Protein AF-A0AA37F8T6-F1 (afdb_monomer)

InterPro domains:
  IPR000209 Peptidase S8/S53 domain [PF00082] (206-407)
  IPR008969 Carboxypeptidase-like, regulatory domain superfamily [SSF49464] (906-977)
  IPR030400 Sedolisin domain [PS51695] (127-471)
  IPR030400 Sedolisin domain [cd04056] (127-465)
  IPR036116 Fibronectin type III superfamily [SSF49265] (1002-1066)
  IPR036852 Peptidase S8/S53 domain superfamily [G3DSA:3.40.50.200] (123-469)
  IPR036852 Peptidase S8/S53 domain superfamily [SSF52743] (127-465)
  IPR050819 Tripeptidyl-peptidase I and related peptidases [PTHR14218] (126-465)

pLDDT: mean 73.43, std 18.52, range [20.08, 98.94]

Radius of gyration: 38.63 Å; Cα contacts (8 Å, |Δi|>4): 2703; chains: 1; bounding box: 106×130×86 Å

Nearest PDB structures (foldseek):
  1zvj-assembly1_A  TM=8.768E-01  e=2.427E-27  Alicyclobacillus sendaiensis
  1nlu-assembly1_A  TM=9.062E-01  e=2.482E-23  Pseudomonas sp.
  6hif-assembly1_Y  TM=8.448E-01  e=8.042E-04  Candidatus Kuenenia stuttgartensis
  4wtw-assembly2_B  TM=7.807E-01  e=7.254E-04  Homo sapiens
  6hyf-assembly2_B  TM=7.534E-01  e=1.743E-03  Rattus norvegicus

Solvent-accessible surface area (backbone atoms only — not comparable to full-atom values): 59250 Å² total; per-residue (Å²): 137,86,83,79,87,82,84,85,91,78,86,88,78,91,85,86,87,88,83,91,82,89,90,91,85,88,89,89,82,85,90,82,88,90,73,89,74,85,80,85,52,50,27,23,36,24,33,51,38,87,46,73,68,57,39,52,52,55,52,52,49,36,53,76,71,70,44,59,69,47,77,61,87,44,32,41,39,31,53,48,55,54,91,47,44,72,63,49,54,53,50,50,51,54,44,26,76,74,69,24,45,39,70,37,75,42,90,38,94,67,94,53,76,41,51,87,50,80,69,82,83,82,82,92,71,84,41,44,50,64,72,55,51,28,62,74,29,35,41,54,61,31,46,73,75,71,46,32,4,49,92,31,27,43,27,38,58,39,32,38,30,44,98,52,41,77,59,13,47,54,50,41,24,67,74,72,70,51,72,82,77,50,73,44,80,47,46,92,79,36,75,43,91,54,90,42,76,69,38,21,46,49,41,32,43,37,54,46,38,23,36,63,64,9,57,48,24,36,38,35,40,41,27,18,45,41,83,47,69,70,47,43,49,49,47,51,44,50,42,50,77,67,57,70,38,38,25,39,23,26,65,59,70,45,37,41,89,79,52,54,68,72,57,52,57,52,50,48,52,48,34,47,48,23,33,77,70,28,21,23,36,26,14,14,11,34,54,21,1,14,20,43,79,49,97,53,79,30,25,24,32,59,18,52,40,87,52,28,47,13,16,2,8,19,32,57,42,98,46,95,71,68,44,66,30,34,17,35,26,56,57,98,93,40,34,31,27,8,4,12,32,50,36,92,84,38,63,35,48,75,48,76,53,54,62,63,60,82,68,74,30,23,61,24,10,54,28,23,29,58,11,27,49,93,50,9,31,65,36,33,45,93,80,37,84,39,58,43,40,33,9,41,50,16,8,19,36,50,39,12,50,51,27,29,35,22,37,74,58,72,42,62,72,13,58,52,60,51,56,56,32,51,42,58,63,41,88,53,26,72,58,26,23,52,72,40,53,40,48,23,7,50,74,43,57,28,28,76,57,34,22,38,18,26,11,56,15,28,55,25,41,38,49,34,41,55,51,53,38,65,64,63,52,59,48,38,30,38,41,44,42,66,76,94,39,53,62,52,50,30,34,32,31,34,39,35,31,72,51,61,64,82,67,61,56,65,71,35,29,41,33,40,30,30,25,37,41,64,52,99,40,31,33,37,40,30,30,43,30,38,32,66,70,18,35,28,45,34,38,39,38,33,51,87,72,45,76,47,77,50,76,42,82,74,44,78,36,42,86,66,50,58,66,40,46,33,40,25,32,32,34,54,54,104,84,24,44,48,33,40,39,38,37,83,87,72,53,71,48,80,51,76,50,91,53,83,81,73,77,88,67,71,35,28,36,32,42,36,38,34,34,42,59,32,91,53,72,68,59,78,50,58,27,33,34,39,21,82,44,24,50,67,84,39,74,75,82,84,87,69,66,82,47,79,48,84,40,76,88,72,71,62,73,56,47,62,30,65,38,79,48,76,57,100,78,33,40,36,40,29,59,36,61,31,75,47,70,79,84,68,65,99,86,65,59,49,77,33,42,31,60,47,86,49,82,45,59,44,31,37,36,38,37,52,52,88,60,73,70,26,41,33,22,51,71,85,41,78,76,46,63,47,55,54,43,79,46,75,36,92,64,44,46,75,37,44,37,31,43,41,31,94,97,48,77,50,75,46,80,44,51,40,62,52,55,36,38,19,41,39,36,49,44,62,75,44,77,66,89,74,86,55,67,35,39,35,26,38,67,82,74,43,66,34,72,33,69,40,67,36,67,37,80,22,32,72,47,75,25,44,34,38,38,39,44,82,32,36,52,67,47,76,53,69,43,32,30,42,40,74,45,79,44,73,38,49,58,40,72,24,45,35,38,39,40,35,32,51,14,81,38,46,74,50,53,86,95,54,58,72,50,79,56,84,26,38,36,45,36,51,36,68,30,32,80,47,57,40,38,39,38,39,95,66,35,51,66,48,73,51,78,44,80,41,46,53,62,45,68,45,77,51,79,47,78,52,52,66,70,67,90,72,62,25,49,39,40,31,35,33,22,34,60,86,79,66,44,58,38,54,65,23,41,37,25,53,58,92,46,32,32,51,20,40,98,72,4,38,30,71,47,79,43,63,64,44,76,31,50,34,38,37,44,39,93,74,35,41,67,43,74,51,78,48,75,41,84,53,67,43,79,48,78,45,65,36,46,68,46,86,75,82,83,72,85,73,91,75,40,43,75,77,53,76,53,76,56,73,74,34,28,32,42,44,32,42,49,66,77,85,70,83,51,78,48,29,41,36,38,38,40,13,71,38,91,78,52,82,67,55,51,76,48,76,38,69,47,73,84,65,39,64,51,78,40,73,81,46,48,72,78,42,50,31,24,35,33,42,32,36,38,28,75,85,74,50,74,50,59,26,70,82,42,77,54,55,56,68,53,61,65,58,54,46,47,54,48,48,50,50,52,44,50,51,48,48,50,52,48,50,53,47,49,57,57,49,55,68,66,70,75,112

Secondary structure (DSSP, 8-state):
-----------------------------------------EEEEEEE--SHHHHHHHHHHHHHTT--EEEETTEEEEEEEGGGHHHHHHHHHHHHHHH-B-EEEEEBS----PPB-------S-SSB-HHHHHHHTTHHHHHHTT-S-TT-EEEEEEES--TTHHHHHHHHHHHHTPPPPEEEEE-TT---SS--HHHHHHHHHHHHHHHHH-TTSEEEEEEESS--HHHHHHHHHHHHHTT--SEEEE---EEGGGS-HHHHHHHHHHHHHHHHTT-EEEEE--SBGGGTTSSS---EETTTSTTEEEEEEEEEE--SS-EEEE-EEEETTEEEES--EEEEEEEPPTT--STT---SEEEE-SEEEE--GGG-EEEEETTEEEEE-SHHHHHHHHHHHHHHHHHHTTS---S-HHHHHHHHTSTTHHHHEE---S-B-SSSB--SSSBTTTBT-EE-HHHHHHHHHHHHSPEEEEEE--GGGTT-SEEEEEEEEEE-----SSS-EEEEEEEEEEETTEEEEEEEEEETTEEEEEEEEEETTEEEEEEEEEEESGGG-TT-EEEEEEEEETTEEEEEEEETTS-EEEEEE-S-----S-PEEEEEEEEES-SSS---PPEEEEEEEEETTEEP-S-PPEE--S-SSS----S-PEEEEEETTEEEEEE-S--------TTS-EEEEEEE--SSSEEEEEEEESS-SEEEEETTEEEEEESEEEEEESSSEEEEEEEEETTEEEEEEEEEPSEEEEEEEEEESSS------EEEEETTTEEEEESSEEEEEEESS-EEEEEE-TTBPPEEEEE-TT-EEEEEEPBPPEEEEEEEESTTPEEEETT-EEEEEBTEEEEEE-SSEEEEEEE-TTB--EEEEEEPPTT--EEEEEEPPBS-SS-EEEEEEEEETTT--B-TT-EEEETTEEEE--TTSEEEEEE-SEEEEEEEE-TTBPPEEEEEEESSSEEEEEEEPBP-----------EEEEEEEGGGEEEEEEPPP-SSSEEEEEEEEESSTT-SSEEEEEE--TT--EEEES---TT-EEEEEEEEEETTS-EEEPPPEEEE---HHHHHHHHHHHHHHHHHHHHHHHHHHHHTTS--

Mean predicted aligned error: 21.05 Å

Sequence (1112 aa):
MLILSSAYLSTASVSGKPSHSVKPEPVAATASSGQPVNVTGIWSGEAYVPDATQAAYVTGLLRQMGINYTYAGSLISFTFPASAYSEIAGSLSAIRQATGIEYALSSGVHYAVPYIVPLQVGSSGIYYTPSQIAKAYQFDEAYSEGVYGNGTTIVIVDAYGDPNLNYDVAAFDNITGLPPINLKVIYPMGEPAQYNSSWAVETSTDVEWAHAMAPGARVILVVAPSADSNVLQQAVSYAVDERLGNVISLSWGLPENQVGQSQMEVANKVFEQAAAENITVVAASGDQGGLDGESSPTVNFPASDPYVLAVGGTSLYYDNPYQQTAWGGYYDGTTFGSGGGFSANFSRPYFQAGPGINSTMRGLPDVAMVANPETGVLVVTDGTERQIGGTSVGAPIWSAIIALIDQFDHRPVGLITPMLYQIYRTPYYSDAFVQITQGTNGVYNAGPGWNPVTGLGTPMVYNLMVLTYYLYLPYGTYEEFTGSYLNATSVSAQVSMRDYVAQYVINGTDFYYVGFYNDEFNYTKVGIGVNSTGVYAIAEVEQDGQVALDSRQVASGAAQAAGFSAEISASYTDYGLSEYINLTSGIVYHFTFNTLVSFKGQSYPIIGVDVAGSEYNLSDISTAQFSGILINGTAVSGQPDVYTGTLDYLNMQNYSSVNVSSNSAGYLFSTGVPRIGGAQGNGTGQIEYWLAFGNGAIEGHFHTRGLPPGVWYVNGTAVSTGYNMTFPFSRGGIYLVTYSAPGVDISRYVAVPYFGYASLNVSTSAQTDRYEVYNATVDYFYHYTGSKSIRVAALDTSNSVSITAKGEHPYKGNVTAGEGLNVTLMPYNVTVTLYVSPGTATVDAKHVSMVRDGGFYTISSTPQEINLTVSASGYYSDTIQLELLPGRNVTEEAQLEPLATDYVVVQGAVEDALYHYPVVNANVSLGSLYVYTNGTGNFTAYVEPGTYSVRIEAPLYRNLSSNETFDRSSSVVFYLQPQEVNVSVIPHIYLLRNFPFLFYFAYVSWSQYTGSGFQSYTLYISNSSSFTNYTTMTITSQKHTYVILDNVYPGKTYYAMVIVRTSNGQIFGSGEFRIGYTNIGLLALNVVIVVGIVLYVTYAVRIFRKRKRYGE

Structure (mmCIF, N/CA/C/O backbone):
data_AF-A0AA37F8T6-F1
#
_entry.id   AF-A0AA37F8T6-F1
#
loop_
_atom_site.group_PDB
_atom_site.id
_atom_site.type_symbol
_atom_site.label_atom_id
_atom_site.label_alt_id
_atom_site.label_comp_id
_atom_site.label_asym_id
_atom_site.label_entity_id
_atom_site.label_seq_id
_atom_site.pdbx_PDB_ins_code
_atom_site.Cartn_x
_atom_site.Cartn_y
_atom_site.Cartn_z
_atom_site.occupancy
_atom_site.B_iso_or_equiv
_atom_site.auth_seq_id
_atom_site.auth_comp_id
_atom_site.auth_asym_id
_atom_site.auth_atom_id
_atom_site.pdbx_PDB_model_num
ATOM 1 N N . MET A 1 1 ? 19.664 -1.679 -19.328 1.00 20.08 1 MET A N 1
ATOM 2 C CA . MET A 1 1 ? 20.496 -2.153 -20.459 1.00 20.08 1 MET A CA 1
ATOM 3 C C .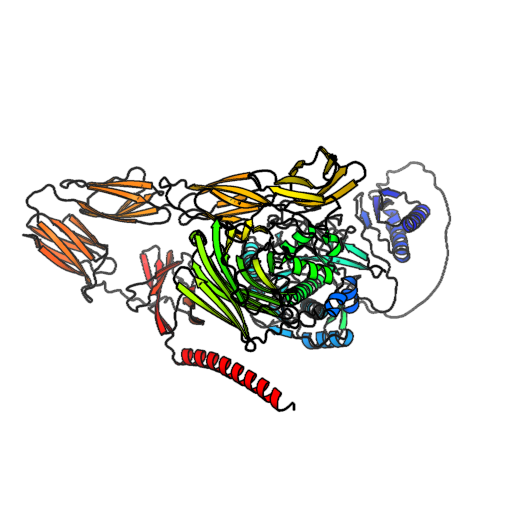 MET A 1 1 ? 20.359 -3.672 -20.477 1.00 20.08 1 MET A C 1
ATOM 5 O O . MET A 1 1 ? 20.999 -4.331 -19.679 1.00 20.08 1 MET A O 1
ATOM 9 N N . LEU A 1 2 ? 19.424 -4.208 -21.268 1.00 25.30 2 LEU A N 1
ATOM 10 C CA . LEU A 1 2 ? 19.115 -5.644 -21.339 1.00 25.30 2 LEU A CA 1
ATOM 11 C C . LEU A 1 2 ? 20.078 -6.313 -22.329 1.00 25.30 2 LEU A C 1
ATOM 13 O O . LEU A 1 2 ? 20.062 -5.977 -23.513 1.00 25.30 2 LEU A O 1
ATOM 17 N N . ILE A 1 3 ? 20.934 -7.224 -21.864 1.00 24.25 3 ILE A N 1
ATOM 18 C CA . ILE A 1 3 ? 21.734 -8.079 -22.750 1.00 24.25 3 ILE A CA 1
ATOM 19 C C . ILE A 1 3 ? 20.998 -9.410 -22.885 1.00 24.25 3 ILE A C 1
ATOM 21 O O . ILE A 1 3 ? 21.090 -10.275 -22.021 1.00 24.25 3 ILE A O 1
ATOM 25 N N . LEU A 1 4 ? 20.282 -9.565 -23.997 1.00 27.50 4 LEU A N 1
ATOM 26 C CA . LEU A 1 4 ? 19.874 -10.871 -24.501 1.00 27.50 4 LEU A CA 1
ATOM 27 C C . LEU A 1 4 ? 21.118 -11.587 -25.037 1.00 27.50 4 LEU A C 1
ATOM 29 O O . LEU A 1 4 ? 21.823 -11.064 -25.907 1.00 27.50 4 LEU A O 1
ATOM 33 N N . SER A 1 5 ? 21.397 -12.783 -24.524 1.00 24.22 5 SER A N 1
ATOM 34 C CA . SER A 1 5 ? 22.431 -13.652 -25.073 1.00 24.22 5 SER A CA 1
ATOM 35 C C . SER A 1 5 ? 21.966 -14.192 -26.429 1.00 24.22 5 SER A C 1
ATOM 37 O O . SER A 1 5 ? 20.983 -14.914 -26.563 1.00 24.22 5 SER A O 1
ATOM 39 N N . SER A 1 6 ? 22.681 -13.801 -27.480 1.00 24.39 6 SER A N 1
ATOM 40 C CA . SER A 1 6 ? 22.548 -14.380 -28.812 1.00 24.39 6 SER A CA 1
ATOM 41 C C . SER A 1 6 ? 23.535 -15.536 -28.939 1.00 24.39 6 SER A C 1
ATOM 43 O O . SER A 1 6 ? 24.742 -15.317 -28.865 1.00 24.39 6 SER A O 1
ATOM 45 N N . ALA A 1 7 ? 23.054 -16.764 -29.160 1.00 24.06 7 ALA A N 1
ATOM 46 C CA . ALA A 1 7 ? 23.909 -17.834 -29.673 1.00 24.06 7 ALA A CA 1
ATOM 47 C C . ALA A 1 7 ? 23.121 -18.959 -30.381 1.00 24.06 7 ALA A C 1
ATOM 49 O O . ALA A 1 7 ? 22.311 -19.649 -29.776 1.00 24.06 7 ALA A O 1
ATOM 50 N N . TYR A 1 8 ? 23.487 -19.170 -31.652 1.00 23.83 8 TYR A N 1
ATOM 51 C CA . TYR A 1 8 ? 23.306 -20.358 -32.505 1.00 23.83 8 TYR A CA 1
ATOM 52 C C . TYR A 1 8 ? 21.981 -20.596 -33.255 1.00 23.83 8 TYR A C 1
ATOM 54 O O . TYR A 1 8 ? 21.189 -21.472 -32.934 1.00 23.83 8 TYR A O 1
ATOM 62 N N . LEU A 1 9 ? 21.889 -19.963 -34.431 1.00 22.89 9 LEU A N 1
ATOM 63 C CA . LEU A 1 9 ? 21.380 -20.603 -35.650 1.00 22.89 9 LEU A CA 1
ATOM 64 C C . LEU A 1 9 ? 22.587 -20.959 -36.531 1.00 22.89 9 LEU A C 1
ATOM 66 O O . LEU A 1 9 ? 23.240 -20.073 -37.080 1.00 22.89 9 LEU A O 1
ATOM 70 N N . SER A 1 10 ? 22.896 -22.248 -36.684 1.00 23.70 10 SER A N 1
ATOM 71 C CA . SER A 1 10 ? 23.694 -22.722 -37.817 1.00 23.70 10 SER A CA 1
ATOM 72 C C . SER A 1 10 ? 22.972 -23.879 -38.504 1.00 23.70 10 SER A C 1
ATOM 74 O O . SER A 1 10 ? 22.413 -24.783 -37.889 1.00 23.70 10 SER A O 1
ATOM 76 N N . THR A 1 11 ? 22.902 -23.757 -39.821 1.00 27.16 11 THR A N 1
ATOM 77 C CA . THR A 1 11 ? 22.167 -24.595 -40.761 1.00 27.16 11 THR A CA 1
ATOM 78 C C . THR A 1 11 ? 22.668 -26.038 -40.762 1.00 27.16 11 THR A C 1
ATOM 80 O O . THR A 1 11 ? 23.846 -26.286 -41.022 1.00 27.16 11 THR A O 1
ATOM 83 N N . ALA A 1 12 ? 21.765 -27.000 -40.570 1.00 24.06 12 ALA A N 1
ATOM 84 C CA . ALA A 1 12 ? 22.047 -28.408 -40.810 1.00 24.06 12 ALA A CA 1
ATOM 85 C C . ALA A 1 12 ? 22.118 -28.699 -42.321 1.00 24.06 12 ALA A C 1
ATOM 87 O O . ALA A 1 12 ? 21.169 -28.445 -43.062 1.00 24.06 12 ALA A O 1
ATOM 88 N N . SER A 1 13 ? 23.228 -29.295 -42.764 1.00 24.45 13 SER A N 1
ATOM 89 C CA . SER A 1 13 ? 23.290 -30.079 -43.999 1.00 24.45 13 SER A CA 1
ATOM 90 C C . SER A 1 13 ? 23.629 -31.529 -43.646 1.00 24.45 13 SER A C 1
ATOM 92 O O . SER A 1 13 ? 24.436 -31.813 -42.764 1.00 24.45 13 SER A O 1
ATOM 94 N N . VAL A 1 14 ? 22.916 -32.447 -44.290 1.00 30.27 14 VAL A N 1
ATOM 95 C CA . VAL A 1 14 ? 22.884 -33.890 -44.030 1.00 30.27 14 VAL A CA 1
ATOM 96 C C . VAL A 1 14 ? 24.124 -34.588 -44.605 1.00 30.27 14 VAL A C 1
ATOM 98 O O . VAL A 1 14 ? 24.400 -34.411 -45.786 1.00 30.27 14 VAL A O 1
ATOM 101 N N . SER A 1 15 ? 24.803 -35.458 -43.837 1.00 25.97 15 SER A N 1
ATOM 102 C CA . SER A 1 15 ? 25.187 -36.828 -44.268 1.00 25.97 15 SER A CA 1
ATOM 103 C C . SER A 1 15 ? 25.990 -37.617 -43.207 1.00 25.97 15 SER A C 1
ATOM 105 O O . SER A 1 15 ? 26.892 -37.078 -42.580 1.00 25.97 15 SER A O 1
ATOM 107 N N . GLY A 1 16 ? 25.700 -38.925 -43.075 1.00 27.30 16 GLY A N 1
ATOM 108 C CA . GLY A 1 16 ? 26.707 -39.961 -42.758 1.00 27.30 16 GLY A CA 1
ATOM 109 C C . GLY A 1 16 ? 26.739 -40.612 -41.356 1.00 27.30 16 GLY A C 1
ATOM 110 O O . GLY A 1 16 ? 27.427 -40.142 -40.464 1.00 27.30 16 GLY A O 1
ATOM 111 N N . LYS A 1 17 ? 26.092 -41.780 -41.208 1.00 26.66 17 LYS A N 1
ATOM 112 C CA . LYS A 1 17 ? 26.313 -42.856 -40.188 1.00 26.66 17 LYS A CA 1
ATOM 113 C C . LYS A 1 17 ? 27.541 -43.747 -40.569 1.00 26.66 17 LYS A C 1
ATOM 115 O O . LYS A 1 17 ? 27.966 -43.588 -41.714 1.00 26.66 17 LYS A O 1
ATOM 120 N N . PRO A 1 18 ? 27.990 -44.812 -39.825 1.00 46.94 18 PRO A N 1
ATOM 121 C CA . PRO A 1 18 ? 27.826 -45.255 -38.405 1.00 46.94 18 PRO A CA 1
ATOM 122 C C . PRO A 1 18 ? 29.098 -45.904 -37.721 1.00 46.94 18 PRO A C 1
ATOM 124 O O . PRO A 1 18 ? 30.154 -46.014 -38.336 1.00 46.94 18 PRO A O 1
ATOM 127 N N . SER A 1 19 ? 28.913 -46.474 -36.502 1.00 26.41 19 SER A N 1
ATOM 128 C CA . SER A 1 19 ? 29.533 -47.698 -35.872 1.00 26.41 19 SER A CA 1
ATOM 129 C C . SER A 1 19 ? 30.438 -47.492 -34.623 1.00 26.41 19 SER A C 1
ATOM 131 O O . SER A 1 19 ? 31.359 -46.690 -34.663 1.00 26.41 19 SER A O 1
ATOM 133 N N . HIS A 1 20 ? 30.018 -47.960 -33.422 1.00 29.86 20 HIS A N 1
ATOM 134 C CA . HIS A 1 20 ? 30.375 -49.209 -32.669 1.00 29.86 20 HIS A CA 1
ATOM 135 C C . HIS A 1 20 ? 31.856 -49.274 -32.198 1.00 29.86 20 HIS A C 1
ATOM 137 O O . HIS A 1 20 ? 32.731 -48.979 -32.989 1.00 29.86 20 HIS A O 1
ATOM 143 N N . SER A 1 21 ? 32.291 -49.704 -30.999 1.00 26.59 21 SER A N 1
ATOM 144 C CA . SER A 1 21 ? 31.704 -50.293 -29.779 1.00 26.59 21 SER A CA 1
ATOM 145 C C . SER A 1 21 ? 32.824 -50.554 -28.728 1.00 26.59 21 SER A C 1
ATOM 147 O O . SER A 1 21 ? 33.875 -51.049 -29.111 1.00 26.59 21 SER A O 1
ATOM 149 N N . VAL A 1 22 ? 32.518 -50.358 -27.432 1.00 26.36 22 VAL A N 1
ATOM 150 C CA . VAL A 1 22 ? 32.864 -51.196 -26.240 1.00 26.36 22 VAL A CA 1
ATOM 151 C C . VAL A 1 22 ? 34.285 -51.195 -25.590 1.00 26.36 22 VAL A C 1
ATOM 153 O O . VAL A 1 22 ? 35.220 -51.798 -26.099 1.00 26.36 22 VAL A O 1
ATOM 156 N N . LYS A 1 23 ? 34.289 -50.650 -24.347 1.00 24.44 23 LYS A N 1
ATOM 157 C CA . LYS A 1 23 ? 34.937 -50.981 -23.034 1.00 24.44 23 LYS A CA 1
ATOM 158 C C . LYS A 1 23 ? 36.467 -51.098 -22.824 1.00 24.44 23 LYS A C 1
ATOM 160 O O . LYS A 1 23 ? 37.125 -51.874 -23.507 1.00 24.44 23 LYS A O 1
ATOM 165 N N . PRO A 1 24 ? 36.951 -50.547 -21.681 1.00 29.62 24 PRO A N 1
ATOM 166 C CA . PRO A 1 24 ? 38.121 -51.053 -20.952 1.00 29.62 24 PRO A CA 1
ATOM 167 C C . PRO A 1 24 ? 37.881 -51.351 -19.447 1.00 29.62 24 PRO A C 1
ATOM 169 O O . PRO A 1 24 ? 36.974 -50.812 -18.819 1.00 29.62 24 PRO A O 1
ATOM 172 N N . GLU A 1 25 ? 38.751 -52.198 -18.888 1.00 22.48 25 GLU A N 1
ATOM 173 C CA . GLU A 1 25 ? 39.045 -52.467 -17.462 1.00 22.48 25 GLU A CA 1
ATOM 174 C C . GLU A 1 25 ? 40.481 -53.101 -17.407 1.00 22.48 25 GLU A C 1
ATOM 176 O O . GLU A 1 25 ? 40.925 -53.603 -18.443 1.00 22.48 25 GLU A O 1
ATOM 181 N N . PRO A 1 26 ? 41.216 -53.207 -16.272 1.00 37.34 26 PRO A N 1
ATOM 182 C CA . PRO A 1 26 ? 41.713 -52.119 -15.415 1.00 37.34 26 PRO A CA 1
ATOM 183 C C . PRO A 1 26 ? 43.165 -52.327 -14.840 1.00 37.34 26 PRO A C 1
ATOM 185 O O . PRO A 1 26 ? 43.776 -53.383 -14.968 1.00 37.34 26 PRO A O 1
ATOM 188 N N . VAL A 1 27 ? 43.629 -51.316 -14.080 1.00 25.94 27 VAL A N 1
ATOM 189 C CA . VAL A 1 27 ? 44.586 -51.296 -12.928 1.00 25.94 27 VAL A CA 1
ATOM 190 C C . VAL A 1 27 ? 46.125 -51.163 -13.106 1.00 25.94 27 VAL A C 1
ATOM 192 O O . VAL A 1 27 ? 46.817 -52.031 -13.625 1.00 25.94 27 VAL A O 1
ATOM 195 N N . ALA A 1 28 ? 46.609 -50.122 -12.402 1.00 24.52 28 ALA A N 1
ATOM 196 C CA . ALA A 1 28 ? 47.803 -49.986 -11.543 1.00 24.52 28 ALA A CA 1
ATOM 197 C C . ALA A 1 28 ? 49.117 -49.416 -12.099 1.00 24.52 28 ALA A C 1
ATOM 199 O O . ALA A 1 28 ? 49.828 -50.035 -12.882 1.00 24.52 28 ALA A O 1
ATOM 200 N N . ALA A 1 29 ? 49.533 -48.305 -11.478 1.00 23.83 29 ALA A N 1
ATOM 201 C CA . ALA A 1 29 ? 50.935 -47.936 -11.331 1.00 23.83 29 ALA A CA 1
ATOM 202 C C . ALA A 1 29 ? 51.207 -47.423 -9.905 1.00 23.83 29 ALA A C 1
ATOM 204 O O . ALA A 1 29 ? 50.609 -46.451 -9.446 1.00 23.83 29 ALA A O 1
ATOM 205 N N . THR A 1 30 ? 52.132 -48.092 -9.216 1.00 26.78 30 THR A N 1
ATOM 206 C CA . THR A 1 30 ? 52.863 -47.582 -8.050 1.00 26.78 30 THR A CA 1
ATOM 207 C C . THR A 1 30 ? 53.996 -46.653 -8.488 1.00 26.78 30 THR A C 1
ATOM 209 O O . THR A 1 30 ? 54.618 -46.860 -9.529 1.00 26.78 30 THR A O 1
ATOM 212 N N . ALA A 1 31 ? 54.265 -45.645 -7.661 1.00 35.03 31 ALA A N 1
ATOM 213 C CA . ALA A 1 31 ? 55.177 -44.533 -7.905 1.00 35.03 31 ALA A CA 1
ATOM 214 C C . ALA A 1 31 ? 56.680 -44.876 -7.836 1.00 35.03 31 ALA A C 1
ATOM 216 O O . ALA A 1 31 ? 57.106 -45.695 -7.024 1.00 35.03 31 ALA A O 1
ATOM 217 N N . SER A 1 32 ? 57.492 -44.104 -8.570 1.00 26.14 32 SER A N 1
ATOM 218 C CA . SER A 1 32 ? 58.846 -43.722 -8.143 1.00 26.14 32 SER A CA 1
ATOM 219 C C . SER A 1 32 ? 59.253 -42.354 -8.714 1.00 26.14 32 SER A C 1
ATOM 221 O O . SER A 1 32 ? 59.020 -42.057 -9.881 1.00 26.14 32 SER A O 1
ATOM 223 N N . SER A 1 33 ? 59.853 -41.557 -7.831 1.00 33.03 33 SER A N 1
ATOM 224 C CA . SER A 1 33 ? 60.343 -40.170 -7.897 1.00 33.03 33 SER A CA 1
ATOM 225 C C . SER A 1 33 ? 61.066 -39.707 -9.168 1.00 33.03 33 SER A C 1
ATOM 227 O O . SER A 1 33 ? 61.895 -40.450 -9.693 1.00 33.03 33 SER A O 1
ATOM 229 N N . GLY A 1 34 ? 60.928 -38.416 -9.528 1.00 32.28 34 GLY A N 1
ATOM 230 C CA . GLY A 1 34 ? 61.979 -37.784 -10.335 1.00 32.28 34 GLY A CA 1
ATOM 231 C C . GLY A 1 34 ? 61.802 -36.416 -11.001 1.00 32.28 34 GLY A C 1
ATOM 232 O O . GLY A 1 34 ? 62.750 -36.044 -11.671 1.00 32.28 34 GLY A O 1
ATOM 233 N N . GLN A 1 35 ? 60.702 -35.664 -10.861 1.00 26.88 35 GLN A N 1
ATOM 234 C CA . GLN A 1 35 ? 60.590 -34.222 -11.199 1.00 26.88 35 GLN A CA 1
ATOM 235 C C . GLN A 1 35 ? 59.319 -33.664 -10.520 1.00 26.88 35 GLN A C 1
ATOM 237 O O . GLN A 1 35 ? 58.299 -34.356 -10.563 1.00 26.88 35 GLN A O 1
ATOM 242 N N . PRO A 1 36 ? 59.302 -32.453 -9.924 1.00 28.05 36 PRO A N 1
ATOM 243 C CA . PRO A 1 36 ? 58.042 -31.812 -9.580 1.00 28.05 36 PRO A CA 1
ATOM 244 C C . PRO A 1 36 ? 57.398 -31.337 -10.885 1.00 28.05 36 PRO A C 1
ATOM 246 O O . PRO A 1 36 ? 57.736 -30.287 -11.424 1.00 28.05 36 PRO A O 1
ATOM 249 N N . VAL A 1 37 ? 56.481 -32.135 -11.427 1.00 32.03 37 VAL A N 1
ATOM 250 C CA . VAL A 1 37 ? 55.488 -31.598 -12.355 1.00 32.03 37 VAL A CA 1
ATOM 251 C C . VAL A 1 37 ? 54.638 -30.642 -11.522 1.00 32.03 37 VAL A C 1
ATOM 253 O O . VAL A 1 37 ? 53.972 -31.071 -10.581 1.00 32.03 37 VAL A O 1
ATOM 256 N N . ASN A 1 38 ? 54.704 -29.345 -11.818 1.00 32.03 38 ASN A N 1
ATOM 257 C CA . ASN A 1 38 ? 53.768 -28.361 -11.281 1.00 32.03 38 ASN A CA 1
ATOM 258 C C . ASN A 1 38 ? 52.353 -28.747 -11.735 1.00 32.03 38 ASN A C 1
ATOM 260 O O . ASN A 1 38 ? 51.940 -28.399 -12.838 1.00 32.03 38 ASN A O 1
ATOM 264 N N . VAL A 1 39 ? 51.610 -29.480 -10.904 1.00 36.25 39 VAL A N 1
ATOM 265 C CA . VAL A 1 39 ? 50.175 -29.710 -11.109 1.00 36.25 39 VAL A CA 1
ATOM 266 C C . VAL A 1 39 ? 49.424 -28.578 -10.412 1.00 36.25 39 VAL A C 1
ATOM 268 O O . VAL A 1 39 ? 48.935 -28.713 -9.295 1.00 36.25 39 VAL A O 1
ATOM 271 N N . THR A 1 40 ? 49.377 -27.417 -11.057 1.00 43.31 40 THR A N 1
ATOM 272 C CA . THR A 1 40 ? 48.405 -26.367 -10.735 1.00 43.31 40 THR A CA 1
ATOM 273 C C . THR A 1 40 ? 47.055 -26.755 -11.336 1.00 43.31 40 THR A C 1
ATOM 275 O O . THR A 1 40 ? 46.931 -26.805 -12.558 1.00 43.31 40 THR A O 1
ATOM 278 N N . GLY A 1 41 ? 46.054 -27.024 -10.490 1.00 57.38 41 GLY A N 1
ATOM 279 C CA . GLY A 1 41 ? 44.647 -27.150 -10.893 1.00 57.38 41 GLY A CA 1
ATOM 280 C C . GLY A 1 41 ? 43.935 -28.367 -10.297 1.00 57.38 41 GLY A C 1
ATOM 281 O O . GLY A 1 41 ? 43.863 -29.420 -10.930 1.00 57.38 41 GLY A O 1
ATOM 282 N N . ILE A 1 42 ? 43.383 -28.216 -9.092 1.00 65.69 42 ILE A N 1
ATOM 283 C CA . ILE A 1 42 ? 42.338 -29.110 -8.569 1.00 65.69 42 ILE A CA 1
ATOM 284 C C . ILE A 1 42 ? 40.994 -28.502 -8.972 1.00 65.69 42 ILE A C 1
ATOM 286 O O . ILE A 1 42 ? 40.805 -27.295 -8.825 1.00 65.69 42 ILE A O 1
ATOM 290 N N . TRP A 1 43 ? 40.088 -29.329 -9.483 1.00 69.50 43 TRP A N 1
ATOM 291 C CA . TRP A 1 43 ? 38.694 -28.960 -9.705 1.00 69.50 43 TRP A CA 1
ATOM 292 C C . TRP A 1 43 ? 37.838 -29.530 -8.579 1.00 69.50 43 TRP A C 1
ATOM 294 O O . TRP A 1 43 ? 38.052 -30.672 -8.156 1.00 69.50 43 TRP A O 1
ATOM 304 N N . SER A 1 44 ? 36.887 -28.739 -8.093 1.00 70.81 44 SER A N 1
ATOM 305 C CA . SER A 1 44 ? 35.815 -29.219 -7.226 1.00 70.81 44 SER A CA 1
ATOM 306 C C . SER A 1 44 ? 34.551 -29.437 -8.046 1.00 70.81 44 SER A C 1
ATOM 308 O O . SER A 1 44 ? 34.310 -28.750 -9.042 1.00 70.81 44 SER A O 1
ATOM 310 N N . GLY A 1 45 ? 33.761 -30.418 -7.630 1.00 68.50 45 GLY A N 1
ATOM 311 C CA . GLY A 1 45 ? 32.408 -30.622 -8.103 1.00 68.50 45 GLY A CA 1
ATOM 312 C C . GLY A 1 45 ? 31.450 -30.782 -6.934 1.00 68.50 45 GLY A C 1
ATOM 313 O O . GLY A 1 45 ? 31.807 -31.408 -5.938 1.00 68.50 45 GLY A O 1
ATOM 314 N N . GLU A 1 46 ? 30.247 -30.232 -7.042 1.00 68.38 46 GLU A N 1
ATOM 315 C CA . GLU A 1 46 ? 29.193 -30.407 -6.041 1.00 68.38 46 GLU A CA 1
ATOM 316 C C . GLU A 1 46 ? 27.886 -30.831 -6.711 1.00 68.38 46 GLU A C 1
ATOM 318 O O . GLU A 1 46 ? 27.560 -30.375 -7.808 1.00 68.38 46 GLU A O 1
ATOM 323 N N . ALA A 1 47 ? 27.157 -31.730 -6.051 1.00 61.41 47 ALA A N 1
ATOM 324 C CA . ALA A 1 47 ? 25.850 -32.222 -6.468 1.00 61.41 47 ALA A CA 1
ATOM 325 C C . ALA A 1 47 ? 24.889 -32.187 -5.279 1.00 61.41 47 ALA A C 1
ATOM 327 O O . ALA A 1 47 ? 25.187 -32.759 -4.228 1.00 61.41 47 ALA A O 1
ATOM 328 N N . TYR A 1 48 ? 23.738 -31.536 -5.432 1.00 59.47 48 TYR A N 1
ATOM 329 C CA . TYR A 1 48 ? 22.683 -31.557 -4.425 1.00 59.47 48 TYR A CA 1
ATOM 330 C C . TYR A 1 48 ? 21.726 -32.708 -4.735 1.00 59.47 48 TYR A C 1
ATOM 332 O O . TYR A 1 48 ? 21.155 -32.781 -5.820 1.00 59.47 48 TYR A O 1
ATOM 340 N N . VAL A 1 49 ? 21.586 -33.638 -3.795 1.00 62.75 49 VAL A N 1
ATOM 341 C CA . VAL A 1 49 ? 20.830 -34.880 -3.942 1.00 62.75 49 VAL A CA 1
ATOM 342 C C . VAL A 1 49 ? 19.933 -35.084 -2.712 1.00 62.75 49 VAL A C 1
ATOM 344 O O . VAL A 1 49 ? 20.366 -35.686 -1.726 1.00 62.75 49 VAL A O 1
ATOM 347 N N . PRO A 1 50 ? 18.694 -34.555 -2.730 1.00 43.38 50 PRO A N 1
ATOM 348 C CA . PRO A 1 50 ? 17.782 -34.605 -1.586 1.00 43.38 50 PRO A CA 1
ATOM 349 C C . PRO A 1 50 ? 17.144 -35.987 -1.379 1.00 43.38 50 PRO A C 1
ATOM 351 O O . PRO A 1 50 ? 16.689 -36.290 -0.278 1.00 43.38 50 PRO A O 1
ATOM 354 N N . ASP A 1 51 ? 17.139 -36.837 -2.409 1.00 58.09 51 ASP A N 1
ATOM 355 C CA . ASP A 1 51 ? 16.602 -38.196 -2.357 1.00 58.09 51 ASP A CA 1
ATOM 356 C C . ASP A 1 51 ? 17.701 -39.237 -2.071 1.00 58.09 51 ASP A C 1
ATOM 358 O O . ASP A 1 51 ? 18.737 -39.298 -2.738 1.00 58.09 51 ASP A O 1
ATOM 362 N N . ALA A 1 52 ? 17.463 -40.111 -1.088 1.00 55.62 52 ALA A N 1
ATOM 363 C CA . ALA A 1 52 ? 18.429 -41.128 -0.664 1.00 55.62 52 ALA A CA 1
ATOM 364 C C . ALA A 1 52 ? 18.723 -42.186 -1.752 1.00 55.62 52 ALA A C 1
ATOM 366 O O . ALA A 1 52 ? 19.814 -42.765 -1.790 1.00 55.62 52 ALA A O 1
ATOM 367 N N . THR A 1 53 ? 17.772 -42.431 -2.654 1.00 59.91 53 THR A N 1
ATOM 368 C CA . THR A 1 53 ? 17.877 -43.387 -3.766 1.00 59.91 53 THR A CA 1
ATOM 369 C C . THR A 1 53 ? 18.738 -42.816 -4.892 1.00 59.91 53 THR A C 1
ATOM 371 O O . THR A 1 53 ? 19.646 -43.481 -5.396 1.00 59.91 53 THR A O 1
ATOM 374 N N . GLN A 1 54 ? 18.519 -41.548 -5.233 1.00 60.84 54 GLN A N 1
ATOM 375 C CA . GLN A 1 54 ? 19.340 -40.770 -6.151 1.00 60.84 54 GLN A CA 1
ATOM 376 C C . GLN A 1 54 ? 20.763 -40.587 -5.608 1.00 60.84 54 GLN A C 1
ATOM 378 O O . GLN A 1 54 ? 21.737 -40.740 -6.345 1.00 60.84 54 GLN A O 1
ATOM 383 N N . ALA A 1 55 ? 20.904 -40.354 -4.303 1.00 64.69 55 ALA A N 1
ATOM 384 C CA . ALA A 1 55 ? 22.190 -40.240 -3.624 1.00 64.69 55 ALA A CA 1
ATOM 385 C C . ALA A 1 55 ? 23.007 -41.537 -3.749 1.00 64.69 55 ALA A C 1
ATOM 387 O O . ALA A 1 55 ? 24.206 -41.493 -4.041 1.00 64.69 55 ALA A O 1
ATOM 388 N N . ALA A 1 56 ? 22.365 -42.702 -3.617 1.00 70.94 56 ALA A N 1
ATOM 389 C CA . ALA A 1 56 ? 23.003 -44.000 -3.836 1.00 70.94 56 ALA A CA 1
ATOM 390 C C . ALA A 1 56 ? 23.442 -44.210 -5.299 1.00 70.94 56 ALA A C 1
ATOM 392 O O . ALA A 1 56 ? 24.503 -44.788 -5.546 1.00 70.94 56 ALA A O 1
ATOM 393 N N . TYR A 1 57 ? 22.671 -43.709 -6.267 1.00 68.12 57 TYR A N 1
ATOM 394 C CA . TYR A 1 57 ? 23.013 -43.780 -7.690 1.00 68.12 57 TYR A CA 1
ATOM 395 C C . TYR A 1 57 ? 24.213 -42.885 -8.040 1.00 68.12 57 TYR A C 1
ATOM 397 O O . TYR A 1 57 ? 25.199 -43.363 -8.606 1.00 68.12 57 TYR A O 1
ATOM 405 N N . VAL A 1 58 ? 24.178 -41.612 -7.626 1.00 70.50 58 VAL A N 1
ATOM 406 C CA . VAL A 1 58 ? 25.265 -40.642 -7.848 1.00 70.50 58 VAL A CA 1
ATOM 407 C C . VAL A 1 58 ? 26.559 -41.109 -7.190 1.00 70.50 58 VAL A C 1
ATOM 409 O O . VAL A 1 58 ? 27.612 -41.137 -7.827 1.00 70.50 58 VAL A O 1
ATOM 412 N N . THR A 1 59 ? 26.498 -41.549 -5.934 1.00 78.44 59 THR A N 1
ATOM 413 C CA . THR A 1 59 ? 27.694 -42.049 -5.245 1.00 78.44 59 THR A CA 1
ATOM 414 C C . THR A 1 59 ? 28.199 -43.373 -5.791 1.00 78.44 59 THR A C 1
ATOM 416 O O . THR A 1 59 ? 29.410 -43.584 -5.830 1.00 78.44 59 THR A O 1
ATOM 419 N N . GLY A 1 60 ? 27.315 -44.259 -6.254 1.00 75.38 60 GLY A N 1
ATOM 420 C CA . GLY A 1 60 ? 27.704 -45.487 -6.944 1.00 75.38 60 GLY A CA 1
ATOM 421 C C . GLY A 1 60 ? 28.546 -45.209 -8.190 1.00 75.38 60 GLY A C 1
ATOM 422 O O . GLY A 1 60 ? 29.552 -45.880 -8.416 1.00 75.38 60 GLY A O 1
ATOM 423 N N . LEU A 1 61 ? 28.188 -44.176 -8.950 1.00 70.25 61 LEU A N 1
ATOM 424 C CA . LEU A 1 61 ? 28.893 -43.773 -10.165 1.00 70.25 61 LEU A CA 1
ATOM 425 C C . LEU A 1 61 ? 30.196 -43.025 -9.881 1.00 70.25 61 LEU A C 1
ATOM 427 O O . LEU A 1 61 ? 31.221 -43.367 -10.467 1.00 70.25 61 LEU A O 1
ATOM 431 N N . LEU A 1 62 ? 30.213 -42.094 -8.921 1.00 76.31 62 LEU A N 1
ATOM 432 C CA . LEU A 1 62 ? 31.460 -41.447 -8.487 1.00 76.31 62 LEU A CA 1
ATOM 433 C C . LEU A 1 62 ? 32.486 -42.480 -7.986 1.00 76.31 62 LEU A C 1
ATOM 435 O O . LEU A 1 62 ? 33.673 -42.373 -8.294 1.00 76.31 62 LEU A O 1
ATOM 439 N N . ARG A 1 63 ? 32.026 -43.543 -7.304 1.00 79.94 63 ARG A N 1
ATOM 440 C CA . ARG A 1 63 ? 32.874 -44.690 -6.926 1.00 79.94 63 ARG A CA 1
ATOM 441 C C . ARG A 1 63 ? 33.399 -45.464 -8.134 1.00 79.94 63 ARG A C 1
ATOM 443 O O . ARG A 1 63 ? 34.571 -45.826 -8.129 1.00 79.94 63 ARG A O 1
ATOM 450 N N . GLN A 1 64 ? 32.574 -45.712 -9.155 1.00 75.50 64 GLN A N 1
ATOM 451 C CA . GLN A 1 64 ? 33.018 -46.368 -10.397 1.00 75.50 64 GLN A CA 1
ATOM 452 C C . GLN A 1 64 ? 34.074 -45.541 -11.142 1.00 75.50 64 GLN A C 1
ATOM 454 O O . GLN A 1 64 ? 34.976 -46.106 -11.751 1.00 75.50 64 GLN A O 1
ATOM 459 N N . MET A 1 65 ? 33.994 -44.213 -11.039 1.00 71.62 65 MET A N 1
ATOM 460 C CA . MET A 1 65 ? 34.952 -43.272 -11.624 1.00 71.62 65 MET A CA 1
ATOM 461 C C . MET A 1 65 ? 36.215 -43.068 -10.767 1.00 71.62 65 MET A C 1
ATOM 463 O O . MET A 1 65 ? 37.112 -42.327 -11.163 1.00 71.62 65 MET A O 1
ATOM 467 N N . GLY A 1 66 ? 36.305 -43.693 -9.586 1.00 74.06 66 GLY A N 1
ATOM 468 C CA . GLY A 1 66 ? 37.439 -43.530 -8.670 1.00 74.06 66 GLY A CA 1
ATOM 469 C C . GLY A 1 66 ? 37.544 -42.135 -8.040 1.00 74.06 66 GLY A C 1
ATOM 470 O O . GLY A 1 66 ? 38.622 -41.753 -7.584 1.00 74.06 66 GLY A O 1
ATOM 471 N N . ILE A 1 67 ? 36.449 -41.369 -8.017 1.00 78.81 67 ILE A N 1
ATOM 472 C CA . ILE A 1 67 ? 36.404 -40.012 -7.471 1.00 78.81 67 ILE A CA 1
ATOM 473 C C . ILE A 1 67 ? 36.019 -40.073 -5.992 1.00 78.81 67 ILE A C 1
ATOM 475 O O . ILE A 1 67 ? 34.969 -40.605 -5.621 1.00 78.81 67 ILE A O 1
ATOM 479 N N . ASN A 1 68 ? 36.857 -39.483 -5.140 1.00 75.75 68 ASN A N 1
ATOM 480 C CA . ASN A 1 68 ? 36.539 -39.316 -3.727 1.00 75.75 68 ASN A CA 1
ATOM 481 C C . ASN A 1 68 ? 35.506 -38.205 -3.544 1.00 75.75 68 ASN A C 1
ATOM 483 O O . ASN A 1 68 ? 35.633 -37.122 -4.118 1.00 75.75 68 ASN A O 1
ATOM 487 N N . TYR A 1 69 ? 34.521 -38.472 -2.695 1.00 79.44 69 TYR A N 1
ATOM 488 C CA . TYR A 1 69 ? 33.454 -37.539 -2.376 1.00 79.44 69 TYR A CA 1
ATOM 489 C C . TYR A 1 69 ? 33.168 -37.525 -0.872 1.00 79.44 69 TYR A C 1
ATOM 491 O O . TYR A 1 69 ? 33.473 -38.478 -0.149 1.00 79.44 69 TYR A O 1
ATOM 499 N N . THR A 1 70 ? 32.560 -36.443 -0.406 1.00 69.19 70 THR A N 1
ATOM 500 C CA . THR A 1 70 ? 32.111 -36.235 0.970 1.00 69.19 70 THR A CA 1
ATOM 501 C C . THR A 1 70 ? 30.632 -35.883 0.987 1.00 69.19 70 THR A C 1
ATOM 503 O O . THR A 1 70 ? 30.147 -35.209 0.082 1.00 69.19 70 THR A O 1
ATOM 506 N N . TYR A 1 71 ? 29.934 -36.317 2.037 1.00 59.72 71 TYR A N 1
ATOM 507 C CA . TYR A 1 71 ? 28.552 -35.924 2.300 1.00 59.72 71 TYR A CA 1
ATOM 508 C C . TYR A 1 71 ? 28.486 -34.769 3.295 1.00 59.72 71 TYR A C 1
ATOM 510 O O . TYR A 1 71 ? 29.118 -34.826 4.351 1.00 59.72 71 TYR A O 1
ATOM 518 N N . ALA A 1 72 ? 27.643 -33.787 2.991 1.00 50.31 72 ALA A N 1
ATOM 519 C CA . ALA A 1 72 ? 27.197 -32.754 3.917 1.00 50.31 72 ALA A CA 1
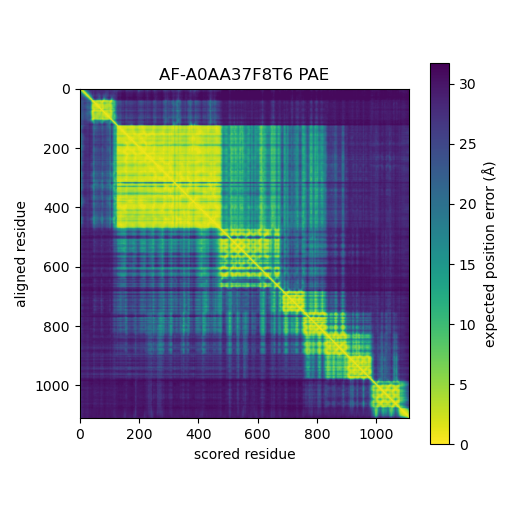ATOM 520 C C . ALA A 1 72 ? 25.669 -32.607 3.797 1.00 50.31 72 ALA A C 1
ATOM 522 O O . ALA A 1 72 ? 25.160 -31.815 3.008 1.00 50.31 72 ALA A O 1
ATOM 523 N N . GLY A 1 73 ? 24.922 -33.430 4.541 1.00 57.16 73 GLY A N 1
ATOM 524 C CA . GLY A 1 73 ? 23.465 -33.528 4.384 1.00 57.16 73 GLY A CA 1
ATOM 525 C C . GLY A 1 73 ? 23.096 -34.058 2.995 1.00 57.16 73 GLY A C 1
ATOM 526 O O . GLY A 1 73 ? 23.572 -35.123 2.604 1.00 57.16 73 GLY A O 1
ATOM 527 N N . SER A 1 74 ? 22.290 -33.300 2.251 1.00 55.91 74 SER A N 1
ATOM 528 C CA . SER A 1 74 ? 21.908 -33.603 0.863 1.00 55.91 74 SER A CA 1
ATOM 529 C C . SER A 1 74 ? 22.974 -33.208 -0.165 1.00 55.91 74 SER A C 1
ATOM 531 O O . SER A 1 74 ? 22.750 -33.363 -1.355 1.00 55.91 74 SER A O 1
ATOM 533 N N . LEU A 1 75 ? 24.129 -32.679 0.244 1.00 54.47 75 LEU A N 1
ATOM 534 C CA . LEU A 1 75 ? 25.198 -32.283 -0.673 1.00 54.47 75 LEU A CA 1
ATOM 535 C C . LEU A 1 75 ? 26.259 -33.385 -0.798 1.00 54.47 75 LEU A C 1
ATOM 537 O O . LEU A 1 75 ? 26.747 -33.908 0.209 1.00 54.47 75 LEU A O 1
ATOM 541 N N . ILE A 1 76 ? 26.645 -33.699 -2.033 1.00 73.06 76 ILE A N 1
ATOM 542 C CA . ILE A 1 76 ? 27.794 -34.535 -2.378 1.00 73.06 76 ILE A CA 1
ATOM 543 C C . ILE A 1 76 ? 28.852 -33.633 -3.009 1.00 73.06 76 ILE A C 1
ATOM 545 O O . ILE A 1 76 ? 28.687 -33.186 -4.143 1.00 73.06 76 ILE A O 1
ATOM 549 N N . SER A 1 77 ? 29.956 -33.412 -2.305 1.00 69.75 77 SER A N 1
ATOM 550 C CA . SER A 1 77 ? 31.104 -32.660 -2.827 1.00 69.75 77 SER A CA 1
ATOM 551 C C . SER A 1 77 ? 32.218 -33.626 -3.208 1.00 69.75 77 SER A C 1
ATOM 553 O O . SER A 1 77 ? 32.472 -34.598 -2.500 1.00 69.75 77 SER A O 1
ATOM 555 N N . PHE A 1 78 ? 32.903 -33.377 -4.315 1.00 79.69 78 PHE A N 1
ATOM 556 C CA . PHE A 1 78 ? 33.991 -34.205 -4.816 1.00 79.69 78 PHE A CA 1
ATOM 557 C C . PHE A 1 78 ? 35.095 -33.354 -5.437 1.00 79.69 78 PHE A C 1
ATOM 559 O O . PHE A 1 78 ? 34.891 -32.201 -5.802 1.00 79.69 78 PHE A O 1
ATOM 566 N N . THR A 1 79 ? 36.300 -33.909 -5.538 1.00 76.62 79 THR A N 1
ATOM 567 C CA . THR A 1 79 ? 37.440 -33.214 -6.156 1.00 76.62 79 THR A CA 1
ATOM 568 C C . THR A 1 79 ? 38.175 -34.133 -7.114 1.00 76.62 79 THR A C 1
ATOM 570 O O . THR A 1 79 ? 38.249 -35.344 -6.899 1.00 76.62 79 THR A O 1
ATOM 573 N N . PHE A 1 80 ? 38.714 -33.560 -8.188 1.00 76.94 80 PHE A N 1
ATOM 574 C CA . PHE A 1 80 ? 39.450 -34.300 -9.209 1.00 76.94 80 PHE A CA 1
ATOM 575 C C . PHE A 1 80 ? 40.536 -33.429 -9.866 1.00 76.94 80 PHE A C 1
ATOM 577 O O . PHE A 1 80 ? 40.455 -32.197 -9.851 1.00 76.94 80 PHE A O 1
ATOM 584 N N . PRO A 1 81 ? 41.600 -34.036 -10.424 1.00 77.81 81 PRO A N 1
ATOM 585 C CA . PRO A 1 81 ? 42.653 -33.288 -11.105 1.00 77.81 81 PRO A CA 1
ATOM 586 C C . PRO A 1 81 ? 42.148 -32.686 -12.424 1.00 77.81 81 PRO A C 1
ATOM 588 O O . PRO A 1 81 ? 41.408 -33.339 -13.159 1.00 77.81 81 PRO A O 1
ATOM 591 N N . ALA A 1 82 ? 42.615 -31.483 -12.780 1.00 72.44 82 ALA A N 1
ATOM 592 C CA . ALA A 1 82 ? 42.230 -30.796 -14.022 1.00 72.44 82 ALA A CA 1
ATOM 593 C C . ALA A 1 82 ? 42.405 -31.647 -15.296 1.00 72.44 82 ALA A C 1
ATOM 595 O O . ALA A 1 82 ? 41.645 -31.499 -16.250 1.00 72.44 82 ALA A O 1
ATOM 596 N N . SER A 1 83 ? 43.365 -32.578 -15.306 1.00 73.50 83 SER A N 1
ATOM 597 C CA . SER A 1 83 ? 43.592 -33.506 -16.423 1.00 73.50 83 SER A CA 1
ATOM 598 C C . SER A 1 83 ? 42.404 -34.429 -16.717 1.00 73.50 83 SER A C 1
ATOM 600 O O . SER A 1 83 ? 42.294 -34.918 -17.835 1.00 73.50 83 SER A O 1
ATOM 602 N N . ALA A 1 84 ? 41.526 -34.667 -15.739 1.00 73.75 84 ALA A N 1
ATOM 603 C CA . ALA A 1 84 ? 40.357 -35.539 -15.860 1.00 73.75 84 ALA A CA 1
ATOM 604 C C . ALA A 1 84 ? 39.060 -34.778 -16.205 1.00 73.75 84 ALA A C 1
ATOM 606 O O . ALA A 1 84 ? 38.002 -35.392 -16.316 1.00 73.75 84 ALA A O 1
ATOM 607 N N . TYR A 1 85 ? 39.119 -33.452 -16.398 1.00 76.00 85 TYR A N 1
ATOM 608 C CA . TYR A 1 85 ? 37.931 -32.613 -16.588 1.00 76.00 85 TYR A CA 1
ATOM 609 C C . TYR A 1 85 ? 37.040 -33.060 -17.752 1.00 76.00 85 TYR A C 1
ATOM 611 O O . TYR A 1 85 ? 35.837 -33.194 -17.573 1.00 76.00 85 TYR A O 1
ATOM 619 N N . SER A 1 86 ? 37.612 -33.331 -18.929 1.00 72.12 86 SER A N 1
ATOM 620 C CA . SER A 1 86 ? 36.824 -33.695 -20.121 1.00 72.12 86 SER A CA 1
ATOM 621 C C . SER A 1 86 ? 36.053 -35.012 -19.955 1.00 72.12 86 SER A C 1
ATOM 623 O O . SER A 1 86 ? 34.895 -35.109 -20.359 1.00 72.12 86 SER A O 1
ATOM 625 N N . GLU A 1 87 ? 36.666 -36.005 -19.313 1.00 76.50 87 GLU A N 1
ATOM 626 C CA . GLU A 1 87 ? 36.067 -37.314 -19.038 1.00 76.50 87 GLU A CA 1
ATOM 627 C C . GLU A 1 87 ? 34.992 -37.229 -17.944 1.00 76.50 87 GLU A C 1
ATOM 629 O O . GLU A 1 87 ? 33.903 -37.798 -18.077 1.00 76.50 87 GLU A O 1
ATOM 634 N N . ILE A 1 88 ? 35.269 -36.463 -16.884 1.00 75.62 88 ILE A N 1
ATOM 635 C CA . ILE A 1 88 ? 34.352 -36.283 -15.758 1.00 75.62 88 ILE A CA 1
ATOM 636 C C . ILE A 1 88 ? 33.155 -35.433 -16.175 1.00 75.62 88 ILE A C 1
ATOM 638 O O . ILE A 1 88 ? 32.027 -35.850 -15.946 1.00 75.62 88 ILE A O 1
ATOM 642 N N . ALA A 1 89 ? 33.359 -34.312 -16.868 1.00 70.25 89 ALA A N 1
ATOM 643 C CA . ALA A 1 89 ? 32.272 -33.488 -17.395 1.00 70.25 89 ALA A CA 1
ATOM 644 C C . ALA A 1 89 ? 31.373 -34.275 -18.367 1.00 70.25 89 ALA A C 1
ATOM 646 O O . ALA A 1 89 ? 30.149 -34.168 -18.298 1.00 70.25 89 ALA A O 1
ATOM 647 N N . GLY A 1 90 ? 31.958 -35.122 -19.225 1.00 72.81 90 GLY A N 1
ATOM 648 C CA . GLY A 1 90 ? 31.198 -36.010 -20.111 1.00 72.81 90 GLY A CA 1
ATOM 649 C C . GLY A 1 90 ? 30.358 -37.044 -19.355 1.00 72.81 90 GLY A C 1
ATOM 650 O O . GLY A 1 90 ? 29.208 -37.295 -19.715 1.00 72.81 90 GLY A O 1
ATOM 651 N N . SER A 1 91 ? 30.900 -37.601 -18.272 1.00 72.25 91 SER A N 1
ATOM 652 C CA . SER A 1 91 ? 30.192 -38.567 -17.425 1.00 72.25 91 SER A CA 1
ATOM 653 C C . SER A 1 91 ? 29.086 -37.902 -16.602 1.00 72.25 91 SER A C 1
ATOM 655 O O . SER A 1 91 ? 27.970 -38.406 -16.572 1.00 72.25 91 SER A O 1
ATOM 657 N N . LEU A 1 92 ? 29.348 -36.735 -16.005 1.00 68.44 92 LEU A N 1
ATOM 658 C CA . LEU A 1 92 ? 28.351 -35.949 -15.270 1.00 68.44 92 LEU A CA 1
ATOM 659 C C . LEU A 1 92 ? 27.207 -35.485 -16.181 1.00 68.44 92 LEU A C 1
ATOM 661 O O . LEU A 1 92 ? 26.058 -35.504 -15.762 1.00 68.44 92 LEU A O 1
ATOM 665 N N . SER A 1 93 ? 27.494 -35.166 -17.446 1.00 64.19 93 SER A N 1
ATOM 666 C CA . SER A 1 93 ? 26.484 -34.913 -18.487 1.00 64.19 93 SER A CA 1
ATOM 667 C C . SER A 1 93 ? 25.550 -36.112 -18.704 1.00 64.19 93 SER A C 1
ATOM 669 O O . SER A 1 93 ? 24.332 -35.945 -18.778 1.00 64.19 93 SER A O 1
ATOM 671 N N . ALA A 1 94 ? 26.095 -37.330 -18.766 1.00 62.75 94 ALA A N 1
ATOM 672 C CA . ALA A 1 94 ? 25.286 -38.540 -18.897 1.00 62.75 94 ALA A CA 1
ATOM 673 C C . ALA A 1 94 ? 24.450 -38.811 -17.635 1.00 62.75 94 ALA A C 1
ATOM 675 O O . ALA A 1 94 ? 23.321 -39.289 -17.734 1.00 62.75 94 ALA A O 1
ATOM 676 N N . ILE A 1 95 ? 24.981 -38.472 -16.457 1.00 63.31 95 ILE A N 1
ATOM 677 C CA . ILE A 1 95 ? 24.266 -38.611 -15.184 1.00 63.31 95 ILE A CA 1
ATOM 678 C C . ILE A 1 95 ? 23.133 -37.596 -15.094 1.00 63.31 95 ILE A C 1
ATOM 680 O O . ILE A 1 95 ? 22.003 -37.995 -14.843 1.00 63.31 95 ILE A O 1
ATOM 684 N N . ARG A 1 96 ? 23.403 -36.326 -15.405 1.00 57.38 96 ARG A N 1
ATOM 685 C CA . ARG A 1 96 ? 22.404 -35.259 -15.525 1.00 57.38 96 ARG A CA 1
ATOM 686 C C . ARG A 1 96 ? 21.237 -35.685 -16.419 1.00 57.38 96 ARG A C 1
ATOM 688 O O . ARG A 1 96 ? 20.087 -35.542 -16.028 1.00 57.38 96 ARG A O 1
ATOM 695 N N . GLN A 1 97 ? 21.518 -36.289 -17.577 1.00 56.38 97 GLN A N 1
ATOM 696 C CA . GLN A 1 97 ? 20.479 -36.808 -18.480 1.00 56.38 97 GLN A CA 1
ATOM 697 C C . GLN A 1 97 ? 19.674 -37.979 -17.891 1.00 56.38 97 GLN A C 1
ATOM 699 O O . GLN A 1 97 ? 18.503 -38.138 -18.223 1.00 56.38 97 GLN A O 1
ATOM 704 N N . ALA A 1 98 ? 20.285 -38.814 -17.047 1.00 55.75 98 ALA A N 1
ATOM 705 C CA . ALA A 1 98 ? 19.642 -39.989 -16.462 1.00 55.75 98 ALA A CA 1
ATOM 706 C C . ALA A 1 98 ? 18.877 -39.691 -15.160 1.00 55.75 98 ALA A C 1
ATOM 708 O O . ALA A 1 98 ? 17.925 -40.404 -14.847 1.00 55.75 98 ALA A O 1
ATOM 709 N N . THR A 1 99 ? 19.299 -38.685 -14.389 1.00 56.31 99 THR A N 1
ATOM 710 C CA . THR A 1 99 ? 18.795 -38.421 -13.030 1.00 56.31 99 THR A CA 1
ATOM 711 C C . THR A 1 99 ? 18.205 -37.030 -12.827 1.00 56.31 99 THR A C 1
ATOM 713 O O . THR A 1 99 ? 17.546 -36.822 -11.812 1.00 56.31 99 THR A O 1
ATOM 716 N N . GLY A 1 100 ? 18.439 -36.083 -13.741 1.00 50.91 100 GLY A N 1
ATOM 717 C CA . GLY A 1 100 ? 18.090 -34.667 -13.560 1.00 50.91 100 GLY A CA 1
ATOM 718 C C . GLY A 1 100 ? 18.996 -33.920 -12.576 1.00 50.91 100 GLY A C 1
ATOM 719 O O . GLY A 1 100 ? 18.772 -32.757 -12.278 1.00 50.91 100 GLY A O 1
ATOM 720 N N . ILE A 1 101 ? 20.030 -34.563 -12.033 1.00 56.31 101 ILE A N 1
ATOM 721 C CA . ILE A 1 101 ? 20.891 -33.926 -11.031 1.00 56.31 101 ILE A CA 1
ATOM 722 C C . ILE A 1 101 ? 21.919 -33.054 -11.744 1.00 56.31 101 ILE A C 1
ATOM 724 O O . ILE A 1 101 ? 22.717 -33.553 -12.541 1.00 56.31 101 ILE A O 1
ATOM 728 N N . GLU A 1 102 ? 21.906 -31.757 -11.446 1.00 57.50 102 GLU A N 1
ATOM 729 C CA . GLU A 1 102 ? 22.933 -30.828 -11.905 1.00 57.50 102 GLU A CA 1
ATOM 730 C C . GLU A 1 102 ? 24.199 -30.941 -11.060 1.00 57.50 102 GLU A C 1
ATOM 732 O O . GLU A 1 102 ? 24.175 -31.231 -9.859 1.00 57.50 102 GLU A O 1
ATOM 737 N N . TYR A 1 103 ? 25.322 -30.660 -11.712 1.00 67.06 103 TYR A N 1
ATOM 738 C CA . TYR A 1 103 ? 26.638 -30.654 -11.098 1.00 67.06 103 TYR A CA 1
ATOM 739 C C . TYR A 1 103 ? 27.290 -29.303 -11.342 1.00 67.06 103 TYR A C 1
ATOM 741 O O . TYR A 1 103 ? 27.466 -28.895 -12.491 1.00 67.06 103 TYR A O 1
ATOM 749 N N . ALA A 1 104 ? 27.702 -28.629 -10.274 1.00 59.25 104 ALA A N 1
ATOM 750 C CA . ALA A 1 104 ? 28.549 -27.451 -10.390 1.00 59.25 104 ALA A CA 1
ATOM 751 C C . ALA A 1 104 ? 30.010 -27.902 -10.429 1.00 59.25 104 ALA A C 1
ATOM 753 O O . ALA A 1 104 ? 30.422 -28.669 -9.565 1.00 59.25 104 ALA A O 1
ATOM 754 N N . LEU A 1 105 ? 30.789 -27.441 -11.412 1.00 66.69 105 LEU A N 1
ATOM 755 C CA . LEU A 1 105 ? 32.233 -27.675 -11.491 1.00 66.69 105 LEU A CA 1
ATOM 756 C C . LEU A 1 105 ? 32.963 -26.338 -11.384 1.00 66.69 105 LEU A C 1
ATOM 758 O O . LEU A 1 105 ? 32.676 -25.428 -12.157 1.00 66.69 105 LEU A O 1
ATOM 762 N N . SER A 1 106 ? 33.930 -26.224 -10.475 1.00 57.91 106 SER A N 1
ATOM 763 C CA . SER A 1 106 ? 34.724 -25.000 -10.321 1.00 57.91 106 SER A CA 1
ATOM 764 C C . SER A 1 106 ? 36.223 -25.286 -10.375 1.00 57.91 106 SER A C 1
ATOM 766 O O . SER A 1 106 ? 36.697 -26.324 -9.902 1.00 57.91 106 SER A O 1
ATOM 768 N N . SER A 1 107 ? 36.990 -24.362 -10.963 1.00 54.03 107 SER A N 1
ATOM 769 C CA . SER A 1 107 ? 38.448 -24.384 -10.862 1.00 54.03 107 SER A CA 1
ATOM 770 C C . SER A 1 107 ? 38.854 -23.837 -9.489 1.00 54.03 107 SER A C 1
ATOM 772 O O . SER A 1 107 ? 38.708 -22.641 -9.241 1.00 54.03 107 SER A O 1
ATOM 774 N N . GLY A 1 108 ? 39.376 -24.691 -8.607 1.00 53.03 108 GLY A N 1
ATOM 775 C CA . GLY A 1 108 ? 39.695 -24.347 -7.216 1.00 53.03 108 GLY A CA 1
ATOM 776 C C . GLY A 1 108 ? 38.801 -25.055 -6.193 1.00 53.03 108 GLY A C 1
ATOM 777 O O . GLY A 1 108 ? 37.993 -25.906 -6.540 1.00 53.03 108 GLY A O 1
ATOM 778 N N . VAL A 1 109 ? 38.983 -24.736 -4.907 1.00 42.66 109 VAL A N 1
ATOM 779 C CA . VAL A 1 109 ? 38.163 -25.260 -3.797 1.00 42.66 109 VAL A CA 1
ATOM 780 C C . VAL A 1 109 ? 37.182 -24.165 -3.374 1.00 42.66 109 VAL A C 1
ATOM 782 O O . VAL A 1 109 ? 37.381 -23.502 -2.359 1.00 42.66 109 VAL A O 1
ATOM 785 N N . HIS A 1 110 ? 36.160 -23.923 -4.195 1.00 41.72 110 HIS A N 1
ATOM 786 C CA . HIS A 1 110 ? 35.021 -23.072 -3.846 1.00 41.72 110 HIS A CA 1
ATOM 787 C C . HIS A 1 110 ? 33.761 -23.940 -3.721 1.00 41.72 110 HIS A C 1
ATOM 789 O O . HIS A 1 110 ? 33.568 -24.861 -4.517 1.00 41.72 110 HIS A O 1
ATOM 795 N N . TYR A 1 111 ? 32.951 -23.663 -2.693 1.00 36.25 111 TYR A N 1
ATOM 796 C CA . TYR A 1 111 ? 31.635 -24.272 -2.483 1.00 36.25 111 TYR A CA 1
ATOM 797 C C . TYR A 1 111 ? 30.652 -23.615 -3.460 1.00 36.25 111 TYR A C 1
ATOM 799 O O . TYR A 1 111 ? 30.428 -22.407 -3.385 1.00 36.25 111 TYR A O 1
ATOM 807 N N . ALA A 1 112 ? 30.126 -24.388 -4.401 1.00 37.06 112 ALA A N 1
ATOM 808 C CA . ALA A 1 112 ? 29.153 -23.968 -5.394 1.00 37.06 112 ALA A CA 1
ATOM 809 C C . ALA A 1 112 ? 27.833 -24.673 -5.073 1.00 37.06 112 ALA A C 1
ATOM 811 O O . ALA A 1 112 ? 27.726 -25.880 -5.250 1.00 37.06 112 ALA A O 1
ATOM 812 N N . VAL A 1 113 ? 26.824 -23.934 -4.605 1.00 36.75 113 VAL A N 1
ATOM 813 C CA . VAL A 1 113 ? 25.521 -24.512 -4.238 1.00 36.75 113 VAL A CA 1
ATOM 814 C C . VAL A 1 113 ? 24.807 -25.006 -5.511 1.00 36.75 113 VAL A C 1
ATOM 816 O O . VAL A 1 113 ? 24.440 -24.173 -6.340 1.00 36.75 113 VAL A O 1
ATOM 819 N N . PRO A 1 114 ? 24.609 -26.325 -5.715 1.00 35.88 114 PRO A N 1
ATOM 820 C CA . PRO A 1 114 ? 23.976 -26.849 -6.924 1.00 35.88 114 PRO A CA 1
ATOM 821 C C . PRO A 1 114 ? 22.457 -26.620 -6.894 1.00 35.88 114 PRO A C 1
ATOM 823 O O . PRO A 1 114 ? 21.807 -26.878 -5.881 1.00 35.88 114 PRO A O 1
ATOM 826 N N . TYR A 1 115 ? 21.904 -26.160 -8.018 1.00 40.16 115 TYR A N 1
ATOM 827 C CA . TYR A 1 115 ? 20.468 -26.006 -8.291 1.00 40.16 115 TYR A CA 1
ATOM 828 C C . TYR A 1 115 ? 19.843 -27.344 -8.745 1.00 40.16 115 TYR A C 1
ATOM 830 O O . TYR A 1 115 ? 20.537 -28.193 -9.297 1.00 40.16 115 TYR A O 1
ATOM 838 N N . ILE A 1 116 ? 18.542 -27.552 -8.517 1.00 37.47 116 ILE A N 1
ATOM 839 C CA . ILE A 1 116 ? 17.787 -28.717 -9.017 1.00 37.47 116 ILE A CA 1
ATOM 840 C C . ILE A 1 116 ? 17.183 -28.346 -10.378 1.00 37.47 116 ILE A C 1
ATOM 842 O O . ILE A 1 116 ? 16.371 -27.430 -10.428 1.00 37.47 116 ILE A O 1
ATOM 846 N N . VAL A 1 117 ? 17.500 -29.081 -11.450 1.00 36.62 117 VAL A N 1
ATOM 847 C CA . VAL A 1 117 ? 16.704 -29.075 -12.695 1.00 36.62 117 VAL A CA 1
ATOM 848 C C . VAL A 1 117 ? 15.899 -30.377 -12.732 1.00 36.62 117 VAL A C 1
ATOM 850 O O . VAL A 1 117 ? 16.464 -31.439 -12.985 1.00 36.62 117 VAL A O 1
ATOM 853 N N . PRO A 1 118 ? 14.595 -30.378 -12.432 1.00 36.72 118 PRO A N 1
ATOM 854 C CA . PRO A 1 118 ? 13.846 -31.625 -12.401 1.00 36.72 118 PRO A CA 1
ATOM 855 C C . PRO A 1 118 ? 13.644 -32.217 -13.800 1.00 36.72 118 PRO A C 1
ATOM 857 O O . PRO A 1 118 ? 13.386 -31.520 -14.782 1.00 36.72 118 PRO A O 1
ATOM 860 N N . LEU A 1 119 ? 13.725 -33.548 -13.868 1.00 33.22 119 LEU A N 1
ATOM 861 C CA . LEU A 1 119 ? 13.345 -34.341 -15.035 1.00 33.22 119 LEU A CA 1
ATOM 862 C C . LEU A 1 119 ? 11.868 -34.103 -15.376 1.00 33.22 119 LEU A C 1
ATOM 864 O O . LEU A 1 119 ? 10.987 -34.401 -14.570 1.00 33.22 119 LEU A O 1
ATOM 868 N N . GLN A 1 120 ? 11.597 -33.647 -16.601 1.00 35.38 120 GLN A N 1
ATOM 869 C CA . GLN A 1 120 ? 10.250 -33.643 -17.170 1.00 35.38 120 GLN A CA 1
ATOM 870 C C . GLN A 1 120 ? 9.688 -35.073 -17.202 1.00 35.38 120 GLN A C 1
ATOM 872 O O . GLN A 1 120 ? 10.179 -35.929 -17.944 1.00 35.38 120 GLN A O 1
ATOM 877 N N . VAL A 1 121 ? 8.614 -35.332 -16.454 1.00 33.91 121 VAL A N 1
ATOM 878 C CA . VAL A 1 121 ? 7.756 -36.497 -16.704 1.00 33.91 121 VAL A CA 1
ATOM 879 C C . VAL A 1 121 ? 6.775 -36.093 -17.802 1.00 33.91 121 VAL A C 1
ATOM 881 O O . VAL A 1 121 ? 5.879 -35.281 -17.598 1.00 33.91 121 VAL A O 1
ATOM 884 N N . GLY A 1 122 ? 7.021 -36.595 -19.013 1.00 31.78 122 GLY A N 1
ATOM 885 C CA . GLY A 1 122 ? 6.355 -36.135 -20.228 1.00 31.78 122 GLY A CA 1
ATOM 886 C C . GLY A 1 122 ? 4.843 -36.365 -20.274 1.00 31.78 122 GLY A C 1
ATOM 887 O O . GLY A 1 122 ? 4.333 -37.394 -19.849 1.00 31.78 122 GLY A O 1
ATOM 888 N N . SER A 1 123 ? 4.115 -35.459 -20.922 1.00 33.75 123 SER A N 1
ATOM 889 C CA . SER A 1 123 ? 3.657 -35.621 -22.313 1.00 33.75 123 SER A CA 1
ATOM 890 C C . SER A 1 123 ? 2.675 -34.498 -22.683 1.00 33.75 123 SER A C 1
ATOM 892 O O . SER A 1 123 ? 1.735 -34.232 -21.949 1.00 33.75 123 SER A O 1
ATOM 894 N N . SER A 1 124 ? 2.884 -33.887 -23.860 1.00 35.59 124 SER A N 1
ATOM 895 C CA . SER A 1 124 ? 1.962 -32.959 -24.548 1.00 35.59 124 SER A CA 1
ATOM 896 C C . SER A 1 124 ? 1.734 -31.575 -23.900 1.00 35.59 124 SER A C 1
ATOM 898 O O . SER A 1 124 ? 0.663 -31.310 -23.364 1.00 35.59 124 SER A O 1
ATOM 900 N N . GLY A 1 125 ? 2.711 -30.671 -24.058 1.00 47.28 125 GLY A N 1
ATOM 901 C CA . GLY A 1 125 ? 2.614 -29.229 -23.758 1.00 47.28 125 GLY A CA 1
ATOM 902 C C . GLY A 1 125 ? 3.790 -28.754 -22.901 1.00 47.28 125 GLY A C 1
ATOM 903 O O . GLY A 1 125 ? 3.924 -29.189 -21.765 1.00 47.28 125 GLY A O 1
ATOM 904 N N . ILE A 1 126 ? 4.685 -27.922 -23.447 1.00 69.56 126 ILE A N 1
ATOM 905 C CA . ILE A 1 126 ? 5.922 -27.458 -22.776 1.00 69.56 126 ILE A CA 1
ATOM 906 C C . ILE A 1 126 ? 5.630 -26.194 -21.940 1.00 69.56 126 ILE A C 1
ATOM 908 O O . ILE A 1 126 ? 6.403 -25.256 -21.969 1.00 69.56 126 ILE A O 1
ATOM 912 N N . TYR A 1 127 ? 4.471 -26.088 -21.291 1.00 83.69 127 TYR A N 1
ATOM 913 C CA . TYR A 1 127 ? 4.069 -24.906 -20.514 1.00 83.69 127 TYR A CA 1
ATOM 914 C C . TYR A 1 127 ? 2.816 -25.202 -19.675 1.00 83.69 127 TYR A C 1
ATOM 916 O O . TYR A 1 127 ? 2.073 -26.140 -19.977 1.00 83.69 127 TYR A O 1
ATOM 924 N N . TYR A 1 128 ? 2.542 -24.383 -18.656 1.00 87.94 128 TYR A N 1
ATOM 925 C CA . TYR A 1 128 ? 1.263 -24.389 -17.942 1.00 87.94 128 TYR A CA 1
ATOM 926 C C . TYR A 1 128 ? 0.218 -23.498 -18.623 1.00 87.94 128 TYR A C 1
ATOM 928 O O . TYR A 1 128 ? 0.488 -22.358 -18.996 1.00 87.94 128 TYR A O 1
ATOM 936 N N . THR A 1 129 ? -1.000 -24.020 -18.748 1.00 91.81 129 THR A N 1
ATOM 937 C CA . THR A 1 129 ? -2.185 -23.271 -19.194 1.00 91.81 129 THR A CA 1
ATOM 938 C C . THR A 1 129 ? -2.847 -22.527 -18.027 1.00 91.81 129 THR A C 1
ATOM 940 O O . THR A 1 129 ? -2.681 -22.946 -16.875 1.00 91.81 129 THR A O 1
ATOM 943 N N . PRO A 1 130 ? -3.686 -21.505 -18.293 1.00 94.75 130 PRO A N 1
ATOM 944 C CA . PRO A 1 130 ? -4.490 -20.842 -17.265 1.00 94.75 130 PRO A CA 1
ATOM 945 C C . PRO A 1 130 ? -5.254 -21.804 -16.354 1.00 94.75 130 PRO A C 1
ATOM 947 O O . PRO A 1 130 ? -5.203 -21.671 -15.140 1.00 94.75 130 PRO A O 1
ATOM 950 N N . SER A 1 131 ? -5.885 -22.841 -16.915 1.00 91.81 131 SER A N 1
ATOM 951 C CA . SER A 1 131 ? -6.637 -23.830 -16.125 1.00 91.81 131 SER A CA 1
ATOM 952 C C . SER A 1 131 ? -5.770 -24.613 -15.128 1.00 91.81 131 SER A C 1
ATOM 954 O O . SER A 1 131 ? -6.228 -24.966 -14.042 1.00 91.81 131 SER A O 1
ATOM 956 N N . GLN A 1 132 ? -4.507 -24.880 -15.473 1.00 91.12 132 GLN A N 1
ATOM 957 C CA . GLN A 1 132 ? -3.576 -25.589 -14.595 1.00 91.12 132 GLN A CA 1
ATOM 958 C C . GLN A 1 132 ? -3.032 -24.674 -13.500 1.00 91.12 132 GLN A C 1
ATOM 960 O O . GLN A 1 132 ? -2.883 -25.136 -12.373 1.00 91.12 132 GLN A O 1
ATOM 965 N N . ILE A 1 133 ? -2.764 -23.403 -13.816 1.00 93.94 133 ILE A N 1
ATOM 966 C CA . ILE A 1 133 ? -2.384 -22.394 -12.819 1.00 93.94 133 ILE A CA 1
ATOM 967 C C . ILE A 1 133 ? -3.547 -22.132 -11.863 1.00 93.94 133 ILE A C 1
ATOM 969 O O . ILE A 1 133 ? -3.343 -22.158 -10.652 1.00 93.94 133 ILE A O 1
ATOM 973 N N . ALA A 1 134 ? -4.768 -21.993 -12.386 1.00 94.25 134 ALA A N 1
ATOM 974 C CA . ALA A 1 134 ? -5.966 -21.808 -11.579 1.00 94.25 134 ALA A CA 1
ATOM 975 C C . ALA A 1 134 ? -6.106 -22.919 -10.530 1.00 94.25 134 ALA A C 1
ATOM 977 O O . ALA A 1 134 ? -6.223 -22.633 -9.343 1.00 94.25 134 ALA A O 1
ATOM 978 N N . LYS A 1 135 ? -5.954 -24.178 -10.954 1.00 91.31 135 LYS A N 1
ATOM 979 C CA . LYS A 1 135 ? -5.995 -25.339 -10.061 1.00 91.31 135 LYS A CA 1
ATOM 980 C C . LYS A 1 135 ? -4.814 -25.421 -9.086 1.00 91.31 135 LYS A C 1
ATOM 982 O O . LYS A 1 135 ? -4.973 -25.892 -7.964 1.00 91.31 135 LYS A O 1
ATOM 987 N N . ALA A 1 136 ? -3.612 -25.026 -9.509 1.00 90.50 136 ALA A N 1
ATOM 988 C CA . ALA A 1 136 ? -2.421 -25.081 -8.657 1.00 90.50 136 ALA A CA 1
ATOM 989 C C . ALA A 1 136 ? -2.505 -24.111 -7.467 1.00 90.50 136 ALA A C 1
ATOM 991 O O . ALA A 1 136 ? -1.938 -24.394 -6.412 1.00 90.50 136 ALA A O 1
ATOM 992 N N . TYR A 1 137 ? -3.227 -23.000 -7.637 1.00 95.25 137 TYR A N 1
ATOM 993 C CA . TYR A 1 137 ? -3.308 -21.909 -6.667 1.00 95.25 137 TYR A CA 1
ATOM 994 C C . TYR A 1 137 ? -4.731 -21.635 -6.146 1.00 95.25 137 TYR A C 1
ATOM 996 O O . TYR A 1 137 ? -4.939 -20.616 -5.494 1.00 95.25 137 TYR A O 1
ATOM 1004 N N . GLN A 1 138 ? -5.691 -22.540 -6.377 1.00 93.06 138 GLN A N 1
ATOM 1005 C CA . GLN A 1 138 ? -7.083 -22.451 -5.891 1.00 93.06 138 GLN A CA 1
ATOM 1006 C C . GLN A 1 138 ? -7.853 -21.208 -6.371 1.00 93.06 138 GLN A C 1
ATOM 1008 O O . GLN A 1 138 ? -8.525 -20.517 -5.601 1.00 93.06 138 GLN A O 1
ATOM 1013 N N . PHE A 1 139 ? -7.723 -20.880 -7.656 1.00 96.31 139 PHE A N 1
ATOM 1014 C CA . PHE A 1 139 ? -8.608 -19.911 -8.310 1.00 96.31 139 PHE A CA 1
ATOM 1015 C C . PHE A 1 139 ? -9.941 -20.545 -8.722 1.00 96.31 139 PHE A C 1
ATOM 1017 O O . PHE A 1 139 ? -10.944 -19.845 -8.839 1.00 96.31 139 PHE A O 1
ATOM 1024 N N . ASP A 1 140 ? -9.971 -21.855 -8.976 1.00 92.81 140 ASP A N 1
ATOM 1025 C CA . ASP A 1 140 ? -11.161 -22.566 -9.435 1.00 92.81 140 ASP A CA 1
ATOM 1026 C C . ASP A 1 140 ? -12.299 -22.535 -8.411 1.00 92.81 140 ASP A C 1
ATOM 1028 O O . ASP A 1 140 ? -13.459 -22.398 -8.808 1.00 92.81 140 ASP A O 1
ATOM 1032 N N . GLU A 1 141 ? -11.989 -22.553 -7.114 1.00 92.38 141 GLU A N 1
ATOM 1033 C CA . GLU A 1 141 ? -12.978 -22.321 -6.063 1.00 92.38 141 GLU A CA 1
ATOM 1034 C C . GLU A 1 141 ? -13.541 -20.890 -6.111 1.00 92.38 141 GLU A C 1
ATOM 1036 O O . GLU A 1 141 ? -14.760 -20.720 -6.091 1.00 92.38 141 GLU A O 1
ATOM 1041 N N . ALA A 1 142 ? -12.701 -19.863 -6.290 1.00 91.94 142 ALA A N 1
ATOM 1042 C CA . ALA A 1 142 ? -13.168 -18.478 -6.441 1.00 91.94 142 ALA A CA 1
ATOM 1043 C C . ALA A 1 142 ? -14.073 -18.304 -7.677 1.00 91.94 142 ALA A C 1
ATOM 1045 O O . ALA A 1 142 ? -15.122 -17.659 -7.615 1.00 91.94 142 ALA A O 1
ATOM 1046 N N . TYR A 1 143 ? -13.727 -18.955 -8.791 1.00 95.38 143 TYR A N 1
ATOM 1047 C CA . TYR A 1 143 ? -14.558 -18.975 -9.995 1.00 95.38 143 TYR A CA 1
ATOM 1048 C C . TYR A 1 143 ? -15.889 -19.695 -9.780 1.00 95.38 143 TYR A C 1
ATOM 1050 O O . TYR A 1 143 ? -16.896 -19.292 -10.363 1.00 95.38 143 TYR A O 1
ATOM 1058 N N . SER A 1 144 ? -15.922 -20.743 -8.953 1.00 92.19 144 SER A N 1
ATOM 1059 C CA . SER A 1 144 ? -17.164 -21.455 -8.632 1.00 92.19 144 SER A CA 1
ATOM 1060 C C . SER A 1 144 ? -18.160 -20.590 -7.849 1.00 92.19 144 SER A C 1
ATOM 1062 O O . SER A 1 144 ? -19.367 -20.744 -8.038 1.00 92.19 144 SER A O 1
ATOM 1064 N N . GLU A 1 145 ? -17.655 -19.609 -7.094 1.00 87.19 145 GLU A N 1
ATOM 1065 C CA . GLU A 1 145 ? -18.433 -18.577 -6.392 1.00 87.19 145 GLU A CA 1
ATOM 1066 C C . GLU A 1 145 ? -18.754 -17.350 -7.274 1.00 87.19 145 GLU A C 1
ATOM 1068 O O . GLU A 1 145 ? -19.320 -16.358 -6.819 1.00 87.19 145 GLU A O 1
ATOM 1073 N N . GLY A 1 146 ? -18.416 -17.385 -8.569 1.00 90.12 146 GLY A N 1
ATOM 1074 C CA . GLY A 1 146 ? -18.705 -16.294 -9.506 1.00 90.12 146 GLY A CA 1
ATOM 1075 C C . GLY A 1 146 ? -17.760 -15.089 -9.402 1.00 90.12 146 GLY A C 1
ATOM 1076 O O . GLY A 1 146 ? -18.077 -13.999 -9.903 1.00 90.12 146 GLY A O 1
ATOM 1077 N N . VAL A 1 147 ? -16.595 -15.259 -8.772 1.00 94.94 147 VAL A N 1
ATOM 1078 C CA . VAL A 1 147 ? -15.587 -14.206 -8.613 1.00 94.94 147 VAL A CA 1
ATOM 1079 C C . VAL A 1 147 ? -14.585 -14.272 -9.762 1.00 94.94 147 VAL A C 1
ATOM 1081 O O . VAL A 1 147 ? -13.712 -15.125 -9.782 1.00 94.94 147 VAL A O 1
ATOM 1084 N N . TYR A 1 148 ? -14.704 -13.363 -10.731 1.00 95.81 148 TYR A N 1
ATOM 1085 C CA . TYR A 1 148 ? -13.884 -13.317 -11.950 1.00 95.81 148 TYR A CA 1
ATOM 1086 C C . TYR A 1 148 ? -13.137 -11.982 -12.138 1.00 95.81 148 TYR A C 1
ATOM 1088 O O . TYR A 1 148 ? -12.549 -11.757 -13.191 1.00 95.81 148 TYR A O 1
ATOM 1096 N N . GLY A 1 149 ? -13.188 -11.070 -11.165 1.00 96.12 149 GLY A N 1
ATOM 1097 C CA . GLY A 1 149 ? -12.694 -9.691 -11.261 1.00 96.12 149 GLY A CA 1
ATOM 1098 C C . GLY A 1 149 ? -13.741 -8.704 -11.792 1.00 96.12 149 GLY A C 1
ATOM 1099 O O . GLY A 1 149 ? -13.413 -7.630 -12.282 1.00 96.12 149 GLY A O 1
ATOM 1100 N N . ASN A 1 150 ? -15.026 -9.058 -11.751 1.00 93.88 150 ASN A N 1
ATOM 1101 C CA . ASN A 1 150 ? -16.093 -8.196 -12.252 1.00 93.88 150 ASN A CA 1
ATOM 1102 C C . ASN A 1 150 ? -16.147 -6.870 -11.480 1.00 93.88 150 ASN A C 1
ATOM 1104 O O . ASN A 1 150 ? -16.191 -6.856 -10.255 1.00 93.88 150 ASN A O 1
ATOM 1108 N N . GLY A 1 151 ? -16.229 -5.754 -12.207 1.00 90.50 151 GLY A N 1
ATOM 1109 C CA . GLY A 1 151 ? -16.337 -4.418 -11.609 1.00 90.50 151 GLY A CA 1
ATOM 1110 C C . GLY A 1 151 ? -15.000 -3.778 -11.228 1.00 90.50 151 GLY A C 1
ATOM 1111 O O . GLY A 1 151 ? -14.995 -2.610 -10.844 1.00 90.50 151 GLY A O 1
ATOM 1112 N N . THR A 1 152 ? -13.883 -4.484 -11.408 1.00 95.94 152 THR A N 1
ATOM 1113 C CA . THR A 1 152 ? -12.536 -3.986 -11.108 1.00 95.94 152 THR A CA 1
ATOM 1114 C C . THR A 1 152 ? -11.766 -3.678 -12.395 1.00 95.94 152 THR A C 1
ATOM 1116 O O . THR A 1 152 ? -12.145 -4.078 -13.504 1.00 95.94 152 THR A O 1
ATOM 1119 N N . THR A 1 153 ? -10.719 -2.861 -12.289 1.00 98.44 153 THR A N 1
ATOM 1120 C CA . THR A 1 153 ? -9.830 -2.520 -13.405 1.00 98.44 153 THR A CA 1
ATOM 1121 C C . THR A 1 153 ? -8.374 -2.753 -13.020 1.00 98.44 153 THR A C 1
ATOM 1123 O O . THR A 1 153 ? -7.885 -2.139 -12.073 1.00 98.44 153 THR A O 1
ATOM 1126 N N . ILE A 1 154 ? -7.679 -3.565 -13.814 1.00 98.88 154 ILE A N 1
ATOM 1127 C CA . ILE A 1 154 ? -6.231 -3.771 -13.749 1.00 98.88 154 ILE A CA 1
ATOM 1128 C C . ILE A 1 154 ? -5.572 -2.843 -14.770 1.00 98.88 154 ILE A C 1
ATOM 1130 O O . ILE A 1 154 ? -5.961 -2.801 -15.939 1.00 98.88 154 ILE A O 1
ATOM 1134 N N . VAL A 1 155 ? -4.580 -2.085 -14.330 1.00 98.88 155 VAL A N 1
ATOM 1135 C CA . VAL A 1 155 ? -3.756 -1.215 -15.163 1.00 98.88 155 VAL A CA 1
ATOM 1136 C C . VAL A 1 155 ? -2.390 -1.865 -15.326 1.00 98.88 155 VAL A C 1
ATOM 1138 O O . VAL A 1 155 ? -1.771 -2.243 -14.342 1.00 98.88 155 VAL A O 1
ATOM 1141 N N . ILE A 1 156 ? -1.908 -1.978 -16.555 1.00 98.94 156 ILE A N 1
ATOM 1142 C CA . ILE A 1 156 ? -0.572 -2.486 -16.884 1.00 98.94 156 ILE A CA 1
ATOM 1143 C C . ILE A 1 156 ? 0.226 -1.323 -17.460 1.00 98.94 156 ILE A C 1
ATOM 1145 O O . ILE A 1 156 ? -0.313 -0.555 -18.261 1.00 98.94 156 ILE A O 1
ATOM 1149 N N . VAL A 1 157 ? 1.481 -1.157 -17.043 1.00 98.75 157 VAL A N 1
ATOM 1150 C CA . VAL A 1 157 ? 2.350 -0.071 -17.515 1.00 98.75 157 VAL A CA 1
ATOM 1151 C C . VAL A 1 157 ? 3.591 -0.648 -18.182 1.00 98.75 157 VAL A C 1
ATOM 1153 O O . VAL A 1 157 ? 4.523 -1.044 -17.486 1.00 98.75 157 VAL A O 1
ATOM 1156 N N . ASP A 1 158 ? 3.645 -0.557 -19.512 1.00 98.25 158 ASP A N 1
ATOM 1157 C CA . ASP A 1 158 ? 4.724 -1.136 -20.321 1.00 98.25 158 ASP A CA 1
ATOM 1158 C C . ASP A 1 158 ? 5.361 -0.134 -21.267 1.00 98.25 158 ASP A C 1
ATOM 1160 O O . ASP A 1 158 ? 4.721 0.809 -21.730 1.00 98.25 158 ASP A O 1
ATOM 1164 N N . ALA A 1 159 ? 6.618 -0.365 -21.638 1.00 96.81 159 ALA A N 1
ATOM 1165 C CA . ALA A 1 159 ? 7.273 0.391 -22.696 1.00 96.81 159 ALA A CA 1
ATOM 1166 C C . ALA A 1 159 ? 7.059 -0.244 -24.071 1.00 96.81 159 ALA A C 1
ATOM 1168 O O . ALA A 1 159 ? 7.026 -1.456 -24.200 1.00 96.81 159 ALA A O 1
ATOM 1169 N N . TYR A 1 160 ? 7.004 0.579 -25.121 1.00 95.31 160 TYR A N 1
ATOM 1170 C CA . TYR A 1 160 ? 6.850 0.200 -26.538 1.00 95.31 160 TYR A CA 1
ATOM 1171 C C . TYR A 1 160 ? 5.548 -0.536 -26.911 1.00 95.31 160 TYR A C 1
ATOM 1173 O O . TYR A 1 160 ? 5.090 -0.379 -28.043 1.00 95.31 160 TYR A O 1
ATOM 1181 N N . GLY A 1 161 ? 4.932 -1.272 -25.984 1.00 91.69 161 GLY A N 1
ATOM 1182 C CA . GLY A 1 161 ? 3.722 -2.055 -26.195 1.00 91.69 161 GLY A CA 1
ATOM 1183 C C . GLY A 1 161 ? 3.889 -3.155 -27.245 1.00 91.69 161 GLY A C 1
ATOM 1184 O O . GLY A 1 161 ? 4.989 -3.455 -27.715 1.00 91.69 161 GLY A O 1
ATOM 1185 N N . ASP A 1 162 ? 2.753 -3.705 -27.663 1.00 89.81 162 ASP A N 1
ATOM 1186 C CA . ASP A 1 162 ? 2.666 -4.716 -28.710 1.00 89.81 162 ASP A CA 1
ATOM 1187 C C . ASP A 1 162 ? 1.665 -4.273 -29.802 1.00 89.81 162 ASP A C 1
ATOM 1189 O O . ASP A 1 162 ? 0.468 -4.121 -29.529 1.00 89.81 162 ASP A O 1
ATOM 1193 N N . PRO A 1 163 ? 2.111 -4.033 -31.053 1.00 85.75 163 PRO A N 1
ATOM 1194 C CA . PRO A 1 163 ? 1.222 -3.659 -32.151 1.00 85.75 163 PRO A CA 1
ATOM 1195 C C . PRO A 1 163 ? 0.262 -4.785 -32.576 1.00 85.75 163 PRO A C 1
ATOM 1197 O O . PRO A 1 163 ? -0.749 -4.491 -33.220 1.00 85.75 163 PRO A O 1
ATOM 1200 N N . ASN A 1 164 ? 0.555 -6.044 -32.233 1.00 83.81 164 ASN A N 1
ATOM 1201 C CA . ASN A 1 164 ? -0.247 -7.223 -32.563 1.00 83.81 164 ASN A CA 1
ATOM 1202 C C . ASN A 1 164 ? -1.133 -7.698 -31.397 1.00 83.81 164 ASN A C 1
ATOM 1204 O O . ASN A 1 164 ? -1.908 -8.636 -31.577 1.00 83.81 164 ASN A O 1
ATOM 1208 N N . LEU A 1 165 ? -1.129 -6.994 -30.262 1.00 92.00 165 LEU A N 1
ATOM 1209 C CA . LEU A 1 165 ? -1.744 -7.433 -29.005 1.00 92.00 165 LEU A CA 1
ATOM 1210 C C . LEU A 1 165 ? -3.188 -7.936 -29.129 1.00 92.00 165 LEU A C 1
ATOM 1212 O O . LEU A 1 165 ? -3.541 -8.975 -28.587 1.00 92.00 165 LEU A O 1
ATOM 1216 N N . ASN A 1 166 ? -4.049 -7.222 -29.864 1.00 86.06 166 ASN A N 1
ATOM 1217 C CA . ASN A 1 166 ? -5.450 -7.638 -30.026 1.00 86.06 166 ASN A CA 1
ATOM 1218 C C . ASN A 1 166 ? -5.588 -8.979 -30.764 1.00 86.06 166 ASN A C 1
ATOM 1220 O O . ASN A 1 166 ? -6.549 -9.708 -30.540 1.00 86.06 166 ASN A O 1
ATOM 1224 N N . TYR A 1 167 ? -4.675 -9.268 -31.693 1.00 83.12 167 TYR A N 1
ATOM 1225 C CA . TYR A 1 167 ? -4.645 -10.539 -32.407 1.00 83.12 167 TYR A CA 1
ATOM 1226 C C . TYR A 1 167 ? -4.083 -11.650 -31.515 1.00 83.12 167 TYR A C 1
ATOM 1228 O O . TYR A 1 167 ? -4.650 -12.742 -31.493 1.00 83.12 167 TYR A O 1
ATOM 1236 N N . ASP A 1 168 ? -3.029 -11.350 -30.759 1.00 89.12 168 ASP A N 1
ATOM 1237 C CA . ASP A 1 168 ? -2.363 -12.305 -29.875 1.00 89.12 168 ASP A CA 1
ATOM 1238 C C . ASP A 1 168 ? -3.274 -12.743 -28.725 1.00 89.12 168 ASP A C 1
ATOM 1240 O O . ASP A 1 168 ? -3.551 -13.937 -28.600 1.00 89.12 168 ASP A O 1
ATOM 1244 N N . VAL A 1 169 ? -3.899 -11.794 -28.019 1.00 90.81 169 VAL A N 1
ATOM 1245 C CA . VAL A 1 169 ? -4.859 -12.108 -26.949 1.00 90.81 169 VAL A CA 1
ATOM 1246 C C . VAL A 1 169 ? -6.074 -12.865 -27.494 1.00 90.81 169 VAL A C 1
ATOM 1248 O O . VAL A 1 169 ? -6.518 -13.832 -26.891 1.00 90.81 169 VAL A O 1
ATOM 1251 N N . ALA A 1 170 ? -6.587 -12.522 -28.683 1.00 88.25 170 ALA A N 1
ATOM 1252 C CA . ALA A 1 170 ? -7.698 -13.274 -29.277 1.00 88.25 170 ALA A CA 1
ATOM 1253 C C . ALA A 1 170 ? -7.316 -14.726 -29.630 1.00 88.25 170 ALA A C 1
ATOM 1255 O O . ALA A 1 170 ? -8.154 -15.631 -29.560 1.00 88.25 170 ALA A O 1
ATOM 1256 N N . ALA A 1 171 ? -6.065 -14.964 -30.033 1.00 86.00 171 ALA A N 1
ATOM 1257 C CA . ALA A 1 171 ? -5.551 -16.309 -30.260 1.00 86.00 171 ALA A CA 1
ATOM 1258 C C . ALA A 1 171 ? -5.367 -17.062 -28.934 1.00 86.00 171 ALA A C 1
ATOM 1260 O O . ALA A 1 171 ? -5.774 -18.223 -28.845 1.00 86.00 171 ALA A O 1
ATOM 1261 N N . PHE A 1 172 ? -4.834 -16.398 -27.907 1.00 93.62 172 PHE A N 1
ATOM 1262 C CA . PHE A 1 172 ? -4.726 -16.924 -26.550 1.00 93.62 172 PHE A CA 1
ATOM 1263 C C . PHE A 1 172 ? -6.095 -17.321 -25.977 1.00 93.62 172 PHE A C 1
ATOM 1265 O O . PHE A 1 172 ? -6.260 -18.459 -25.529 1.00 93.62 172 PHE A O 1
ATOM 1272 N N . ASP A 1 173 ? -7.108 -16.459 -26.090 1.00 92.94 173 ASP A N 1
ATOM 1273 C CA . ASP A 1 173 ? -8.484 -16.721 -25.646 1.00 92.94 173 ASP A CA 1
ATOM 1274 C C . ASP A 1 173 ? -9.068 -17.952 -26.349 1.00 92.94 173 ASP A C 1
ATOM 1276 O O . ASP A 1 173 ? -9.672 -18.824 -25.724 1.00 92.94 173 ASP A O 1
ATOM 1280 N N . ASN A 1 174 ? -8.833 -18.082 -27.659 1.00 90.00 174 ASN A N 1
ATOM 1281 C CA . ASN A 1 174 ? -9.300 -19.227 -28.437 1.00 90.00 174 ASN A CA 1
ATOM 1282 C C . ASN A 1 174 ? -8.591 -20.543 -28.062 1.00 90.00 174 ASN A C 1
ATOM 1284 O O . ASN A 1 174 ? -9.214 -21.604 -28.105 1.00 90.00 174 ASN A O 1
ATOM 1288 N N . ILE A 1 175 ? -7.303 -20.495 -27.706 1.00 88.56 175 ILE A N 1
ATOM 1289 C CA . ILE A 1 175 ? -6.536 -21.672 -27.262 1.00 88.56 175 ILE A CA 1
ATOM 1290 C C . ILE A 1 175 ? -6.978 -22.113 -25.862 1.00 88.56 175 ILE A C 1
ATOM 1292 O O . ILE A 1 175 ? -7.098 -23.308 -25.592 1.00 88.56 175 ILE A O 1
ATOM 1296 N N . THR A 1 176 ? -7.217 -21.153 -24.973 1.00 90.50 176 THR A N 1
ATOM 1297 C CA . THR A 1 176 ? -7.461 -21.395 -23.544 1.00 90.50 176 THR A CA 1
ATOM 1298 C C . THR A 1 176 ? -8.943 -21.530 -23.191 1.00 90.50 176 THR A C 1
ATOM 1300 O O . THR A 1 176 ? -9.272 -22.091 -22.147 1.00 90.50 176 THR A O 1
ATOM 1303 N N . GLY A 1 177 ? -9.841 -21.076 -24.070 1.00 92.62 177 GLY A N 1
ATOM 1304 C CA . GLY A 1 177 ? -11.288 -21.073 -23.857 1.00 92.62 177 GLY A CA 1
ATOM 1305 C C . GLY A 1 177 ? -11.793 -19.907 -23.002 1.00 92.62 177 GLY A C 1
ATOM 1306 O O . GLY A 1 177 ? -12.904 -19.992 -22.474 1.00 92.62 177 GLY A O 1
ATOM 1307 N N . LEU A 1 178 ? -10.996 -18.847 -22.843 1.00 94.38 178 LEU A N 1
ATOM 1308 C CA . LEU A 1 178 ? -11.368 -17.644 -22.097 1.00 94.38 178 LEU A CA 1
ATOM 1309 C C . LEU A 1 178 ? -12.383 -16.780 -22.871 1.00 94.38 178 LEU A C 1
ATOM 1311 O O . LEU A 1 178 ? -12.465 -16.851 -24.103 1.00 94.38 178 LEU A O 1
ATOM 1315 N N . PRO A 1 179 ? -13.209 -15.978 -22.171 1.00 94.81 179 PRO A N 1
ATOM 1316 C CA . PRO A 1 179 ? -14.042 -14.977 -22.829 1.00 94.81 179 PRO A CA 1
ATOM 1317 C C . PRO A 1 179 ? -13.170 -13.860 -23.426 1.00 94.81 179 PRO A C 1
ATOM 1319 O O . PRO A 1 179 ? -12.115 -13.590 -22.875 1.00 94.81 179 PRO A O 1
ATOM 1322 N N . PRO A 1 180 ? -13.626 -13.144 -24.471 1.00 94.88 180 PRO A N 1
ATOM 1323 C CA . PRO A 1 180 ? -12.860 -12.035 -25.031 1.00 94.88 180 PRO A CA 1
ATOM 1324 C C . PRO A 1 180 ? -12.484 -10.977 -23.986 1.00 94.88 180 PRO A C 1
ATOM 1326 O O . PRO A 1 180 ? -13.358 -10.493 -23.256 1.00 94.88 180 PRO A O 1
ATOM 1329 N N . ILE A 1 181 ? -11.218 -10.561 -23.984 1.00 96.56 181 ILE A N 1
ATOM 1330 C CA . ILE A 1 181 ? -10.707 -9.516 -23.088 1.00 96.56 181 ILE A CA 1
ATOM 1331 C C . ILE A 1 181 ? -11.465 -8.177 -23.202 1.00 96.56 181 ILE A C 1
ATOM 1333 O O . ILE A 1 181 ? -11.780 -7.679 -24.288 1.00 96.56 181 ILE A O 1
ATOM 1337 N N . ASN A 1 182 ? -11.687 -7.520 -22.059 1.00 96.81 182 ASN A N 1
ATOM 1338 C CA . ASN A 1 182 ? -12.100 -6.116 -21.992 1.00 96.81 182 ASN A CA 1
ATOM 1339 C C . ASN A 1 182 ? -10.867 -5.201 -21.914 1.00 96.81 182 ASN A C 1
ATOM 1341 O O . ASN A 1 182 ? -10.503 -4.721 -20.838 1.00 96.81 182 ASN A O 1
ATOM 1345 N N . LEU A 1 183 ? -10.211 -4.993 -23.058 1.00 97.44 183 LEU A N 1
ATOM 1346 C CA . LEU A 1 183 ? -8.941 -4.272 -23.164 1.00 97.44 183 LEU A CA 1
ATOM 1347 C C . LEU A 1 183 ? -9.114 -2.825 -23.647 1.00 97.44 183 LEU A C 1
ATOM 1349 O O . LEU A 1 183 ? -9.815 -2.547 -24.624 1.00 97.44 183 LEU A O 1
ATOM 1353 N N . LYS A 1 184 ? -8.383 -1.899 -23.020 1.00 97.75 184 LYS A N 1
ATOM 1354 C CA . LYS A 1 184 ? -8.157 -0.541 -23.529 1.00 97.75 184 LYS A CA 1
ATOM 1355 C C . LYS A 1 184 ? -6.666 -0.218 -23.535 1.00 97.75 184 LYS A C 1
ATOM 1357 O O . LYS A 1 184 ? -6.047 -0.170 -22.483 1.00 97.75 184 LYS A O 1
ATOM 1362 N N . VAL A 1 185 ? -6.121 0.105 -24.704 1.00 97.38 185 VAL A N 1
ATOM 1363 C CA . VAL A 1 185 ? -4.732 0.569 -24.847 1.00 97.38 185 VAL A CA 1
ATOM 1364 C C . VAL A 1 185 ? -4.697 2.095 -24.936 1.00 97.38 185 VAL A C 1
ATOM 1366 O O . VAL A 1 185 ? -5.514 2.691 -25.646 1.00 97.38 185 VAL A O 1
ATOM 1369 N N . ILE A 1 186 ? -3.781 2.739 -24.209 1.00 97.00 186 ILE A N 1
ATOM 1370 C CA . ILE A 1 186 ? -3.601 4.197 -24.208 1.00 97.00 186 ILE A CA 1
ATOM 1371 C C . ILE A 1 186 ? -2.124 4.604 -24.273 1.00 97.00 186 ILE A C 1
ATOM 1373 O O . ILE A 1 186 ? -1.249 3.889 -23.797 1.00 97.00 186 ILE A O 1
ATOM 1377 N N . TYR A 1 187 ? -1.870 5.800 -24.814 1.00 96.50 187 TYR A N 1
ATOM 1378 C CA . TYR A 1 187 ? -0.527 6.345 -25.061 1.00 96.50 187 TYR A CA 1
ATOM 1379 C C . TYR A 1 187 ? -0.381 7.768 -24.485 1.00 96.50 187 TYR A C 1
ATOM 1381 O O . TYR A 1 187 ? -0.301 8.739 -25.245 1.00 96.50 187 TYR A O 1
ATOM 1389 N N . PRO A 1 188 ? -0.402 7.946 -23.151 1.00 89.62 188 PRO A N 1
ATOM 1390 C CA . PRO A 1 188 ? -0.454 9.276 -22.534 1.00 89.62 188 PRO A CA 1
ATOM 1391 C C . PRO A 1 188 ? 0.777 10.148 -22.816 1.00 89.62 188 PRO A C 1
ATOM 1393 O O . PRO A 1 188 ? 0.661 11.371 -22.879 1.00 89.62 188 PRO A O 1
ATOM 1396 N N . MET A 1 189 ? 1.935 9.531 -23.067 1.00 91.75 189 MET A N 1
ATOM 1397 C CA . MET A 1 189 ? 3.181 10.219 -23.434 1.00 91.75 189 MET A CA 1
ATOM 1398 C C . MET A 1 189 ? 3.459 10.189 -24.951 1.00 91.75 189 MET A C 1
ATOM 1400 O O . MET A 1 189 ? 4.557 10.537 -25.386 1.00 91.75 189 MET A O 1
ATOM 1404 N N . GLY A 1 190 ? 2.469 9.802 -25.762 1.00 90.19 190 GLY A N 1
ATOM 1405 C CA . GLY A 1 190 ? 2.593 9.619 -27.209 1.00 90.19 190 GLY A CA 1
ATOM 1406 C C . GLY A 1 190 ? 2.921 8.181 -27.614 1.00 90.19 190 GLY A C 1
ATOM 1407 O O . GLY A 1 190 ? 3.404 7.382 -26.813 1.00 90.19 190 GLY A O 1
ATOM 1408 N N . GLU A 1 191 ? 2.624 7.848 -28.871 1.00 90.50 191 GLU A N 1
ATOM 1409 C CA . GLU A 1 191 ? 2.876 6.513 -29.417 1.00 90.50 191 GLU A CA 1
ATOM 1410 C C . GLU A 1 191 ? 4.388 6.226 -29.539 1.00 90.50 191 GLU A C 1
ATOM 1412 O O . GLU A 1 191 ? 5.165 7.121 -29.898 1.00 90.50 191 GLU A O 1
ATOM 1417 N N . PRO A 1 192 ? 4.824 4.979 -29.285 1.00 89.62 192 PRO A N 1
ATOM 1418 C CA . PRO A 1 192 ? 6.194 4.547 -29.527 1.00 89.62 192 PRO A CA 1
ATOM 1419 C C . PRO A 1 192 ? 6.600 4.742 -30.992 1.00 89.62 192 PRO A C 1
ATOM 1421 O O . PRO A 1 192 ? 5.923 4.299 -31.916 1.00 89.62 192 PRO A O 1
ATOM 1424 N N . ALA A 1 193 ? 7.758 5.362 -31.221 1.00 85.69 193 ALA A N 1
ATOM 1425 C CA . ALA A 1 193 ? 8.291 5.554 -32.573 1.00 85.69 193 ALA A CA 1
ATOM 1426 C C . ALA A 1 193 ? 8.960 4.290 -33.151 1.00 85.69 193 ALA A C 1
ATOM 1428 O O . ALA A 1 193 ? 9.336 4.268 -34.325 1.00 85.69 193 ALA A O 1
ATOM 1429 N N . GLN A 1 194 ? 9.183 3.269 -32.318 1.00 86.50 194 GLN A N 1
ATOM 1430 C CA . GLN A 1 194 ? 9.915 2.050 -32.651 1.00 86.50 194 GLN A CA 1
ATOM 1431 C C . GLN A 1 194 ? 9.214 0.829 -32.057 1.00 86.50 194 GLN A C 1
ATOM 1433 O O . GLN A 1 194 ? 8.697 0.891 -30.946 1.00 86.50 194 GLN A O 1
ATOM 1438 N N . TYR A 1 195 ? 9.256 -0.283 -32.790 1.00 87.00 195 TYR A N 1
ATOM 1439 C CA . TYR A 1 195 ? 8.864 -1.595 -32.285 1.00 87.00 195 TYR A CA 1
ATOM 1440 C C . TYR A 1 195 ? 10.028 -2.235 -31.523 1.00 87.00 195 TYR A C 1
ATOM 1442 O O . TYR A 1 195 ? 11.175 -2.188 -31.980 1.00 87.00 195 TYR A O 1
ATOM 1450 N N . ASN A 1 196 ? 9.725 -2.865 -30.390 1.00 91.75 196 ASN A N 1
ATOM 1451 C CA . ASN A 1 196 ? 10.676 -3.644 -29.613 1.00 91.75 196 ASN A CA 1
ATOM 1452 C C . ASN A 1 196 ? 10.088 -5.030 -29.330 1.00 91.75 196 ASN A C 1
ATOM 1454 O O . ASN A 1 196 ? 9.137 -5.152 -28.569 1.00 91.75 196 ASN A O 1
ATOM 1458 N N . SER A 1 197 ? 10.674 -6.073 -29.920 1.00 89.25 197 SER A N 1
ATOM 1459 C CA . SER A 1 197 ? 10.148 -7.439 -29.810 1.00 89.25 197 SER A CA 1
ATOM 1460 C C . SER A 1 197 ? 10.197 -8.012 -28.396 1.00 89.25 197 SER A C 1
ATOM 1462 O O . SER A 1 197 ? 9.410 -8.888 -28.076 1.00 89.25 197 SER A O 1
ATOM 1464 N N . SER A 1 198 ? 11.135 -7.571 -27.555 1.00 90.62 198 SER A N 1
ATOM 1465 C CA . SER A 1 198 ? 11.221 -8.049 -26.170 1.00 90.62 198 SER A CA 1
ATOM 1466 C C . SER A 1 198 ? 10.106 -7.461 -25.322 1.00 90.62 198 SER A C 1
ATOM 1468 O O . SER A 1 198 ? 9.456 -8.191 -24.591 1.00 90.62 198 SER A O 1
ATOM 1470 N N . TRP A 1 199 ? 9.850 -6.165 -25.480 1.00 94.25 199 TRP A N 1
ATOM 1471 C CA . TRP A 1 199 ? 8.730 -5.506 -24.820 1.00 94.25 199 TRP A CA 1
ATOM 1472 C C . TRP A 1 199 ? 7.376 -5.937 -25.373 1.00 94.25 199 TRP A C 1
ATOM 1474 O O . TRP A 1 199 ? 6.425 -5.991 -24.615 1.00 94.25 199 TRP A O 1
ATOM 1484 N N . ALA A 1 200 ? 7.287 -6.304 -26.653 1.00 90.69 200 ALA A N 1
ATOM 1485 C CA . ALA A 1 200 ? 6.062 -6.890 -27.183 1.00 90.69 200 ALA A CA 1
ATOM 1486 C C . ALA A 1 200 ? 5.723 -8.211 -26.471 1.00 90.69 200 ALA A C 1
ATOM 1488 O O . ALA A 1 200 ? 4.595 -8.380 -26.036 1.00 90.69 200 ALA A O 1
ATOM 1489 N N . VAL A 1 201 ? 6.712 -9.098 -26.274 1.00 94.25 201 VAL A N 1
ATOM 1490 C CA . VAL A 1 201 ? 6.532 -10.348 -25.506 1.00 94.25 201 VAL A CA 1
ATOM 1491 C C . VAL A 1 201 ? 6.115 -10.058 -24.062 1.00 94.25 201 VAL A C 1
ATOM 1493 O O . VAL A 1 201 ? 5.224 -10.731 -23.550 1.00 94.25 201 VAL A O 1
ATOM 1496 N N . GLU A 1 202 ? 6.743 -9.071 -23.420 1.00 97.31 202 GLU A N 1
ATOM 1497 C CA . GLU A 1 202 ? 6.390 -8.631 -22.063 1.00 97.31 202 GLU A CA 1
ATOM 1498 C C . GLU A 1 202 ? 4.934 -8.154 -22.003 1.00 97.31 202 GLU A C 1
ATOM 1500 O O . GLU A 1 202 ? 4.140 -8.676 -21.230 1.00 97.31 202 GLU A O 1
ATOM 1505 N N . THR A 1 203 ? 4.546 -7.266 -22.920 1.00 97.75 203 THR A N 1
ATOM 1506 C CA . THR A 1 203 ? 3.187 -6.735 -23.008 1.00 97.75 203 THR A CA 1
ATOM 1507 C C . THR A 1 203 ? 2.144 -7.806 -23.289 1.00 97.75 203 THR A C 1
ATOM 1509 O O . THR A 1 203 ? 1.071 -7.772 -22.684 1.00 97.75 203 THR A O 1
ATOM 1512 N N . SER A 1 204 ? 2.423 -8.772 -24.173 1.00 96.88 204 SER A N 1
ATOM 1513 C CA . SER A 1 204 ? 1.520 -9.911 -24.359 1.00 96.88 204 SER A CA 1
ATOM 1514 C C . SER A 1 204 ? 1.423 -10.726 -23.061 1.00 96.88 204 SER A C 1
ATOM 1516 O O . SER A 1 204 ? 0.320 -11.044 -22.633 1.00 96.88 204 SER A O 1
ATOM 1518 N N . THR A 1 205 ? 2.549 -10.995 -22.386 1.00 98.06 205 THR A N 1
ATOM 1519 C CA . THR A 1 205 ? 2.590 -11.761 -21.124 1.00 98.06 205 THR A CA 1
ATOM 1520 C C . THR A 1 205 ? 1.744 -11.103 -20.035 1.00 98.06 205 THR A C 1
ATOM 1522 O O . THR A 1 205 ? 0.883 -11.764 -19.452 1.00 98.06 205 THR A O 1
ATOM 1525 N N . ASP A 1 206 ? 1.940 -9.806 -19.798 1.00 98.69 206 ASP A N 1
ATOM 1526 C CA . ASP A 1 206 ? 1.249 -9.064 -18.745 1.00 98.69 206 ASP A CA 1
ATOM 1527 C C . ASP A 1 206 ? -0.259 -8.994 -18.991 1.00 98.69 206 ASP A C 1
ATOM 1529 O O . ASP A 1 206 ? -1.066 -9.255 -18.092 1.00 98.69 206 ASP A O 1
ATOM 1533 N N . VAL A 1 207 ? -0.658 -8.678 -20.227 1.00 98.81 207 VAL A N 1
ATOM 1534 C CA . VAL A 1 207 ? -2.070 -8.545 -20.601 1.00 98.81 207 VAL A CA 1
ATOM 1535 C C . VAL A 1 207 ? -2.774 -9.898 -20.582 1.00 98.81 207 VAL A C 1
ATOM 1537 O O . VAL A 1 207 ? -3.875 -9.995 -20.032 1.00 98.81 207 VAL A O 1
ATOM 1540 N N . GLU A 1 208 ? -2.157 -10.941 -21.141 1.00 98.62 208 GLU A N 1
ATOM 1541 C CA . GLU A 1 208 ? -2.738 -12.284 -21.187 1.00 98.62 208 GLU A CA 1
ATOM 1542 C C . GLU A 1 208 ? -2.901 -12.877 -19.789 1.00 98.62 208 GLU A C 1
ATOM 1544 O O . GLU A 1 208 ? -3.965 -13.410 -19.490 1.00 98.62 208 GLU A O 1
ATOM 1549 N N . TRP A 1 209 ? -1.909 -12.755 -18.900 1.00 98.69 209 TRP A N 1
ATOM 1550 C CA . TRP A 1 209 ? -1.986 -13.370 -17.570 1.00 98.69 209 TRP A CA 1
ATOM 1551 C C . TRP A 1 209 ? -2.834 -12.589 -16.567 1.00 98.69 209 TRP A C 1
ATOM 1553 O O . TRP A 1 209 ? -3.500 -13.215 -15.735 1.00 98.69 209 TRP A O 1
ATOM 1563 N N . ALA A 1 210 ? -2.914 -11.259 -16.688 1.00 98.75 210 ALA A N 1
ATOM 1564 C CA . ALA A 1 210 ? -3.909 -10.481 -15.953 1.00 98.75 210 ALA A CA 1
ATOM 1565 C C . ALA A 1 210 ? -5.332 -10.870 -16.390 1.00 98.75 210 ALA A C 1
ATOM 1567 O O . ALA A 1 210 ? -6.202 -11.117 -15.552 1.00 98.75 210 ALA A O 1
ATOM 1568 N N . HIS A 1 211 ? -5.560 -10.983 -17.704 1.00 98.44 211 HIS A N 1
ATOM 1569 C CA . HIS A 1 211 ? -6.850 -11.387 -18.260 1.00 98.44 211 HIS A CA 1
ATOM 1570 C C . HIS A 1 211 ? -7.222 -12.828 -17.901 1.00 98.44 211 HIS A C 1
ATOM 1572 O O . HIS A 1 211 ? -8.354 -13.090 -17.500 1.00 98.44 211 HIS A O 1
ATOM 1578 N N . ALA A 1 212 ? -6.275 -13.758 -17.997 1.00 98.06 212 ALA A N 1
ATOM 1579 C CA . ALA A 1 212 ? -6.517 -15.172 -17.763 1.00 98.06 212 ALA A CA 1
ATOM 1580 C C . ALA A 1 212 ? -7.003 -15.456 -16.343 1.00 98.06 212 ALA A C 1
ATOM 1582 O O . ALA A 1 212 ? -7.900 -16.277 -16.153 1.00 98.06 212 ALA A O 1
ATOM 1583 N N . MET A 1 213 ? -6.399 -14.792 -15.356 1.00 98.56 213 MET A N 1
ATOM 1584 C CA . MET A 1 213 ? -6.683 -15.035 -13.943 1.00 98.56 213 MET A CA 1
ATOM 1585 C C . MET A 1 213 ? -7.840 -14.173 -13.406 1.00 98.56 213 MET A C 1
ATOM 1587 O O . MET A 1 213 ? -8.479 -14.564 -12.428 1.00 98.56 213 MET A O 1
ATOM 1591 N N . ALA A 1 214 ? -8.170 -13.054 -14.065 1.00 98.38 214 ALA A N 1
ATOM 1592 C CA . ALA A 1 214 ? -9.340 -12.220 -13.773 1.00 98.38 214 ALA A CA 1
ATOM 1593 C C . ALA A 1 214 ? -10.128 -11.880 -15.061 1.00 98.38 214 ALA A C 1
ATOM 1595 O O . ALA A 1 214 ? -10.149 -10.727 -15.503 1.00 98.38 214 ALA A O 1
ATOM 1596 N N . PRO A 1 215 ? -10.816 -12.860 -15.679 1.00 97.94 215 PRO A N 1
ATOM 1597 C CA . PRO A 1 215 ? -11.441 -12.684 -16.996 1.00 97.94 215 PRO A CA 1
ATOM 1598 C C . PRO A 1 215 ? -12.621 -11.699 -17.023 1.00 97.94 215 PRO A C 1
ATOM 1600 O O . PRO A 1 215 ? -13.026 -11.251 -18.095 1.00 97.94 215 PRO A O 1
ATOM 1603 N N . GLY A 1 216 ? -13.183 -11.356 -15.862 1.00 97.31 216 GLY A N 1
ATOM 1604 C CA . GLY A 1 216 ? -14.221 -10.336 -15.692 1.00 97.31 216 GLY A CA 1
ATOM 1605 C C . GLY A 1 216 ? -13.684 -8.917 -15.461 1.00 97.31 216 GLY A C 1
ATOM 1606 O O . GLY A 1 216 ? -14.461 -7.960 -15.542 1.00 97.31 216 GLY A O 1
ATOM 1607 N N . ALA A 1 217 ? -12.383 -8.760 -15.193 1.00 98.12 217 ALA A N 1
ATOM 1608 C CA . ALA A 1 217 ? -11.768 -7.456 -14.972 1.00 98.12 217 ALA A CA 1
ATOM 1609 C C . ALA A 1 217 ? -11.580 -6.687 -16.284 1.00 98.12 217 ALA A C 1
ATOM 1611 O O . ALA A 1 217 ? -11.353 -7.246 -17.360 1.00 98.12 217 ALA A O 1
ATOM 1612 N N . ARG A 1 218 ? -11.646 -5.356 -16.197 1.00 98.50 218 ARG A N 1
ATOM 1613 C CA . ARG A 1 218 ? -11.207 -4.490 -17.295 1.00 98.50 218 ARG A CA 1
ATOM 1614 C C . ARG A 1 218 ? -9.689 -4.350 -17.244 1.00 98.50 218 ARG A C 1
ATOM 1616 O O . ARG A 1 218 ? -9.153 -4.025 -16.193 1.00 98.50 218 ARG A O 1
ATOM 1623 N N . VAL A 1 219 ? -9.017 -4.488 -18.381 1.00 98.81 219 VAL A N 1
ATOM 1624 C CA . VAL A 1 219 ? -7.572 -4.258 -18.491 1.00 98.81 219 VAL A CA 1
ATOM 1625 C C . VAL A 1 219 ? -7.317 -2.941 -19.220 1.00 98.81 219 VAL A C 1
ATOM 1627 O O . VAL A 1 219 ? -7.827 -2.715 -20.322 1.00 98.81 219 VAL A O 1
ATOM 1630 N N . ILE A 1 220 ? -6.536 -2.048 -18.612 1.00 98.81 220 ILE A N 1
ATOM 1631 C CA . ILE A 1 220 ? -6.005 -0.851 -19.270 1.00 98.81 220 ILE A CA 1
ATOM 1632 C C . ILE A 1 220 ? -4.500 -1.005 -19.433 1.00 98.81 220 ILE A C 1
ATOM 1634 O O . ILE A 1 220 ? -3.772 -0.994 -18.450 1.00 98.81 220 ILE A O 1
ATOM 1638 N N . LEU A 1 221 ? -4.033 -1.060 -20.675 1.00 98.75 221 LEU A N 1
ATOM 1639 C CA . LEU A 1 221 ? -2.612 -1.005 -20.988 1.00 98.75 221 LEU A CA 1
ATOM 1640 C C . LEU A 1 221 ? -2.186 0.451 -21.215 1.00 98.75 221 LEU A C 1
ATOM 1642 O O . LEU A 1 221 ? -2.635 1.104 -22.163 1.00 98.75 221 LEU A O 1
ATOM 1646 N N . VAL A 1 222 ? -1.312 0.954 -20.350 1.00 98.69 222 VAL A N 1
ATOM 1647 C CA . VAL A 1 222 ? -0.670 2.265 -20.444 1.00 98.69 222 VAL A CA 1
ATOM 1648 C C . VAL A 1 222 ? 0.696 2.089 -21.087 1.00 98.69 222 VAL A C 1
ATOM 1650 O O . VAL A 1 222 ? 1.633 1.607 -20.460 1.00 98.69 222 VAL A O 1
ATOM 1653 N N . VAL A 1 223 ? 0.818 2.510 -22.343 1.00 98.06 223 VAL A N 1
ATOM 1654 C CA . VAL A 1 223 ? 2.058 2.344 -23.099 1.00 98.06 223 VAL A CA 1
ATOM 1655 C C . VAL A 1 223 ? 2.937 3.587 -22.973 1.00 98.06 223 VAL A C 1
ATOM 1657 O O . VAL A 1 223 ? 2.576 4.688 -23.404 1.00 98.06 223 VAL A O 1
ATOM 1660 N N . ALA A 1 224 ? 4.128 3.394 -22.418 1.00 96.94 224 ALA A N 1
ATOM 1661 C CA . ALA A 1 224 ? 5.232 4.334 -22.446 1.00 96.94 224 ALA A CA 1
ATOM 1662 C C . ALA A 1 224 ? 5.973 4.274 -23.800 1.00 96.94 224 ALA A C 1
ATOM 1664 O O . ALA A 1 224 ? 6.250 3.192 -24.319 1.00 96.94 224 ALA A O 1
ATOM 1665 N N . PRO A 1 225 ? 6.365 5.419 -24.389 1.00 95.06 225 PRO A N 1
ATOM 1666 C CA . PRO A 1 225 ? 7.052 5.450 -25.681 1.00 95.06 225 PRO A CA 1
ATOM 1667 C C . PRO A 1 225 ? 8.481 4.884 -25.640 1.00 95.06 225 PRO A C 1
ATOM 1669 O O . PRO A 1 225 ? 9.075 4.666 -26.697 1.00 95.06 225 PRO A O 1
ATOM 1672 N N . SER A 1 226 ? 9.058 4.677 -24.450 1.00 94.62 226 SER A N 1
ATOM 1673 C CA . SER A 1 226 ? 10.382 4.084 -24.261 1.00 94.62 226 SER A CA 1
ATOM 1674 C C . SER A 1 226 ? 10.520 3.412 -22.893 1.00 94.62 226 SER A C 1
ATOM 1676 O O . SER A 1 226 ? 9.777 3.712 -21.963 1.00 94.62 226 SER A O 1
ATOM 1678 N N . ALA A 1 227 ? 11.528 2.546 -22.765 1.00 93.62 227 ALA A N 1
ATOM 1679 C CA . ALA A 1 227 ? 11.906 1.874 -21.517 1.00 93.62 227 ALA A CA 1
ATOM 1680 C C . ALA A 1 227 ? 12.806 2.730 -20.602 1.00 93.62 227 ALA A C 1
ATOM 1682 O O . ALA A 1 227 ? 13.559 2.199 -19.786 1.00 93.62 227 ALA A O 1
ATOM 1683 N N . ASP A 1 228 ? 12.807 4.054 -20.784 1.00 92.50 228 ASP A N 1
ATOM 1684 C CA . ASP A 1 228 ? 13.500 4.959 -19.867 1.00 92.50 228 ASP A CA 1
ATOM 1685 C C . ASP A 1 228 ? 12.755 4.974 -18.528 1.00 92.50 228 ASP A C 1
ATOM 1687 O O . ASP A 1 228 ? 11.536 5.160 -18.495 1.00 92.50 228 ASP A O 1
ATOM 1691 N N . SER A 1 229 ? 13.478 4.797 -17.420 1.00 88.44 229 SER A N 1
ATOM 1692 C CA . SER A 1 229 ? 12.859 4.669 -16.099 1.00 88.44 229 SER A CA 1
ATOM 1693 C C . SER A 1 229 ? 12.070 5.915 -15.689 1.00 88.44 229 SER A C 1
ATOM 1695 O O . SER A 1 229 ? 11.073 5.792 -14.988 1.00 88.44 229 SER A O 1
ATOM 1697 N N . ASN A 1 230 ? 12.434 7.115 -16.155 1.00 89.56 230 ASN A N 1
ATOM 1698 C CA . ASN A 1 230 ? 11.651 8.321 -15.872 1.00 89.56 230 ASN A CA 1
ATOM 1699 C C . ASN A 1 230 ? 10.358 8.371 -16.690 1.00 89.56 230 ASN A C 1
ATOM 1701 O O . ASN A 1 230 ? 9.382 8.960 -16.233 1.00 89.56 230 ASN A O 1
ATOM 1705 N N . VAL A 1 231 ? 10.349 7.805 -17.899 1.00 93.00 231 VAL A N 1
ATOM 1706 C CA . VAL A 1 231 ? 9.161 7.759 -18.767 1.00 93.00 231 VAL A CA 1
ATOM 1707 C C . VAL A 1 231 ? 8.180 6.698 -18.272 1.00 93.00 231 VAL A C 1
ATOM 1709 O O . VAL A 1 231 ? 6.987 6.977 -18.191 1.00 93.00 231 VAL A O 1
ATOM 1712 N N . LEU A 1 232 ? 8.677 5.526 -17.869 1.00 95.38 232 LEU A N 1
ATOM 1713 C CA . LEU A 1 232 ? 7.872 4.503 -17.198 1.00 95.38 232 LEU A CA 1
ATOM 1714 C C . LEU A 1 232 ? 7.270 5.047 -15.896 1.00 95.38 232 LEU A C 1
ATOM 1716 O O . LEU A 1 232 ? 6.065 4.943 -15.695 1.00 95.38 232 LEU A O 1
ATOM 1720 N N . GLN A 1 233 ? 8.052 5.750 -15.070 1.00 94.56 233 GLN A N 1
ATOM 1721 C CA . GLN A 1 233 ? 7.509 6.358 -13.850 1.00 94.56 233 GLN A CA 1
ATOM 1722 C C . GLN A 1 233 ? 6.514 7.495 -14.108 1.00 94.56 233 GLN A C 1
ATOM 1724 O O . GLN A 1 233 ? 5.572 7.670 -13.339 1.00 94.56 233 GLN A O 1
ATOM 1729 N N . GLN A 1 234 ? 6.653 8.245 -15.204 1.00 94.88 234 GLN A N 1
ATOM 1730 C CA . GLN A 1 234 ? 5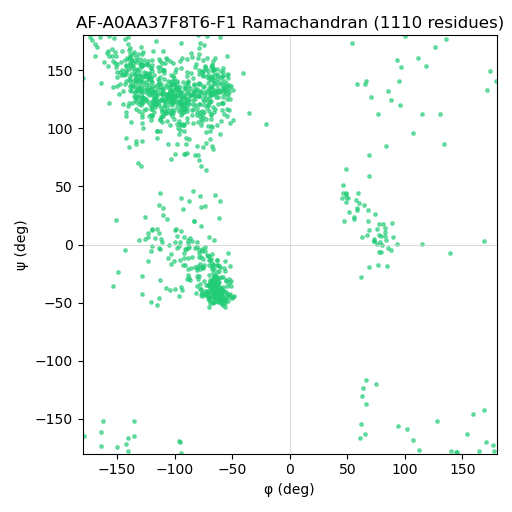.614 9.193 -15.629 1.00 94.88 234 GLN A CA 1
ATOM 1731 C C . GLN A 1 234 ? 4.317 8.481 -16.028 1.00 94.88 234 GLN A C 1
ATOM 1733 O O . GLN A 1 234 ? 3.238 8.986 -15.730 1.00 94.88 234 GLN A O 1
ATOM 1738 N N . ALA A 1 235 ? 4.410 7.311 -16.664 1.00 96.88 235 ALA A N 1
ATOM 1739 C CA . ALA A 1 235 ? 3.251 6.491 -17.005 1.00 96.88 235 ALA A CA 1
ATOM 1740 C C . ALA A 1 235 ? 2.530 5.970 -15.751 1.00 96.8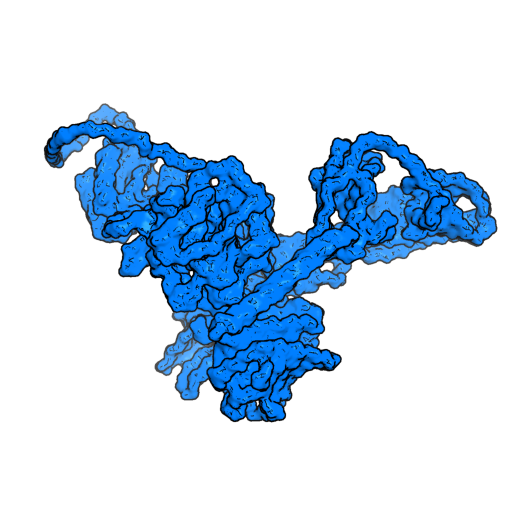8 235 ALA A C 1
ATOM 1742 O O . ALA A 1 235 ? 1.302 6.014 -15.694 1.00 96.88 235 ALA A O 1
ATOM 1743 N N . VAL A 1 236 ? 3.288 5.553 -14.730 1.00 98.31 236 VAL A N 1
ATOM 1744 C CA . VAL A 1 236 ? 2.744 5.180 -13.414 1.00 98.31 236 VAL A CA 1
ATOM 1745 C C . VAL A 1 236 ? 2.068 6.375 -12.746 1.00 98.31 236 VAL A C 1
ATOM 1747 O O . VAL A 1 236 ? 0.916 6.258 -12.341 1.00 98.31 236 VAL A O 1
ATOM 1750 N N . SER A 1 237 ? 2.733 7.535 -12.686 1.00 97.25 237 SER A N 1
ATOM 1751 C CA . SER A 1 237 ? 2.141 8.765 -12.132 1.00 97.25 237 SER A CA 1
ATOM 1752 C C . SER A 1 237 ? 0.829 9.102 -12.829 1.00 97.25 237 SER A C 1
ATOM 1754 O O . SER A 1 237 ? -0.166 9.341 -12.163 1.00 97.25 237 SER A O 1
ATOM 1756 N N . TYR A 1 238 ? 0.792 9.035 -14.163 1.00 97.31 238 TYR A N 1
ATOM 1757 C CA . TYR A 1 238 ? -0.431 9.254 -14.930 1.00 97.31 238 TYR A CA 1
ATOM 1758 C C . TYR A 1 238 ? -1.535 8.249 -14.572 1.00 97.31 238 TYR A C 1
ATOM 1760 O O . TYR A 1 238 ? -2.693 8.635 -14.430 1.00 97.31 238 TYR A O 1
ATOM 1768 N N . ALA A 1 239 ? -1.194 6.966 -14.415 1.00 97.44 239 ALA A N 1
ATOM 1769 C CA . ALA A 1 239 ? -2.158 5.939 -14.035 1.00 97.44 239 ALA A CA 1
ATOM 1770 C C . ALA A 1 239 ? -2.773 6.183 -12.647 1.00 97.44 239 ALA A C 1
ATOM 1772 O O . ALA A 1 239 ? -3.979 5.975 -12.484 1.00 97.44 239 ALA A O 1
ATOM 1773 N N . VAL A 1 240 ? -1.962 6.646 -11.689 1.00 95.62 240 VAL A N 1
ATOM 1774 C CA . VAL A 1 240 ? -2.393 7.023 -10.334 1.00 95.62 240 VAL A CA 1
ATOM 1775 C C . VAL A 1 240 ? -3.223 8.309 -10.365 1.00 95.62 240 VAL A C 1
ATOM 1777 O O . VAL A 1 240 ? -4.366 8.298 -9.923 1.00 95.62 240 VAL A O 1
ATOM 1780 N N . ASP A 1 241 ? -2.706 9.387 -10.961 1.00 94.50 241 ASP A N 1
ATOM 1781 C CA . ASP A 1 241 ? -3.351 10.709 -10.996 1.00 94.50 241 ASP A CA 1
ATOM 1782 C C . ASP A 1 241 ? -4.724 10.683 -11.689 1.00 94.50 241 ASP A C 1
ATOM 1784 O O . ASP A 1 241 ? -5.664 11.357 -11.264 1.00 94.50 241 ASP A O 1
ATOM 1788 N N . GLU A 1 242 ? -4.867 9.882 -12.749 1.00 95.25 242 GLU A N 1
ATOM 1789 C CA . GLU A 1 242 ? -6.135 9.707 -13.467 1.00 95.25 242 GLU A CA 1
ATOM 1790 C C . GLU A 1 242 ? -7.011 8.587 -12.883 1.00 95.25 242 GLU A C 1
ATOM 1792 O O . GLU A 1 242 ? -8.091 8.317 -13.420 1.00 95.25 242 GLU A O 1
ATOM 1797 N N . ARG A 1 243 ? -6.560 7.921 -11.809 1.00 93.69 243 ARG A N 1
ATOM 1798 C CA . ARG A 1 243 ? -7.244 6.799 -11.141 1.00 93.69 243 ARG A CA 1
ATOM 1799 C C . ARG A 1 243 ? -7.757 5.763 -12.137 1.00 93.69 243 ARG A C 1
ATOM 1801 O O . ARG A 1 243 ? -8.940 5.411 -12.159 1.00 93.69 243 ARG A O 1
ATOM 1808 N N . LEU A 1 244 ? -6.871 5.317 -13.027 1.00 96.06 244 LEU A N 1
ATOM 1809 C CA . LEU A 1 244 ? -7.262 4.501 -14.177 1.00 96.06 244 LEU A CA 1
ATOM 1810 C C . LEU A 1 244 ? -7.847 3.140 -13.785 1.00 96.06 244 LEU A C 1
ATOM 1812 O O . LEU A 1 244 ? -8.694 2.615 -14.518 1.00 96.06 244 LEU A O 1
ATOM 1816 N N . GLY A 1 245 ? -7.436 2.597 -12.641 1.00 94.38 245 GLY A N 1
ATOM 1817 C CA . GLY A 1 245 ? -7.954 1.351 -12.101 1.00 94.38 245 GLY A CA 1
ATOM 1818 C C . GLY A 1 245 ? -7.614 1.152 -10.631 1.00 94.38 245 GLY A C 1
ATOM 1819 O O . GLY A 1 245 ? -7.110 2.054 -9.971 1.00 94.38 245 GLY A O 1
ATOM 1820 N N . ASN A 1 246 ? -7.942 -0.037 -10.140 1.00 92.12 246 ASN A N 1
ATOM 1821 C CA . ASN A 1 246 ? -7.806 -0.437 -8.742 1.00 92.12 246 ASN A CA 1
ATOM 1822 C C . ASN A 1 246 ? -6.424 -1.020 -8.448 1.00 92.12 246 ASN A C 1
ATOM 1824 O O . ASN A 1 246 ? -5.939 -0.955 -7.325 1.00 92.12 246 ASN A O 1
ATOM 1828 N N . VAL A 1 247 ? -5.784 -1.572 -9.478 1.00 98.38 247 VAL A N 1
ATOM 1829 C CA . VAL A 1 247 ? -4.503 -2.257 -9.364 1.00 98.38 247 VAL A CA 1
ATOM 1830 C C . VAL A 1 247 ? -3.604 -1.826 -10.511 1.00 98.38 247 VAL A C 1
ATOM 1832 O O . VAL A 1 247 ? -4.065 -1.761 -11.647 1.00 98.38 247 VAL A O 1
ATOM 1835 N N . ILE A 1 248 ? -2.334 -1.545 -10.231 1.00 98.88 248 ILE A N 1
ATOM 1836 C CA . ILE A 1 248 ? -1.297 -1.256 -11.224 1.00 98.88 248 ILE A CA 1
ATOM 1837 C C . ILE A 1 248 ? -0.267 -2.388 -11.188 1.00 98.88 248 ILE A C 1
ATOM 1839 O O . ILE A 1 248 ? 0.304 -2.661 -10.135 1.00 98.88 248 ILE A O 1
ATOM 1843 N N . SER A 1 249 ? -0.026 -3.029 -12.329 1.00 98.81 249 SER A N 1
ATOM 1844 C CA . SER A 1 249 ? 0.959 -4.095 -12.517 1.00 98.81 249 SER A CA 1
ATOM 1845 C C . SER A 1 249 ? 2.200 -3.569 -13.231 1.00 98.81 249 SER A C 1
ATOM 1847 O O . SER A 1 249 ? 2.076 -2.907 -14.266 1.00 98.81 249 SER A O 1
ATOM 1849 N N . LEU A 1 250 ? 3.378 -3.839 -12.662 1.00 98.81 250 LEU A N 1
ATOM 1850 C CA . LEU A 1 250 ? 4.682 -3.381 -13.142 1.00 98.81 250 LEU A CA 1
ATOM 1851 C C . LEU A 1 250 ? 5.651 -4.567 -13.293 1.00 98.81 250 LEU A C 1
ATOM 1853 O O . LEU A 1 250 ? 6.282 -4.992 -12.321 1.00 98.81 250 LEU A O 1
ATOM 1857 N N . SER A 1 251 ? 5.833 -5.064 -14.513 1.00 98.00 251 SER A N 1
ATOM 1858 C CA . SER A 1 251 ? 6.787 -6.144 -14.820 1.00 98.00 251 SER A CA 1
ATOM 1859 C C . SER A 1 251 ? 8.148 -5.610 -15.292 1.00 98.00 251 SER A C 1
ATOM 1861 O O . SER A 1 251 ? 8.790 -6.118 -16.205 1.00 98.00 251 SER A O 1
ATOM 1863 N N . TRP A 1 252 ? 8.621 -4.530 -14.670 1.00 97.12 252 TRP A N 1
ATOM 1864 C CA . TRP A 1 252 ? 9.897 -3.903 -15.006 1.00 97.12 252 TRP A CA 1
ATOM 1865 C C . TRP A 1 252 ? 10.566 -3.304 -13.779 1.00 97.12 252 TRP A C 1
ATOM 1867 O O . TRP A 1 252 ? 9.917 -2.928 -12.807 1.00 97.12 252 TRP A O 1
ATOM 1877 N N . GLY A 1 253 ? 11.883 -3.140 -13.864 1.00 95.75 253 GLY A N 1
ATOM 1878 C CA . GLY A 1 253 ? 12.649 -2.466 -12.831 1.00 95.75 253 GLY A CA 1
ATOM 1879 C C . GLY A 1 253 ? 14.144 -2.455 -13.104 1.00 95.75 253 GLY A C 1
ATOM 1880 O O . GLY A 1 253 ? 14.618 -2.896 -14.155 1.00 95.75 253 GLY A O 1
ATOM 1881 N N . LEU A 1 254 ? 14.882 -1.888 -12.159 1.00 95.62 254 LEU A N 1
ATOM 1882 C CA . LEU A 1 254 ? 16.338 -1.788 -12.168 1.00 95.62 254 LEU A CA 1
ATOM 1883 C C . LEU A 1 254 ? 16.883 -2.103 -10.773 1.00 95.62 254 LEU A C 1
ATOM 1885 O O . LEU A 1 254 ? 16.162 -1.899 -9.793 1.00 95.62 254 LEU A O 1
ATOM 1889 N N . PRO A 1 255 ? 18.165 -2.482 -10.660 1.00 97.06 255 PRO A N 1
ATOM 1890 C CA . PRO A 1 255 ? 18.813 -2.620 -9.363 1.00 97.06 255 PRO A CA 1
ATOM 1891 C C . PRO A 1 255 ? 18.694 -1.324 -8.565 1.00 97.06 255 PRO A C 1
ATOM 1893 O O . PRO A 1 255 ? 19.015 -0.246 -9.068 1.00 97.06 255 PRO A O 1
ATOM 1896 N N . GLU A 1 256 ? 18.237 -1.409 -7.318 1.00 96.62 256 GLU A N 1
ATOM 1897 C CA . GLU A 1 256 ? 17.971 -0.253 -6.454 1.00 96.62 256 GLU A CA 1
ATOM 1898 C C . GLU A 1 256 ? 19.209 0.648 -6.326 1.00 96.62 256 GLU A C 1
ATOM 1900 O O . GLU A 1 256 ? 19.106 1.873 -6.319 1.00 96.62 256 GLU A O 1
ATOM 1905 N N . ASN A 1 257 ? 20.405 0.054 -6.303 1.00 94.31 257 ASN A N 1
ATOM 1906 C CA . ASN A 1 257 ? 21.674 0.779 -6.237 1.00 94.31 257 ASN A CA 1
ATOM 1907 C C . ASN A 1 257 ? 22.037 1.553 -7.526 1.00 94.31 257 ASN A C 1
ATOM 1909 O O . ASN A 1 257 ? 22.937 2.396 -7.487 1.00 94.31 257 ASN A O 1
ATOM 1913 N N . GLN A 1 258 ? 21.356 1.298 -8.646 1.00 94.75 258 GLN A N 1
ATOM 1914 C CA . GLN A 1 258 ? 21.469 2.062 -9.890 1.00 94.75 258 GLN A CA 1
ATOM 1915 C C . GLN A 1 258 ? 20.441 3.198 -9.982 1.00 94.75 258 GLN A C 1
ATOM 1917 O O . GLN A 1 258 ? 20.553 4.057 -10.863 1.00 94.75 258 GLN A O 1
ATOM 1922 N N . VAL A 1 259 ? 19.447 3.234 -9.091 1.00 92.75 259 VAL A N 1
ATOM 1923 C CA . VAL A 1 259 ? 18.417 4.275 -9.074 1.00 92.75 259 VAL A CA 1
ATOM 1924 C C . VAL A 1 259 ? 18.862 5.420 -8.165 1.00 92.75 259 VAL A C 1
ATOM 1926 O O . VAL A 1 259 ? 19.274 5.231 -7.023 1.00 92.75 259 VAL A O 1
ATOM 1929 N N . GLY A 1 260 ? 18.796 6.655 -8.668 1.00 89.38 260 GLY A N 1
ATOM 1930 C CA . GLY A 1 260 ? 19.157 7.828 -7.872 1.00 89.38 260 GLY A CA 1
ATOM 1931 C C . GLY A 1 260 ? 18.193 8.033 -6.699 1.00 89.38 260 GLY A C 1
ATOM 1932 O O . GLY A 1 260 ? 16.981 7.940 -6.875 1.00 89.38 260 GLY A O 1
ATOM 1933 N N . GLN A 1 261 ? 18.706 8.401 -5.520 1.00 84.81 261 GLN A N 1
ATOM 1934 C CA . GLN A 1 261 ? 17.887 8.588 -4.311 1.00 84.81 261 GLN A CA 1
ATOM 1935 C C . GLN A 1 261 ? 16.698 9.537 -4.523 1.00 84.81 261 GLN A C 1
ATOM 1937 O O . GLN A 1 261 ? 15.579 9.217 -4.144 1.00 84.81 261 GLN A O 1
ATOM 1942 N N . SER A 1 262 ? 16.899 10.664 -5.213 1.00 82.00 262 SER A N 1
ATOM 1943 C CA . SER A 1 262 ? 15.808 11.599 -5.518 1.00 82.00 262 SER A CA 1
ATOM 1944 C C . SER A 1 262 ? 14.742 11.004 -6.445 1.00 82.00 262 SER A C 1
ATOM 1946 O O . SER A 1 262 ? 13.588 11.408 -6.385 1.00 82.00 262 SER A O 1
ATOM 1948 N N . GLN A 1 263 ? 15.122 10.076 -7.332 1.00 85.12 263 GLN A N 1
ATOM 1949 C CA . GLN A 1 263 ? 14.176 9.381 -8.207 1.00 85.12 263 GLN A CA 1
ATOM 1950 C C . GLN A 1 263 ? 13.346 8.379 -7.398 1.00 85.12 263 GLN A C 1
ATOM 1952 O O . GLN A 1 263 ? 12.129 8.344 -7.566 1.00 85.12 263 GLN A O 1
ATOM 1957 N N . MET A 1 264 ? 13.981 7.633 -6.485 1.00 88.56 264 MET A N 1
ATOM 1958 C CA . MET A 1 264 ? 13.274 6.747 -5.553 1.00 88.56 264 MET A CA 1
ATOM 1959 C C . MET A 1 264 ? 12.318 7.529 -4.650 1.00 88.56 264 MET A C 1
ATOM 1961 O O . MET A 1 264 ? 11.171 7.134 -4.516 1.00 88.56 264 MET A O 1
ATOM 1965 N N . GLU A 1 265 ? 12.729 8.676 -4.102 1.00 84.81 265 GLU A N 1
ATOM 1966 C CA . GLU A 1 265 ? 11.864 9.524 -3.264 1.00 84.81 265 GLU A CA 1
ATOM 1967 C C . GLU A 1 265 ? 10.641 10.074 -4.017 1.00 84.81 265 GLU A C 1
ATOM 1969 O O . GLU A 1 265 ? 9.570 10.223 -3.431 1.00 84.81 265 GLU A O 1
ATOM 1974 N N . VAL A 1 266 ? 10.782 10.403 -5.306 1.00 84.25 266 VAL A N 1
ATOM 1975 C CA . VAL A 1 266 ? 9.652 10.859 -6.134 1.00 84.25 266 VAL A CA 1
ATOM 1976 C C . VAL A 1 266 ? 8.693 9.709 -6.414 1.00 84.25 266 VAL A C 1
ATOM 1978 O O . VAL A 1 266 ? 7.490 9.870 -6.240 1.00 84.25 266 VAL A O 1
ATOM 1981 N N . ALA A 1 267 ? 9.216 8.555 -6.816 1.00 90.50 267 ALA A N 1
ATOM 1982 C CA . ALA A 1 267 ? 8.408 7.373 -7.081 1.00 90.50 267 ALA A CA 1
ATOM 1983 C C . ALA A 1 267 ? 7.705 6.853 -5.816 1.00 90.50 267 ALA A C 1
ATOM 1985 O O . ALA A 1 267 ? 6.515 6.567 -5.866 1.00 90.50 267 ALA A O 1
ATOM 1986 N N . ASN A 1 268 ? 8.389 6.850 -4.670 1.00 92.31 268 ASN A N 1
ATOM 1987 C CA . ASN A 1 268 ? 7.813 6.490 -3.376 1.00 92.31 268 ASN A CA 1
ATOM 1988 C C . ASN A 1 268 ? 6.584 7.337 -3.034 1.00 92.31 268 ASN A C 1
ATOM 1990 O O . ASN A 1 268 ? 5.581 6.793 -2.595 1.00 92.31 268 ASN A O 1
ATOM 1994 N N . LYS A 1 269 ? 6.608 8.646 -3.320 1.00 84.94 269 LYS A N 1
ATOM 1995 C CA . LYS A 1 269 ? 5.433 9.516 -3.140 1.00 84.94 269 LYS A CA 1
ATOM 1996 C C . LYS A 1 269 ? 4.274 9.177 -4.074 1.00 84.94 269 LYS A C 1
ATOM 1998 O O . LYS A 1 269 ? 3.125 9.332 -3.681 1.00 84.94 269 LYS A O 1
ATOM 2003 N N . VAL A 1 270 ? 4.561 8.736 -5.300 1.00 92.88 270 VAL A N 1
ATOM 2004 C CA . VAL A 1 270 ? 3.524 8.280 -6.242 1.00 92.88 270 VAL A CA 1
ATOM 2005 C C . VAL A 1 270 ? 2.890 6.984 -5.737 1.00 92.88 270 VAL A C 1
ATOM 2007 O O . VAL A 1 270 ? 1.672 6.846 -5.775 1.00 92.88 270 VAL A O 1
ATOM 2010 N N . PHE A 1 271 ? 3.689 6.052 -5.215 1.00 95.50 271 PHE A N 1
ATOM 2011 C CA . PHE A 1 271 ? 3.179 4.808 -4.637 1.00 95.50 271 PHE A CA 1
ATOM 2012 C C . PHE A 1 271 ? 2.441 5.035 -3.306 1.00 95.50 271 PHE A C 1
ATOM 2014 O O . PHE A 1 271 ? 1.406 4.419 -3.067 1.00 95.50 271 PHE A O 1
ATOM 2021 N N . GLU A 1 272 ? 2.898 5.978 -2.483 1.00 85.62 272 GLU A N 1
ATOM 2022 C CA . GLU A 1 272 ? 2.189 6.452 -1.288 1.00 85.62 272 GLU A CA 1
ATOM 2023 C C . GLU A 1 272 ? 0.829 7.067 -1.650 1.00 85.62 272 GLU A C 1
ATOM 2025 O O . GLU A 1 272 ? -0.183 6.751 -1.024 1.00 85.62 272 GLU A O 1
ATOM 2030 N N . GLN A 1 273 ? 0.777 7.897 -2.697 1.00 84.12 273 GLN A N 1
ATOM 2031 C CA . GLN A 1 273 ? -0.479 8.428 -3.229 1.00 84.12 273 GLN A CA 1
ATOM 2032 C C . GLN A 1 273 ? -1.388 7.302 -3.732 1.00 84.12 273 GLN A C 1
ATOM 2034 O O . GLN A 1 273 ? -2.571 7.305 -3.405 1.00 84.12 273 GLN A O 1
ATOM 2039 N N . ALA A 1 274 ? -0.856 6.327 -4.475 1.00 86.00 274 ALA A N 1
ATOM 2040 C CA . ALA A 1 274 ? -1.626 5.173 -4.934 1.00 86.00 274 ALA A CA 1
ATOM 2041 C C . ALA A 1 274 ? -2.274 4.434 -3.751 1.00 86.00 274 ALA A C 1
ATOM 2043 O O . ALA A 1 274 ? -3.486 4.226 -3.750 1.00 86.00 274 ALA A O 1
ATOM 2044 N N . ALA A 1 275 ? -1.500 4.147 -2.700 1.00 81.19 275 ALA A N 1
ATOM 2045 C CA . ALA A 1 275 ? -2.007 3.535 -1.475 1.00 81.19 275 ALA A CA 1
ATOM 2046 C C . ALA A 1 275 ? -3.120 4.376 -0.821 1.00 81.19 275 ALA A C 1
ATOM 2048 O O . ALA A 1 275 ? -4.174 3.836 -0.488 1.00 81.19 275 ALA A O 1
ATOM 2049 N N . ALA A 1 276 ? -2.928 5.695 -0.697 1.00 73.31 276 ALA A N 1
ATOM 2050 C CA . ALA A 1 276 ? -3.921 6.614 -0.131 1.00 73.31 276 ALA A CA 1
ATOM 2051 C C . ALA A 1 276 ? -5.206 6.739 -0.975 1.00 73.31 276 ALA A C 1
ATOM 2053 O O . ALA A 1 276 ? -6.252 7.143 -0.465 1.00 73.31 276 ALA A O 1
ATOM 2054 N N . GLU A 1 277 ? -5.140 6.402 -2.263 1.00 78.56 277 GLU A N 1
ATOM 2055 C CA . GLU A 1 277 ? -6.274 6.405 -3.189 1.00 78.56 277 GLU A CA 1
ATOM 2056 C C . GLU A 1 277 ? -6.889 5.012 -3.403 1.00 78.56 277 GLU A C 1
ATOM 2058 O O . GLU A 1 277 ? -7.721 4.839 -4.296 1.00 78.56 277 GLU A O 1
ATOM 2063 N N . ASN A 1 278 ? -6.534 4.039 -2.556 1.00 81.81 278 ASN A N 1
ATOM 2064 C CA . ASN A 1 278 ? -6.952 2.638 -2.640 1.00 81.81 278 ASN A CA 1
ATOM 2065 C C . ASN A 1 278 ? -6.580 1.969 -3.977 1.00 81.81 278 ASN A C 1
ATOM 2067 O O . ASN A 1 278 ? -7.341 1.165 -4.514 1.00 81.81 278 ASN A O 1
ATOM 2071 N N . ILE A 1 279 ? -5.399 2.298 -4.505 1.00 92.69 279 ILE A N 1
ATOM 2072 C CA . ILE A 1 279 ? -4.804 1.669 -5.685 1.00 92.69 279 ILE A CA 1
ATOM 2073 C C . ILE A 1 279 ? -3.648 0.774 -5.232 1.00 92.69 279 ILE A C 1
ATOM 2075 O O . ILE A 1 279 ? -2.650 1.254 -4.692 1.00 92.69 279 ILE A O 1
ATOM 2079 N N . THR A 1 280 ? -3.752 -0.532 -5.467 1.00 97.56 280 THR A N 1
ATOM 2080 C CA . THR A 1 280 ? -2.657 -1.468 -5.189 1.00 97.56 280 THR A CA 1
ATOM 2081 C C . THR A 1 280 ? -1.615 -1.390 -6.296 1.00 97.56 280 THR A C 1
ATOM 2083 O O . THR A 1 280 ? -1.944 -1.564 -7.466 1.00 97.56 280 THR A O 1
ATOM 2086 N N . VAL A 1 281 ? -0.343 -1.196 -5.956 1.00 98.81 281 VAL A N 1
ATOM 2087 C CA . VAL A 1 281 ? 0.754 -1.309 -6.927 1.00 98.81 281 VAL A CA 1
ATOM 2088 C C . VAL A 1 281 ? 1.478 -2.630 -6.709 1.00 98.81 281 VAL A C 1
ATOM 2090 O O . VAL A 1 281 ? 1.869 -2.949 -5.588 1.00 98.81 281 VAL A O 1
ATOM 2093 N N . VAL A 1 282 ? 1.644 -3.403 -7.777 1.00 98.88 282 VAL A N 1
ATOM 2094 C CA . VAL A 1 282 ? 2.278 -4.723 -7.787 1.00 98.88 282 VAL A CA 1
ATOM 2095 C C . VAL A 1 282 ? 3.481 -4.664 -8.715 1.00 98.88 282 VAL A C 1
ATOM 2097 O O . VAL A 1 282 ? 3.352 -4.188 -9.841 1.00 98.88 282 VAL A O 1
ATOM 2100 N N . ALA A 1 283 ? 4.640 -5.145 -8.267 1.00 98.88 283 ALA A N 1
ATOM 2101 C CA . ALA A 1 283 ? 5.837 -5.186 -9.099 1.00 98.88 283 ALA A CA 1
ATOM 2102 C C . ALA A 1 283 ? 6.561 -6.531 -9.030 1.00 98.88 283 ALA A C 1
ATOM 2104 O O . ALA A 1 283 ? 6.676 -7.144 -7.963 1.00 98.88 283 ALA A O 1
ATOM 2105 N N . ALA A 1 284 ? 7.090 -6.957 -10.175 1.00 98.81 284 ALA A N 1
ATOM 2106 C CA . ALA A 1 284 ? 7.984 -8.102 -10.284 1.00 98.81 284 ALA A CA 1
ATOM 2107 C C . ALA A 1 284 ? 9.272 -7.850 -9.478 1.00 98.81 284 ALA A C 1
ATOM 2109 O O . ALA A 1 284 ? 9.862 -6.773 -9.557 1.00 98.81 284 ALA A O 1
ATOM 2110 N N . SER A 1 285 ? 9.720 -8.822 -8.677 1.00 98.62 285 SER A N 1
ATOM 2111 C CA . SER A 1 285 ? 10.882 -8.634 -7.795 1.00 98.62 285 SER A CA 1
ATOM 2112 C C . SER A 1 285 ? 12.235 -8.749 -8.501 1.00 98.62 285 SER A C 1
ATOM 2114 O O . SER A 1 285 ? 13.257 -8.469 -7.870 1.00 98.62 285 SER A O 1
ATOM 2116 N N . GLY A 1 286 ? 12.249 -9.142 -9.778 1.00 97.62 286 GLY A N 1
ATOM 2117 C CA . GLY A 1 286 ? 13.436 -9.285 -10.618 1.00 97.62 286 GLY A CA 1
ATOM 2118 C C . GLY A 1 286 ? 13.754 -10.742 -10.968 1.00 97.62 286 GLY A C 1
ATOM 2119 O O . GLY A 1 286 ? 13.331 -11.673 -10.287 1.00 97.62 286 GLY A O 1
ATOM 2120 N N . ASP A 1 287 ? 14.542 -10.931 -12.029 1.00 96.69 287 ASP A N 1
ATOM 2121 C CA . ASP A 1 287 ? 14.849 -12.254 -12.610 1.00 96.69 287 ASP A CA 1
ATOM 2122 C C . ASP A 1 287 ? 16.339 -12.623 -12.533 1.00 96.69 287 ASP A C 1
ATOM 2124 O O . ASP A 1 287 ? 16.795 -13.640 -13.070 1.00 96.69 287 ASP A O 1
ATOM 2128 N N . GLN A 1 288 ? 17.125 -11.778 -11.869 1.00 95.25 288 GLN A N 1
ATOM 2129 C CA . GLN A 1 288 ? 18.578 -11.884 -11.773 1.00 95.25 288 GLN A CA 1
ATOM 2130 C C . GLN A 1 288 ? 19.040 -12.272 -10.362 1.00 95.25 288 GLN A C 1
ATOM 2132 O O . GLN A 1 288 ? 20.178 -12.009 -9.977 1.00 95.25 288 GLN A O 1
ATOM 2137 N N . GLY A 1 289 ? 18.176 -12.943 -9.597 1.00 95.25 289 GLY A N 1
ATOM 2138 C CA . GLY A 1 289 ? 18.461 -13.486 -8.273 1.00 95.25 289 GLY A CA 1
ATOM 2139 C C . GLY A 1 289 ? 18.836 -12.431 -7.230 1.00 95.25 289 GLY A C 1
ATOM 2140 O O . GLY A 1 289 ? 18.470 -11.264 -7.337 1.00 95.25 289 GLY A O 1
ATOM 2141 N N . GLY A 1 290 ? 19.584 -12.831 -6.199 1.00 94.31 290 GLY A N 1
ATOM 2142 C CA . GLY A 1 290 ? 19.921 -11.944 -5.075 1.00 94.31 290 GLY A CA 1
ATOM 2143 C C . GLY A 1 290 ? 20.968 -10.859 -5.368 1.00 94.31 290 GLY A C 1
ATOM 2144 O O . GLY A 1 290 ? 21.301 -10.087 -4.469 1.00 94.31 290 GLY A O 1
ATOM 2145 N N . LEU A 1 291 ? 21.529 -10.822 -6.582 1.00 95.38 291 LEU A N 1
ATOM 2146 C CA . LEU A 1 291 ? 22.445 -9.769 -7.032 1.00 95.38 291 LEU A CA 1
ATOM 2147 C C . LEU A 1 291 ? 21.803 -8.789 -8.016 1.00 95.38 291 LEU A C 1
ATOM 2149 O O . LEU A 1 291 ? 22.430 -7.786 -8.313 1.00 95.38 291 LEU A O 1
ATOM 2153 N N . ASP A 1 292 ? 20.618 -9.076 -8.558 1.00 94.81 292 ASP A N 1
ATOM 2154 C CA . ASP A 1 292 ? 19.957 -8.260 -9.591 1.00 94.81 292 ASP A CA 1
ATOM 2155 C C . ASP A 1 292 ? 20.905 -7.805 -10.734 1.00 94.81 292 ASP A C 1
ATOM 2157 O O . ASP A 1 292 ? 20.924 -6.654 -11.151 1.00 94.81 292 ASP A O 1
ATOM 2161 N N . GLY A 1 293 ? 21.806 -8.686 -11.185 1.00 91.25 293 GLY A N 1
ATOM 2162 C CA . GLY A 1 293 ? 22.787 -8.370 -12.238 1.00 91.25 293 GLY A CA 1
ATOM 2163 C C . GLY A 1 293 ? 24.010 -7.553 -11.791 1.00 91.25 293 GLY A C 1
ATOM 2164 O O . GLY A 1 293 ? 24.875 -7.250 -12.616 1.00 91.25 293 GLY A O 1
ATOM 2165 N N . GLU A 1 294 ? 24.124 -7.239 -10.501 1.00 93.75 294 GLU A N 1
ATOM 2166 C CA . GLU A 1 294 ? 25.244 -6.521 -9.896 1.00 93.75 294 GLU A CA 1
ATOM 2167 C C . GLU A 1 294 ? 26.321 -7.446 -9.308 1.00 93.75 294 GLU A C 1
ATOM 2169 O O . GLU A 1 294 ? 26.203 -8.666 -9.239 1.00 93.75 294 GLU A O 1
ATOM 2174 N N . SER A 1 295 ? 27.427 -6.846 -8.859 1.00 89.56 295 SER A N 1
ATOM 2175 C CA . SER A 1 295 ? 28.528 -7.574 -8.202 1.00 89.56 295 SER A CA 1
ATOM 2176 C C . SER A 1 295 ? 28.327 -7.791 -6.697 1.00 89.56 295 SER A C 1
ATOM 2178 O O . SER A 1 295 ? 29.102 -8.505 -6.062 1.00 89.56 295 SER A O 1
ATOM 2180 N N . SER A 1 296 ? 27.331 -7.135 -6.101 1.00 90.19 296 SER A N 1
ATOM 2181 C CA . SER A 1 296 ? 27.020 -7.180 -4.669 1.00 90.19 296 SER A CA 1
ATOM 2182 C C . SER A 1 296 ? 25.513 -7.324 -4.471 1.00 90.19 296 SER A C 1
ATOM 2184 O O . SER A 1 296 ? 24.771 -6.840 -5.324 1.00 90.19 296 SER A O 1
ATOM 2186 N N . PRO A 1 297 ? 25.055 -7.945 -3.364 1.00 94.62 297 PRO A N 1
ATOM 2187 C CA . PRO A 1 297 ? 23.631 -8.114 -3.111 1.00 94.62 297 PRO A CA 1
ATOM 2188 C C . PRO A 1 297 ? 22.874 -6.794 -3.180 1.00 94.62 297 PRO A C 1
ATOM 2190 O O . PRO A 1 297 ? 23.251 -5.808 -2.542 1.00 94.62 297 PRO A O 1
ATOM 2193 N N . THR A 1 298 ? 21.810 -6.793 -3.966 1.00 96.94 298 THR A N 1
ATOM 2194 C CA . THR A 1 298 ? 20.894 -5.671 -4.125 1.00 96.94 298 THR A CA 1
ATOM 2195 C C . THR A 1 298 ? 19.524 -6.217 -4.505 1.00 96.94 298 THR A C 1
ATOM 2197 O O . THR A 1 298 ? 19.323 -7.428 -4.593 1.00 96.94 298 THR A O 1
ATOM 2200 N N . VAL A 1 299 ? 18.559 -5.322 -4.635 1.00 98.25 299 VAL A N 1
ATOM 2201 C CA . VAL A 1 299 ? 17.153 -5.654 -4.829 1.00 98.25 299 VAL A CA 1
ATOM 2202 C C . VAL A 1 299 ? 16.586 -4.798 -5.945 1.00 98.25 299 VAL A C 1
ATOM 2204 O O . VAL A 1 299 ? 17.125 -3.729 -6.224 1.00 98.25 299 VAL A O 1
ATOM 2207 N N . ASN A 1 300 ? 15.505 -5.249 -6.566 1.00 98.12 300 ASN A N 1
ATOM 2208 C CA . ASN A 1 300 ? 14.924 -4.557 -7.704 1.00 98.12 300 ASN A CA 1
ATOM 2209 C C . ASN A 1 300 ? 14.001 -3.406 -7.263 1.00 98.12 300 ASN A C 1
ATOM 2211 O O . ASN A 1 300 ? 13.199 -3.559 -6.341 1.00 98.12 300 ASN A O 1
ATOM 2215 N N . PHE A 1 301 ? 14.098 -2.257 -7.929 1.00 97.94 301 PHE A N 1
ATOM 2216 C CA . PHE A 1 301 ? 13.197 -1.114 -7.793 1.00 97.94 301 PHE A CA 1
ATOM 2217 C C . PHE A 1 301 ? 12.358 -0.981 -9.078 1.00 97.94 301 PHE A C 1
ATOM 2219 O O . PHE A 1 301 ? 12.947 -0.932 -10.164 1.00 97.94 301 PHE A O 1
ATOM 2226 N N . PRO A 1 302 ? 11.015 -0.880 -8.998 1.00 98.00 302 PRO A N 1
ATOM 2227 C CA . PRO A 1 302 ? 10.226 -0.365 -7.873 1.00 98.00 302 PRO A CA 1
ATOM 2228 C C . PRO A 1 302 ? 9.775 -1.384 -6.821 1.00 98.00 302 PRO A C 1
ATOM 2230 O O . PRO A 1 302 ? 9.213 -0.968 -5.813 1.00 98.00 302 PRO A O 1
ATOM 2233 N N . ALA A 1 303 ? 10.031 -2.684 -6.996 1.00 98.50 303 ALA A N 1
ATOM 2234 C CA . ALA A 1 303 ? 9.592 -3.696 -6.031 1.00 98.50 303 ALA A CA 1
ATOM 2235 C C . ALA A 1 303 ? 10.080 -3.417 -4.596 1.00 98.50 303 ALA A C 1
ATOM 2237 O O . ALA A 1 303 ? 9.372 -3.718 -3.640 1.00 98.50 303 ALA A O 1
ATOM 2238 N N . SER A 1 304 ? 11.254 -2.803 -4.416 1.00 98.25 304 SER A N 1
ATOM 2239 C CA . SER A 1 304 ? 11.801 -2.460 -3.097 1.00 98.25 304 SER A CA 1
ATOM 2240 C C . SER A 1 304 ? 11.086 -1.348 -2.345 1.00 98.25 304 SER A C 1
ATOM 2242 O O . SER A 1 304 ? 11.313 -1.207 -1.141 1.00 98.25 304 SER A O 1
ATOM 2244 N N . ASP A 1 305 ? 10.166 -0.634 -2.986 1.00 97.94 305 ASP A N 1
ATOM 2245 C CA . ASP A 1 305 ? 9.348 0.366 -2.319 1.00 97.94 305 ASP A CA 1
ATOM 2246 C C . ASP A 1 305 ? 8.366 -0.287 -1.315 1.00 97.94 305 ASP A C 1
ATOM 2248 O O . ASP A 1 305 ? 7.762 -1.320 -1.625 1.00 97.94 305 ASP A O 1
ATOM 2252 N N . PRO A 1 306 ? 8.201 0.256 -0.092 1.00 92.31 306 PRO A N 1
ATOM 2253 C CA . PRO A 1 306 ? 7.281 -0.294 0.908 1.00 92.31 306 PRO A CA 1
ATOM 2254 C C . PRO A 1 306 ? 5.790 -0.166 0.544 1.00 92.31 306 PRO A C 1
ATOM 2256 O O . PRO A 1 306 ? 4.976 -0.873 1.139 1.00 92.31 306 PRO A O 1
ATOM 2259 N N . TYR A 1 307 ? 5.426 0.698 -0.409 1.00 94.88 307 TYR A N 1
ATOM 2260 C CA . TYR A 1 307 ? 4.052 0.859 -0.904 1.00 94.88 307 TYR A CA 1
ATOM 2261 C C . TYR A 1 307 ? 3.741 -0.020 -2.128 1.00 94.88 307 TYR A C 1
ATOM 2263 O O . TYR A 1 307 ? 2.672 0.094 -2.726 1.00 94.88 307 TYR A O 1
ATOM 2271 N N . VAL A 1 308 ? 4.670 -0.899 -2.512 1.00 98.50 308 VAL A N 1
ATOM 2272 C CA . VAL A 1 308 ? 4.535 -1.804 -3.656 1.00 98.50 308 VAL A CA 1
ATOM 2273 C C . VAL A 1 308 ? 4.541 -3.249 -3.164 1.00 98.50 308 VAL A C 1
ATOM 2275 O O . VAL A 1 308 ? 5.424 -3.659 -2.410 1.00 98.50 308 VAL A O 1
ATOM 2278 N N . LEU A 1 309 ? 3.566 -4.043 -3.608 1.00 98.69 309 LEU A N 1
ATOM 2279 C CA . LEU A 1 309 ? 3.543 -5.488 -3.400 1.00 98.69 309 LEU A CA 1
ATOM 2280 C C . LEU A 1 309 ? 4.598 -6.140 -4.304 1.00 98.69 309 LEU A C 1
ATOM 2282 O O . LEU A 1 309 ? 4.416 -6.214 -5.520 1.00 98.69 309 LEU A O 1
ATOM 2286 N N . ALA A 1 310 ? 5.697 -6.618 -3.717 1.00 98.88 310 ALA A N 1
ATOM 2287 C CA . ALA A 1 310 ? 6.768 -7.274 -4.462 1.00 98.88 310 ALA A CA 1
ATOM 2288 C C . ALA A 1 310 ? 6.461 -8.760 -4.687 1.00 98.88 310 ALA A C 1
ATOM 2290 O O . ALA A 1 310 ? 6.281 -9.512 -3.723 1.00 98.88 310 ALA A O 1
ATOM 2291 N N . VAL A 1 311 ? 6.476 -9.195 -5.947 1.00 98.88 311 VAL A N 1
ATOM 2292 C CA . VAL A 1 311 ? 6.165 -10.573 -6.345 1.00 98.88 311 VAL A CA 1
ATOM 2293 C C . VAL A 1 311 ? 7.413 -11.281 -6.850 1.00 98.88 311 VAL A C 1
ATOM 2295 O O . VAL A 1 311 ? 7.959 -10.929 -7.891 1.00 98.88 311 VAL A O 1
ATOM 2298 N N . GLY A 1 312 ? 7.850 -12.299 -6.116 1.00 98.75 312 GLY A N 1
ATOM 2299 C CA . GLY A 1 312 ? 8.946 -13.170 -6.519 1.00 98.75 312 GLY A CA 1
ATOM 2300 C C . GLY A 1 312 ? 8.505 -14.452 -7.197 1.00 98.75 312 GLY A C 1
ATOM 2301 O O . GLY A 1 312 ? 7.351 -14.638 -7.581 1.00 98.75 312 GLY A O 1
ATOM 2302 N N . GLY A 1 313 ? 9.469 -15.351 -7.353 1.00 97.69 313 GLY A N 1
ATOM 2303 C CA . GLY A 1 313 ? 9.372 -16.469 -8.270 1.00 97.69 313 GLY A CA 1
ATOM 2304 C C . GLY A 1 313 ? 9.599 -17.842 -7.651 1.00 97.69 313 GLY A C 1
ATOM 2305 O O . GLY A 1 313 ? 10.515 -18.072 -6.857 1.00 97.69 313 GLY A O 1
ATOM 2306 N N . THR A 1 314 ? 8.789 -18.790 -8.104 1.00 96.06 314 THR A N 1
ATOM 2307 C CA . THR A 1 314 ? 8.886 -20.216 -7.796 1.00 96.06 314 THR A CA 1
ATOM 2308 C C . THR A 1 314 ? 9.018 -21.046 -9.068 1.00 96.06 314 THR A C 1
ATOM 2310 O O . THR A 1 314 ? 8.641 -20.628 -10.167 1.00 96.06 314 THR A O 1
ATOM 2313 N N . SER A 1 315 ? 9.562 -22.246 -8.911 1.00 88.12 315 SER A N 1
ATOM 2314 C CA . SER A 1 315 ? 9.408 -23.335 -9.870 1.00 88.12 315 SER A CA 1
ATOM 2315 C C . SER A 1 315 ? 8.199 -24.166 -9.450 1.00 88.12 315 SER A C 1
ATOM 2317 O O . SER A 1 315 ? 8.133 -24.587 -8.292 1.00 88.12 315 SER A O 1
ATOM 2319 N N . LEU A 1 316 ? 7.268 -24.407 -10.375 1.00 84.62 316 LEU A N 1
ATOM 2320 C CA . LEU A 1 316 ? 6.040 -25.168 -10.134 1.00 84.62 316 LEU A CA 1
ATOM 2321 C C . LEU A 1 316 ? 6.134 -26.542 -10.798 1.00 84.62 316 LEU A C 1
ATOM 2323 O O . LEU A 1 316 ? 6.403 -26.644 -11.997 1.00 84.62 316 LEU A O 1
ATOM 2327 N N . TYR A 1 317 ? 5.850 -27.600 -10.045 1.00 80.38 317 TYR A N 1
ATOM 2328 C CA . TYR A 1 317 ? 5.926 -28.978 -10.520 1.00 80.38 317 TYR A CA 1
ATOM 2329 C C . TYR A 1 317 ? 4.562 -29.657 -10.470 1.00 80.38 317 TYR A C 1
ATOM 2331 O O . TYR A 1 317 ? 3.860 -29.621 -9.454 1.00 80.38 317 TYR A O 1
ATOM 2339 N N . TYR A 1 318 ? 4.210 -30.299 -11.584 1.00 68.00 318 TYR A N 1
ATOM 2340 C CA . TYR A 1 318 ? 2.995 -31.089 -11.720 1.00 68.00 318 TYR A CA 1
ATOM 2341 C C . TYR A 1 318 ? 3.157 -32.432 -10.996 1.00 68.00 318 TYR A C 1
ATOM 2343 O O . TYR A 1 318 ? 3.502 -33.445 -11.600 1.00 68.00 318 TYR A O 1
ATOM 2351 N N . ASP A 1 319 ? 2.899 -32.414 -9.694 1.00 60.12 319 ASP A N 1
ATOM 2352 C CA . ASP A 1 319 ? 2.715 -33.589 -8.844 1.00 60.12 319 ASP A CA 1
ATOM 2353 C C . ASP A 1 319 ? 1.297 -33.565 -8.245 1.00 60.12 319 ASP A C 1
ATOM 2355 O O . ASP A 1 319 ? 0.592 -32.558 -8.320 1.00 60.12 319 ASP A O 1
ATOM 2359 N N . ASN A 1 320 ? 0.834 -34.679 -7.671 1.00 54.81 320 ASN A N 1
ATOM 2360 C CA . ASN A 1 320 ? -0.418 -34.717 -6.907 1.00 54.81 320 ASN A CA 1
ATOM 2361 C C . ASN A 1 320 ? -0.100 -34.981 -5.423 1.00 54.81 320 ASN A C 1
ATOM 2363 O O . ASN A 1 320 ? 0.105 -36.148 -5.066 1.00 54.81 320 ASN A O 1
ATOM 2367 N N . PRO A 1 321 ? -0.043 -33.946 -4.559 1.00 65.50 321 PRO A N 1
ATOM 2368 C CA . PRO A 1 321 ? -0.325 -32.521 -4.816 1.00 65.50 321 PRO A CA 1
ATOM 2369 C C . PRO A 1 321 ? 0.821 -31.772 -5.525 1.00 65.50 321 PRO A C 1
ATOM 2371 O O . PRO A 1 321 ? 1.954 -32.257 -5.531 1.00 65.50 321 PRO A O 1
ATOM 2374 N N . TYR A 1 322 ? 0.528 -30.589 -6.092 1.00 76.62 322 TYR A N 1
ATOM 2375 C CA . TYR A 1 322 ? 1.527 -29.725 -6.739 1.00 76.62 322 TYR A CA 1
ATOM 2376 C C . TYR A 1 322 ? 2.676 -29.416 -5.775 1.00 76.62 322 TYR A C 1
ATOM 2378 O O . TYR A 1 322 ? 2.452 -29.140 -4.594 1.00 76.62 322 TYR A O 1
ATOM 2386 N N . GLN A 1 323 ? 3.907 -29.431 -6.285 1.00 81.44 323 GLN A N 1
ATOM 2387 C CA . GLN A 1 323 ? 5.100 -29.097 -5.507 1.00 81.44 323 GLN A CA 1
ATOM 2388 C C . GLN A 1 323 ? 5.735 -27.811 -6.018 1.00 81.44 323 GLN A C 1
ATOM 2390 O O . GLN A 1 323 ? 5.663 -27.503 -7.207 1.00 81.44 323 GLN A O 1
ATOM 2395 N N . GLN A 1 324 ? 6.375 -27.067 -5.116 1.00 85.94 324 GLN A N 1
ATOM 2396 C CA . GLN A 1 324 ? 7.004 -25.794 -5.442 1.00 85.94 324 GLN A CA 1
ATOM 2397 C C . GLN A 1 324 ? 8.347 -25.626 -4.728 1.00 85.94 324 GLN A C 1
ATOM 2399 O O . GLN A 1 324 ? 8.501 -25.992 -3.561 1.00 85.94 324 GLN A O 1
ATOM 2404 N N . THR A 1 325 ? 9.311 -25.032 -5.426 1.00 87.62 325 THR A N 1
ATOM 2405 C CA . THR A 1 325 ? 10.602 -24.599 -4.866 1.00 87.62 325 THR A CA 1
ATOM 2406 C C . THR A 1 325 ? 10.876 -23.154 -5.251 1.00 87.62 325 THR A C 1
ATOM 2408 O O . THR A 1 325 ? 10.331 -22.657 -6.233 1.00 87.62 325 THR A O 1
ATOM 2411 N N . ALA A 1 326 ? 11.757 -22.476 -4.523 1.00 90.38 326 ALA A N 1
ATOM 2412 C CA . ALA A 1 326 ? 12.260 -21.177 -4.945 1.00 90.38 326 ALA A CA 1
ATOM 2413 C C . ALA A 1 326 ? 12.962 -21.293 -6.307 1.00 90.38 326 ALA A C 1
ATOM 2415 O O . ALA A 1 326 ? 13.688 -22.261 -6.554 1.00 90.38 326 ALA A O 1
ATOM 2416 N N . TRP A 1 327 ? 12.733 -20.311 -7.180 1.00 93.06 327 TRP A N 1
ATOM 2417 C CA . TRP A 1 327 ? 13.376 -20.237 -8.488 1.00 93.06 327 TRP A CA 1
ATOM 2418 C C . TRP A 1 327 ? 14.687 -19.458 -8.394 1.00 93.06 327 TRP A C 1
ATOM 2420 O O . TRP A 1 327 ? 14.678 -18.293 -8.000 1.00 93.06 327 TRP A O 1
ATOM 2430 N N . GLY A 1 328 ? 15.797 -20.070 -8.807 1.00 85.19 328 GLY A N 1
ATOM 2431 C CA . GLY A 1 328 ? 17.059 -19.363 -9.006 1.00 85.19 328 GLY A CA 1
ATOM 2432 C C . GLY A 1 328 ? 18.305 -20.107 -8.550 1.00 85.19 328 GLY A C 1
ATOM 2433 O O . GLY A 1 328 ? 18.263 -21.252 -8.101 1.00 85.19 328 GLY A O 1
ATOM 2434 N N . GLY A 1 329 ? 19.445 -19.439 -8.689 1.00 80.56 329 GLY A N 1
ATOM 2435 C CA . GLY A 1 329 ? 20.746 -20.014 -8.378 1.00 80.56 329 GLY A CA 1
ATOM 2436 C C . GLY A 1 329 ? 21.906 -19.083 -8.706 1.00 80.56 329 GLY A C 1
ATOM 2437 O O . GLY A 1 329 ? 21.717 -17.914 -9.042 1.00 80.56 329 GLY A O 1
ATOM 2438 N N . TYR A 1 330 ? 23.119 -19.623 -8.592 1.00 78.19 330 TYR A N 1
ATOM 2439 C CA . TYR A 1 330 ? 24.367 -18.938 -8.917 1.00 78.19 330 TYR A CA 1
ATOM 2440 C C . TYR A 1 330 ? 25.080 -19.682 -10.047 1.00 78.19 330 TYR A C 1
ATOM 2442 O O . TYR A 1 330 ? 25.328 -20.884 -9.941 1.00 78.19 330 TYR A O 1
ATOM 2450 N N . TYR A 1 331 ? 25.418 -18.980 -11.125 1.00 71.44 331 TYR A N 1
ATOM 2451 C CA . TYR A 1 331 ? 26.096 -19.549 -12.284 1.00 71.44 331 TYR A CA 1
ATOM 2452 C C . TYR A 1 331 ? 27.071 -18.537 -12.895 1.00 71.44 331 TYR A C 1
ATOM 2454 O O . TYR A 1 331 ? 26.719 -17.384 -13.114 1.00 71.44 331 TYR A O 1
ATOM 2462 N N . ASP A 1 332 ? 28.304 -18.978 -13.168 1.00 72.00 332 ASP A N 1
ATOM 2463 C CA . ASP A 1 332 ? 29.349 -18.204 -13.865 1.00 72.00 332 ASP A CA 1
ATOM 2464 C C . ASP A 1 332 ? 29.568 -16.771 -13.334 1.00 72.00 332 ASP A C 1
ATOM 2466 O O . ASP A 1 332 ? 29.666 -15.800 -14.080 1.00 72.00 332 ASP A O 1
ATOM 2470 N N . GLY A 1 333 ? 29.619 -16.623 -12.007 1.00 69.88 333 GLY A N 1
ATOM 2471 C CA . GLY A 1 333 ? 29.899 -15.333 -11.374 1.00 69.88 333 GLY A CA 1
ATOM 2472 C C . GLY A 1 333 ? 28.673 -14.449 -11.113 1.00 69.88 333 GLY A C 1
ATOM 2473 O O . GLY A 1 333 ? 28.828 -13.400 -10.491 1.00 69.88 333 GLY A O 1
ATOM 2474 N N . THR A 1 334 ? 27.478 -14.858 -11.547 1.00 79.12 334 THR A N 1
ATOM 2475 C CA . THR A 1 334 ? 26.229 -14.087 -11.437 1.00 79.12 334 THR A CA 1
ATOM 2476 C C . THR A 1 334 ? 25.076 -14.934 -10.884 1.00 79.12 334 THR A C 1
ATOM 2478 O O . THR A 1 334 ? 25.159 -16.163 -10.832 1.00 79.12 334 THR A O 1
ATOM 2481 N N . THR A 1 335 ? 23.998 -14.286 -10.439 1.00 85.19 335 THR A N 1
ATOM 2482 C CA . THR A 1 335 ? 22.760 -14.951 -10.014 1.00 85.19 335 THR A CA 1
ATOM 2483 C C . THR A 1 335 ? 21.672 -14.883 -11.076 1.00 85.19 335 THR A C 1
ATOM 2485 O O . THR A 1 335 ? 21.662 -14.003 -11.934 1.00 85.19 335 THR A O 1
ATOM 2488 N N . PHE A 1 336 ? 20.737 -15.825 -11.009 1.00 86.81 336 PHE A N 1
ATOM 2489 C CA . PHE A 1 336 ? 19.528 -15.850 -11.828 1.00 86.81 336 PHE A CA 1
ATOM 2490 C C . PHE A 1 336 ? 18.329 -16.282 -10.981 1.00 86.81 336 PHE A C 1
ATOM 2492 O O . PHE A 1 336 ? 18.500 -16.903 -9.928 1.00 86.81 336 PHE A O 1
ATOM 2499 N N . GLY A 1 337 ? 17.125 -15.995 -11.467 1.00 91.44 337 GLY A N 1
ATOM 2500 C CA . GLY A 1 337 ? 15.861 -16.362 -10.839 1.00 91.44 337 GLY A CA 1
ATOM 2501 C C . GLY A 1 337 ? 15.288 -15.273 -9.943 1.00 91.44 337 GLY A C 1
ATOM 2502 O O . GLY A 1 337 ? 15.600 -14.102 -10.124 1.00 91.44 337 GLY A O 1
ATOM 2503 N N . SER A 1 338 ? 14.455 -15.665 -8.979 1.00 98.06 338 SER A N 1
ATOM 2504 C CA . SER A 1 338 ? 13.671 -14.754 -8.141 1.00 98.06 338 SER A CA 1
ATOM 2505 C C . SER A 1 338 ? 14.537 -13.683 -7.478 1.00 98.06 338 SER A C 1
ATOM 2507 O O . SER A 1 338 ? 15.384 -13.977 -6.626 1.00 98.06 338 SER A O 1
ATOM 2509 N N . GLY A 1 339 ? 14.303 -12.428 -7.837 1.00 98.00 339 GLY A N 1
ATOM 2510 C CA . GLY A 1 339 ? 14.888 -11.289 -7.159 1.00 98.00 339 GLY A CA 1
ATOM 2511 C C . GLY A 1 339 ? 14.395 -11.233 -5.718 1.00 98.00 339 GLY A C 1
ATOM 2512 O O . GLY A 1 339 ? 13.229 -11.501 -5.417 1.00 98.00 339 GLY A O 1
ATOM 2513 N N . GLY A 1 340 ? 15.297 -10.944 -4.792 1.00 96.81 340 GLY A N 1
ATOM 2514 C CA . GLY A 1 340 ? 14.964 -10.979 -3.376 1.00 96.81 340 GLY A CA 1
ATOM 2515 C C . GLY A 1 340 ? 16.177 -10.757 -2.492 1.00 96.81 340 GLY A C 1
ATOM 2516 O O . GLY A 1 340 ? 17.308 -11.087 -2.853 1.00 96.81 340 GLY A O 1
ATOM 2517 N N . GLY A 1 341 ? 15.934 -10.161 -1.333 1.00 97.31 341 GLY A N 1
ATOM 2518 C CA . GLY A 1 341 ? 16.976 -9.657 -0.454 1.00 97.31 341 GLY A CA 1
ATOM 2519 C C . GLY A 1 341 ? 16.432 -8.609 0.499 1.00 97.31 341 GLY A C 1
ATOM 2520 O O . GLY A 1 341 ? 15.280 -8.679 0.929 1.00 97.31 341 GLY A O 1
ATOM 2521 N N . PHE A 1 342 ? 17.268 -7.628 0.822 1.00 97.25 342 PHE A N 1
ATOM 2522 C CA . PHE A 1 342 ? 16.901 -6.497 1.663 1.00 97.25 342 PHE A CA 1
ATOM 2523 C C . PHE A 1 342 ? 17.337 -5.194 0.997 1.00 97.25 342 PHE A C 1
ATOM 2525 O O . PHE A 1 342 ? 18.467 -5.097 0.521 1.00 97.25 342 PHE A O 1
ATOM 2532 N N . SER A 1 343 ? 16.444 -4.207 0.982 1.00 96.06 343 SER A N 1
ATOM 2533 C CA . SER A 1 343 ? 16.725 -2.856 0.497 1.00 96.06 343 SER A CA 1
ATOM 2534 C C . SER A 1 343 ? 17.889 -2.218 1.261 1.00 96.06 343 SER A C 1
ATOM 2536 O O . SER A 1 343 ? 18.086 -2.467 2.452 1.00 96.06 343 SER A O 1
ATOM 2538 N N . ALA A 1 344 ? 18.655 -1.367 0.583 1.00 92.19 344 ALA A N 1
ATOM 2539 C CA . ALA A 1 344 ? 19.649 -0.501 1.207 1.00 92.19 344 ALA A CA 1
ATOM 2540 C C . ALA A 1 344 ? 19.095 0.905 1.502 1.00 92.19 344 ALA A C 1
ATOM 2542 O O . ALA A 1 344 ? 19.716 1.655 2.256 1.00 92.19 344 ALA A O 1
ATOM 2543 N N . ASN A 1 345 ? 17.939 1.258 0.930 1.00 88.44 345 ASN A N 1
ATOM 2544 C CA . ASN A 1 345 ? 17.372 2.609 0.967 1.00 88.44 345 ASN A CA 1
ATOM 2545 C C . ASN A 1 345 ? 16.079 2.712 1.788 1.00 88.44 345 ASN A C 1
ATOM 2547 O O . ASN A 1 345 ? 15.833 3.748 2.406 1.00 88.44 345 ASN A O 1
ATOM 2551 N N . PHE A 1 346 ? 15.278 1.648 1.841 1.00 84.56 346 PHE A N 1
ATOM 2552 C CA . PHE A 1 346 ? 14.005 1.622 2.551 1.00 84.56 346 PHE A CA 1
ATOM 2553 C C . PHE A 1 346 ? 14.115 0.831 3.854 1.00 84.56 346 PHE A C 1
ATOM 2555 O O . PHE A 1 346 ? 14.427 -0.365 3.871 1.00 84.56 346 PHE A O 1
ATOM 2562 N N . SER A 1 347 ? 13.830 1.506 4.968 1.00 81.50 347 SER A N 1
ATOM 2563 C CA . SER A 1 347 ? 13.659 0.868 6.275 1.00 81.50 347 SER A CA 1
ATOM 2564 C C . SER A 1 347 ? 12.554 -0.182 6.216 1.00 81.50 347 SER A C 1
ATOM 2566 O O . SER A 1 347 ? 11.619 -0.074 5.423 1.00 81.50 347 SER A O 1
ATOM 2568 N N . ARG A 1 348 ? 12.643 -1.201 7.073 1.00 82.00 348 ARG A N 1
ATOM 2569 C CA . ARG A 1 348 ? 11.617 -2.239 7.152 1.00 82.00 348 ARG A CA 1
ATOM 2570 C C . ARG A 1 348 ? 10.257 -1.605 7.472 1.00 82.00 348 ARG A C 1
ATOM 2572 O O . ARG A 1 348 ? 10.158 -0.960 8.518 1.00 82.00 348 ARG A O 1
ATOM 2579 N N . PRO A 1 349 ? 9.225 -1.791 6.628 1.00 73.19 349 PRO A N 1
ATOM 2580 C CA . PRO A 1 349 ? 7.902 -1.274 6.929 1.00 73.19 349 PRO A CA 1
ATOM 2581 C C . PRO A 1 349 ? 7.319 -2.003 8.138 1.00 73.19 349 PRO A C 1
ATOM 2583 O O . PRO A 1 349 ? 7.619 -3.172 8.390 1.00 73.19 349 PRO A O 1
ATOM 2586 N N . TYR A 1 350 ? 6.460 -1.307 8.873 1.00 64.94 350 TYR A N 1
ATOM 2587 C CA . TYR A 1 350 ? 5.886 -1.777 10.131 1.00 64.94 350 TYR A CA 1
ATOM 2588 C C . TYR A 1 350 ? 5.208 -3.150 9.991 1.00 64.94 350 TYR A C 1
ATOM 2590 O O . TYR A 1 350 ? 5.413 -4.051 10.804 1.00 64.94 350 TYR A O 1
ATOM 2598 N N . PHE A 1 351 ? 4.464 -3.361 8.906 1.00 66.12 351 PHE A N 1
ATOM 2599 C CA . PHE A 1 351 ? 3.750 -4.611 8.692 1.00 66.12 351 PHE A CA 1
ATOM 2600 C C . PHE A 1 351 ? 4.666 -5.817 8.482 1.00 66.12 351 PHE A C 1
ATOM 2602 O O . PHE A 1 351 ? 4.251 -6.935 8.773 1.00 66.12 351 PHE A O 1
ATOM 2609 N N . GLN A 1 352 ? 5.908 -5.625 8.029 1.00 77.56 352 GLN A N 1
ATOM 2610 C CA . GLN A 1 352 ? 6.839 -6.714 7.760 1.00 77.56 352 GLN A CA 1
ATOM 2611 C C . GLN A 1 352 ? 7.461 -7.212 9.073 1.00 77.56 352 GLN A C 1
ATOM 2613 O O . GLN A 1 352 ? 8.623 -6.968 9.392 1.00 77.56 352 GLN A O 1
ATOM 2618 N N . ALA A 1 353 ? 6.655 -7.918 9.861 1.00 69.62 353 ALA A N 1
ATOM 2619 C CA . ALA A 1 353 ? 7.022 -8.509 11.139 1.00 69.62 353 ALA A CA 1
ATOM 2620 C C . ALA A 1 353 ? 6.525 -9.959 11.213 1.00 69.62 353 ALA A C 1
ATOM 2622 O O . ALA A 1 353 ? 5.426 -10.277 10.767 1.00 69.62 353 ALA A O 1
ATOM 2623 N N . GLY A 1 354 ? 7.332 -10.847 11.793 1.00 68.75 354 GLY A N 1
ATOM 2624 C CA . GLY A 1 354 ? 7.000 -12.264 11.950 1.00 68.75 354 GLY A CA 1
ATOM 2625 C C . GLY A 1 354 ? 8.224 -13.175 11.800 1.00 68.75 354 GLY A C 1
ATOM 2626 O O . GLY A 1 354 ? 9.346 -12.682 11.651 1.00 68.75 354 GLY A O 1
ATOM 2627 N N . PRO A 1 355 ? 8.043 -14.504 11.887 1.00 73.19 355 PRO A N 1
ATOM 2628 C CA . PRO A 1 355 ? 9.139 -15.460 11.736 1.00 73.19 355 PRO A CA 1
ATOM 2629 C C . PRO A 1 355 ? 9.932 -15.268 10.424 1.00 73.19 355 PRO A C 1
ATOM 2631 O O . PRO A 1 355 ? 9.400 -14.849 9.405 1.00 73.19 355 PRO A O 1
ATOM 2634 N N . GLY A 1 356 ? 11.241 -15.528 10.445 1.00 76.38 356 GLY A N 1
ATOM 2635 C CA . GLY A 1 356 ? 12.115 -15.359 9.268 1.00 76.38 356 GLY A CA 1
ATOM 2636 C C . GLY A 1 356 ? 12.513 -13.910 8.934 1.00 76.38 356 GLY A C 1
ATOM 2637 O O . GLY A 1 356 ? 13.537 -13.693 8.289 1.00 76.38 356 GLY A O 1
ATOM 2638 N N . ILE A 1 357 ? 11.799 -12.907 9.457 1.00 83.12 357 ILE A N 1
ATOM 2639 C CA . ILE A 1 357 ? 12.082 -11.484 9.226 1.00 83.12 357 ILE A CA 1
ATOM 2640 C C . ILE A 1 357 ? 12.944 -10.930 10.368 1.00 83.12 357 ILE A C 1
ATOM 2642 O O . ILE A 1 357 ? 12.459 -10.659 11.466 1.00 83.12 357 ILE A O 1
ATOM 2646 N N . ASN A 1 358 ? 14.241 -10.740 10.123 1.00 73.56 358 ASN A N 1
ATOM 2647 C CA . ASN A 1 358 ? 15.208 -10.307 11.146 1.00 73.56 358 ASN A CA 1
ATOM 2648 C C . ASN A 1 358 ? 16.027 -9.057 10.770 1.00 73.56 358 ASN A C 1
ATOM 2650 O O . ASN A 1 358 ? 16.909 -8.657 11.528 1.00 73.56 358 ASN A O 1
ATOM 2654 N N . SER A 1 359 ? 15.729 -8.435 9.629 1.00 79.94 359 SER A N 1
ATOM 2655 C CA . SER A 1 359 ? 16.412 -7.229 9.150 1.00 79.94 359 SER A CA 1
ATOM 2656 C C . SER A 1 359 ? 15.745 -5.950 9.660 1.00 79.94 359 SER A C 1
ATOM 2658 O O . SER A 1 359 ? 14.574 -5.963 10.041 1.00 79.94 359 SER A O 1
ATOM 2660 N N . THR A 1 360 ? 16.485 -4.841 9.657 1.00 80.31 360 THR A N 1
ATOM 2661 C CA . THR A 1 360 ? 15.965 -3.477 9.872 1.00 80.31 360 THR A CA 1
ATOM 2662 C C . THR A 1 360 ? 15.549 -2.792 8.569 1.00 80.31 360 THR A C 1
ATOM 2664 O O . THR A 1 360 ? 15.034 -1.678 8.608 1.00 80.31 360 THR A O 1
ATOM 2667 N N . MET A 1 361 ? 15.772 -3.445 7.427 1.00 89.12 361 MET A N 1
ATOM 2668 C CA . MET A 1 361 ? 15.479 -2.936 6.085 1.00 89.12 361 MET A CA 1
ATOM 2669 C C . MET A 1 361 ? 14.320 -3.700 5.434 1.00 89.12 361 MET A C 1
ATOM 2671 O O . MET A 1 361 ? 14.080 -4.856 5.793 1.00 89.12 361 MET A O 1
ATOM 2675 N N . ARG A 1 362 ? 13.634 -3.075 4.464 1.00 94.88 362 ARG A N 1
ATOM 2676 C CA . ARG A 1 362 ? 12.547 -3.678 3.670 1.00 94.88 362 ARG A CA 1
ATOM 2677 C C . ARG A 1 362 ? 13.063 -4.932 2.973 1.00 94.88 362 ARG A C 1
ATOM 2679 O O . ARG A 1 362 ? 13.932 -4.854 2.109 1.00 94.88 362 ARG A O 1
ATOM 2686 N N . GLY A 1 363 ? 12.560 -6.091 3.376 1.00 96.12 363 GLY A N 1
ATOM 2687 C CA . GLY A 1 363 ? 12.852 -7.378 2.754 1.00 96.12 363 GLY A CA 1
ATOM 2688 C C . GLY A 1 363 ? 11.929 -7.633 1.571 1.00 96.12 363 GLY A C 1
ATOM 2689 O O . GLY A 1 363 ? 10.780 -7.213 1.612 1.00 96.12 363 GLY A O 1
ATOM 2690 N N . LEU A 1 364 ? 12.391 -8.324 0.536 1.00 95.88 364 LEU A N 1
ATOM 2691 C CA . LEU A 1 364 ? 11.555 -8.762 -0.587 1.00 95.88 364 LEU A CA 1
ATOM 2692 C C . LEU A 1 364 ? 11.938 -10.164 -1.081 1.00 95.88 364 LEU A C 1
ATOM 2694 O O . LEU A 1 364 ? 13.063 -10.605 -0.827 1.00 95.88 364 LEU A O 1
ATOM 2698 N N . PRO A 1 365 ? 11.034 -10.838 -1.812 1.00 98.56 365 PRO A N 1
ATOM 2699 C CA . PRO A 1 365 ? 9.685 -10.376 -2.176 1.00 98.56 365 PRO A CA 1
ATOM 2700 C C . PRO A 1 365 ? 8.704 -10.432 -0.988 1.00 98.56 365 PRO A C 1
ATOM 2702 O O . PRO A 1 365 ? 9.036 -10.943 0.084 1.00 98.56 365 PRO A O 1
ATOM 2705 N N . ASP A 1 366 ? 7.500 -9.886 -1.154 1.00 98.75 366 ASP A N 1
ATOM 2706 C CA . ASP A 1 366 ? 6.414 -10.043 -0.178 1.00 98.75 366 ASP A CA 1
ATOM 2707 C C . ASP A 1 366 ? 5.707 -11.381 -0.369 1.00 98.75 366 ASP A C 1
ATOM 2709 O O . ASP A 1 366 ? 5.434 -12.089 0.594 1.00 98.75 366 ASP A O 1
ATOM 2713 N N . VAL A 1 367 ? 5.479 -11.761 -1.619 1.00 98.81 367 VAL A N 1
ATOM 2714 C CA . VAL A 1 367 ? 4.789 -12.985 -2.037 1.00 98.81 367 VAL A CA 1
ATOM 2715 C C . VAL A 1 367 ? 5.495 -13.573 -3.251 1.00 98.81 367 VAL A C 1
ATOM 2717 O O . VAL A 1 367 ? 6.399 -12.952 -3.805 1.00 98.81 367 VAL A O 1
ATOM 2720 N N . ALA A 1 368 ? 5.109 -14.763 -3.691 1.00 98.69 368 ALA A N 1
ATOM 2721 C CA . ALA A 1 368 ? 5.656 -15.358 -4.900 1.00 98.69 368 ALA A CA 1
ATOM 2722 C C . ALA A 1 368 ? 4.576 -15.990 -5.776 1.00 98.69 368 ALA A C 1
ATOM 2724 O O . ALA A 1 368 ? 3.457 -16.245 -5.328 1.00 98.69 368 ALA A O 1
ATOM 2725 N N . MET A 1 369 ? 4.939 -16.249 -7.029 1.00 98.00 369 MET A N 1
ATOM 2726 C CA . MET A 1 369 ? 4.135 -17.009 -7.983 1.00 98.00 369 MET A CA 1
ATOM 2727 C C . MET A 1 369 ? 5.029 -17.873 -8.875 1.00 98.00 369 MET A C 1
ATOM 2729 O O . MET A 1 369 ? 6.255 -17.854 -8.733 1.00 98.00 369 MET A O 1
ATOM 2733 N N . VAL A 1 370 ? 4.447 -18.679 -9.766 1.00 95.75 370 VAL A N 1
ATOM 2734 C CA . VAL A 1 370 ? 5.221 -19.395 -10.790 1.00 95.75 370 VAL A CA 1
ATOM 2735 C C . VAL A 1 370 ? 6.028 -18.397 -11.625 1.00 95.75 370 VAL A C 1
ATOM 2737 O O . VAL A 1 370 ? 5.507 -17.370 -12.049 1.00 95.75 370 VAL A O 1
ATOM 2740 N N . ALA A 1 371 ? 7.311 -18.690 -11.825 1.00 96.12 371 ALA A N 1
ATOM 2741 C CA . ALA A 1 371 ? 8.216 -17.802 -12.547 1.00 96.12 371 ALA A CA 1
ATOM 2742 C C . ALA A 1 371 ? 9.328 -18.538 -13.297 1.00 96.12 371 ALA A C 1
ATOM 2744 O O . ALA A 1 371 ? 9.861 -18.001 -14.255 1.00 96.12 371 ALA A O 1
ATOM 2745 N N . ASN A 1 372 ? 9.718 -19.757 -12.918 1.00 90.94 372 ASN A N 1
ATOM 2746 C CA . ASN A 1 372 ? 10.804 -20.432 -13.631 1.00 90.94 372 ASN A CA 1
ATOM 2747 C C . ASN A 1 372 ? 10.435 -20.687 -15.113 1.00 90.94 372 ASN A C 1
ATOM 2749 O O . ASN A 1 372 ? 9.484 -21.431 -15.351 1.00 90.94 372 ASN A O 1
ATOM 2753 N N . PRO A 1 373 ? 11.193 -20.166 -16.105 1.00 84.88 373 PRO A N 1
ATOM 2754 C CA . PRO A 1 373 ? 10.925 -20.398 -17.525 1.00 84.88 373 PRO A CA 1
ATOM 2755 C C . PRO A 1 373 ? 10.918 -21.875 -17.929 1.00 84.88 373 PRO A C 1
ATOM 2757 O O . PRO A 1 373 ? 10.202 -22.241 -18.851 1.00 84.88 373 PRO A O 1
ATOM 2760 N N . GLU A 1 374 ? 11.659 -22.745 -17.232 1.00 79.88 374 GLU A N 1
ATOM 2761 C CA . GLU A 1 374 ? 11.652 -24.195 -17.496 1.00 79.88 374 GLU A CA 1
ATOM 2762 C C . GLU A 1 374 ? 10.329 -24.860 -17.089 1.00 79.88 374 GLU A C 1
ATOM 2764 O O . GLU A 1 374 ? 9.922 -25.870 -17.667 1.00 79.88 374 GLU A O 1
ATOM 2769 N N . THR A 1 375 ? 9.633 -24.261 -16.123 1.00 81.50 375 THR A N 1
ATOM 2770 C CA . THR A 1 375 ? 8.272 -24.609 -15.701 1.00 81.50 375 THR A CA 1
ATOM 2771 C C . THR A 1 375 ? 7.309 -23.469 -16.038 1.00 81.50 375 THR A C 1
ATOM 2773 O O . THR A 1 375 ? 6.407 -23.163 -15.261 1.00 81.50 375 THR A O 1
ATOM 2776 N N . GLY A 1 376 ? 7.575 -22.789 -17.157 1.00 84.88 376 GLY A N 1
ATOM 2777 C CA . GLY A 1 376 ? 6.901 -21.561 -17.547 1.00 84.88 376 GLY A CA 1
ATOM 2778 C C . GLY A 1 376 ? 5.459 -21.762 -17.998 1.00 84.88 376 GLY A C 1
ATOM 2779 O O . GLY A 1 376 ? 4.932 -22.876 -18.066 1.00 84.88 376 GLY A O 1
ATOM 2780 N N . VAL A 1 377 ? 4.832 -20.653 -18.339 1.00 93.56 377 VAL A N 1
ATOM 2781 C CA . VAL A 1 377 ? 3.431 -20.549 -18.714 1.00 93.56 377 VAL A CA 1
ATOM 2782 C C . VAL A 1 377 ? 3.254 -20.311 -20.213 1.00 93.56 377 VAL A C 1
ATOM 2784 O O . VAL A 1 377 ? 4.190 -19.897 -20.899 1.00 93.56 377 VAL A O 1
ATOM 2787 N N . LEU A 1 378 ? 2.059 -20.609 -20.727 1.00 93.81 378 LEU A N 1
ATOM 2788 C CA . LEU A 1 378 ? 1.675 -20.287 -22.100 1.00 93.81 378 LEU A CA 1
ATOM 2789 C C . LEU A 1 378 ? 1.549 -18.770 -22.260 1.00 93.81 378 LEU A C 1
ATOM 2791 O O . LEU A 1 378 ? 0.844 -18.136 -21.480 1.00 93.81 378 LEU A O 1
ATOM 2795 N N . VAL A 1 379 ? 2.168 -18.231 -23.305 1.00 94.81 379 VAL A N 1
ATOM 2796 C CA . VAL A 1 379 ? 1.928 -16.876 -23.819 1.00 94.81 379 VAL A CA 1
ATOM 2797 C C . VAL A 1 379 ? 1.814 -16.952 -25.337 1.00 94.81 379 VAL A C 1
ATOM 2799 O O . VAL A 1 379 ? 2.547 -17.722 -25.968 1.00 94.81 379 VAL A O 1
ATOM 2802 N N . VAL A 1 380 ? 0.925 -16.173 -25.942 1.00 88.94 380 VAL A N 1
ATOM 2803 C CA . VAL A 1 380 ? 0.870 -15.995 -27.394 1.00 88.94 380 VAL A CA 1
ATOM 2804 C C . VAL A 1 380 ? 1.422 -14.621 -27.745 1.00 88.94 380 VAL A C 1
ATOM 2806 O O . VAL A 1 380 ? 1.073 -13.608 -27.170 1.00 88.94 380 VAL A O 1
ATOM 2809 N N . THR A 1 381 ? 2.350 -14.574 -28.693 1.00 88.62 381 THR A N 1
ATOM 2810 C CA . THR A 1 381 ? 2.907 -13.298 -29.159 1.00 88.62 381 THR A CA 1
ATOM 2811 C C . THR A 1 381 ? 3.401 -13.449 -30.589 1.00 88.62 381 THR A C 1
ATOM 2813 O O . THR A 1 381 ? 4.001 -14.476 -30.949 1.00 88.62 381 THR A O 1
ATOM 2816 N N . ASP A 1 382 ? 3.085 -12.469 -31.433 1.00 82.25 382 ASP A N 1
ATOM 2817 C CA . ASP A 1 382 ? 3.193 -12.550 -32.891 1.00 82.25 382 ASP A CA 1
ATOM 2818 C C . ASP A 1 382 ? 2.517 -13.823 -33.458 1.00 82.25 382 ASP A C 1
ATOM 2820 O O . ASP A 1 382 ? 3.042 -14.510 -34.342 1.00 82.25 382 ASP A O 1
ATOM 2824 N N . GLY A 1 383 ? 1.360 -14.195 -32.904 1.00 77.25 383 GLY A N 1
ATOM 2825 C CA . GLY A 1 383 ? 0.565 -15.359 -33.295 1.00 77.25 383 GLY A CA 1
ATOM 2826 C C . GLY A 1 383 ? 1.172 -16.719 -32.970 1.00 77.25 383 GLY A C 1
ATOM 2827 O O . GLY A 1 383 ? 0.713 -17.724 -33.516 1.00 77.25 383 GLY A O 1
ATOM 2828 N N . THR A 1 384 ? 2.222 -16.764 -32.149 1.00 82.12 384 THR A N 1
ATOM 2829 C CA . THR A 1 384 ? 2.960 -17.991 -31.838 1.00 82.12 384 THR A CA 1
ATOM 2830 C C . THR A 1 384 ? 2.909 -18.286 -30.345 1.00 82.12 384 THR A C 1
ATOM 2832 O O . THR A 1 384 ? 3.222 -17.418 -29.536 1.00 82.12 384 THR A O 1
ATOM 2835 N N . GLU A 1 385 ? 2.578 -19.528 -29.990 1.00 88.25 385 GLU A N 1
ATOM 2836 C CA . GLU A 1 385 ? 2.651 -20.032 -28.615 1.00 88.25 385 GLU A CA 1
ATOM 2837 C C . GLU A 1 385 ? 4.106 -20.095 -28.129 1.00 88.25 385 GLU A C 1
ATOM 2839 O O . GLU A 1 385 ? 4.989 -20.628 -28.812 1.00 88.25 385 GLU A O 1
ATOM 2844 N N . ARG A 1 386 ? 4.359 -19.584 -26.925 1.00 86.88 386 ARG A N 1
ATOM 2845 C CA . ARG A 1 386 ? 5.665 -19.587 -26.265 1.00 86.88 386 ARG A CA 1
ATOM 2846 C C . ARG A 1 386 ? 5.532 -20.049 -24.820 1.00 86.88 386 ARG A C 1
ATOM 2848 O O . ARG A 1 386 ? 4.514 -19.820 -24.178 1.00 86.88 386 ARG A O 1
ATOM 2855 N N . GLN A 1 387 ? 6.594 -20.679 -24.324 1.00 88.06 387 GLN A N 1
ATOM 2856 C CA . GLN A 1 387 ? 6.794 -20.910 -22.898 1.00 88.06 387 GLN A CA 1
ATOM 2857 C C . GLN A 1 387 ? 7.553 -19.711 -22.326 1.00 88.06 387 GLN A C 1
ATOM 2859 O O . GLN A 1 387 ? 8.687 -19.459 -22.739 1.00 88.06 387 GLN A O 1
ATOM 2864 N N . ILE A 1 388 ? 6.933 -18.986 -21.399 1.00 89.94 388 ILE A N 1
ATOM 2865 C CA . ILE A 1 388 ? 7.502 -17.789 -20.768 1.00 89.94 388 ILE A CA 1
ATOM 2866 C C . ILE A 1 388 ? 7.560 -17.975 -19.248 1.00 89.94 388 ILE A C 1
ATOM 2868 O O . ILE A 1 388 ? 6.740 -18.672 -18.658 1.00 89.94 388 ILE A O 1
ATOM 2872 N N . GLY A 1 389 ? 8.570 -17.383 -18.618 1.00 92.19 389 GLY A N 1
ATOM 2873 C CA . GLY A 1 389 ? 8.707 -17.280 -17.166 1.00 92.19 389 GLY A CA 1
ATOM 2874 C C . GLY A 1 389 ? 9.129 -15.861 -16.790 1.00 92.19 389 GLY A C 1
ATOM 2875 O O . GLY A 1 389 ? 8.854 -14.927 -17.532 1.00 92.19 389 GLY A O 1
ATOM 2876 N N . GLY A 1 390 ? 9.838 -15.711 -15.680 1.00 95.75 390 GLY A N 1
ATOM 2877 C CA . GLY A 1 390 ? 10.113 -14.430 -15.046 1.00 95.75 390 GLY A CA 1
ATOM 2878 C C . GLY A 1 390 ? 9.128 -14.130 -13.922 1.00 95.75 390 GLY A C 1
ATOM 2879 O O . GLY A 1 390 ? 7.981 -14.580 -13.925 1.00 95.75 390 GLY A O 1
ATOM 2880 N N . THR A 1 391 ? 9.573 -13.346 -12.947 1.00 98.31 391 THR A N 1
ATOM 2881 C CA . THR A 1 391 ? 8.710 -12.711 -11.940 1.00 98.31 391 THR A CA 1
ATOM 2882 C C . THR A 1 391 ? 7.687 -11.773 -12.584 1.00 98.31 391 THR A C 1
ATOM 2884 O O . THR A 1 391 ? 6.624 -11.552 -12.004 1.00 98.31 391 THR A O 1
ATOM 2887 N N . SER A 1 392 ? 7.950 -11.346 -13.823 1.00 97.25 392 SER A N 1
ATOM 2888 C CA . SER A 1 392 ? 6.999 -10.746 -14.760 1.00 97.25 392 SER A CA 1
ATOM 2889 C C . SER A 1 392 ? 5.711 -11.537 -14.958 1.00 97.25 392 SER A C 1
ATOM 2891 O O . SER A 1 392 ? 4.669 -10.944 -15.150 1.00 97.25 392 SER A O 1
ATOM 2893 N N . VAL A 1 393 ? 5.722 -12.871 -14.862 1.00 98.12 393 VAL A N 1
ATOM 2894 C CA . VAL A 1 393 ? 4.475 -13.663 -14.892 1.00 98.12 393 VAL A CA 1
ATOM 2895 C C . VAL A 1 393 ? 3.703 -13.500 -13.580 1.00 98.12 393 VAL A C 1
ATOM 2897 O O . VAL A 1 393 ? 2.474 -13.485 -13.553 1.00 98.12 393 VAL A O 1
ATOM 2900 N N . GLY A 1 394 ? 4.418 -13.369 -12.463 1.00 98.19 394 GLY A N 1
ATOM 2901 C CA . GLY A 1 394 ? 3.825 -13.276 -11.137 1.00 98.19 394 GLY A CA 1
ATOM 2902 C C . GLY A 1 394 ? 3.114 -11.951 -10.872 1.00 98.19 394 GLY A C 1
ATOM 2903 O O . GLY A 1 394 ? 2.048 -11.968 -10.259 1.00 98.19 394 GLY A O 1
ATOM 2904 N N . ALA A 1 395 ? 3.672 -10.824 -11.319 1.00 98.62 395 ALA A N 1
ATOM 2905 C CA . ALA A 1 395 ? 3.083 -9.497 -11.124 1.00 98.62 395 ALA A CA 1
ATOM 2906 C C . ALA A 1 395 ? 1.635 -9.363 -11.663 1.00 98.62 395 ALA A C 1
ATOM 2908 O O . ALA A 1 395 ? 0.754 -9.031 -10.865 1.00 98.62 395 ALA A O 1
ATOM 2909 N N . PRO A 1 396 ? 1.321 -9.682 -12.935 1.00 98.69 396 PRO A N 1
ATOM 2910 C CA . PRO A 1 396 ? -0.033 -9.610 -13.484 1.00 98.69 396 PRO A CA 1
ATOM 2911 C C . PRO A 1 396 ? -0.970 -10.661 -12.876 1.00 98.69 396 PRO A C 1
ATOM 2913 O O . PRO A 1 396 ? -2.149 -10.371 -12.666 1.00 98.69 396 PRO A O 1
ATOM 2916 N N . ILE A 1 397 ? -0.466 -11.848 -12.507 1.00 98.81 397 ILE A N 1
ATOM 2917 C CA . ILE A 1 397 ? -1.265 -12.852 -11.787 1.00 98.81 397 ILE A CA 1
ATOM 2918 C C . ILE A 1 397 ? -1.668 -12.332 -10.404 1.00 98.81 397 ILE A C 1
ATOM 2920 O O . ILE A 1 397 ? -2.832 -12.439 -10.023 1.00 98.81 397 ILE A O 1
ATOM 2924 N N . TRP A 1 398 ? -0.744 -11.736 -9.650 1.00 98.69 398 TRP A N 1
ATOM 2925 C CA . TRP A 1 398 ? -1.086 -11.115 -8.374 1.00 98.69 398 TRP A CA 1
ATOM 2926 C C . TRP A 1 398 ? -2.006 -9.914 -8.562 1.00 98.69 398 TRP A C 1
ATOM 2928 O O . TRP A 1 398 ? -2.936 -9.763 -7.780 1.00 98.69 398 TRP A O 1
ATOM 2938 N N . SER A 1 399 ? -1.849 -9.119 -9.623 1.00 98.81 399 SER A N 1
ATOM 2939 C CA . SER A 1 399 ? -2.817 -8.065 -9.935 1.00 98.81 399 SER A CA 1
ATOM 2940 C C . SER A 1 399 ? -4.227 -8.611 -10.182 1.00 98.81 399 SER A C 1
ATOM 2942 O O . SER A 1 399 ? -5.201 -8.006 -9.737 1.00 98.81 399 SER A O 1
ATOM 2944 N N . ALA A 1 400 ? -4.344 -9.777 -10.822 1.00 98.81 400 ALA A N 1
ATOM 2945 C CA . ALA A 1 400 ? -5.610 -10.484 -10.965 1.00 98.81 400 ALA A CA 1
ATOM 2946 C C . ALA A 1 400 ? -6.153 -11.007 -9.626 1.00 98.81 400 ALA A C 1
ATOM 2948 O O . ALA A 1 400 ? -7.344 -10.866 -9.376 1.00 98.81 400 ALA A O 1
ATOM 2949 N N . ILE A 1 401 ? -5.306 -11.535 -8.734 1.00 98.75 401 ILE A N 1
ATOM 2950 C CA . ILE A 1 401 ? -5.714 -11.929 -7.370 1.00 98.75 401 ILE A CA 1
ATOM 2951 C C . ILE A 1 401 ? -6.310 -10.735 -6.625 1.00 98.75 401 ILE A C 1
ATOM 2953 O O . ILE A 1 401 ? -7.389 -10.859 -6.055 1.00 98.75 401 ILE A O 1
ATOM 2957 N N . ILE A 1 402 ? -5.657 -9.570 -6.677 1.00 98.31 402 ILE A N 1
ATOM 2958 C CA . ILE A 1 402 ? -6.198 -8.348 -6.072 1.00 98.31 402 ILE A CA 1
ATOM 2959 C C . ILE A 1 402 ? -7.527 -7.962 -6.721 1.00 98.31 402 ILE A C 1
ATOM 2961 O O . ILE A 1 402 ? -8.470 -7.651 -6.012 1.00 98.31 402 ILE A O 1
ATOM 2965 N N . ALA A 1 403 ? -7.658 -8.062 -8.044 1.00 98.12 403 ALA A N 1
ATOM 2966 C CA . ALA A 1 403 ? -8.926 -7.813 -8.726 1.00 98.12 403 ALA A CA 1
ATOM 2967 C C . ALA A 1 403 ? -10.053 -8.780 -8.303 1.00 98.12 403 ALA A C 1
ATOM 2969 O O . ALA A 1 403 ? -11.218 -8.376 -8.297 1.00 98.12 403 ALA A O 1
ATOM 2970 N N . LEU A 1 404 ? -9.742 -10.038 -7.960 1.00 98.00 404 LEU A N 1
ATOM 2971 C CA . LEU A 1 404 ? -10.716 -10.975 -7.387 1.00 98.00 404 LEU A CA 1
ATOM 2972 C C . LEU A 1 404 ? -11.098 -10.572 -5.960 1.00 98.00 404 LEU A C 1
ATOM 2974 O O . LEU A 1 404 ? -12.286 -10.538 -5.648 1.00 98.00 404 LEU A O 1
ATOM 2978 N N . ILE A 1 405 ? -10.110 -10.219 -5.132 1.00 94.00 405 ILE A N 1
ATOM 2979 C CA . ILE A 1 405 ? -10.327 -9.724 -3.766 1.00 94.00 405 ILE A CA 1
ATOM 2980 C C . ILE A 1 405 ? -11.187 -8.459 -3.794 1.00 94.00 405 ILE A C 1
ATOM 2982 O O . ILE A 1 405 ? -12.199 -8.405 -3.114 1.00 94.00 405 ILE A O 1
ATOM 2986 N N . ASP A 1 406 ? -10.870 -7.492 -4.651 1.00 91.94 406 ASP A N 1
ATOM 2987 C CA . ASP A 1 406 ? -11.630 -6.253 -4.810 1.00 91.94 406 ASP A CA 1
ATOM 2988 C C . ASP A 1 406 ? -13.093 -6.510 -5.222 1.00 91.94 406 ASP A C 1
ATOM 2990 O O . ASP A 1 406 ? -14.009 -5.820 -4.765 1.00 91.94 406 ASP A O 1
ATOM 2994 N N . GLN A 1 407 ? -13.335 -7.501 -6.096 1.00 92.88 407 GLN A N 1
ATOM 2995 C CA . GLN A 1 407 ? -14.699 -7.914 -6.439 1.00 92.88 407 GLN A CA 1
ATOM 2996 C C . GLN A 1 407 ? -15.399 -8.511 -5.214 1.00 92.88 407 GLN A C 1
ATOM 2998 O O . GLN A 1 407 ? -16.555 -8.164 -4.956 1.00 92.88 407 GLN A O 1
ATOM 3003 N N . PHE A 1 408 ? -14.733 -9.433 -4.519 1.00 85.62 408 PHE A N 1
ATOM 3004 C CA . PHE A 1 408 ? -15.292 -10.178 -3.393 1.00 85.62 408 PHE A CA 1
ATOM 3005 C C . PHE A 1 408 ? -15.585 -9.276 -2.191 1.00 85.62 408 PHE A C 1
ATOM 3007 O O . PHE A 1 408 ? -16.670 -9.344 -1.626 1.00 85.62 408 PHE A O 1
ATOM 3014 N N . ASP A 1 409 ? -14.680 -8.347 -1.890 1.00 76.19 409 ASP A N 1
ATOM 3015 C CA . ASP A 1 409 ? -14.804 -7.361 -0.814 1.00 76.19 409 ASP A CA 1
ATOM 3016 C C . ASP A 1 409 ? -15.721 -6.186 -1.190 1.00 76.19 409 ASP A C 1
ATOM 3018 O O . ASP A 1 409 ? -15.985 -5.305 -0.369 1.00 76.19 409 ASP A O 1
ATOM 3022 N N . HIS A 1 410 ? -16.197 -6.148 -2.440 1.00 75.94 410 HIS A N 1
ATOM 3023 C CA . HIS A 1 410 ? -17.016 -5.075 -3.011 1.00 75.94 410 HIS A CA 1
ATOM 3024 C C . HIS A 1 410 ? -16.375 -3.680 -2.910 1.00 75.94 410 HIS A C 1
ATOM 3026 O O . HIS A 1 410 ? -17.063 -2.655 -2.981 1.00 75.94 410 HIS A O 1
ATOM 3032 N N . ARG A 1 411 ? -15.047 -3.623 -2.769 1.00 76.94 411 ARG A N 1
ATOM 3033 C CA . ARG A 1 411 ? -14.271 -2.387 -2.680 1.00 76.94 411 ARG A CA 1
ATOM 3034 C C . ARG A 1 411 ? -12.807 -2.614 -3.059 1.00 76.94 411 ARG A C 1
ATOM 3036 O O . ARG A 1 411 ? -12.302 -3.704 -2.829 1.00 76.94 411 ARG A O 1
ATOM 3043 N N . PRO A 1 412 ? -12.102 -1.577 -3.539 1.00 80.12 412 PRO A N 1
ATOM 3044 C CA . PRO A 1 412 ? -10.662 -1.648 -3.747 1.00 80.12 412 PRO A CA 1
ATOM 3045 C C . PRO A 1 412 ? -9.927 -1.722 -2.407 1.00 80.12 412 PRO A C 1
ATOM 3047 O O . PRO A 1 412 ? -10.163 -0.874 -1.541 1.00 80.12 412 PRO A O 1
ATOM 3050 N N . VAL A 1 413 ? -9.037 -2.698 -2.242 1.00 75.62 413 VAL A N 1
ATOM 3051 C CA . VAL A 1 413 ? -8.306 -2.915 -0.979 1.00 75.62 413 VAL A CA 1
ATOM 3052 C C . VAL A 1 413 ? -7.117 -1.970 -0.783 1.00 75.62 413 VAL A C 1
ATOM 3054 O O . VAL A 1 413 ? -6.653 -1.770 0.337 1.00 75.62 413 VAL A O 1
ATOM 3057 N N . GLY A 1 414 ? -6.616 -1.346 -1.851 1.00 85.31 414 GLY A N 1
ATOM 3058 C CA . GLY A 1 414 ? -5.458 -0.457 -1.763 1.00 85.31 414 GLY A CA 1
ATOM 3059 C C . GLY A 1 414 ? -4.178 -1.197 -1.383 1.00 85.31 414 GLY A C 1
ATOM 3060 O O . GLY A 1 414 ? -3.875 -2.259 -1.925 1.00 85.31 414 GLY A O 1
ATOM 3061 N N . LEU A 1 415 ? -3.365 -0.638 -0.486 1.00 84.38 415 LEU A N 1
ATOM 3062 C CA . LEU A 1 415 ? -2.128 -1.301 -0.074 1.00 84.38 415 LEU A CA 1
ATOM 3063 C C . LEU A 1 415 ? -2.445 -2.587 0.711 1.00 84.38 415 LEU A C 1
ATOM 3065 O O . LEU A 1 415 ? -2.731 -2.539 1.901 1.00 84.38 415 LEU A O 1
ATOM 3069 N N . ILE A 1 416 ? -2.345 -3.745 0.052 1.00 86.94 416 ILE A N 1
ATOM 3070 C CA . ILE A 1 416 ? -2.709 -5.042 0.645 1.00 86.94 416 ILE A CA 1
ATOM 3071 C C . ILE A 1 416 ? -1.622 -5.631 1.557 1.00 86.94 416 ILE A C 1
ATOM 3073 O O . ILE A 1 416 ? -1.909 -6.472 2.410 1.00 86.94 416 ILE A O 1
ATOM 3077 N N . THR A 1 417 ? -0.356 -5.222 1.400 1.00 88.31 417 THR A N 1
ATOM 3078 C CA . THR A 1 417 ? 0.773 -5.826 2.127 1.00 88.31 417 THR A CA 1
ATOM 3079 C C . THR A 1 417 ? 0.556 -5.884 3.646 1.00 88.31 417 THR A C 1
ATOM 3081 O O . THR A 1 417 ? 0.777 -6.960 4.206 1.00 88.31 417 THR A O 1
ATOM 3084 N N . PRO A 1 418 ? 0.023 -4.856 4.341 1.00 77.62 418 PRO A N 1
ATOM 3085 C CA . PRO A 1 418 ? -0.245 -4.953 5.765 1.00 77.62 418 PRO A CA 1
ATOM 3086 C C . PRO A 1 418 ? -1.179 -6.098 6.159 1.00 77.62 418 PRO A C 1
ATOM 3088 O O . PRO A 1 418 ? -0.900 -6.809 7.129 1.00 77.62 418 PRO A O 1
ATOM 3091 N N . MET A 1 419 ? -2.221 -6.346 5.366 1.00 75.19 419 MET A N 1
ATOM 3092 C CA . MET A 1 419 ? -3.145 -7.454 5.597 1.00 75.19 419 MET A CA 1
ATOM 3093 C C . MET A 1 419 ? -2.479 -8.808 5.391 1.00 75.19 419 MET A C 1
ATOM 3095 O O . MET A 1 419 ? -2.652 -9.708 6.212 1.00 75.19 419 MET A O 1
ATOM 3099 N N . LEU A 1 420 ? -1.673 -8.965 4.337 1.00 87.25 420 LEU A N 1
ATOM 3100 C CA . LEU A 1 420 ? -0.990 -10.234 4.069 1.00 87.25 420 LEU A CA 1
ATOM 3101 C C . LEU A 1 420 ? -0.060 -10.612 5.231 1.00 87.25 420 LEU A C 1
ATOM 3103 O O . LEU A 1 420 ? -0.061 -11.754 5.695 1.00 87.25 420 LEU A O 1
ATOM 3107 N N . TYR A 1 421 ? 0.677 -9.638 5.772 1.00 81.25 421 TYR A N 1
ATOM 3108 C CA . TYR A 1 421 ? 1.516 -9.863 6.950 1.00 81.25 421 TYR A CA 1
ATOM 3109 C C . TYR A 1 421 ? 0.719 -9.941 8.264 1.00 81.25 421 TYR A C 1
ATOM 3111 O O . TYR A 1 421 ? 1.203 -10.489 9.259 1.00 81.25 421 TYR A O 1
ATOM 3119 N N . GLN A 1 422 ? -0.511 -9.433 8.319 1.00 70.69 422 GLN A N 1
ATOM 3120 C CA . GLN A 1 422 ? -1.422 -9.733 9.419 1.00 70.69 422 GLN A CA 1
ATOM 3121 C C . GLN A 1 422 ? -1.824 -11.206 9.389 1.00 70.69 422 GLN A C 1
ATOM 3123 O O . GLN A 1 422 ? -1.613 -11.881 10.393 1.00 70.69 422 GLN A O 1
ATOM 3128 N N . ILE A 1 423 ? -2.277 -11.726 8.244 1.00 72.94 423 ILE A N 1
ATOM 3129 C CA . ILE A 1 423 ? -2.595 -13.151 8.056 1.00 72.94 423 ILE A CA 1
ATOM 3130 C C . ILE A 1 423 ? -1.383 -14.018 8.403 1.00 72.94 423 ILE A C 1
ATOM 3132 O O . ILE A 1 423 ? -1.516 -14.985 9.153 1.00 72.94 423 ILE A O 1
ATOM 3136 N N . TYR A 1 424 ? -0.189 -13.623 7.951 1.00 81.62 424 TYR A N 1
ATOM 3137 C CA . TYR A 1 424 ? 1.070 -14.317 8.232 1.00 81.62 424 TYR A CA 1
ATOM 3138 C C . TYR A 1 424 ? 1.331 -14.567 9.726 1.00 81.62 424 TYR A C 1
ATOM 3140 O O . TYR A 1 424 ? 1.929 -15.569 10.116 1.00 81.62 424 TYR A O 1
ATOM 3148 N N . ARG A 1 425 ? 0.872 -13.654 10.585 1.00 68.44 425 ARG A N 1
ATOM 3149 C CA . ARG A 1 425 ? 1.059 -13.720 12.040 1.00 68.44 425 ARG A CA 1
ATOM 3150 C C . ARG A 1 425 ? -0.043 -14.506 12.755 1.00 68.44 425 ARG A C 1
ATOM 3152 O O . ARG A 1 425 ? -0.034 -14.581 13.984 1.00 68.44 425 ARG A O 1
ATOM 3159 N N . THR A 1 426 ? -0.978 -15.091 12.009 1.00 61.94 426 THR A N 1
ATOM 3160 C CA . THR A 1 426 ? -2.093 -15.891 12.529 1.00 61.94 426 THR A CA 1
ATOM 3161 C C . THR A 1 426 ? -1.933 -17.375 12.185 1.00 61.94 426 THR A C 1
ATOM 3163 O O . THR A 1 426 ? -1.125 -17.725 11.323 1.00 61.94 426 THR A O 1
ATOM 3166 N N . PRO A 1 427 ? -2.711 -18.282 12.808 1.00 63.09 427 PRO A N 1
ATOM 3167 C CA . PRO A 1 427 ? -2.705 -19.693 12.439 1.00 63.09 427 PRO A CA 1
ATOM 3168 C C . PRO A 1 427 ? -3.247 -19.921 11.018 1.00 63.09 427 PRO A C 1
ATOM 3170 O O . PRO A 1 427 ? -2.950 -20.953 10.433 1.00 63.09 427 PRO A O 1
ATOM 3173 N N . TYR A 1 428 ? -3.965 -18.943 10.447 1.00 71.44 428 TYR A N 1
ATOM 3174 C CA . TYR A 1 428 ? -4.503 -18.973 9.082 1.00 71.44 428 TYR A CA 1
ATOM 3175 C C . TYR A 1 428 ? -3.446 -18.787 7.998 1.00 71.44 428 TYR A C 1
ATOM 3177 O O . TYR A 1 428 ? -3.751 -18.922 6.817 1.00 71.44 428 TYR A O 1
ATOM 3185 N N . TYR A 1 429 ? -2.192 -18.502 8.363 1.00 81.94 429 TYR A N 1
ATOM 3186 C CA . TYR A 1 429 ? -1.109 -18.414 7.390 1.00 81.94 429 TYR A CA 1
ATOM 3187 C C . TYR A 1 429 ? -1.028 -19.662 6.498 1.00 81.94 429 TYR A C 1
ATOM 3189 O O . TYR A 1 429 ? -0.922 -19.528 5.283 1.00 81.94 429 TYR A O 1
ATOM 3197 N N . SER A 1 430 ? -1.131 -20.861 7.082 1.00 86.06 430 SER A N 1
ATOM 3198 C CA . SER A 1 430 ? -1.079 -22.118 6.322 1.00 86.06 430 SER A CA 1
ATOM 3199 C C . SER A 1 430 ? -2.310 -22.372 5.455 1.00 86.06 430 SER A C 1
ATOM 3201 O O . SER A 1 430 ? -2.237 -23.198 4.550 1.00 86.06 430 SER A O 1
ATOM 3203 N N . ASP A 1 431 ? -3.416 -21.678 5.730 1.00 84.00 431 ASP A N 1
ATOM 3204 C CA . ASP A 1 431 ? -4.634 -21.747 4.922 1.00 84.00 431 ASP A CA 1
ATOM 3205 C C . ASP A 1 431 ? -4.572 -20.750 3.757 1.00 84.00 431 ASP A C 1
ATOM 3207 O O . ASP A 1 431 ? -5.129 -21.011 2.697 1.00 84.00 431 ASP A O 1
ATOM 3211 N N . ALA A 1 432 ? -3.879 -19.621 3.938 1.00 88.12 432 ALA A N 1
ATOM 3212 C CA . ALA A 1 432 ? -3.748 -18.558 2.944 1.00 88.12 432 ALA A CA 1
ATOM 3213 C C . ALA A 1 432 ? -2.556 -18.730 1.995 1.00 88.12 432 ALA A C 1
ATOM 3215 O O . ALA A 1 432 ? -2.598 -18.246 0.865 1.00 88.12 432 ALA A O 1
ATOM 3216 N N . PHE A 1 433 ? -1.474 -19.371 2.447 1.00 95.94 433 PHE A N 1
ATOM 3217 C CA . PHE A 1 433 ? -0.227 -19.470 1.694 1.00 95.94 433 PHE A CA 1
ATOM 3218 C C . PHE A 1 433 ? 0.386 -20.867 1.761 1.00 95.94 433 PHE A C 1
ATOM 3220 O O . PHE A 1 433 ? 0.569 -21.459 2.826 1.00 95.94 433 PHE A O 1
ATOM 3227 N N . VAL A 1 434 ? 0.824 -21.350 0.600 1.00 93.81 434 VAL A N 1
ATOM 3228 C CA . VAL A 1 434 ? 1.777 -22.452 0.504 1.00 93.81 434 VAL A CA 1
ATOM 3229 C C . VAL A 1 434 ? 3.171 -21.895 0.729 1.00 93.81 434 VAL A C 1
ATOM 3231 O O . VAL A 1 434 ? 3.729 -21.158 -0.090 1.00 93.81 434 VAL A O 1
ATOM 3234 N N . GLN A 1 435 ? 3.752 -22.283 1.853 1.00 93.00 435 GLN A N 1
ATOM 3235 C CA . GLN A 1 435 ? 5.096 -21.878 2.190 1.00 93.00 435 GLN A CA 1
ATOM 3236 C C . GLN A 1 435 ? 6.157 -22.599 1.337 1.00 93.00 435 GLN A C 1
ATOM 3238 O O . GLN A 1 435 ? 6.210 -23.829 1.292 1.00 93.00 435 GLN A O 1
ATOM 3243 N N . ILE A 1 436 ? 7.105 -21.834 0.787 1.00 92.06 436 ILE A N 1
ATOM 3244 C CA . ILE A 1 436 ? 8.280 -22.373 0.097 1.00 92.06 436 ILE A CA 1
ATOM 3245 C C . ILE A 1 436 ? 9.470 -22.459 1.053 1.00 92.06 436 ILE A C 1
ATOM 3247 O O . ILE A 1 436 ? 9.898 -21.466 1.637 1.00 92.06 436 ILE A O 1
ATOM 3251 N N . THR A 1 437 ? 10.014 -23.664 1.216 1.00 87.94 437 THR A N 1
ATOM 3252 C CA . THR A 1 437 ? 11.073 -23.955 2.203 1.00 87.94 437 THR A CA 1
ATOM 3253 C C . THR A 1 437 ? 12.373 -24.464 1.586 1.00 87.94 437 THR A C 1
ATOM 3255 O O . THR A 1 437 ? 13.329 -24.727 2.310 1.00 87.94 437 THR A O 1
ATOM 3258 N N . GLN A 1 438 ? 12.415 -24.623 0.262 1.00 82.56 438 GLN A N 1
ATOM 3259 C CA . GLN A 1 438 ? 13.547 -25.196 -0.466 1.00 82.56 438 GLN A CA 1
ATOM 3260 C C . GLN A 1 438 ? 13.866 -24.375 -1.716 1.00 82.56 438 GLN A C 1
ATOM 3262 O O . GLN A 1 438 ? 12.966 -23.805 -2.333 1.00 82.56 438 GLN A O 1
ATOM 3267 N N . GLY A 1 439 ? 15.142 -24.356 -2.099 1.00 81.38 439 GLY A N 1
ATOM 3268 C CA . GLY A 1 439 ? 15.670 -23.576 -3.221 1.00 81.38 439 GLY A CA 1
ATOM 3269 C C . GLY A 1 439 ? 16.348 -22.272 -2.783 1.00 81.38 439 GLY A C 1
ATOM 3270 O O . GLY A 1 439 ? 16.442 -21.960 -1.594 1.00 81.38 439 GLY A O 1
ATOM 3271 N N . THR A 1 440 ? 16.860 -21.523 -3.756 1.00 88.81 440 THR A N 1
ATOM 3272 C CA . THR A 1 440 ? 17.708 -20.342 -3.549 1.00 88.81 440 THR A CA 1
ATOM 3273 C C . THR A 1 440 ? 17.536 -19.351 -4.699 1.00 88.81 440 THR A C 1
ATOM 3275 O O . THR A 1 440 ? 17.085 -19.738 -5.770 1.00 88.81 440 THR A O 1
ATOM 3278 N N . ASN A 1 441 ? 17.931 -18.094 -4.498 1.00 89.62 441 ASN A N 1
ATOM 3279 C CA . ASN A 1 441 ? 18.171 -17.133 -5.581 1.00 89.62 441 ASN A CA 1
ATOM 3280 C C . ASN A 1 441 ? 19.665 -16.844 -5.814 1.00 89.62 441 ASN A C 1
ATOM 3282 O O . ASN A 1 441 ? 20.041 -15.778 -6.302 1.00 89.62 441 ASN A O 1
ATOM 3286 N N . GLY A 1 442 ? 20.532 -17.765 -5.388 1.00 84.94 442 GLY A N 1
ATOM 3287 C CA . GLY A 1 442 ? 21.985 -17.678 -5.508 1.00 84.94 442 GLY A CA 1
ATOM 3288 C C . GLY A 1 442 ? 22.691 -16.889 -4.400 1.00 84.94 442 GLY A C 1
ATOM 3289 O O . GLY A 1 442 ? 23.884 -17.102 -4.199 1.00 84.94 442 GLY A O 1
ATOM 3290 N N . VAL A 1 443 ? 21.981 -16.043 -3.642 1.00 87.81 443 VAL A N 1
ATOM 3291 C CA . VAL A 1 443 ? 22.518 -15.359 -2.443 1.00 87.81 443 VAL A CA 1
ATOM 3292 C C . VAL A 1 443 ? 21.817 -15.839 -1.177 1.00 87.81 443 VAL A C 1
ATOM 3294 O O . VAL A 1 443 ? 22.468 -16.147 -0.178 1.00 87.81 443 VAL A O 1
ATOM 3297 N N . TYR A 1 444 ? 20.490 -15.923 -1.221 1.00 91.19 444 TYR A N 1
ATOM 3298 C CA . TYR A 1 444 ? 19.660 -16.318 -0.095 1.00 91.19 444 TYR A CA 1
ATOM 3299 C C . TYR A 1 444 ? 18.981 -17.665 -0.346 1.00 91.19 444 TYR A C 1
ATOM 3301 O O . TYR A 1 444 ? 18.819 -18.099 -1.487 1.00 91.19 444 TYR A O 1
ATOM 3309 N N . ASN A 1 445 ? 18.576 -18.338 0.730 1.00 86.75 445 ASN A N 1
ATOM 3310 C CA . ASN A 1 445 ? 17.878 -19.622 0.674 1.00 86.75 445 ASN A CA 1
ATOM 3311 C C . ASN A 1 445 ? 16.439 -19.466 1.163 1.00 86.75 445 ASN A C 1
ATOM 3313 O O . ASN A 1 445 ? 16.183 -18.719 2.112 1.00 86.75 445 ASN A O 1
ATOM 3317 N N . ALA A 1 446 ? 15.522 -20.211 0.550 1.00 85.31 446 ALA A N 1
ATOM 3318 C CA . ALA A 1 446 ? 14.185 -20.391 1.093 1.00 85.31 446 ALA A CA 1
ATOM 3319 C C . ALA A 1 446 ? 14.240 -21.220 2.388 1.00 85.31 446 ALA A C 1
ATOM 3321 O O . ALA A 1 446 ? 15.150 -22.025 2.597 1.00 85.31 446 ALA A O 1
ATOM 3322 N N . GLY A 1 447 ? 13.267 -21.016 3.272 1.00 82.06 447 GLY A N 1
ATOM 3323 C CA . GLY A 1 447 ? 13.205 -21.676 4.575 1.00 82.06 447 GLY A CA 1
ATOM 3324 C C . GLY A 1 447 ? 11.900 -21.367 5.315 1.00 82.06 447 GLY A C 1
ATOM 3325 O O . GLY A 1 447 ? 11.081 -20.627 4.773 1.00 82.06 447 GLY A O 1
ATOM 3326 N N . PRO A 1 448 ? 11.695 -21.939 6.522 1.00 83.19 448 PRO A N 1
ATOM 3327 C CA . PRO A 1 448 ? 10.520 -21.703 7.368 1.00 83.19 448 PRO A CA 1
ATOM 3328 C C . PRO A 1 448 ? 10.256 -20.214 7.677 1.00 83.19 448 PRO A C 1
ATOM 3330 O O . PRO A 1 448 ? 11.193 -19.447 7.882 1.00 83.19 448 PRO A O 1
ATOM 3333 N N . GLY A 1 449 ? 8.981 -19.824 7.786 1.00 87.31 449 GLY A N 1
ATOM 3334 C CA . GLY A 1 449 ? 8.536 -18.426 7.786 1.00 87.31 449 GLY A CA 1
ATOM 3335 C C . GLY A 1 449 ? 8.755 -17.643 6.477 1.00 87.31 449 GLY A C 1
ATOM 3336 O O . GLY A 1 449 ? 8.968 -18.227 5.416 1.00 87.31 449 GLY A O 1
ATOM 3337 N N . TRP A 1 450 ? 8.688 -16.314 6.563 1.00 95.56 450 TRP A N 1
ATOM 3338 C CA . TRP A 1 450 ? 9.035 -15.437 5.448 1.00 95.56 450 TRP A CA 1
ATOM 3339 C C . TRP A 1 450 ? 10.515 -15.614 5.084 1.00 95.56 450 TRP A C 1
ATOM 3341 O O . TRP A 1 450 ? 11.361 -15.769 5.969 1.00 95.56 450 TRP A O 1
ATOM 3351 N N . ASN A 1 451 ? 10.852 -15.566 3.795 1.00 96.38 451 ASN A N 1
ATOM 3352 C CA . ASN A 1 451 ? 12.242 -15.629 3.342 1.00 96.38 451 ASN A CA 1
ATOM 3353 C C . ASN A 1 451 ? 12.523 -14.659 2.178 1.00 96.38 451 ASN A C 1
ATOM 3355 O O . ASN A 1 451 ? 11.637 -14.423 1.359 1.00 96.38 451 ASN A O 1
ATOM 3359 N N . PRO A 1 452 ? 13.766 -14.159 2.032 1.00 97.00 452 PRO A N 1
ATOM 3360 C CA . PRO A 1 452 ? 14.149 -13.175 1.008 1.00 97.00 452 PRO A CA 1
ATOM 3361 C C . PRO A 1 452 ? 14.319 -13.788 -0.399 1.00 97.00 452 PRO A C 1
ATOM 3363 O O . PRO A 1 452 ? 15.180 -13.375 -1.170 1.00 97.00 452 PRO A O 1
ATOM 3366 N N . VAL A 1 453 ? 13.541 -14.826 -0.717 1.00 97.19 453 VAL A N 1
ATOM 3367 C CA . VAL A 1 453 ? 13.489 -15.453 -2.045 1.00 97.19 453 VAL A CA 1
ATOM 3368 C C . VAL A 1 453 ? 12.050 -15.566 -2.540 1.00 97.19 453 VAL A C 1
ATOM 3370 O O . VAL A 1 453 ? 11.781 -15.298 -3.706 1.00 97.19 453 VAL A O 1
ATOM 3373 N N . THR A 1 454 ? 11.126 -15.951 -1.657 1.00 98.19 454 THR A N 1
ATOM 3374 C CA . THR A 1 454 ? 9.709 -16.215 -1.984 1.00 98.19 454 THR A CA 1
ATOM 3375 C C . THR A 1 454 ? 8.722 -15.519 -1.048 1.00 98.19 454 THR A C 1
ATOM 3377 O O . THR A 1 454 ? 7.514 -15.701 -1.175 1.00 98.19 454 THR A O 1
ATOM 3380 N N . GLY A 1 455 ? 9.220 -14.711 -0.112 1.00 98.25 455 GLY A N 1
ATOM 3381 C CA . GLY A 1 455 ? 8.400 -13.932 0.799 1.00 98.25 455 GLY A CA 1
ATOM 3382 C C . GLY A 1 455 ? 7.546 -14.823 1.690 1.00 98.25 455 GLY A C 1
ATOM 3383 O O . GLY A 1 455 ? 8.045 -15.783 2.279 1.00 98.25 455 GLY A O 1
ATOM 3384 N N . LEU A 1 456 ? 6.252 -14.514 1.763 1.00 97.75 456 LEU A N 1
ATOM 3385 C CA . LEU A 1 456 ? 5.227 -15.307 2.441 1.00 97.75 456 LEU A CA 1
ATOM 3386 C C . LEU A 1 456 ? 4.950 -16.655 1.748 1.00 97.75 456 LEU A C 1
ATOM 3388 O O . LEU A 1 456 ? 4.323 -17.524 2.350 1.00 97.75 456 LEU A O 1
ATOM 3392 N N . GLY A 1 457 ? 5.441 -16.866 0.524 1.00 97.81 457 GLY A N 1
ATOM 3393 C CA . GLY A 1 457 ? 5.148 -18.032 -0.307 1.00 97.81 457 GLY A CA 1
ATOM 3394 C C . GLY A 1 457 ? 4.125 -17.717 -1.396 1.00 97.81 457 GLY A C 1
ATOM 3395 O O . GLY A 1 457 ? 3.945 -16.561 -1.778 1.00 97.81 457 GLY A O 1
ATOM 3396 N N . THR A 1 458 ? 3.464 -18.752 -1.913 1.00 97.94 458 THR A N 1
ATOM 3397 C CA . THR A 1 458 ? 2.448 -18.606 -2.967 1.00 97.94 458 THR A CA 1
ATOM 3398 C C . THR A 1 458 ? 1.037 -18.694 -2.392 1.00 97.94 458 THR A C 1
ATOM 3400 O O . THR A 1 458 ? 0.828 -19.481 -1.468 1.00 97.94 458 THR A O 1
ATOM 3403 N N . PRO A 1 459 ? 0.058 -17.951 -2.922 1.00 97.38 459 PRO A N 1
ATOM 3404 C CA . PRO A 1 459 ? -1.273 -17.870 -2.334 1.00 97.38 459 PRO A CA 1
ATOM 3405 C C . PRO A 1 459 ? -2.106 -19.134 -2.592 1.00 97.38 459 PRO A C 1
ATOM 3407 O O . PRO A 1 459 ? -1.978 -19.781 -3.631 1.00 97.38 459 PRO A O 1
ATOM 3410 N N . MET A 1 460 ? -2.992 -19.447 -1.649 1.00 95.75 460 MET A N 1
ATOM 3411 C CA . MET A 1 460 ? -4.202 -20.238 -1.869 1.00 95.75 460 MET A CA 1
ATOM 3412 C C . MET A 1 460 ? -5.346 -19.240 -2.069 1.00 95.75 460 MET A C 1
ATOM 3414 O O . MET A 1 460 ? -5.861 -18.687 -1.099 1.00 95.75 460 MET A O 1
ATOM 3418 N N . VAL A 1 461 ? -5.667 -18.918 -3.322 1.00 96.88 461 VAL A N 1
ATOM 3419 C CA . VAL A 1 461 ? -6.370 -17.677 -3.687 1.00 96.88 461 VAL A CA 1
ATOM 3420 C C . VAL A 1 461 ? -7.752 -17.564 -3.062 1.00 96.88 461 VAL A C 1
ATOM 3422 O O . VAL A 1 461 ? -8.046 -16.534 -2.461 1.00 96.88 461 VAL A O 1
ATOM 3425 N N . TYR A 1 462 ? -8.573 -18.612 -3.134 1.00 90.62 462 TYR A N 1
ATOM 3426 C CA . TYR A 1 462 ? -9.894 -18.594 -2.510 1.00 90.62 462 TYR A CA 1
ATOM 3427 C C . TYR A 1 462 ? -9.828 -18.358 -0.994 1.00 90.62 462 TYR A C 1
ATOM 3429 O O . TYR A 1 462 ? -10.501 -17.472 -0.470 1.00 90.62 462 TYR A O 1
ATOM 3437 N N . ASN A 1 463 ? -8.965 -19.091 -0.287 1.00 87.00 463 ASN A N 1
ATOM 3438 C CA . ASN A 1 463 ? -8.808 -18.932 1.159 1.00 87.00 463 ASN A CA 1
ATOM 3439 C C . ASN A 1 463 ? -8.269 -17.547 1.524 1.00 87.00 463 ASN A C 1
ATOM 3441 O O . ASN A 1 463 ? -8.742 -16.937 2.481 1.00 87.00 463 ASN A O 1
ATOM 3445 N N . LEU A 1 464 ? -7.292 -17.044 0.764 1.00 91.12 464 LEU A N 1
ATOM 3446 C CA . LEU A 1 464 ? -6.745 -15.707 0.960 1.00 91.12 464 LEU A CA 1
ATOM 3447 C C . LEU A 1 464 ? -7.838 -14.643 0.805 1.00 91.12 464 LEU A C 1
ATOM 3449 O O . LEU A 1 464 ? -7.956 -13.793 1.677 1.00 91.12 464 LEU A O 1
ATOM 3453 N N . MET A 1 465 ? -8.651 -14.732 -0.248 1.00 87.75 465 MET A N 1
ATOM 3454 C CA . MET A 1 465 ? -9.772 -13.828 -0.518 1.00 87.75 465 MET A CA 1
ATOM 3455 C C . MET A 1 465 ? -10.815 -13.834 0.608 1.00 87.75 465 MET A C 1
ATOM 3457 O O . MET A 1 465 ? -11.246 -12.785 1.080 1.00 87.75 465 MET A O 1
ATOM 3461 N N . VAL A 1 466 ? -11.177 -15.019 1.099 1.00 76.94 466 VAL A N 1
ATOM 3462 C CA . VAL A 1 466 ? -12.084 -15.163 2.244 1.00 76.94 466 VAL A CA 1
ATOM 3463 C C . VAL A 1 466 ? -11.481 -14.530 3.506 1.00 76.94 466 VAL A C 1
ATOM 3465 O O . VAL A 1 466 ? -12.162 -13.822 4.245 1.00 76.94 466 VAL A O 1
ATOM 3468 N N . LEU A 1 467 ? -10.186 -14.741 3.755 1.00 71.19 467 LEU A N 1
ATOM 3469 C CA . LEU A 1 467 ? -9.497 -14.166 4.910 1.00 71.19 467 LEU A CA 1
ATOM 3470 C C . LEU A 1 467 ? -9.378 -12.642 4.824 1.00 71.19 467 LEU A C 1
ATOM 3472 O O . LEU A 1 467 ? -9.557 -11.975 5.843 1.00 71.19 467 LEU A O 1
ATOM 3476 N N . THR A 1 468 ? -9.100 -12.079 3.645 1.00 73.50 468 THR A N 1
ATOM 3477 C CA . THR A 1 468 ? -9.035 -10.623 3.456 1.00 73.50 468 THR A CA 1
ATOM 3478 C C . THR A 1 468 ? -10.390 -9.969 3.693 1.00 73.50 468 THR A C 1
ATOM 3480 O O . THR A 1 468 ? -10.443 -8.987 4.431 1.00 73.50 468 THR A O 1
ATOM 3483 N N . TYR A 1 469 ? -11.479 -10.570 3.206 1.00 70.88 469 TYR A N 1
ATOM 3484 C CA . TYR A 1 469 ? -12.843 -10.110 3.476 1.00 70.88 469 TYR A CA 1
ATOM 3485 C C . TYR A 1 469 ? -13.141 -10.022 4.973 1.00 70.88 469 TYR A C 1
ATOM 3487 O O . TYR A 1 469 ? -13.564 -8.987 5.490 1.00 70.88 469 TYR A O 1
ATOM 3495 N N . TYR A 1 470 ? -12.849 -11.095 5.709 1.00 59.91 470 TYR A N 1
ATOM 3496 C CA . TYR A 1 470 ? -13.097 -11.141 7.147 1.00 59.91 470 TYR A CA 1
ATOM 3497 C C . TYR A 1 470 ? -12.234 -10.162 7.953 1.00 59.91 470 TYR A C 1
ATOM 3499 O O . TYR A 1 470 ? -12.678 -9.689 8.998 1.00 59.91 470 TYR A O 1
ATOM 3507 N N . LEU A 1 471 ? -11.020 -9.839 7.494 1.00 59.44 471 LEU A N 1
ATOM 3508 C CA . LEU A 1 471 ? -10.199 -8.786 8.107 1.00 59.44 471 LEU A CA 1
ATOM 3509 C C . LEU A 1 471 ? -10.796 -7.386 7.919 1.00 59.44 471 LEU A C 1
ATOM 3511 O O . LEU A 1 471 ? -10.461 -6.470 8.668 1.00 59.44 471 LEU A O 1
ATOM 3515 N N . TYR A 1 472 ? -11.661 -7.231 6.923 1.00 56.44 472 TYR A N 1
ATOM 3516 C CA . TYR A 1 472 ? -12.208 -5.964 6.474 1.00 56.44 472 TYR A CA 1
ATOM 3517 C C . TYR A 1 472 ? -13.640 -5.687 6.920 1.00 56.44 472 TYR A C 1
ATOM 3519 O O . TYR A 1 472 ? -14.069 -4.525 6.849 1.00 56.44 472 TYR A O 1
ATOM 3527 N N . LEU A 1 473 ? -14.360 -6.719 7.366 1.00 53.34 473 LEU A N 1
ATOM 3528 C CA . LEU A 1 473 ? -15.669 -6.567 7.980 1.00 53.34 473 LEU A CA 1
ATOM 3529 C C . LEU A 1 473 ? -15.581 -5.605 9.176 1.00 53.34 473 LEU A C 1
ATOM 3531 O O . LEU A 1 473 ? -14.646 -5.714 9.978 1.00 53.34 473 LEU A O 1
ATOM 3535 N N . PRO A 1 474 ? -16.542 -4.671 9.321 1.00 53.06 474 PRO A N 1
ATOM 3536 C CA . PRO A 1 474 ? -16.653 -3.871 10.529 1.00 53.06 474 PRO A CA 1
ATOM 3537 C C . PRO A 1 474 ? -16.694 -4.796 11.742 1.00 53.06 474 PRO A C 1
ATOM 3539 O O . PRO A 1 474 ? -17.452 -5.769 11.769 1.00 53.06 474 PRO A O 1
ATOM 3542 N N . TYR A 1 475 ? -15.877 -4.501 12.746 1.00 55.22 475 TYR A N 1
ATOM 3543 C CA . TYR A 1 475 ? -15.929 -5.243 13.996 1.00 55.22 475 TYR A CA 1
ATOM 3544 C C . TYR A 1 475 ? -16.901 -4.543 14.938 1.00 55.22 475 TYR A C 1
ATOM 3546 O O . TYR A 1 475 ? -16.877 -3.320 15.066 1.00 55.22 475 TYR A O 1
ATOM 3554 N N . GLY A 1 476 ? -17.775 -5.295 15.594 1.00 57.28 476 GLY A N 1
ATOM 3555 C CA . GLY A 1 476 ? -18.846 -4.697 16.373 1.00 57.28 476 GLY A CA 1
ATOM 3556 C C . GLY A 1 476 ? -19.574 -5.692 17.250 1.00 57.28 476 GLY A C 1
ATOM 3557 O O . GLY A 1 476 ? -19.351 -6.897 17.185 1.00 57.28 476 GLY A O 1
ATOM 3558 N N . THR A 1 477 ? -20.457 -5.186 18.097 1.00 60.72 477 THR A N 1
ATOM 3559 C CA . THR A 1 477 ? -21.423 -6.024 18.806 1.00 60.72 477 THR A CA 1
ATOM 3560 C C . THR A 1 477 ? -22.792 -5.397 18.683 1.00 60.72 477 THR A C 1
ATOM 3562 O O . THR A 1 477 ? -22.936 -4.172 18.725 1.00 60.72 477 THR A O 1
ATOM 3565 N N . TYR A 1 478 ? -23.807 -6.241 18.610 1.00 65.25 478 TYR A N 1
ATOM 3566 C CA . TYR A 1 478 ? -25.185 -5.803 18.672 1.00 65.25 478 TYR A CA 1
ATOM 3567 C C . TYR A 1 478 ? -25.949 -6.605 19.722 1.00 65.25 478 TYR A C 1
ATOM 3569 O O . TYR A 1 478 ? -25.489 -7.613 20.243 1.00 65.25 478 TYR A O 1
ATOM 3577 N N . GLU A 1 479 ? -27.104 -6.088 20.093 1.00 70.31 479 GLU A N 1
ATOM 3578 C CA . GLU A 1 479 ? -28.096 -6.752 20.916 1.00 70.31 479 GLU A CA 1
ATOM 3579 C C . GLU A 1 479 ? -29.297 -7.034 20.032 1.00 70.31 479 GLU A C 1
ATOM 3581 O O . GLU A 1 479 ? -29.849 -6.114 19.418 1.00 70.31 479 GLU A O 1
ATOM 3586 N N . GLU A 1 480 ? -29.688 -8.303 19.968 1.00 72.44 480 GLU A N 1
ATOM 3587 C CA . GLU A 1 480 ? -30.816 -8.777 19.179 1.00 72.44 480 GLU A CA 1
ATOM 3588 C C . GLU A 1 480 ? -32.044 -8.950 20.077 1.00 72.44 480 GLU A C 1
ATOM 3590 O O . GLU A 1 480 ? -32.010 -9.631 21.103 1.00 72.44 480 GLU A O 1
ATOM 3595 N N . PHE A 1 481 ? -33.172 -8.348 19.700 1.00 74.25 481 PHE A N 1
ATOM 3596 C CA . PHE A 1 481 ? -34.411 -8.509 20.460 1.00 74.25 481 PHE A CA 1
ATOM 3597 C C . PHE A 1 481 ? -35.262 -9.636 19.860 1.00 74.25 481 PHE A C 1
ATOM 3599 O O . PHE A 1 481 ? -35.950 -9.463 18.851 1.00 74.25 481 PHE A O 1
ATOM 3606 N N . THR A 1 482 ? -35.247 -10.793 20.523 1.00 72.00 482 THR A N 1
ATOM 3607 C CA . THR A 1 482 ? -35.909 -12.031 20.078 1.00 72.00 482 THR A CA 1
ATOM 3608 C C . THR A 1 482 ? -37.321 -12.211 20.672 1.00 72.00 482 THR A C 1
ATOM 3610 O O . THR A 1 482 ? -37.845 -11.376 21.416 1.00 72.00 482 THR A O 1
ATOM 3613 N N . GLY A 1 483 ? -38.005 -13.310 20.334 1.00 74.69 483 GLY A N 1
ATOM 3614 C CA . GLY A 1 483 ? -39.303 -13.660 20.924 1.00 74.69 483 GLY A CA 1
ATOM 3615 C C . GLY A 1 483 ? -40.468 -12.817 20.394 1.00 74.69 483 GLY A C 1
ATOM 3616 O O . GLY A 1 483 ? -40.764 -12.847 19.202 1.00 74.69 483 GLY A O 1
ATOM 3617 N N . SER A 1 484 ? -41.172 -12.083 21.268 1.00 72.06 484 SER A N 1
ATOM 3618 C CA . SER A 1 484 ? -42.348 -11.274 20.880 1.00 72.06 484 SER A CA 1
ATOM 3619 C C . SER A 1 484 ? -42.021 -10.071 19.988 1.00 72.06 484 SER A C 1
ATOM 3621 O O . SER A 1 484 ? -42.940 -9.409 19.512 1.00 72.06 484 SER A O 1
ATOM 3623 N N . TYR A 1 485 ? -40.735 -9.773 19.797 1.00 74.31 485 TYR A N 1
ATOM 3624 C CA . TYR A 1 485 ? -40.239 -8.658 18.989 1.00 74.31 485 TYR A CA 1
ATOM 3625 C C . TYR A 1 485 ? -39.855 -9.067 17.556 1.00 74.31 485 TYR A C 1
ATOM 3627 O O . TYR A 1 485 ? -39.494 -8.208 16.754 1.00 74.31 485 TYR A O 1
ATOM 3635 N N . LEU A 1 486 ? -39.975 -10.356 17.217 1.00 75.88 486 LEU A N 1
ATOM 3636 C CA . LEU A 1 486 ? -39.760 -10.878 15.867 1.00 75.88 486 LEU A CA 1
ATOM 3637 C C . LEU A 1 486 ? -40.637 -10.145 14.841 1.00 75.88 486 LEU A C 1
ATOM 3639 O O . LEU A 1 486 ? -41.833 -9.953 15.077 1.00 75.88 486 LEU A O 1
ATOM 3643 N N . ASN A 1 487 ? -40.069 -9.794 13.686 1.00 76.62 487 ASN A N 1
ATOM 3644 C CA . ASN A 1 487 ? -40.757 -9.052 12.622 1.00 76.62 487 ASN A CA 1
ATOM 3645 C C . ASN A 1 487 ? -41.301 -7.689 13.084 1.00 76.62 487 ASN A C 1
ATOM 3647 O O . ASN A 1 487 ? -42.341 -7.227 12.606 1.00 76.62 487 ASN A O 1
ATOM 3651 N N . ALA A 1 488 ? -40.629 -7.041 14.040 1.00 81.44 488 ALA A N 1
ATOM 3652 C CA . ALA A 1 488 ? -40.929 -5.655 14.366 1.00 81.44 488 ALA A CA 1
ATOM 3653 C C . ALA A 1 488 ? -40.750 -4.760 13.137 1.00 81.44 488 ALA A C 1
ATOM 3655 O O . ALA A 1 488 ? -39.851 -4.985 12.338 1.00 81.44 488 ALA A O 1
ATOM 3656 N N . THR A 1 489 ? -41.592 -3.736 13.019 1.00 82.38 489 THR A N 1
ATOM 3657 C CA . THR A 1 489 ? -41.593 -2.762 11.914 1.00 82.38 489 THR A CA 1
ATOM 3658 C C . THR A 1 489 ? -40.919 -1.442 12.281 1.00 82.38 489 THR A C 1
ATOM 3660 O O . THR A 1 489 ? -40.622 -0.633 11.404 1.00 82.38 489 THR A O 1
ATOM 3663 N N . SER A 1 490 ? -40.685 -1.198 13.576 1.00 86.38 490 SER A N 1
ATOM 3664 C CA . SER A 1 490 ? -39.931 -0.039 14.055 1.00 86.38 490 SER A CA 1
ATOM 3665 C C . SER A 1 490 ? -39.117 -0.336 15.313 1.00 86.38 490 SER A C 1
ATOM 3667 O O . SER A 1 490 ? -39.553 -1.091 16.188 1.00 86.38 490 SER A O 1
ATOM 3669 N N . VAL A 1 491 ? -37.955 0.309 15.409 1.00 87.88 491 VAL A N 1
ATOM 3670 C CA . VAL A 1 491 ? -37.090 0.343 16.592 1.00 87.88 491 VAL A CA 1
ATOM 3671 C C . VAL A 1 491 ? -36.547 1.757 16.781 1.00 87.88 491 VAL A C 1
ATOM 3673 O O . VAL A 1 491 ? -36.138 2.404 15.818 1.00 87.88 491 VAL A O 1
ATOM 3676 N N . SER A 1 492 ? -36.542 2.253 18.016 1.00 89.00 492 SER A N 1
ATOM 3677 C CA . SER A 1 492 ? -35.893 3.518 18.355 1.00 89.00 492 SER A CA 1
ATOM 3678 C C . SER A 1 492 ? -35.210 3.469 19.712 1.00 89.00 492 SER A C 1
ATOM 3680 O O . SER A 1 492 ? -35.598 2.702 20.594 1.00 89.00 492 SER A O 1
ATOM 3682 N N . ALA A 1 493 ? -34.179 4.295 19.874 1.00 87.69 493 ALA A N 1
ATOM 3683 C CA . ALA A 1 493 ? -33.440 4.438 21.117 1.00 87.69 493 ALA A CA 1
ATOM 3684 C C . ALA A 1 493 ? -32.841 5.843 21.254 1.00 87.69 493 ALA A C 1
ATOM 3686 O O . ALA A 1 493 ? -32.582 6.537 20.272 1.00 87.69 493 ALA A O 1
ATOM 3687 N N . GLN A 1 494 ? -32.584 6.249 22.493 1.00 86.19 494 GLN A N 1
ATOM 3688 C CA . GLN A 1 494 ? -31.732 7.388 22.821 1.00 86.19 494 GLN A CA 1
ATOM 3689 C C . GLN A 1 494 ? -30.305 6.887 23.007 1.00 86.19 494 GLN A C 1
ATOM 3691 O O . GLN A 1 494 ? -30.069 6.086 23.911 1.00 86.19 494 GLN A O 1
ATOM 3696 N N . VAL A 1 495 ? -29.362 7.375 22.206 1.00 84.31 495 VAL A N 1
ATOM 3697 C CA . VAL A 1 495 ? -27.931 7.095 22.362 1.00 84.31 495 VAL A CA 1
ATOM 3698 C C . VAL A 1 495 ? -27.232 8.295 22.997 1.00 84.31 495 VAL A C 1
ATOM 3700 O O . VAL A 1 495 ? -27.443 9.434 22.586 1.00 84.31 495 VAL A O 1
ATOM 3703 N N . SER A 1 496 ? -26.411 8.055 24.018 1.00 81.06 496 SER A N 1
ATOM 3704 C CA . SER A 1 496 ? -25.628 9.084 24.709 1.00 81.06 496 SER A CA 1
ATOM 3705 C C . SER A 1 496 ? -24.184 8.631 24.894 1.00 81.06 496 SER A C 1
ATOM 3707 O O . SER A 1 496 ? -23.939 7.587 25.501 1.00 81.06 496 SER A O 1
ATOM 3709 N N . MET A 1 497 ? -23.227 9.410 24.389 1.00 76.06 497 MET A N 1
ATOM 3710 C CA . MET A 1 497 ? -21.795 9.121 24.511 1.00 76.06 497 MET A CA 1
ATOM 3711 C C . MET A 1 497 ? -21.251 9.757 25.793 1.00 76.06 497 MET A C 1
ATOM 3713 O O . MET A 1 497 ? -21.275 10.981 25.945 1.00 76.06 497 MET A O 1
ATOM 3717 N N . ARG A 1 498 ? -20.811 8.921 26.745 1.00 60.38 498 ARG A N 1
ATOM 3718 C CA . ARG A 1 498 ? -20.495 9.345 28.125 1.00 60.38 498 ARG A CA 1
ATOM 3719 C C . ARG A 1 498 ? -19.016 9.632 28.350 1.00 60.38 498 ARG A C 1
ATOM 3721 O O . ARG A 1 498 ? -18.696 10.658 28.938 1.00 60.38 498 ARG A O 1
ATOM 3728 N N . ASP A 1 499 ? -18.147 8.763 27.843 1.00 56.56 499 ASP A N 1
ATOM 3729 C CA . ASP A 1 499 ? -16.697 8.853 28.010 1.00 56.56 499 ASP A CA 1
ATOM 3730 C C . ASP A 1 499 ? -16.043 8.766 26.630 1.00 56.56 499 ASP A C 1
ATOM 3732 O O . ASP A 1 499 ? -15.744 7.682 26.123 1.00 56.56 499 ASP A O 1
ATOM 3736 N N . TYR A 1 500 ? -15.874 9.926 25.993 1.00 51.81 500 TYR A N 1
ATOM 3737 C CA . TYR A 1 500 ? -15.076 10.024 24.778 1.00 51.81 500 TYR A CA 1
ATOM 3738 C C . TYR A 1 500 ? -13.600 9.995 25.178 1.00 51.81 500 TYR A C 1
ATOM 3740 O O . TYR A 1 500 ? -13.055 10.990 25.667 1.00 51.81 500 TYR A O 1
ATOM 3748 N N . VAL A 1 501 ? -12.947 8.848 24.993 1.00 48.69 501 VAL A N 1
ATOM 3749 C CA . VAL A 1 501 ? -11.488 8.823 24.907 1.00 48.69 501 VAL A CA 1
ATOM 3750 C C . VAL A 1 501 ? -11.184 9.478 23.573 1.00 48.69 501 VAL A C 1
ATOM 3752 O O . VAL A 1 501 ? -11.680 9.015 22.554 1.00 48.69 501 VAL A O 1
ATOM 3755 N N . ALA A 1 502 ? -10.438 10.586 23.571 1.00 42.00 502 ALA A N 1
ATOM 3756 C CA . ALA A 1 502 ? -9.965 11.170 22.326 1.00 42.00 502 ALA A CA 1
ATOM 3757 C C . ALA A 1 502 ? -9.328 10.049 21.505 1.00 42.00 502 ALA A C 1
ATOM 3759 O O . ALA A 1 502 ? -8.272 9.550 21.897 1.00 42.00 502 ALA A O 1
ATOM 3760 N N . GLN A 1 503 ? -10.011 9.613 20.440 1.00 44.72 503 GLN A N 1
ATOM 3761 C CA . GLN A 1 503 ? -9.490 8.614 19.528 1.00 44.72 503 GLN A CA 1
ATOM 3762 C C . GLN A 1 503 ? -8.311 9.253 18.812 1.00 44.72 503 GLN A C 1
ATOM 3764 O O . GLN A 1 503 ? -8.408 9.848 17.741 1.00 44.72 503 GLN A O 1
ATOM 3769 N N . TYR A 1 504 ? -7.169 9.169 19.472 1.00 46.59 504 TYR A N 1
ATOM 3770 C CA . TYR A 1 504 ? -5.883 9.286 18.849 1.00 46.59 504 TYR A CA 1
ATOM 3771 C C . TYR A 1 504 ? -5.614 7.910 18.220 1.00 46.59 504 TYR A C 1
ATOM 3773 O O . TYR A 1 504 ? -4.829 7.133 18.751 1.00 46.59 504 TYR A O 1
ATOM 3781 N N . VAL A 1 505 ? -6.273 7.676 17.070 1.00 41.81 505 VAL A N 1
ATOM 3782 C CA . VAL A 1 505 ? -5.732 7.015 15.861 1.00 41.81 505 VAL A CA 1
ATOM 3783 C C . VAL A 1 505 ? -6.340 5.711 15.344 1.00 41.81 505 VAL A C 1
ATOM 3785 O O . VAL A 1 505 ? -6.868 4.882 16.076 1.00 41.81 505 VAL A O 1
ATOM 3788 N N . ILE A 1 506 ? -6.135 5.603 14.020 1.00 41.94 506 ILE A N 1
ATOM 3789 C CA . ILE A 1 506 ? -6.442 4.618 12.980 1.00 41.94 506 ILE A CA 1
ATOM 3790 C C . ILE A 1 506 ? -7.754 4.982 12.275 1.00 41.94 506 ILE A C 1
ATOM 3792 O O . ILE A 1 506 ? -8.650 5.516 12.913 1.00 41.94 506 ILE A O 1
ATOM 3796 N N . ASN A 1 507 ? -7.818 4.804 10.951 1.00 47.06 507 ASN A N 1
ATOM 3797 C CA . ASN A 1 507 ? -8.883 5.208 10.013 1.00 47.06 507 ASN A CA 1
ATOM 3798 C C . ASN A 1 507 ? -10.279 4.575 10.289 1.00 47.06 507 ASN A C 1
ATOM 3800 O O . ASN A 1 507 ? -11.003 4.230 9.363 1.00 47.06 507 ASN A O 1
ATOM 3804 N N . GLY A 1 508 ? -10.676 4.401 11.552 1.00 55.12 508 GLY A N 1
ATOM 3805 C CA . GLY A 1 508 ? -11.948 3.829 11.976 1.00 55.12 508 GLY A CA 1
ATOM 3806 C C . GLY A 1 508 ? -13.031 4.877 12.257 1.00 55.12 508 GLY A C 1
ATOM 3807 O O . GLY A 1 508 ? -12.737 6.012 12.632 1.00 55.12 508 GLY A O 1
ATOM 3808 N N . THR A 1 509 ? -14.296 4.496 12.087 1.00 63.56 509 THR A N 1
ATOM 3809 C CA . THR A 1 509 ? -15.477 5.238 12.549 1.00 63.56 509 THR A CA 1
ATOM 3810 C C . THR A 1 509 ? -16.262 4.370 13.526 1.00 63.56 509 THR A C 1
ATOM 3812 O O . THR A 1 509 ? -16.783 3.336 13.112 1.00 63.56 509 THR A O 1
ATOM 3815 N N . ASP A 1 510 ? -16.373 4.808 14.785 1.00 73.56 510 ASP A N 1
ATOM 3816 C CA . ASP A 1 510 ? -17.277 4.221 15.782 1.00 73.56 510 ASP A CA 1
ATOM 3817 C C . ASP A 1 510 ? -18.716 4.526 15.357 1.00 73.56 510 ASP A C 1
ATOM 3819 O O . ASP A 1 510 ? -19.136 5.683 15.386 1.00 73.56 510 ASP A O 1
ATOM 3823 N N . PHE A 1 511 ? -19.478 3.519 14.952 1.00 79.06 511 PHE A N 1
ATOM 3824 C CA . PHE A 1 511 ? -20.843 3.649 14.464 1.00 79.06 511 PHE A CA 1
ATOM 3825 C C . PHE A 1 511 ? -21.829 3.030 15.451 1.00 79.06 511 PHE A C 1
ATOM 3827 O O . PHE A 1 511 ? -21.951 1.815 15.520 1.00 79.06 511 PHE A O 1
ATOM 3834 N N . TYR A 1 512 ? -22.559 3.859 16.198 1.00 82.38 512 TYR A N 1
ATOM 3835 C CA . TYR A 1 512 ? -23.616 3.432 17.122 1.00 82.38 512 TYR A CA 1
ATOM 3836 C C . TYR A 1 512 ? -24.969 3.481 16.425 1.00 82.38 512 TYR A C 1
ATOM 3838 O O . TYR A 1 512 ? -25.373 4.557 15.982 1.00 82.38 512 TYR A O 1
ATOM 3846 N N . TYR A 1 513 ? -25.699 2.370 16.374 1.00 86.00 513 TYR A N 1
ATOM 3847 C CA . TYR A 1 513 ? -26.900 2.260 15.547 1.00 86.00 513 TYR A CA 1
ATOM 3848 C C . TYR A 1 513 ? -28.067 1.528 16.210 1.00 86.00 513 TYR A C 1
ATOM 3850 O O . TYR A 1 513 ? -27.917 0.764 17.163 1.00 86.00 513 TYR A O 1
ATOM 3858 N N . VAL A 1 514 ? -29.254 1.760 15.651 1.00 87.25 514 VAL A N 1
ATOM 3859 C CA . VAL A 1 514 ? -30.407 0.856 15.727 1.00 87.25 514 VAL A CA 1
ATOM 3860 C C . VAL A 1 514 ? -30.707 0.321 14.338 1.00 87.25 514 VAL A C 1
ATOM 3862 O O . VAL A 1 514 ? -30.303 0.921 13.341 1.00 87.25 514 VAL A O 1
ATOM 3865 N N . GLY A 1 515 ? -31.420 -0.792 14.248 1.00 88.12 515 GLY A N 1
ATOM 3866 C CA . GLY A 1 515 ? -31.605 -1.413 12.952 1.00 88.12 515 GLY A CA 1
ATOM 3867 C C . GLY A 1 515 ? -32.456 -2.663 12.935 1.00 88.12 515 GLY A C 1
ATOM 3868 O O . GLY A 1 515 ? -33.135 -2.996 13.907 1.00 88.12 515 GLY A O 1
ATOM 3869 N N . PHE A 1 516 ? -32.354 -3.376 11.821 1.00 83.44 516 PHE A N 1
ATOM 3870 C CA . PHE A 1 516 ? -32.938 -4.692 11.620 1.00 83.44 516 PHE A CA 1
ATOM 3871 C C . PHE A 1 516 ? -31.875 -5.623 11.053 1.00 83.44 516 PHE A C 1
ATOM 3873 O O . PHE A 1 516 ? -31.145 -5.237 10.144 1.00 83.44 516 PHE A O 1
ATOM 3880 N N . TYR A 1 517 ? -31.807 -6.838 11.582 1.00 77.25 517 TYR A N 1
ATOM 3881 C CA . TYR A 1 517 ? -30.890 -7.884 11.147 1.00 77.25 517 TYR A CA 1
ATOM 3882 C C . TYR A 1 517 ? -31.678 -9.123 10.726 1.00 77.25 517 TYR A C 1
ATOM 3884 O O . TYR A 1 517 ? -32.645 -9.500 11.393 1.00 77.25 517 TYR A O 1
ATOM 3892 N N . ASN A 1 518 ? -31.279 -9.745 9.620 1.00 73.88 518 ASN A N 1
ATOM 3893 C CA . ASN A 1 518 ? -31.766 -11.059 9.197 1.00 73.88 518 ASN A CA 1
ATOM 3894 C C . ASN A 1 518 ? -30.595 -12.043 9.087 1.00 73.88 518 ASN A C 1
ATOM 3896 O O . ASN A 1 518 ? -30.654 -13.132 9.650 1.00 73.88 518 ASN A O 1
ATOM 3900 N N . ASP A 1 519 ? -29.533 -11.633 8.392 1.00 65.31 519 ASP A N 1
ATOM 3901 C CA . ASP A 1 519 ? -28.276 -12.365 8.248 1.00 65.31 519 ASP A CA 1
ATOM 3902 C C . ASP A 1 519 ? -27.134 -11.394 7.889 1.00 65.31 519 ASP A C 1
ATOM 3904 O O . ASP A 1 519 ? -27.338 -10.182 7.783 1.00 65.31 519 ASP A O 1
ATOM 3908 N N . GLU A 1 520 ? -25.921 -11.922 7.733 1.00 58.75 520 GLU A N 1
ATOM 3909 C CA . GLU A 1 520 ? -24.699 -11.152 7.468 1.00 58.75 520 GLU A CA 1
ATOM 3910 C C . GLU A 1 520 ? -24.719 -10.343 6.161 1.00 58.75 520 GLU A C 1
ATOM 3912 O O . GLU A 1 520 ? -23.988 -9.365 6.077 1.00 58.75 520 GLU A O 1
ATOM 3917 N N . PHE A 1 521 ? -25.607 -10.669 5.214 1.00 64.88 521 PHE A N 1
ATOM 3918 C CA . PHE A 1 521 ? -25.773 -9.961 3.939 1.00 64.88 521 PHE A CA 1
ATOM 3919 C C . PHE A 1 521 ? -27.109 -9.206 3.832 1.00 64.88 521 PHE A C 1
ATOM 3921 O O . PHE A 1 521 ? -27.454 -8.691 2.765 1.00 64.88 521 PHE A O 1
ATOM 3928 N N . ASN A 1 522 ? -27.905 -9.181 4.908 1.00 70.19 522 ASN A N 1
ATOM 3929 C CA . ASN A 1 522 ? -29.243 -8.596 4.927 1.00 70.19 522 ASN A CA 1
ATOM 3930 C C . ASN A 1 522 ? -29.514 -7.887 6.259 1.00 70.19 522 ASN A C 1
ATOM 3932 O O . ASN A 1 522 ? -30.040 -8.479 7.212 1.00 70.19 522 ASN A O 1
ATOM 3936 N N . TYR A 1 523 ? -29.204 -6.592 6.309 1.00 77.81 523 TYR A N 1
ATOM 3937 C CA . TYR A 1 523 ? -29.422 -5.755 7.486 1.00 77.81 523 TYR A CA 1
ATOM 3938 C C . TYR A 1 523 ? -29.649 -4.281 7.138 1.00 77.81 523 TYR A C 1
ATOM 3940 O O . TYR A 1 523 ? -29.370 -3.807 6.041 1.00 77.81 523 TYR A O 1
ATOM 3948 N N . THR A 1 524 ? -30.149 -3.530 8.113 1.00 81.25 524 THR A N 1
ATOM 3949 C CA . THR A 1 524 ? -30.284 -2.070 8.051 1.00 81.25 524 THR A CA 1
ATOM 3950 C C . THR A 1 524 ? -29.774 -1.478 9.352 1.00 81.25 524 THR A C 1
ATOM 3952 O O . THR A 1 524 ? -30.167 -1.970 10.411 1.00 81.25 524 THR A O 1
ATOM 3955 N N . LYS A 1 525 ? -28.971 -0.420 9.298 1.00 85.56 525 LYS A N 1
ATOM 3956 C CA . LYS A 1 525 ? -28.401 0.272 10.457 1.00 85.56 525 LYS A CA 1
ATOM 3957 C C . LYS A 1 525 ? -28.555 1.778 10.275 1.00 85.56 525 LYS A C 1
ATOM 3959 O O . LYS A 1 525 ? -28.162 2.328 9.255 1.00 85.56 525 LYS A O 1
ATOM 3964 N N . VAL A 1 526 ? -29.059 2.467 11.291 1.00 86.31 526 VAL A N 1
ATOM 3965 C CA . VAL A 1 526 ? -29.085 3.933 11.346 1.00 86.31 526 VAL A CA 1
ATOM 3966 C C . VAL A 1 526 ? -28.566 4.415 12.687 1.00 86.31 526 VAL A C 1
ATOM 3968 O O . VAL A 1 526 ? -28.985 3.940 13.745 1.00 86.31 526 VAL A O 1
ATOM 3971 N N . GLY A 1 527 ? -27.696 5.417 12.656 1.00 88.12 527 GLY A N 1
ATOM 3972 C CA . GLY A 1 527 ? -27.267 6.091 13.866 1.00 88.12 527 GLY A CA 1
ATOM 3973 C C . GLY A 1 527 ? -26.078 7.022 13.686 1.00 88.12 527 GLY A C 1
ATOM 3974 O O . GLY A 1 527 ? -25.995 7.765 12.711 1.00 88.12 527 GLY A O 1
ATOM 3975 N N . ILE A 1 528 ? -25.194 7.057 14.676 1.00 84.50 528 ILE A N 1
ATOM 3976 C CA . ILE A 1 528 ? -24.175 8.096 14.817 1.00 84.50 528 ILE A CA 1
ATOM 3977 C C . ILE A 1 528 ? -22.787 7.494 14.649 1.00 84.50 528 ILE A C 1
ATOM 3979 O O . ILE A 1 528 ? -22.402 6.612 15.410 1.00 84.50 528 ILE A O 1
ATOM 3983 N N . GLY A 1 529 ? -22.044 8.009 13.673 1.00 80.69 529 GLY A N 1
ATOM 3984 C CA . GLY A 1 529 ? -20.627 7.745 13.467 1.00 80.69 529 GLY A CA 1
ATOM 3985 C C . GLY A 1 529 ? -19.746 8.779 14.161 1.00 80.69 529 GLY A C 1
ATOM 3986 O O . GLY A 1 529 ? -20.041 9.974 14.103 1.00 80.69 529 GLY A O 1
ATOM 3987 N N . VAL A 1 530 ? -18.639 8.360 14.763 1.00 73.69 530 VAL A N 1
ATOM 3988 C CA . VAL A 1 530 ? -17.633 9.258 15.345 1.00 73.69 530 VAL A CA 1
ATOM 3989 C C . VAL A 1 530 ? -16.242 8.847 14.893 1.00 73.69 530 VAL A C 1
ATOM 3991 O O . VAL A 1 530 ? -15.893 7.674 14.941 1.00 73.69 530 VAL A O 1
ATOM 3994 N N . ASN A 1 531 ? -15.445 9.820 14.455 1.00 67.69 531 ASN A N 1
ATOM 3995 C CA . ASN A 1 531 ? -14.030 9.622 14.149 1.00 67.69 531 ASN A CA 1
ATOM 3996 C C . ASN A 1 531 ? -13.224 10.914 14.392 1.00 67.69 531 ASN A C 1
ATOM 3998 O O . ASN A 1 531 ? -13.750 11.931 14.860 1.00 67.69 531 ASN A O 1
ATOM 4002 N N . SER A 1 532 ? -11.935 10.900 14.038 1.00 59.78 532 SER A N 1
ATOM 4003 C CA . SER A 1 532 ? -11.012 12.036 14.206 1.00 59.78 532 SER A CA 1
ATOM 4004 C C . SER A 1 532 ? -11.494 13.336 13.540 1.00 59.78 532 SER A C 1
ATOM 4006 O O . SER A 1 532 ? -11.233 14.436 14.039 1.00 59.78 532 SER A O 1
ATOM 4008 N N . THR A 1 533 ? -12.240 13.224 12.440 1.00 62.91 533 THR A N 1
ATOM 4009 C CA . THR A 1 533 ? -12.708 14.358 11.634 1.00 62.91 533 THR A CA 1
ATOM 4010 C C . THR A 1 533 ? -14.020 14.962 12.143 1.00 62.91 533 THR A C 1
ATOM 4012 O O . THR A 1 533 ? -14.305 16.131 11.859 1.00 62.91 533 THR A O 1
ATOM 4015 N N . GLY A 1 534 ? -14.808 14.230 12.939 1.00 70.94 534 GLY A N 1
ATOM 4016 C CA . GLY A 1 534 ? -16.055 14.744 13.502 1.00 70.94 534 GLY A CA 1
ATOM 4017 C C . GLY A 1 534 ? -17.106 13.691 13.848 1.00 70.94 534 GLY A C 1
ATOM 4018 O O . GLY A 1 534 ? -16.818 12.503 13.962 1.00 70.94 534 GLY A O 1
ATOM 4019 N N . VAL A 1 535 ? -18.342 14.168 14.014 1.00 76.94 535 VAL A N 1
ATOM 4020 C CA . VAL A 1 535 ? -19.540 13.354 14.273 1.00 76.94 535 VAL A CA 1
ATOM 4021 C C . VAL A 1 535 ? -20.405 13.330 13.018 1.00 76.94 535 VAL A C 1
ATOM 4023 O O . VAL A 1 535 ? -20.606 14.372 12.387 1.00 76.94 535 VAL A O 1
ATOM 4026 N N . TYR A 1 536 ? -20.942 12.164 12.679 1.00 82.50 536 TYR A N 1
ATOM 4027 C CA . TYR A 1 536 ? -21.679 11.880 11.455 1.00 82.50 536 TYR A CA 1
ATOM 4028 C C . TYR A 1 536 ? -23.020 11.218 11.768 1.00 82.50 536 TYR A C 1
ATOM 4030 O O . TYR A 1 536 ? -23.119 10.370 12.645 1.00 82.50 536 TYR A O 1
ATOM 4038 N N . ALA A 1 537 ? -24.054 11.591 11.029 1.00 84.81 537 ALA A N 1
ATOM 4039 C CA . ALA A 1 537 ? -25.300 10.848 10.926 1.00 84.81 537 ALA A CA 1
ATOM 4040 C C . ALA A 1 537 ? -25.128 9.829 9.793 1.00 84.81 537 ALA A C 1
ATOM 4042 O O . ALA A 1 537 ? -24.828 10.245 8.675 1.00 84.81 537 ALA A O 1
ATOM 4043 N N . ILE A 1 538 ? -25.269 8.537 10.082 1.00 85.19 538 ILE A N 1
ATOM 4044 C CA . ILE A 1 538 ? -24.994 7.435 9.152 1.00 85.19 538 ILE A CA 1
ATOM 4045 C C . ILE A 1 538 ? -26.227 6.540 9.039 1.00 85.19 538 ILE A C 1
ATOM 4047 O O . ILE A 1 538 ? -26.876 6.228 10.039 1.00 85.19 538 ILE A O 1
ATOM 4051 N N . ALA A 1 539 ? -26.523 6.138 7.812 1.00 84.25 539 ALA A N 1
ATOM 4052 C CA . ALA A 1 539 ? -27.571 5.207 7.449 1.00 84.25 539 ALA A CA 1
ATOM 4053 C C . ALA A 1 539 ? -27.012 4.195 6.443 1.00 84.25 539 ALA A C 1
ATOM 4055 O O . ALA A 1 539 ? -26.435 4.593 5.429 1.00 84.25 539 ALA A O 1
ATOM 4056 N N . GLU A 1 540 ? -27.165 2.908 6.729 1.00 82.12 540 GLU A N 1
ATOM 4057 C CA . GLU A 1 540 ? -26.594 1.791 5.984 1.00 82.12 540 GLU A CA 1
ATOM 4058 C C . GLU A 1 540 ? -27.651 0.705 5.768 1.00 82.12 540 GLU A C 1
ATOM 4060 O O . GLU A 1 540 ? -28.335 0.285 6.700 1.00 82.12 540 GLU A O 1
ATOM 4065 N N . VAL A 1 541 ? -27.780 0.234 4.532 1.00 79.62 541 VAL A N 1
ATOM 4066 C CA . VAL A 1 541 ? -28.676 -0.858 4.150 1.00 79.62 541 VAL A CA 1
ATOM 4067 C C . VAL A 1 541 ? -27.885 -1.851 3.320 1.00 79.62 541 VAL A C 1
ATOM 4069 O O . VAL A 1 541 ? -27.397 -1.487 2.254 1.00 79.62 541 VAL A O 1
ATOM 4072 N N . GLU A 1 542 ? -27.802 -3.096 3.773 1.00 75.31 542 GLU A N 1
ATOM 4073 C CA . GLU A 1 542 ? -27.247 -4.201 2.999 1.00 75.31 542 GLU A CA 1
ATOM 4074 C C . GLU A 1 542 ? -28.357 -5.178 2.609 1.00 75.31 542 GLU A C 1
ATOM 4076 O O . GLU A 1 542 ? -29.182 -5.570 3.439 1.00 75.31 542 GLU A O 1
ATOM 4081 N N . GLN A 1 543 ? -28.402 -5.538 1.327 1.00 75.19 543 GLN A N 1
ATOM 4082 C CA . GLN A 1 543 ? -29.344 -6.515 0.792 1.00 75.19 543 GLN A CA 1
ATOM 4083 C C . GLN A 1 543 ? -28.653 -7.402 -0.241 1.00 75.19 543 GLN A C 1
ATOM 4085 O O . GLN A 1 543 ? -28.208 -6.907 -1.278 1.00 75.19 543 GLN A O 1
ATOM 4090 N N . ASP A 1 544 ? -28.615 -8.709 0.019 1.00 67.12 544 ASP A N 1
ATOM 4091 C CA . ASP A 1 544 ? -27.962 -9.709 -0.834 1.00 67.12 544 ASP A CA 1
ATOM 4092 C C . ASP A 1 544 ? -26.517 -9.297 -1.222 1.00 67.12 544 ASP A C 1
ATOM 4094 O O . ASP A 1 544 ? -26.114 -9.411 -2.383 1.00 67.12 544 ASP A O 1
ATOM 4098 N N . GLY A 1 545 ? -25.761 -8.735 -0.266 1.00 57.22 545 GLY A N 1
ATOM 4099 C CA . GLY A 1 545 ? -24.382 -8.253 -0.457 1.00 57.22 545 GLY A CA 1
ATOM 4100 C C . GLY A 1 545 ? -24.255 -6.874 -1.123 1.00 57.22 545 GLY A C 1
ATOM 4101 O O . GLY A 1 545 ? -23.154 -6.370 -1.331 1.00 57.22 545 GLY A O 1
ATOM 4102 N N . GLN A 1 546 ? -25.366 -6.227 -1.491 1.00 59.47 546 GLN A N 1
ATOM 4103 C CA . GLN A 1 546 ? -25.355 -4.859 -2.018 1.00 59.47 546 GLN A CA 1
ATOM 4104 C C . GLN A 1 546 ? -25.543 -3.850 -0.884 1.00 59.47 546 GLN A C 1
ATOM 4106 O O . GLN A 1 546 ? -26.630 -3.761 -0.311 1.00 59.47 546 GLN A O 1
ATOM 4111 N N . VAL A 1 547 ? -24.510 -3.050 -0.614 1.00 68.38 547 VAL A N 1
ATOM 4112 C CA . VAL A 1 547 ? -24.523 -2.014 0.430 1.00 68.38 547 VAL A CA 1
ATOM 4113 C C . VAL A 1 547 ? -24.920 -0.650 -0.146 1.00 68.38 547 VAL A C 1
ATOM 4115 O O . VAL A 1 547 ? -24.364 -0.179 -1.140 1.00 68.38 547 VAL A O 1
ATOM 4118 N N . ALA A 1 548 ? -25.865 0.023 0.507 1.00 71.06 548 ALA A N 1
ATOM 4119 C CA . ALA A 1 548 ? -26.210 1.422 0.296 1.00 71.06 548 ALA A CA 1
ATOM 4120 C C . ALA A 1 548 ? -25.947 2.217 1.583 1.00 71.06 548 ALA A C 1
ATOM 4122 O O . ALA A 1 548 ? -26.561 1.952 2.611 1.00 71.06 548 ALA A O 1
ATOM 4123 N N . LEU A 1 549 ? -25.066 3.216 1.506 1.00 80.12 549 LEU A N 1
ATOM 4124 C CA . LEU A 1 549 ? -24.642 4.047 2.636 1.00 80.12 549 LEU A CA 1
ATOM 4125 C C . LEU A 1 549 ? -24.916 5.533 2.339 1.00 80.12 549 LEU A C 1
ATOM 4127 O O . LEU A 1 549 ? -24.540 6.030 1.277 1.00 80.12 549 LEU A O 1
ATOM 4131 N N . ASP A 1 550 ? -25.532 6.256 3.275 1.00 79.12 550 ASP A N 1
ATOM 4132 C CA . ASP A 1 550 ? -25.616 7.727 3.286 1.00 79.12 550 ASP A CA 1
ATOM 4133 C C . ASP A 1 550 ? -25.029 8.237 4.610 1.00 79.12 550 ASP A C 1
ATOM 4135 O O . ASP A 1 550 ? -25.383 7.760 5.689 1.00 79.12 550 ASP A O 1
ATOM 4139 N N . SER A 1 551 ? -24.112 9.202 4.536 1.00 81.69 551 SER A N 1
ATOM 4140 C CA . SER A 1 551 ? -23.473 9.799 5.707 1.00 81.69 551 SER A CA 1
ATOM 4141 C C . SER A 1 551 ? -23.440 11.322 5.604 1.00 81.69 551 SER A C 1
ATOM 4143 O O . SER A 1 551 ? -23.194 11.910 4.549 1.00 81.69 551 SER A O 1
ATOM 4145 N N . ARG A 1 552 ? -23.724 12.001 6.719 1.00 83.44 552 ARG A N 1
ATOM 4146 C CA . ARG A 1 552 ? -23.810 13.467 6.787 1.00 83.44 552 ARG A CA 1
ATOM 4147 C C . ARG A 1 552 ? -23.069 13.976 8.007 1.00 83.44 552 ARG A C 1
ATOM 4149 O O . ARG A 1 552 ? -23.377 13.572 9.124 1.00 83.44 552 ARG A O 1
ATOM 4156 N N . GLN A 1 553 ? -22.117 14.884 7.809 1.00 80.62 553 GLN A N 1
ATOM 4157 C CA . GLN A 1 553 ? -21.391 15.483 8.925 1.00 80.62 553 GLN A CA 1
ATOM 4158 C C . GLN A 1 553 ? -22.329 16.358 9.767 1.00 80.62 553 GLN A C 1
ATOM 4160 O O . GLN A 1 553 ? -23.047 17.218 9.254 1.00 80.62 553 GLN A O 1
ATOM 4165 N N . VAL A 1 554 ? -22.307 16.116 11.072 1.00 76.62 554 VAL A N 1
ATOM 4166 C CA . VAL A 1 554 ? -23.119 16.792 12.086 1.00 76.62 554 VAL A CA 1
ATOM 4167 C C . VAL A 1 554 ? -22.284 17.810 12.863 1.00 76.62 554 VAL A C 1
ATOM 4169 O O . VAL A 1 554 ? -22.767 18.901 13.161 1.00 76.62 554 VAL A O 1
ATOM 4172 N N . ALA A 1 555 ? -21.027 17.478 13.172 1.00 71.88 555 ALA A N 1
ATOM 4173 C CA . ALA A 1 555 ? -20.090 18.358 13.871 1.00 71.88 555 ALA A CA 1
ATOM 4174 C C . ALA A 1 555 ? -18.645 18.119 13.406 1.00 71.88 555 ALA A C 1
ATOM 4176 O O . ALA A 1 555 ? -18.283 16.995 13.062 1.00 71.88 555 ALA A O 1
ATOM 4177 N N . SER A 1 556 ? -17.815 19.169 13.416 1.00 70.06 556 SER A N 1
ATOM 4178 C CA . SER A 1 556 ? -16.400 19.110 13.023 1.00 70.06 556 SER A CA 1
ATOM 4179 C C . SER A 1 556 ? -15.476 18.908 14.227 1.00 70.06 556 SER A C 1
ATOM 4181 O O . SER A 1 556 ? -15.535 19.685 15.184 1.00 70.06 556 SER A O 1
ATOM 4183 N N . GLY A 1 557 ? -14.559 17.945 14.125 1.00 59.59 557 GLY A N 1
ATOM 4184 C CA . GLY A 1 557 ? -13.516 17.669 15.112 1.00 59.59 557 GLY A CA 1
ATOM 4185 C C . GLY A 1 557 ? -13.954 16.751 16.259 1.00 59.59 557 GLY A C 1
ATOM 4186 O O . GLY A 1 557 ? -14.969 16.976 16.917 1.00 59.59 557 GLY A O 1
ATOM 4187 N N . ALA A 1 558 ? -13.117 15.753 16.544 1.00 52.28 558 ALA A N 1
ATOM 4188 C CA . ALA A 1 558 ? -13.293 14.751 17.599 1.00 52.28 558 ALA A CA 1
ATOM 4189 C C . ALA A 1 558 ? -13.605 15.320 19.001 1.00 52.28 558 ALA A C 1
ATOM 4191 O O . ALA A 1 558 ? -14.390 14.747 19.750 1.00 52.28 558 ALA A O 1
ATOM 4192 N N . ALA A 1 559 ? -13.025 16.467 19.372 1.00 51.94 559 ALA A N 1
ATOM 4193 C CA . ALA A 1 559 ? -13.187 17.051 20.710 1.00 51.94 559 ALA A CA 1
ATOM 4194 C C . ALA A 1 559 ? -14.637 17.462 21.045 1.00 51.94 559 ALA A C 1
ATOM 4196 O O . ALA A 1 559 ? -14.958 17.655 22.216 1.00 51.94 559 ALA A O 1
ATOM 4197 N N . GLN A 1 560 ? -15.510 17.594 20.038 1.00 55.31 560 GLN A N 1
ATOM 4198 C CA . GLN A 1 560 ? -16.924 17.928 20.231 1.00 55.31 560 GLN A CA 1
ATOM 4199 C C . GLN A 1 560 ? -17.826 16.701 20.455 1.00 55.31 560 GLN A C 1
ATOM 4201 O O . GLN A 1 560 ? -19.020 16.869 20.688 1.00 55.31 560 GLN A O 1
ATOM 4206 N N . ALA A 1 561 ? -17.280 15.479 20.410 1.00 55.69 561 ALA A N 1
ATOM 4207 C CA . ALA A 1 561 ? -18.043 14.247 20.629 1.00 55.69 561 ALA A CA 1
ATOM 4208 C C . ALA A 1 561 ? -18.383 13.986 22.112 1.00 55.69 561 ALA A C 1
ATOM 4210 O O . ALA A 1 561 ? -19.321 13.247 22.416 1.00 55.69 561 ALA A O 1
ATOM 4211 N N . ALA A 1 562 ? -17.658 14.606 23.051 1.00 55.53 562 ALA A N 1
ATOM 4212 C CA . ALA A 1 562 ? -17.891 14.430 24.482 1.00 55.53 562 ALA A CA 1
ATOM 4213 C C . ALA A 1 562 ? -19.271 14.977 24.903 1.00 55.53 562 ALA A C 1
ATOM 4215 O O . ALA A 1 562 ? -19.526 16.179 24.820 1.00 55.53 562 ALA A O 1
ATOM 4216 N N . GLY A 1 563 ? -20.156 14.097 25.386 1.00 58.66 563 GLY A N 1
ATOM 4217 C CA . GLY A 1 563 ? -21.500 14.464 25.849 1.00 58.66 563 GLY A CA 1
ATOM 4218 C C . GLY A 1 563 ? -22.554 14.598 24.745 1.00 58.66 563 GLY A C 1
ATOM 4219 O O . GLY A 1 563 ? -23.634 15.140 24.990 1.00 58.66 563 GLY A O 1
ATOM 4220 N N . PHE A 1 564 ? -22.275 14.114 23.535 1.00 71.38 564 PHE A N 1
ATOM 4221 C CA . PHE A 1 564 ? -23.257 14.072 22.454 1.00 71.38 564 PHE A CA 1
ATOM 4222 C C . PHE A 1 564 ? -24.388 13.079 22.765 1.00 71.38 564 PHE A C 1
ATOM 4224 O O . PHE A 1 564 ? -24.173 12.021 23.363 1.00 71.38 564 PHE A O 1
ATOM 4231 N N . SER A 1 565 ? -25.619 13.414 22.374 1.00 75.25 565 SER A N 1
ATOM 4232 C CA . SER A 1 565 ? -26.775 12.518 22.478 1.00 75.25 565 SER A CA 1
ATOM 4233 C C . SER A 1 565 ? -27.696 12.673 21.267 1.00 75.25 565 SER A C 1
ATOM 4235 O O . SER A 1 565 ? -27.765 13.749 20.670 1.00 75.25 565 SER A O 1
ATOM 4237 N N . ALA A 1 566 ? -28.384 11.599 20.890 1.00 81.19 566 ALA A N 1
ATOM 4238 C CA . ALA A 1 566 ? -29.326 11.598 19.778 1.00 81.19 566 ALA A CA 1
ATOM 4239 C C . ALA A 1 566 ? -30.449 10.580 19.999 1.00 81.19 566 ALA A C 1
ATOM 4241 O O . ALA A 1 566 ? -30.236 9.517 20.579 1.00 81.19 566 ALA A O 1
ATOM 4242 N N . GLU A 1 567 ? -31.631 10.889 19.476 1.00 85.00 567 GLU A N 1
ATOM 4243 C CA . GLU A 1 567 ? -32.670 9.896 19.226 1.00 85.00 567 GLU A CA 1
ATOM 4244 C C . GLU A 1 567 ? -32.449 9.307 17.837 1.00 85.00 567 GLU A C 1
ATOM 4246 O O . GLU A 1 567 ? -32.409 10.037 16.844 1.00 85.00 567 GLU A O 1
ATOM 4251 N N . ILE A 1 568 ? -32.320 7.990 17.773 1.00 87.38 568 ILE A N 1
ATOM 4252 C CA . ILE A 1 568 ? -32.109 7.237 16.540 1.00 87.38 568 ILE A CA 1
ATOM 4253 C C . ILE A 1 568 ? -33.273 6.270 16.352 1.00 87.38 568 ILE A C 1
ATOM 4255 O O . ILE A 1 568 ? -33.743 5.655 17.313 1.00 87.38 568 ILE A O 1
ATOM 4259 N N . SER A 1 569 ? -33.786 6.187 15.127 1.00 83.88 569 SER A N 1
ATOM 4260 C CA . SER A 1 569 ? -34.990 5.419 14.825 1.00 83.88 569 SER A CA 1
ATOM 4261 C C . SER A 1 569 ? -34.948 4.846 13.416 1.00 83.88 569 SER A C 1
ATOM 4263 O O . SER A 1 569 ? -34.721 5.576 12.446 1.00 83.88 569 SER A O 1
ATOM 4265 N N . ALA A 1 570 ? -35.219 3.547 13.322 1.00 83.38 570 ALA A N 1
ATOM 4266 C CA . ALA A 1 570 ? -35.402 2.821 12.077 1.00 83.38 570 ALA A CA 1
ATOM 4267 C C . ALA A 1 570 ? -36.847 2.329 11.981 1.00 83.38 570 ALA A C 1
ATOM 4269 O O . ALA A 1 570 ? -37.397 1.752 12.924 1.00 83.38 570 ALA A O 1
ATOM 4270 N N . SER A 1 571 ? -37.466 2.526 10.821 1.00 77.88 571 SER A N 1
ATOM 4271 C CA . SER A 1 571 ? -38.775 1.960 10.507 1.00 77.88 571 SER A CA 1
ATOM 4272 C C . SER A 1 571 ? -38.831 1.526 9.051 1.00 77.88 571 SER A C 1
ATOM 4274 O O . SER A 1 571 ? -38.331 2.232 8.176 1.00 77.88 571 SER A O 1
ATOM 4276 N N . TYR A 1 572 ? -39.462 0.390 8.773 1.00 72.31 572 TYR A N 1
ATOM 4277 C CA . TYR A 1 572 ? -39.732 -0.034 7.401 1.00 72.31 572 TYR A CA 1
ATOM 4278 C C . TYR A 1 572 ? -41.230 -0.136 7.146 1.00 72.31 572 TYR A C 1
ATOM 4280 O O . TYR A 1 572 ? -42.029 -0.464 8.022 1.00 72.31 572 TYR A O 1
ATOM 4288 N N . THR A 1 573 ? -41.611 0.180 5.914 1.00 64.62 573 THR A N 1
ATOM 4289 C CA . THR A 1 573 ? -42.982 0.082 5.411 1.00 64.62 573 THR A CA 1
ATOM 4290 C C . THR A 1 573 ? -42.984 -0.686 4.094 1.00 64.62 573 THR A C 1
ATOM 4292 O O . THR A 1 573 ? -41.935 -0.852 3.473 1.00 64.62 573 THR A O 1
ATOM 4295 N N . ASP A 1 574 ? -44.168 -1.054 3.598 1.00 54.69 574 ASP A N 1
ATOM 4296 C CA . ASP A 1 574 ? -44.343 -1.672 2.272 1.00 54.69 574 ASP A CA 1
ATOM 4297 C C . ASP A 1 574 ? -43.767 -0.832 1.106 1.00 54.69 574 ASP A C 1
ATOM 4299 O O . ASP A 1 574 ? -43.635 -1.327 -0.013 1.00 54.69 574 ASP A O 1
ATOM 4303 N N . TYR A 1 575 ? -43.444 0.445 1.346 1.00 50.31 575 TYR A N 1
ATOM 4304 C CA . TYR A 1 575 ? -42.982 1.408 0.343 1.00 50.31 575 TYR A CA 1
ATOM 4305 C C . TYR A 1 575 ? -41.510 1.825 0.502 1.00 50.31 575 TYR A C 1
ATOM 4307 O O . TYR A 1 575 ? -41.047 2.660 -0.274 1.00 50.31 575 TYR A O 1
ATOM 4315 N N . GLY A 1 576 ? -40.781 1.261 1.473 1.00 56.12 576 GLY A N 1
ATOM 4316 C CA . GLY A 1 576 ? -39.361 1.543 1.708 1.00 56.12 576 GLY A CA 1
ATOM 4317 C C . GLY A 1 576 ? -39.005 1.755 3.182 1.00 56.12 576 GLY A C 1
ATOM 4318 O O . GLY A 1 576 ? -39.872 1.743 4.065 1.00 56.12 576 GLY A O 1
ATOM 4319 N N . LEU A 1 577 ? -37.708 1.953 3.427 1.00 58.09 577 LEU A N 1
ATOM 4320 C CA . LEU A 1 577 ? -37.132 2.279 4.733 1.00 58.09 577 LEU A CA 1
ATOM 4321 C C . LEU A 1 577 ? -37.205 3.784 5.001 1.00 58.09 577 LEU A C 1
ATOM 4323 O O . LEU A 1 577 ? -36.832 4.601 4.154 1.00 58.09 577 LEU A O 1
ATOM 4327 N N . SER A 1 578 ? -37.673 4.140 6.195 1.00 61.69 578 SER A N 1
ATOM 4328 C CA . SER A 1 578 ? -37.651 5.499 6.725 1.00 61.69 578 SER A CA 1
ATOM 4329 C C . SER A 1 578 ? -36.848 5.515 8.016 1.00 61.69 578 SER A C 1
ATOM 4331 O O . SER A 1 578 ? -37.245 4.937 9.031 1.00 61.69 578 SER A O 1
ATOM 4333 N N . GLU A 1 579 ? -35.750 6.251 7.977 1.00 70.12 579 GLU A N 1
ATOM 4334 C CA . GLU A 1 579 ? -34.767 6.340 9.044 1.00 70.12 579 GLU A CA 1
ATOM 4335 C C . GLU A 1 579 ? -34.599 7.807 9.440 1.00 70.12 579 GLU A C 1
ATOM 4337 O O . GLU A 1 579 ? -34.511 8.696 8.581 1.00 70.12 579 GLU A O 1
ATOM 4342 N N . TYR A 1 580 ? -34.604 8.086 10.744 1.00 71.19 580 TYR A N 1
ATOM 4343 C CA . TYR A 1 580 ? -34.381 9.442 11.228 1.00 71.19 580 TYR A CA 1
ATOM 4344 C C . TYR A 1 580 ? -33.467 9.493 12.443 1.00 71.19 580 TYR A C 1
ATOM 4346 O O . TYR A 1 580 ? -33.477 8.624 13.316 1.00 71.19 580 TYR A O 1
ATOM 4354 N N . ILE A 1 581 ? -32.703 10.581 12.489 1.00 66.31 581 ILE A N 1
ATOM 4355 C CA . ILE A 1 581 ? -31.811 10.926 13.588 1.00 66.31 581 ILE A CA 1
ATOM 4356 C C . ILE A 1 581 ? -32.200 12.319 14.062 1.00 66.31 581 ILE A C 1
ATOM 4358 O O . ILE A 1 581 ? -32.105 13.284 13.301 1.00 66.31 581 ILE A O 1
ATOM 4362 N N . ASN A 1 582 ? -32.654 12.426 15.307 1.00 74.12 582 ASN A N 1
ATOM 4363 C CA . ASN A 1 582 ? -33.002 13.692 15.940 1.00 74.12 582 ASN A CA 1
ATOM 4364 C C . ASN A 1 582 ? -31.954 14.039 17.001 1.00 74.12 582 ASN A C 1
ATOM 4366 O O . ASN A 1 582 ? -31.787 13.334 17.997 1.00 74.12 582 ASN A O 1
ATOM 4370 N N . LEU A 1 583 ? -31.226 15.125 16.766 1.00 66.44 583 LEU A N 1
ATOM 4371 C CA . LEU A 1 583 ? -30.166 15.585 17.654 1.00 66.44 583 LEU A CA 1
ATOM 4372 C C . LEU A 1 583 ? -30.736 16.368 18.834 1.00 66.44 583 LEU A C 1
ATOM 4374 O O . LEU A 1 583 ? -31.753 17.045 18.706 1.00 66.44 583 LEU A O 1
ATOM 4378 N N . THR A 1 584 ? -30.015 16.413 19.957 1.00 59.75 584 THR A N 1
ATOM 4379 C CA . THR A 1 584 ? -30.400 17.240 21.121 1.00 59.75 584 THR A CA 1
ATOM 4380 C C . THR A 1 584 ? -30.555 18.734 20.785 1.00 59.75 584 THR A C 1
ATOM 4382 O O . THR A 1 584 ? -31.227 19.465 21.508 1.00 59.75 584 THR A O 1
ATOM 4385 N N . SER A 1 585 ? -29.958 19.202 19.681 1.00 56.22 585 SER A N 1
ATOM 4386 C CA . SER A 1 585 ? -30.105 20.564 19.142 1.00 56.22 585 SER A CA 1
ATOM 4387 C C . SER A 1 585 ? -31.432 20.817 18.404 1.00 56.22 585 SER A C 1
ATOM 4389 O O . SER A 1 585 ? -31.691 21.950 18.001 1.00 56.22 585 SER A O 1
ATOM 4391 N N . GLY A 1 586 ? -32.269 19.789 18.218 1.00 60.53 586 GLY A N 1
ATOM 4392 C CA . GLY A 1 586 ? -33.542 19.846 17.492 1.00 60.53 586 GLY A CA 1
ATOM 4393 C C . GLY A 1 586 ? -33.418 19.728 15.968 1.00 60.53 586 GLY A C 1
ATOM 4394 O O . GLY A 1 586 ? -34.408 19.914 15.261 1.00 60.53 586 GLY A O 1
ATOM 4395 N N . ILE A 1 587 ? -32.219 19.447 15.447 1.00 68.06 587 ILE A N 1
ATOM 4396 C CA . ILE A 1 587 ? -31.993 19.181 14.021 1.00 68.06 587 ILE A CA 1
ATOM 4397 C C . ILE A 1 587 ? -32.340 17.717 13.733 1.00 68.06 587 ILE A C 1
ATOM 4399 O O . ILE A 1 587 ? -31.811 16.816 14.384 1.00 68.06 587 ILE A O 1
ATOM 4403 N N . VAL A 1 588 ? -33.193 17.493 12.729 1.00 73.56 588 VAL A N 1
ATOM 4404 C CA . VAL A 1 588 ? -33.611 16.157 12.287 1.00 73.56 588 VAL A CA 1
ATOM 4405 C C . VAL A 1 588 ? -33.009 15.847 10.921 1.00 73.56 588 VAL A C 1
ATOM 4407 O O . VAL A 1 588 ? -33.214 16.591 9.959 1.00 73.56 588 VAL A O 1
ATOM 4410 N N . TYR A 1 589 ? -32.291 14.732 10.829 1.00 75.94 589 TYR A N 1
ATOM 4411 C CA . TYR A 1 589 ? -31.797 14.179 9.573 1.00 75.94 589 TYR A CA 1
ATOM 4412 C C . TYR A 1 589 ? -32.720 13.055 9.118 1.00 75.94 589 TYR A C 1
ATOM 4414 O O . TYR A 1 589 ? -32.994 12.129 9.878 1.00 75.94 589 TYR A O 1
ATOM 4422 N N . HIS A 1 590 ? -33.183 13.151 7.872 1.00 76.38 590 HIS A N 1
ATOM 4423 C CA . HIS A 1 590 ? -33.995 12.128 7.223 1.00 76.38 590 HIS A CA 1
ATOM 4424 C C . HIS A 1 590 ? -33.180 11.402 6.154 1.00 76.38 590 HIS A C 1
ATOM 4426 O O . HIS A 1 590 ? -32.585 12.049 5.276 1.00 76.38 590 HIS A O 1
ATOM 4432 N N . PHE A 1 591 ? -33.210 10.075 6.227 1.00 74.19 591 PHE A N 1
ATOM 4433 C CA . PHE A 1 591 ? -32.652 9.161 5.240 1.00 74.19 591 PHE A CA 1
ATOM 4434 C C . PHE A 1 591 ? -33.801 8.395 4.581 1.00 74.19 591 PHE A C 1
ATOM 4436 O O . PHE A 1 591 ? -34.793 8.038 5.220 1.00 74.19 591 PHE A O 1
ATOM 4443 N N . THR A 1 592 ? -33.728 8.224 3.264 1.00 67.06 592 THR A N 1
ATOM 4444 C CA . THR A 1 592 ? -34.761 7.522 2.497 1.00 67.06 592 THR A CA 1
ATOM 4445 C C . THR A 1 592 ? -34.087 6.713 1.410 1.00 67.06 592 THR A C 1
ATOM 4447 O O . THR A 1 592 ? -33.521 7.279 0.473 1.00 67.06 592 THR A O 1
ATOM 4450 N N . PHE A 1 593 ? -34.187 5.392 1.516 1.00 65.44 593 PHE A N 1
ATOM 4451 C CA . PHE A 1 593 ? -33.717 4.472 0.491 1.00 65.44 593 PHE A CA 1
ATOM 4452 C C . PHE A 1 593 ? -34.913 3.975 -0.320 1.00 65.44 593 PHE A C 1
ATOM 4454 O O . PHE A 1 593 ? -35.880 3.447 0.222 1.00 65.44 593 PHE A O 1
ATOM 4461 N N . ASN A 1 594 ? -34.855 4.146 -1.643 1.00 60.75 594 ASN A N 1
ATOM 4462 C CA . ASN A 1 594 ? -35.898 3.675 -2.566 1.00 60.75 594 ASN A CA 1
ATOM 4463 C C . ASN A 1 594 ? -35.733 2.185 -2.934 1.00 60.75 594 ASN A C 1
ATOM 4465 O O . ASN A 1 594 ? -36.217 1.744 -3.980 1.00 60.75 594 ASN A O 1
ATOM 4469 N N . THR A 1 595 ? -35.003 1.421 -2.123 1.00 56.53 595 THR A N 1
ATOM 4470 C CA . THR A 1 595 ? -34.806 -0.019 -2.284 1.00 56.53 595 THR A CA 1
ATOM 4471 C C . THR A 1 595 ? -35.996 -0.775 -1.698 1.00 56.53 595 THR A C 1
ATOM 4473 O O . THR A 1 595 ? -36.473 -0.485 -0.601 1.00 56.53 595 THR A O 1
ATOM 4476 N N . LEU A 1 596 ? -36.507 -1.754 -2.452 1.00 52.59 596 LEU A N 1
ATOM 4477 C CA . LEU A 1 596 ? -37.452 -2.734 -1.923 1.00 52.59 596 LEU A CA 1
ATOM 4478 C C . LEU A 1 596 ? -36.665 -3.680 -1.019 1.00 52.59 596 LEU A C 1
ATOM 4480 O O . LEU A 1 596 ? -36.181 -4.711 -1.488 1.00 52.59 596 LEU A O 1
ATOM 4484 N N . VAL A 1 597 ? -36.531 -3.318 0.256 1.00 55.38 597 VAL A N 1
ATOM 4485 C CA . VAL A 1 597 ? -35.937 -4.210 1.251 1.00 55.38 597 VAL A CA 1
ATOM 4486 C C . VAL A 1 597 ? -36.908 -5.352 1.474 1.00 55.38 597 VAL A C 1
ATOM 4488 O O . VAL A 1 597 ? -37.930 -5.234 2.149 1.00 55.38 597 VAL A O 1
ATOM 4491 N N . SER A 1 598 ? -36.633 -6.456 0.792 1.00 54.44 598 SER A N 1
ATOM 4492 C CA . SER A 1 598 ? -37.394 -7.681 0.927 1.00 54.44 598 SER A CA 1
ATOM 4493 C C . SER A 1 598 ? -36.707 -8.472 2.032 1.00 54.44 598 SER A C 1
ATOM 4495 O O . SER A 1 598 ? -35.843 -9.299 1.754 1.00 54.44 598 SER A O 1
ATOM 4497 N N . PHE A 1 599 ? -37.074 -8.220 3.291 1.00 59.44 599 PHE A N 1
ATOM 4498 C CA . PHE A 1 599 ? -36.759 -9.151 4.373 1.00 59.44 599 PHE A CA 1
ATOM 4499 C C . PHE A 1 599 ? -37.558 -10.436 4.117 1.00 59.44 599 PHE A C 1
ATOM 4501 O O . PHE A 1 599 ? -38.670 -10.627 4.608 1.00 59.44 599 PHE A O 1
ATOM 4508 N N . LYS A 1 600 ? -37.042 -11.305 3.244 1.00 44.75 600 LYS A N 1
ATOM 4509 C CA . LYS A 1 600 ? -37.585 -12.642 2.993 1.00 44.75 600 LYS A CA 1
ATOM 4510 C C . LYS A 1 600 ? -37.168 -13.546 4.153 1.00 44.75 600 LYS A C 1
ATOM 4512 O O . LYS A 1 600 ? -36.364 -14.451 3.981 1.00 44.75 600 LYS A O 1
ATOM 4517 N N . GLY A 1 601 ? -37.690 -13.291 5.348 1.00 55.19 601 GLY A N 1
ATOM 4518 C CA . GLY A 1 601 ? -37.228 -13.991 6.540 1.00 55.19 601 GLY A CA 1
ATOM 4519 C C . GLY A 1 601 ? -37.772 -13.420 7.839 1.00 55.19 601 GLY A C 1
ATOM 4520 O O . GLY A 1 601 ? -38.703 -12.617 7.843 1.00 55.19 601 GLY A O 1
ATOM 4521 N N . GLN A 1 602 ? -37.201 -13.896 8.940 1.00 66.19 602 GLN A N 1
ATOM 4522 C CA . GLN A 1 602 ? -37.442 -13.379 10.279 1.00 66.19 602 GLN A CA 1
ATOM 4523 C C . GLN A 1 602 ? -36.511 -12.184 10.507 1.00 66.19 602 GLN A C 1
ATOM 4525 O O . GLN A 1 602 ? -35.307 -12.375 10.589 1.00 66.19 602 GLN A O 1
ATOM 4530 N N . SER A 1 603 ? -37.046 -10.964 10.600 1.00 73.44 603 SER A N 1
ATOM 4531 C CA . SER A 1 603 ? -36.227 -9.773 10.873 1.00 73.44 603 SER A CA 1
ATOM 4532 C C . SER A 1 603 ? -36.220 -9.453 12.366 1.00 73.44 603 SER A C 1
ATOM 4534 O O . SER A 1 603 ? -37.292 -9.281 12.967 1.00 73.44 603 SER A O 1
ATOM 4536 N N . TYR A 1 604 ? -35.037 -9.299 12.946 1.00 79.81 604 TYR A N 1
ATOM 4537 C CA . TYR A 1 604 ? -34.854 -8.961 14.351 1.00 79.81 604 TYR A CA 1
ATOM 4538 C C . TYR A 1 604 ? -34.490 -7.486 14.503 1.00 79.81 604 TYR A C 1
ATOM 4540 O O . TYR A 1 604 ? -33.562 -7.025 13.838 1.00 79.81 604 TYR A O 1
ATOM 4548 N N . PRO A 1 605 ? -35.193 -6.712 15.347 1.00 82.62 605 PRO A N 1
ATOM 4549 C CA . PRO A 1 605 ? -34.723 -5.384 15.703 1.00 82.62 605 PRO A CA 1
ATOM 4550 C C . PRO A 1 605 ? -33.420 -5.502 16.502 1.00 82.62 605 PRO A C 1
ATOM 4552 O O . PRO A 1 605 ? -33.300 -6.372 17.368 1.00 82.62 605 PRO A O 1
ATOM 4555 N N . ILE A 1 606 ? -32.469 -4.614 16.215 1.00 80.25 606 ILE A N 1
ATOM 4556 C CA . ILE A 1 606 ? -31.147 -4.583 16.847 1.00 80.25 606 ILE A CA 1
ATOM 4557 C C . ILE A 1 606 ? -30.805 -3.188 17.371 1.00 80.25 606 ILE A C 1
ATOM 4559 O O . ILE A 1 606 ? -31.254 -2.173 16.829 1.00 80.25 606 ILE A O 1
ATOM 4563 N N . ILE A 1 607 ? -29.963 -3.142 18.400 1.00 78.81 607 ILE A N 1
ATOM 4564 C CA . ILE A 1 607 ? -29.128 -1.977 18.728 1.00 78.81 607 ILE A CA 1
ATOM 4565 C C . ILE A 1 607 ? -27.671 -2.425 18.724 1.00 78.81 607 ILE A C 1
ATOM 4567 O O . ILE A 1 607 ? -27.398 -3.544 19.138 1.00 78.81 607 ILE A O 1
ATOM 4571 N N . GLY A 1 608 ? -26.727 -1.601 18.292 1.00 74.81 608 GLY A N 1
ATOM 4572 C CA . GLY A 1 608 ? -25.343 -2.053 18.223 1.00 74.81 608 GLY A CA 1
ATOM 4573 C C . GLY A 1 608 ? -24.324 -0.949 18.064 1.00 74.81 608 GLY A C 1
ATOM 4574 O O . GLY A 1 608 ? -24.651 0.239 17.993 1.00 74.81 608 GLY A O 1
ATOM 4575 N N . VAL A 1 609 ? -23.069 -1.377 18.042 1.00 73.50 609 VAL A N 1
ATOM 4576 C CA . VAL A 1 609 ? -21.935 -0.545 17.677 1.00 73.50 609 VAL A CA 1
ATOM 4577 C C . VAL A 1 609 ? -20.972 -1.330 16.807 1.00 73.50 609 VAL A C 1
ATOM 4579 O O . VAL A 1 609 ? -20.602 -2.448 17.159 1.00 73.50 609 VAL A O 1
ATOM 4582 N N . ASP A 1 610 ? -20.550 -0.705 15.715 1.00 70.81 610 ASP A N 1
ATOM 4583 C CA . ASP A 1 610 ? -19.526 -1.206 14.805 1.00 70.81 610 ASP A CA 1
ATOM 4584 C C . ASP A 1 610 ? -18.362 -0.221 14.759 1.00 70.81 610 ASP A C 1
ATOM 4586 O O . ASP A 1 610 ? -18.516 0.964 15.039 1.00 70.81 610 ASP A O 1
ATOM 4590 N N . VAL A 1 611 ? -17.199 -0.697 14.344 1.00 64.19 611 VAL A N 1
ATOM 4591 C CA . VAL A 1 611 ? -16.067 0.133 13.956 1.00 64.19 611 VAL A CA 1
ATOM 4592 C C . VAL A 1 611 ? -15.748 -0.183 12.511 1.00 64.19 611 VAL A C 1
ATOM 4594 O O . VAL A 1 611 ? -15.271 -1.268 12.176 1.00 64.19 611 VAL A O 1
ATOM 4597 N N . ALA A 1 612 ? -16.024 0.781 11.642 1.00 55.19 612 ALA A N 1
ATOM 4598 C CA . ALA A 1 612 ? -15.776 0.661 10.213 1.00 55.19 612 ALA A CA 1
ATOM 4599 C C . ALA A 1 612 ? -14.440 1.313 9.842 1.00 55.19 612 ALA A C 1
ATOM 4601 O O . ALA A 1 612 ? -14.210 2.459 10.211 1.00 55.19 612 ALA A O 1
ATOM 4602 N N . GLY A 1 613 ? -13.589 0.628 9.070 1.00 48.78 613 GLY A N 1
ATOM 4603 C CA . GLY A 1 613 ? -12.406 1.232 8.429 1.00 48.78 613 GLY A CA 1
ATOM 4604 C C . GLY A 1 613 ? -11.085 1.136 9.200 1.00 48.78 613 GLY A C 1
ATOM 4605 O O . GLY A 1 613 ? -10.054 1.594 8.710 1.00 48.78 613 GLY A O 1
ATOM 4606 N N . SER A 1 614 ? -11.056 0.515 10.379 1.00 48.03 614 SER A N 1
ATOM 4607 C CA . SER A 1 614 ? -9.780 0.273 11.046 1.00 48.03 614 SER A CA 1
ATOM 4608 C C . SER A 1 614 ? -9.054 -0.896 10.361 1.00 48.03 614 SER A C 1
ATOM 4610 O O . SER A 1 614 ? -9.424 -2.050 10.558 1.00 48.03 614 SER A O 1
ATOM 4612 N N . GLU A 1 615 ? -7.996 -0.611 9.594 1.00 41.44 615 GLU A N 1
ATOM 4613 C CA . GLU A 1 615 ? -7.086 -1.624 9.004 1.00 41.44 615 GLU A CA 1
ATOM 4614 C C . GLU A 1 615 ? -6.541 -2.619 10.042 1.00 41.44 615 GLU A C 1
ATOM 4616 O O . GLU A 1 615 ? -6.088 -3.711 9.719 1.00 41.44 615 GLU A O 1
ATOM 4621 N N . TYR A 1 616 ? -6.624 -2.239 11.314 1.00 42.50 616 TYR A N 1
ATOM 4622 C CA . TYR A 1 616 ? -6.341 -3.071 12.457 1.00 42.50 616 TYR A CA 1
ATOM 4623 C C . TYR A 1 616 ? -7.519 -2.971 13.405 1.00 42.50 616 TYR A C 1
ATOM 4625 O O . TYR A 1 616 ? -7.938 -1.866 13.727 1.00 42.50 616 TYR A O 1
ATOM 4633 N N . ASN A 1 617 ? -8.006 -4.111 13.879 1.00 41.72 617 ASN A N 1
ATOM 4634 C CA . ASN A 1 617 ? -9.159 -4.302 14.763 1.00 41.72 617 ASN A CA 1
ATOM 4635 C C . ASN A 1 617 ? -8.947 -3.676 16.182 1.00 41.72 617 ASN A C 1
ATOM 4637 O O . ASN A 1 617 ? -9.153 -4.307 17.203 1.00 41.72 617 ASN A O 1
ATOM 4641 N N . LEU A 1 618 ? -8.383 -2.467 16.289 1.00 42.62 618 LEU A N 1
ATOM 4642 C CA . LEU A 1 618 ? -7.624 -1.981 17.456 1.00 42.62 618 LEU A CA 1
ATOM 4643 C C . LEU A 1 618 ? -8.146 -0.691 18.080 1.00 42.62 618 LEU A C 1
ATOM 4645 O O . LEU A 1 618 ? -7.458 -0.114 18.923 1.00 42.62 618 LEU A O 1
ATOM 4649 N N . SER A 1 619 ? -9.318 -0.202 17.690 1.00 44.66 619 SER A N 1
ATOM 4650 C CA . SER A 1 619 ? -9.832 1.020 18.304 1.00 44.66 619 SER A CA 1
ATOM 4651 C C . SER A 1 619 ? -10.444 0.738 19.682 1.00 44.66 619 SER A C 1
ATOM 4653 O O . SER A 1 619 ? -11.127 -0.273 19.907 1.00 44.66 619 SER A O 1
ATOM 4655 N N . ASP A 1 620 ? -10.162 1.647 20.617 1.00 49.41 620 ASP A N 1
ATOM 4656 C CA . ASP A 1 620 ? -10.988 1.850 21.798 1.00 49.41 620 ASP A CA 1
ATOM 4657 C C . ASP A 1 620 ? -12.292 2.518 21.326 1.00 49.41 620 ASP A C 1
ATOM 4659 O O . ASP A 1 620 ? -12.318 3.720 21.056 1.00 49.41 620 ASP A O 1
ATOM 4663 N N . ILE A 1 621 ? -13.371 1.740 21.222 1.00 55.62 621 ILE A N 1
ATOM 4664 C CA . ILE A 1 621 ? -14.725 2.262 20.996 1.00 55.62 621 ILE A CA 1
ATOM 4665 C C . ILE A 1 621 ? -15.133 3.182 22.151 1.00 55.62 621 ILE A C 1
ATOM 4667 O O . ILE A 1 621 ? -15.023 2.833 23.332 1.00 55.62 621 ILE A O 1
ATOM 4671 N N . SER A 1 622 ? -15.664 4.358 21.835 1.00 61.28 622 SER A N 1
ATOM 4672 C CA . SER A 1 622 ? -16.151 5.278 22.867 1.00 61.28 622 SER A CA 1
ATOM 4673 C C . SER A 1 622 ? -17.310 4.647 23.655 1.00 61.28 622 SER A C 1
ATOM 4675 O O . SER A 1 622 ? -18.130 3.896 23.123 1.00 61.28 622 SER A O 1
ATOM 4677 N N . THR A 1 623 ? -17.411 4.931 24.954 1.00 69.12 623 THR A N 1
ATOM 4678 C CA . THR A 1 623 ? -18.516 4.367 25.745 1.00 69.12 623 THR A CA 1
ATOM 4679 C C . THR A 1 623 ? -19.824 5.084 25.412 1.00 69.12 623 THR A C 1
ATOM 4681 O O . THR A 1 623 ? -19.937 6.302 25.592 1.00 69.12 623 THR A O 1
ATOM 4684 N N . ALA A 1 624 ? -20.834 4.324 24.991 1.00 73.50 624 ALA A N 1
ATOM 4685 C CA . ALA A 1 624 ? -22.164 4.811 24.654 1.00 73.50 624 ALA A CA 1
ATOM 4686 C C . ALA A 1 624 ? -23.255 4.082 25.442 1.00 73.50 624 ALA A C 1
ATOM 4688 O O . ALA A 1 624 ? -23.178 2.889 25.724 1.00 73.50 624 ALA A O 1
ATOM 4689 N N . GLN A 1 625 ? -24.309 4.810 25.793 1.00 80.31 625 GLN A N 1
ATOM 4690 C CA . GLN A 1 625 ? -25.479 4.248 26.446 1.00 80.31 625 GLN A CA 1
ATOM 4691 C C . GLN A 1 625 ? -26.718 4.409 25.574 1.00 80.31 625 GLN A C 1
ATOM 4693 O O . GLN A 1 625 ? -27.093 5.530 25.237 1.00 80.31 625 GLN A O 1
ATOM 4698 N N . PHE A 1 626 ? -27.384 3.292 25.298 1.00 81.62 626 PHE A N 1
ATOM 4699 C CA . PHE A 1 626 ? -28.711 3.227 24.706 1.00 81.62 626 PHE A CA 1
ATOM 4700 C C . PHE A 1 626 ? -29.769 3.192 25.810 1.00 81.62 626 PHE A C 1
ATOM 4702 O O . PHE A 1 626 ? -29.721 2.361 26.716 1.00 81.62 626 PHE A O 1
ATOM 4709 N N . SER A 1 627 ? -30.748 4.087 25.746 1.00 84.75 627 SER A N 1
ATOM 4710 C CA . SER A 1 627 ? -31.839 4.203 26.717 1.00 84.75 627 SER A CA 1
ATOM 4711 C C . SER A 1 627 ? -33.166 4.496 26.017 1.00 84.75 627 SER A C 1
ATOM 4713 O O . SER A 1 627 ? -33.190 4.799 24.827 1.00 84.75 627 SE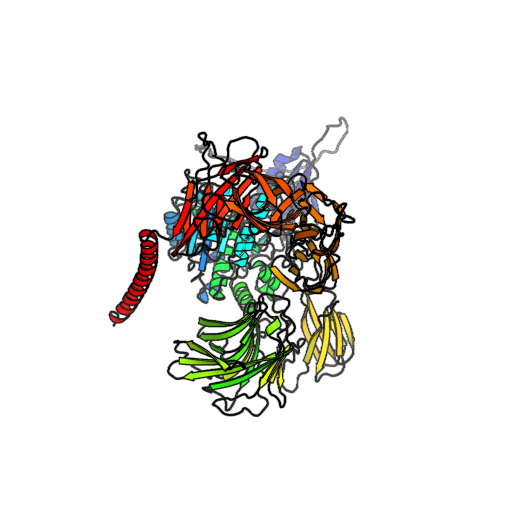R A O 1
ATOM 4715 N N . GLY A 1 628 ? -34.288 4.370 26.732 1.00 83.19 628 GLY A N 1
ATOM 4716 C CA . GLY A 1 628 ? -35.610 4.685 26.171 1.00 83.19 628 GLY A CA 1
ATOM 4717 C C . GLY A 1 628 ? -35.983 3.850 24.941 1.00 83.19 628 GLY A C 1
ATOM 4718 O O . GLY A 1 628 ? -36.603 4.381 24.028 1.00 83.19 628 GLY A O 1
ATOM 4719 N N . ILE A 1 629 ? -35.576 2.577 24.904 1.00 85.31 629 ILE A N 1
ATOM 4720 C CA . ILE A 1 629 ? -35.737 1.717 23.726 1.00 85.31 629 ILE A CA 1
ATOM 4721 C C . ILE A 1 629 ? -37.213 1.382 23.510 1.00 85.31 629 ILE A C 1
ATOM 4723 O O . ILE A 1 629 ? -37.876 0.853 24.412 1.00 85.31 629 ILE A O 1
ATOM 4727 N N . LEU A 1 630 ? -37.705 1.659 22.304 1.00 86.00 630 LEU A N 1
ATOM 4728 C CA . LEU A 1 630 ? -39.058 1.347 21.863 1.00 86.00 630 LEU A CA 1
ATOM 4729 C C . LEU A 1 630 ? -39.005 0.407 20.659 1.00 86.00 630 LEU A C 1
ATOM 4731 O O . LEU A 1 630 ? -38.352 0.711 19.666 1.00 86.00 630 LEU A O 1
ATOM 4735 N N . ILE A 1 631 ? -39.751 -0.695 20.716 1.00 86.00 631 ILE A N 1
ATOM 4736 C CA . ILE A 1 631 ? -39.967 -1.601 19.581 1.00 86.00 631 ILE A CA 1
ATOM 4737 C C . ILE A 1 631 ? -41.456 -1.586 19.253 1.00 86.00 631 ILE A C 1
ATOM 4739 O O . ILE A 1 631 ? -42.286 -1.822 20.134 1.00 86.00 631 ILE A O 1
ATOM 4743 N N . ASN A 1 632 ? -41.818 -1.249 18.011 1.00 86.31 632 ASN A N 1
ATOM 4744 C CA . ASN A 1 632 ? -43.209 -0.994 17.611 1.00 86.31 632 ASN A CA 1
ATOM 4745 C C . ASN A 1 632 ? -43.933 -0.019 18.569 1.00 86.31 632 ASN A C 1
ATOM 4747 O O . ASN A 1 632 ? -45.104 -0.197 18.906 1.00 86.31 632 ASN A O 1
ATOM 4751 N N . GLY A 1 633 ? -43.209 0.987 19.073 1.00 82.00 633 GLY A N 1
ATOM 4752 C CA . GLY A 1 633 ? -43.720 1.972 20.035 1.00 82.00 633 GLY A CA 1
ATOM 4753 C C . GLY A 1 633 ? -43.922 1.455 21.467 1.00 82.00 633 GLY A C 1
ATOM 4754 O O . GLY A 1 633 ? -44.414 2.200 22.312 1.00 82.00 633 GLY A O 1
ATOM 4755 N N . THR A 1 634 ? -43.542 0.209 21.766 1.00 82.50 634 THR A N 1
ATOM 4756 C CA . THR A 1 634 ? -43.648 -0.390 23.104 1.00 82.50 634 THR A CA 1
ATOM 4757 C C . THR A 1 634 ? -42.287 -0.399 23.791 1.00 82.50 634 THR A C 1
ATOM 4759 O O . THR A 1 634 ? -41.293 -0.809 23.195 1.00 82.50 634 THR A O 1
ATOM 4762 N N . ALA A 1 635 ? -42.237 0.037 25.053 1.00 81.31 635 ALA A N 1
ATOM 4763 C CA . ALA A 1 635 ? -41.011 0.010 25.844 1.00 81.31 635 ALA A CA 1
ATOM 4764 C C . ALA A 1 635 ? -40.561 -1.430 26.120 1.00 81.31 635 ALA A C 1
ATOM 4766 O O . ALA A 1 635 ? -41.350 -2.259 26.578 1.00 81.31 635 ALA A O 1
ATOM 4767 N N . VAL A 1 636 ? -39.284 -1.708 25.871 1.00 74.31 636 VAL A N 1
ATOM 4768 C CA . VAL A 1 636 ? -38.696 -3.030 26.107 1.00 74.31 636 VAL A CA 1
ATOM 4769 C C . VAL A 1 636 ? -38.459 -3.241 27.608 1.00 74.31 636 VAL A C 1
ATOM 4771 O O . VAL A 1 636 ? -37.867 -2.391 28.273 1.00 74.31 636 VAL A O 1
ATOM 4774 N N . SER A 1 637 ? -38.897 -4.383 28.154 1.00 56.28 637 SER A N 1
ATOM 4775 C CA . SER A 1 637 ? -38.607 -4.800 29.537 1.00 56.28 637 SER A CA 1
ATOM 4776 C C . SER A 1 637 ? -37.969 -6.193 29.576 1.00 56.28 637 SER A C 1
ATOM 4778 O O . SER A 1 637 ? -38.579 -7.140 29.084 1.00 56.28 637 SER A O 1
ATOM 4780 N N . GLY A 1 638 ? -36.795 -6.336 30.201 1.00 53.00 638 GLY A N 1
ATOM 4781 C CA . GLY A 1 638 ? -36.096 -7.621 30.383 1.00 53.00 638 GLY A CA 1
ATOM 4782 C C . GLY A 1 638 ? -34.647 -7.606 29.882 1.00 53.00 638 GLY A C 1
ATOM 4783 O O . GLY A 1 638 ? -34.237 -6.635 29.252 1.00 53.00 638 GLY A O 1
ATOM 4784 N N . GLN A 1 639 ? -33.883 -8.661 30.199 1.00 47.81 639 GLN A N 1
ATOM 4785 C CA . GLN A 1 639 ? -32.566 -8.929 29.599 1.00 47.81 639 GLN A CA 1
ATOM 4786 C C . GLN A 1 639 ? -32.746 -9.889 28.405 1.00 47.81 639 GLN A C 1
ATOM 4788 O O . GLN A 1 639 ? -33.166 -11.023 28.642 1.00 47.81 639 GLN A O 1
ATOM 4793 N N . PRO A 1 640 ? -32.530 -9.438 27.159 1.00 47.47 640 PRO A N 1
ATOM 4794 C CA . PRO A 1 640 ? -32.554 -10.271 25.961 1.00 47.47 640 PRO A CA 1
ATOM 4795 C C . PRO A 1 640 ? -31.258 -11.083 25.817 1.00 47.47 640 PRO A C 1
ATOM 4797 O O . PRO A 1 640 ? -30.320 -10.925 26.604 1.00 47.47 640 PRO A O 1
ATOM 4800 N N . ASP A 1 641 ? -31.241 -11.977 24.831 1.00 45.03 641 ASP A N 1
ATOM 4801 C CA . ASP A 1 641 ? -30.083 -12.799 24.491 1.00 45.03 641 ASP A CA 1
ATOM 4802 C C . ASP A 1 641 ? -29.021 -11.947 23.768 1.00 45.03 641 ASP A C 1
ATOM 4804 O O . ASP A 1 641 ? -29.285 -11.382 22.709 1.00 45.03 641 ASP A O 1
ATOM 4808 N N . VAL A 1 642 ? -27.822 -11.857 24.351 1.00 43.59 642 VAL A N 1
ATOM 4809 C CA . VAL A 1 642 ? -26.695 -11.083 23.802 1.00 43.59 642 VAL A CA 1
ATOM 4810 C C . VAL A 1 642 ? -26.019 -11.870 22.682 1.00 43.59 642 VAL A C 1
ATOM 4812 O O . VAL A 1 642 ? -25.488 -12.954 22.935 1.00 43.59 642 VAL A O 1
ATOM 4815 N N . TYR A 1 643 ? -25.981 -11.306 21.473 1.00 46.31 643 TYR A N 1
ATOM 4816 C CA . TYR A 1 643 ? -25.264 -11.868 20.325 1.00 46.31 643 TYR A CA 1
ATOM 4817 C C . TYR A 1 643 ? -24.075 -10.982 19.939 1.00 46.31 643 TYR A C 1
ATOM 4819 O O . TYR A 1 643 ? -24.219 -9.907 19.369 1.00 46.31 643 TYR A O 1
ATOM 4827 N N . THR A 1 644 ? -22.858 -11.438 20.225 1.00 44.84 644 THR A N 1
ATOM 4828 C CA . THR A 1 644 ? -21.644 -10.768 19.743 1.00 44.84 644 THR A CA 1
ATOM 4829 C C . THR A 1 644 ? -21.440 -11.042 18.254 1.00 44.84 644 THR A C 1
ATOM 4831 O O . THR A 1 644 ? -21.199 -12.186 17.868 1.00 44.84 644 THR A O 1
ATOM 4834 N N . GLY A 1 645 ? -21.537 -10.000 17.426 1.00 40.75 645 GLY A N 1
ATOM 4835 C CA . GLY A 1 645 ? -21.318 -10.066 15.982 1.00 40.75 645 GLY A CA 1
ATOM 4836 C C . GLY A 1 645 ? -19.858 -10.344 15.596 1.00 40.75 645 GLY A C 1
ATOM 4837 O O . GLY A 1 645 ? -18.929 -9.785 16.170 1.00 40.75 645 GLY A O 1
ATOM 4838 N N . THR A 1 646 ? -19.698 -11.243 14.619 1.00 42.00 646 THR A N 1
ATOM 4839 C CA . THR A 1 646 ? -18.550 -11.408 13.702 1.00 42.00 646 THR A CA 1
ATOM 4840 C C . THR A 1 646 ? -17.144 -11.452 14.306 1.00 42.00 646 THR A C 1
ATOM 4842 O O . THR A 1 646 ? -16.281 -10.654 13.968 1.00 42.00 646 THR A O 1
ATOM 4845 N N . LEU A 1 647 ? -16.858 -12.490 15.101 1.00 39.31 647 LEU A N 1
ATOM 4846 C CA . LEU A 1 647 ? -15.504 -13.072 15.194 1.00 39.31 647 LEU A CA 1
ATOM 4847 C C . LEU A 1 647 ? -15.492 -14.579 15.540 1.00 39.31 647 LEU A C 1
ATOM 4849 O O . LEU A 1 647 ? -14.477 -15.110 15.992 1.00 39.31 647 LEU A O 1
ATOM 4853 N N . ASP A 1 648 ? -16.597 -15.293 15.300 1.00 35.75 648 ASP A N 1
ATOM 4854 C CA . ASP A 1 648 ? -16.644 -16.754 15.480 1.00 35.75 648 ASP A CA 1
ATOM 4855 C C . ASP A 1 648 ? -15.999 -17.528 14.312 1.00 35.75 648 ASP A C 1
ATOM 4857 O O . ASP A 1 648 ? -15.450 -18.605 14.534 1.00 35.75 648 ASP A O 1
ATOM 4861 N N . TYR A 1 649 ? -15.971 -16.976 13.090 1.00 33.97 649 TYR A N 1
ATOM 4862 C CA . TYR A 1 649 ? -15.486 -17.703 11.904 1.00 33.97 649 TYR A CA 1
ATOM 4863 C C . TYR A 1 649 ? -13.960 -17.813 11.799 1.00 33.97 649 TYR A C 1
ATOM 4865 O O . TYR A 1 649 ? -13.443 -18.866 11.429 1.00 33.97 649 TYR A O 1
ATOM 4873 N N . LEU A 1 650 ? -13.225 -16.763 12.175 1.00 35.41 650 LEU A N 1
ATOM 4874 C CA . LEU A 1 650 ? -11.760 -16.762 12.138 1.00 35.41 650 LEU A CA 1
ATOM 4875 C C . LEU A 1 650 ? -11.114 -17.077 13.483 1.00 35.41 650 LEU A C 1
ATOM 4877 O O . LEU A 1 650 ? -9.915 -16.890 13.617 1.00 35.41 650 LEU A O 1
ATOM 4881 N N . ASN A 1 651 ? -11.857 -17.463 14.527 1.00 38.03 651 ASN A N 1
ATOM 4882 C CA . ASN A 1 651 ? -11.279 -17.694 15.865 1.00 38.03 651 ASN A CA 1
ATOM 4883 C C . ASN A 1 651 ? -10.336 -16.544 16.335 1.00 38.03 651 ASN A C 1
ATOM 4885 O O . ASN A 1 651 ? -9.487 -16.705 17.214 1.00 38.03 651 ASN A O 1
ATOM 4889 N N . MET A 1 652 ? -10.477 -15.361 15.721 1.00 37.41 652 MET A N 1
ATOM 4890 C CA . MET A 1 652 ? -9.635 -14.175 15.850 1.00 37.41 652 MET A CA 1
ATOM 4891 C C . MET A 1 652 ? -10.217 -13.277 16.948 1.00 37.41 652 MET A C 1
ATOM 4893 O O . MET A 1 652 ? -10.061 -12.062 16.901 1.00 37.41 652 MET A O 1
ATOM 4897 N N . GLN A 1 653 ? -10.872 -13.890 17.947 1.00 39.12 653 GLN A N 1
ATOM 4898 C CA . GLN A 1 653 ? -11.606 -13.301 19.081 1.00 39.12 653 GLN A CA 1
ATOM 4899 C C . GLN A 1 653 ? -10.745 -12.425 20.026 1.00 39.12 653 GLN A C 1
ATOM 4901 O O . GLN A 1 653 ? -11.047 -12.273 21.204 1.00 39.12 653 GLN A O 1
ATOM 4906 N N . ASN A 1 654 ? -9.621 -11.899 19.552 1.00 40.50 654 ASN A N 1
ATOM 4907 C CA . ASN A 1 654 ? -8.493 -11.397 20.328 1.00 40.50 654 ASN A CA 1
ATOM 4908 C C . ASN A 1 654 ? -8.269 -9.889 20.217 1.00 40.50 654 ASN A C 1
ATOM 4910 O O . ASN A 1 654 ? -7.254 -9.376 20.687 1.00 40.50 654 ASN A O 1
ATOM 4914 N N . TYR A 1 655 ? -9.214 -9.179 19.623 1.00 41.41 655 TYR A N 1
ATOM 4915 C CA . TYR A 1 655 ? -9.155 -7.738 19.483 1.00 41.41 655 TYR A CA 1
ATOM 4916 C C . TYR A 1 655 ? -10.393 -7.093 20.116 1.00 41.41 655 TYR A C 1
ATOM 4918 O O . TYR A 1 655 ? -11.378 -7.793 20.345 1.00 41.41 655 TYR A O 1
ATOM 4926 N N . SER A 1 656 ? -10.272 -5.827 20.536 1.00 41.28 656 SER A N 1
ATOM 4927 C CA . SER A 1 656 ? -11.186 -5.070 21.412 1.00 41.28 656 SER A CA 1
ATOM 4928 C C . SER A 1 656 ? -12.612 -5.636 21.484 1.00 41.28 656 SER A C 1
ATOM 4930 O O . SER A 1 656 ? -13.403 -5.433 20.569 1.00 41.28 656 SER A O 1
ATOM 4932 N N . SER A 1 657 ? -12.980 -6.332 22.573 1.00 47.16 657 SER A N 1
ATOM 4933 C CA . SER A 1 657 ? -14.380 -6.752 22.718 1.00 47.16 657 SER A CA 1
ATOM 4934 C C . SER A 1 657 ? -15.215 -5.543 23.106 1.00 47.16 657 SER A C 1
ATOM 4936 O O . SER A 1 657 ? -14.973 -4.915 24.145 1.00 47.16 657 SER A O 1
ATOM 4938 N N . VAL A 1 658 ? -16.251 -5.268 22.337 1.00 50.25 658 VAL A N 1
ATOM 4939 C CA . VAL A 1 658 ? -17.298 -4.369 22.795 1.00 50.25 658 VAL A CA 1
ATOM 4940 C C . VAL A 1 658 ? -18.099 -5.098 23.867 1.00 50.25 658 VAL A C 1
ATOM 4942 O O . VAL A 1 658 ? -18.679 -6.150 23.611 1.00 50.25 658 VAL A O 1
ATOM 4945 N N . ASN A 1 659 ? -18.100 -4.577 25.091 1.00 55.97 659 ASN A N 1
ATOM 4946 C CA . ASN A 1 659 ? -18.909 -5.150 26.159 1.00 55.97 659 ASN A CA 1
ATOM 4947 C C . ASN A 1 659 ? -20.292 -4.515 26.136 1.00 55.97 659 ASN A C 1
ATOM 4949 O O . ASN A 1 659 ? -20.396 -3.287 26.154 1.00 55.97 659 ASN A O 1
ATOM 4953 N N . VAL A 1 660 ? -21.332 -5.346 26.206 1.00 56.12 660 VAL A N 1
ATOM 4954 C CA . VAL A 1 660 ? -22.684 -4.876 26.497 1.00 56.12 660 VAL A CA 1
ATOM 4955 C C . VAL A 1 660 ? -23.062 -5.256 27.918 1.00 56.12 660 VAL A C 1
ATOM 4957 O O . VAL A 1 660 ? -22.925 -6.398 28.355 1.00 56.12 660 VAL A O 1
ATOM 4960 N N . SER A 1 661 ? -23.516 -4.270 28.682 1.00 59.72 661 SER A N 1
ATOM 4961 C CA . SER A 1 661 ? -24.091 -4.488 30.005 1.00 59.72 661 SER A CA 1
ATOM 4962 C C . SER A 1 661 ? -25.407 -3.740 30.115 1.00 59.72 661 SER A C 1
ATOM 4964 O O . SER A 1 661 ? -25.519 -2.604 29.667 1.00 59.72 661 SER A O 1
ATOM 4966 N N . SER A 1 662 ? -26.420 -4.350 30.725 1.00 60.06 662 SER A N 1
ATOM 4967 C CA . SER A 1 662 ? -27.702 -3.684 30.963 1.00 60.06 662 SER A CA 1
ATOM 4968 C C . SER A 1 662 ? -27.869 -3.304 32.432 1.00 60.06 662 SER A C 1
ATOM 4970 O O . SER A 1 662 ? -27.478 -4.030 33.349 1.00 60.06 662 SER A O 1
ATOM 4972 N N . ASN A 1 663 ? -28.444 -2.128 32.669 1.00 60.22 663 ASN A N 1
ATOM 4973 C CA . ASN A 1 663 ? -28.815 -1.630 33.988 1.00 60.22 663 ASN A CA 1
ATOM 4974 C C . ASN A 1 663 ? -30.172 -0.907 33.922 1.00 60.22 663 ASN A C 1
ATOM 4976 O O . ASN A 1 663 ? -30.808 -0.828 32.873 1.00 60.22 663 ASN A O 1
ATOM 4980 N N . SER A 1 664 ? -30.635 -0.356 35.047 1.00 60.75 664 SER A N 1
ATOM 4981 C CA . SER A 1 664 ? -31.916 0.367 35.113 1.00 60.75 664 SER A CA 1
ATOM 4982 C C . SER A 1 664 ? -31.983 1.631 34.244 1.00 60.75 664 SER A C 1
ATOM 4984 O O . SER A 1 664 ? -33.071 2.166 34.050 1.00 60.75 664 SER A O 1
ATOM 4986 N N . ALA A 1 665 ? -30.849 2.117 33.734 1.00 59.66 665 ALA A N 1
ATOM 4987 C CA . ALA A 1 665 ? -30.757 3.261 32.835 1.00 59.66 665 ALA A CA 1
ATOM 4988 C C . ALA A 1 665 ? -30.651 2.866 31.346 1.00 59.66 665 ALA A C 1
ATOM 4990 O O . ALA A 1 665 ? -30.658 3.759 30.503 1.00 59.66 665 ALA A O 1
ATOM 4991 N N . GLY A 1 666 ? -30.582 1.570 31.010 1.00 69.31 666 GLY A N 1
ATOM 4992 C CA . GLY A 1 666 ? -30.540 1.066 29.632 1.00 69.31 666 GLY A CA 1
ATOM 4993 C C . GLY A 1 666 ? -29.376 0.106 29.364 1.00 69.31 666 GLY A C 1
ATOM 4994 O O . GLY A 1 666 ? -28.903 -0.566 30.281 1.00 69.31 666 GLY A O 1
ATOM 4995 N N . TYR A 1 667 ? -28.917 0.055 28.114 1.00 68.56 667 TYR A N 1
ATOM 4996 C CA . TYR A 1 667 ? -27.796 -0.771 27.654 1.00 68.56 667 TYR A CA 1
ATOM 4997 C C . TYR A 1 667 ? -26.556 0.099 27.505 1.00 68.56 667 TYR A C 1
ATOM 4999 O O . TYR A 1 667 ? -26.575 1.116 26.818 1.00 68.56 667 TYR A O 1
ATOM 5007 N N . LEU A 1 668 ? -25.487 -0.278 28.187 1.00 67.75 668 LEU A N 1
ATOM 5008 C CA . LEU A 1 668 ? -24.193 0.373 28.136 1.00 67.75 668 LEU A CA 1
ATOM 5009 C C . LEU A 1 668 ? -23.275 -0.461 27.248 1.00 67.75 668 LEU A C 1
ATOM 5011 O O . LEU A 1 668 ? -22.938 -1.591 27.604 1.00 67.75 668 LEU A O 1
ATOM 5015 N N . PHE A 1 669 ? -22.880 0.134 26.131 1.00 65.06 669 PHE A N 1
ATOM 5016 C CA . PHE A 1 669 ? -21.831 -0.345 25.250 1.00 65.06 669 PHE A CA 1
ATOM 5017 C C . PHE A 1 669 ? -20.555 0.377 25.650 1.00 65.06 669 PHE A C 1
ATOM 5019 O O . PHE A 1 669 ? -20.476 1.602 25.576 1.00 65.06 669 PHE A O 1
ATOM 5026 N N . SER A 1 670 ? -19.565 -0.361 26.124 1.00 58.12 670 SER A N 1
ATOM 5027 C CA . SER A 1 670 ? -18.274 0.216 26.473 1.00 58.12 670 SER A CA 1
ATOM 5028 C C . SER A 1 670 ? -17.161 -0.563 25.807 1.00 58.12 670 SER A C 1
ATOM 5030 O O . SER A 1 670 ? -17.272 -1.775 25.585 1.00 58.12 670 SER A O 1
ATOM 5032 N N . THR A 1 671 ? -16.034 0.108 25.589 1.00 50.91 671 THR A N 1
ATOM 5033 C CA . THR A 1 671 ? -14.773 -0.616 25.598 1.00 50.91 671 THR A CA 1
ATOM 5034 C C . THR A 1 671 ? -14.681 -1.359 26.908 1.00 50.91 671 THR A C 1
ATOM 5036 O O . THR A 1 671 ? -14.843 -0.821 28.006 1.00 50.91 671 THR A O 1
ATOM 5039 N N . GLY A 1 672 ? -14.472 -2.653 26.796 1.00 44.28 672 GLY A N 1
ATOM 5040 C CA . GLY A 1 672 ? -13.863 -3.370 27.880 1.00 44.28 672 GLY A CA 1
ATOM 5041 C C . GLY A 1 672 ? -12.754 -4.195 27.291 1.00 44.28 672 GLY A C 1
ATOM 5042 O O . GLY A 1 672 ? -12.795 -4.640 26.145 1.00 44.28 672 GLY A O 1
ATOM 5043 N N . VAL A 1 673 ? -11.743 -4.384 28.114 1.00 39.72 673 VAL A N 1
ATOM 5044 C CA . VAL A 1 673 ? -10.721 -5.373 27.852 1.00 39.72 673 VAL A CA 1
ATOM 5045 C C . VAL A 1 673 ? -11.427 -6.713 27.591 1.00 39.72 673 VAL A C 1
ATOM 5047 O O . VAL A 1 673 ? -12.368 -6.989 28.344 1.00 39.72 673 VAL A O 1
ATOM 5050 N N . PRO A 1 674 ? -11.051 -7.493 26.549 1.00 36.59 674 PRO A N 1
ATOM 5051 C CA . PRO A 1 674 ? -11.818 -8.635 26.060 1.00 36.59 674 PRO A CA 1
ATOM 5052 C C . PRO A 1 674 ? -12.518 -9.402 27.181 1.00 36.59 674 PRO A C 1
ATOM 5054 O O . PRO A 1 674 ? -11.836 -9.958 28.025 1.00 36.59 674 PRO A O 1
ATOM 5057 N N . ARG A 1 675 ? -13.852 -9.416 27.274 1.00 36.47 675 ARG A N 1
ATOM 5058 C CA . ARG A 1 675 ? -14.530 -10.400 28.136 1.00 36.47 675 ARG A CA 1
ATOM 5059 C C . ARG A 1 675 ? -14.968 -11.534 27.253 1.00 36.47 675 ARG A C 1
ATOM 5061 O O . ARG A 1 675 ? -16.092 -11.569 26.766 1.00 36.47 675 ARG A O 1
ATOM 5068 N N . ILE A 1 676 ? -14.067 -12.480 27.053 1.00 38.69 676 ILE A N 1
ATOM 5069 C CA . ILE A 1 676 ? -14.381 -13.664 26.269 1.00 38.69 676 ILE A CA 1
ATOM 5070 C C . ILE A 1 676 ? -15.099 -14.653 27.189 1.00 38.69 676 ILE A C 1
ATOM 5072 O O . ILE A 1 676 ? -14.515 -15.600 27.713 1.00 38.69 676 ILE A O 1
ATOM 5076 N N . GLY A 1 677 ? -16.379 -14.378 27.430 1.00 35.12 677 GLY A N 1
ATOM 5077 C CA . GLY A 1 677 ? -17.326 -15.322 28.002 1.00 35.12 677 GLY A CA 1
ATOM 5078 C C . GLY A 1 677 ? -17.979 -16.085 26.862 1.00 35.12 677 GLY A C 1
ATOM 5079 O O . GLY A 1 677 ? -18.979 -15.637 26.315 1.00 35.12 677 GLY A O 1
ATOM 5080 N N . GLY A 1 678 ? -17.418 -17.231 26.481 1.00 36.38 678 GLY A N 1
ATOM 5081 C CA . GLY A 1 678 ? -18.121 -18.134 25.576 1.00 36.38 678 GLY A CA 1
ATOM 5082 C C . GLY A 1 678 ? -19.300 -18.737 26.325 1.00 36.38 678 GLY A C 1
ATOM 5083 O O . GLY A 1 678 ? -19.137 -19.763 26.964 1.00 36.38 678 GLY A O 1
ATOM 5084 N N . ALA A 1 679 ? -20.486 -18.136 26.289 1.00 31.06 679 ALA A N 1
ATOM 5085 C CA . ALA A 1 679 ? -21.676 -18.718 26.903 1.00 31.06 679 ALA A CA 1
ATOM 5086 C C . ALA A 1 679 ? -22.193 -19.925 26.091 1.00 31.06 679 ALA A C 1
ATOM 5088 O O . ALA A 1 679 ? -23.304 -19.922 25.580 1.00 31.06 679 ALA A O 1
ATOM 5089 N N . GLN A 1 680 ? -21.414 -21.004 25.996 1.00 33.78 680 GLN A N 1
ATOM 5090 C CA . GLN A 1 680 ? -21.942 -22.321 25.656 1.00 33.78 680 GLN A CA 1
ATOM 5091 C C . GLN A 1 680 ? -22.381 -23.019 26.941 1.00 33.78 680 GLN A C 1
ATOM 5093 O O . GLN A 1 680 ? -21.588 -23.697 27.582 1.00 33.78 680 GLN A O 1
ATOM 5098 N N . GLY A 1 681 ? -23.655 -22.823 27.293 1.00 31.42 681 GLY A N 1
ATOM 5099 C CA . GLY A 1 681 ? -24.463 -23.758 28.079 1.00 31.42 681 GLY A CA 1
ATOM 5100 C C . GLY A 1 681 ? -24.059 -24.016 29.539 1.00 31.42 681 GLY A C 1
ATOM 5101 O O . GLY A 1 681 ? -22.906 -24.201 29.909 1.00 31.42 681 GLY A O 1
ATOM 5102 N N . ASN A 1 682 ? -25.063 -24.121 30.408 1.00 32.31 682 ASN A N 1
ATOM 5103 C CA . ASN A 1 682 ? -24.907 -24.631 31.770 1.00 32.31 682 ASN A CA 1
ATOM 5104 C C . ASN A 1 682 ? -24.185 -26.002 31.787 1.00 32.31 682 ASN A C 1
ATOM 5106 O O . ASN A 1 682 ? -24.823 -27.017 31.514 1.00 32.31 682 ASN A O 1
ATOM 5110 N N . GLY A 1 683 ? -22.899 -26.059 32.172 1.00 40.38 683 GLY A N 1
ATOM 5111 C CA . GLY A 1 683 ? -22.286 -27.297 32.689 1.00 40.38 683 GLY A CA 1
ATOM 5112 C C . GLY A 1 683 ? -20.861 -27.680 32.267 1.00 40.38 683 GLY A C 1
ATOM 5113 O O . GLY A 1 683 ? -20.331 -28.621 32.854 1.00 40.38 683 GLY A O 1
ATOM 5114 N N . THR A 1 684 ? -20.206 -27.001 31.323 1.00 47.69 684 THR A N 1
ATOM 5115 C CA . THR A 1 684 ? -18.817 -27.314 30.912 1.00 47.69 684 THR A CA 1
ATOM 5116 C C . THR A 1 684 ? -17.899 -26.142 31.237 1.00 47.69 684 THR A C 1
ATOM 5118 O O . THR A 1 684 ? -18.157 -25.033 30.788 1.00 47.69 684 THR A O 1
ATOM 5121 N N . GLY A 1 685 ? -16.870 -26.347 32.064 1.00 57.84 685 GLY A N 1
ATOM 5122 C CA . GLY A 1 685 ? -16.016 -25.254 32.538 1.00 57.84 685 GLY A CA 1
ATOM 5123 C C . GLY A 1 685 ? -15.154 -24.597 31.450 1.00 57.84 685 GLY A C 1
ATOM 5124 O O . GLY A 1 685 ? -14.864 -25.212 30.426 1.00 57.84 685 GLY A O 1
ATOM 5125 N N . GLN A 1 686 ? -14.776 -23.330 31.664 1.00 61.44 686 GLN A N 1
ATOM 5126 C CA . GLN A 1 686 ? -14.242 -22.433 30.621 1.00 61.44 686 GLN A CA 1
ATOM 5127 C C . GLN A 1 686 ? -13.062 -21.580 31.114 1.00 61.44 686 GLN A C 1
ATOM 5129 O O . GLN A 1 686 ? -12.965 -21.313 32.314 1.00 61.44 686 GLN A O 1
ATOM 5134 N N . ILE A 1 687 ? -12.205 -21.126 30.183 1.00 57.41 687 ILE A N 1
ATOM 5135 C CA . ILE A 1 687 ? -11.217 -20.046 30.385 1.00 57.41 687 ILE A CA 1
ATOM 5136 C C . ILE A 1 687 ? -11.802 -18.735 29.842 1.00 57.41 687 ILE A C 1
ATOM 5138 O O . ILE A 1 687 ? -12.037 -18.612 28.636 1.00 57.41 687 ILE A O 1
ATOM 5142 N N . GLU A 1 688 ? -11.963 -17.759 30.730 1.00 60.88 688 GLU A N 1
ATOM 5143 C CA . GLU A 1 688 ? -12.238 -16.349 30.435 1.00 60.88 688 GLU A CA 1
ATOM 5144 C C . GLU A 1 688 ? -10.912 -15.572 30.490 1.00 60.88 688 GLU A C 1
ATOM 5146 O O . GLU A 1 688 ? -10.086 -15.843 31.363 1.00 60.88 688 GLU A O 1
ATOM 5151 N N . TYR A 1 689 ? -10.671 -14.612 29.593 1.00 56.34 689 TYR A N 1
ATOM 5152 C CA . TYR A 1 689 ? -9.461 -13.780 29.658 1.00 56.34 689 TYR A CA 1
ATOM 5153 C C . TYR A 1 689 ? -9.624 -12.405 29.025 1.00 56.34 689 TYR A C 1
ATOM 5155 O O . TYR A 1 689 ? -10.478 -12.257 28.158 1.00 56.34 689 TYR A O 1
ATOM 5163 N N . TRP A 1 690 ? -8.764 -11.459 29.431 1.00 51.66 690 TRP A N 1
ATOM 5164 C CA . TRP A 1 690 ? -8.666 -10.086 28.924 1.00 51.66 690 TRP A CA 1
ATOM 5165 C C . TRP A 1 690 ? -7.195 -9.608 28.852 1.00 51.66 690 TRP A C 1
ATOM 5167 O O . TRP A 1 690 ? -6.384 -10.007 29.685 1.00 51.66 690 TRP A O 1
ATOM 5177 N N . LEU A 1 691 ? -6.827 -8.767 27.872 1.00 51.47 691 LEU A N 1
ATOM 5178 C CA . LEU A 1 691 ? -5.470 -8.209 27.682 1.00 51.47 691 LEU A CA 1
ATOM 5179 C C . LEU A 1 691 ? -5.371 -6.713 28.038 1.00 51.47 691 LEU A C 1
ATOM 5181 O O . LEU A 1 691 ? -5.922 -5.881 27.329 1.00 51.47 691 LEU A O 1
ATOM 5185 N N . ALA A 1 692 ? -4.648 -6.333 29.088 1.00 52.41 692 ALA A N 1
ATOM 5186 C CA . ALA A 1 692 ? -4.448 -4.934 29.466 1.00 52.4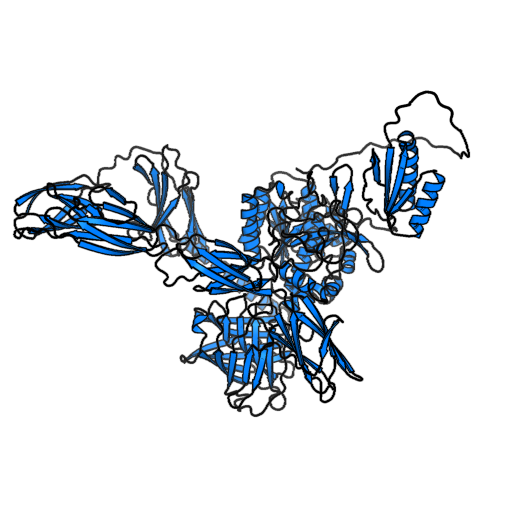1 692 ALA A CA 1
ATOM 5187 C C . ALA A 1 692 ? -3.261 -4.282 28.722 1.00 52.41 692 ALA A C 1
ATOM 5189 O O . ALA A 1 692 ? -2.134 -4.784 28.752 1.00 52.41 692 ALA A O 1
ATOM 5190 N N . PHE A 1 693 ? -3.512 -3.121 28.102 1.00 49.50 693 PHE A N 1
ATOM 5191 C CA . PHE A 1 693 ? -2.545 -2.341 27.314 1.00 49.50 693 PHE A CA 1
ATOM 5192 C C . PHE A 1 693 ? -2.076 -1.085 28.077 1.00 49.50 693 PHE A C 1
ATOM 5194 O O . PHE A 1 693 ? -2.645 0.004 27.950 1.00 49.50 693 PHE A O 1
ATOM 5201 N N . GLY A 1 694 ? -1.046 -1.238 28.917 1.00 51.16 694 GLY A N 1
ATOM 5202 C CA . GLY A 1 694 ? -0.431 -0.150 29.695 1.00 51.16 694 GLY A CA 1
ATOM 5203 C C . GLY A 1 694 ? 0.805 0.481 29.033 1.00 51.16 694 GLY A C 1
ATOM 5204 O O . GLY A 1 694 ? 1.136 0.184 27.890 1.00 51.16 694 GLY A O 1
ATOM 5205 N N . ASN A 1 695 ? 1.536 1.325 29.776 1.00 47.28 695 ASN A N 1
ATOM 5206 C CA . ASN A 1 695 ? 2.838 1.898 29.372 1.00 47.28 695 ASN A CA 1
ATOM 5207 C C . ASN A 1 695 ? 3.994 0.861 29.429 1.00 47.28 695 ASN A C 1
ATOM 5209 O O . ASN A 1 695 ? 5.113 1.203 29.804 1.00 47.28 695 ASN A O 1
ATOM 5213 N N . GLY A 1 696 ? 3.724 -0.419 29.143 1.00 52.84 696 GLY A N 1
ATOM 5214 C CA . GLY A 1 696 ? 4.656 -1.538 29.334 1.00 52.84 696 GLY A CA 1
ATOM 5215 C C . GLY A 1 696 ? 4.263 -2.794 28.543 1.00 52.84 696 GLY A C 1
ATOM 5216 O O . GLY A 1 696 ? 3.634 -2.689 27.495 1.00 52.84 696 GLY A O 1
ATOM 5217 N N . ALA A 1 697 ? 4.646 -3.978 29.037 1.00 54.28 697 ALA A N 1
ATOM 5218 C CA . ALA A 1 697 ? 4.260 -5.272 28.459 1.00 54.28 697 ALA A CA 1
ATOM 5219 C C . ALA A 1 697 ? 2.731 -5.459 28.452 1.00 54.28 697 ALA A C 1
ATOM 5221 O O . ALA A 1 697 ? 2.043 -4.966 29.346 1.00 54.28 697 ALA A O 1
ATOM 5222 N N . ILE A 1 698 ? 2.204 -6.192 27.467 1.00 57.12 698 ILE A N 1
ATOM 5223 C CA . ILE A 1 698 ? 0.771 -6.510 27.402 1.00 57.12 698 ILE A CA 1
ATOM 5224 C C . ILE A 1 698 ? 0.468 -7.512 28.519 1.00 57.12 698 ILE A C 1
ATOM 5226 O O . ILE A 1 698 ? 1.058 -8.589 28.554 1.00 57.12 698 ILE A O 1
ATOM 5230 N N . GLU A 1 699 ? -0.424 -7.186 29.452 1.00 66.06 699 GLU A N 1
ATOM 5231 C CA . GLU A 1 699 ? -0.758 -8.082 30.566 1.00 66.06 699 GLU A CA 1
ATOM 5232 C C . GLU A 1 699 ? -2.014 -8.892 30.249 1.00 66.06 699 GLU A C 1
ATOM 5234 O O . GLU A 1 699 ? -3.108 -8.351 30.133 1.00 66.06 699 GLU A O 1
ATOM 5239 N N . GLY A 1 700 ? -1.884 -10.210 30.127 1.00 66.06 700 GLY A N 1
ATOM 5240 C CA . GLY A 1 700 ? -3.033 -11.101 30.051 1.00 66.06 700 GLY A CA 1
ATOM 5241 C C . GLY A 1 700 ? -3.562 -11.447 31.430 1.00 66.06 700 GLY A C 1
ATOM 5242 O O . GLY A 1 700 ? -2.810 -11.881 32.296 1.00 66.06 700 GLY A O 1
ATOM 5243 N N . HIS A 1 701 ? -4.862 -11.330 31.623 1.00 67.31 701 HIS A N 1
ATOM 5244 C CA . HIS A 1 701 ? -5.550 -11.762 32.826 1.00 67.31 701 HIS A CA 1
ATOM 5245 C C . HIS A 1 701 ? -6.543 -12.858 32.472 1.00 67.31 701 HIS A C 1
ATOM 5247 O O . HIS A 1 701 ? -7.312 -12.716 31.531 1.00 67.31 701 HIS A O 1
ATOM 5253 N N . PHE A 1 702 ? -6.534 -13.941 33.234 1.00 74.56 702 PHE A N 1
ATOM 5254 C CA . PHE A 1 702 ? -7.241 -15.176 32.941 1.00 74.56 702 PHE A CA 1
ATOM 5255 C C . PHE A 1 702 ? -8.000 -15.643 34.177 1.00 74.56 702 PHE A C 1
ATOM 5257 O O . PHE A 1 702 ? -7.490 -15.547 35.296 1.00 74.56 702 PHE A O 1
ATOM 5264 N N . HIS A 1 703 ? -9.198 -16.178 33.978 1.00 78.19 703 HIS A N 1
ATOM 5265 C CA . HIS A 1 703 ? -10.049 -16.744 35.014 1.00 78.19 703 HIS A CA 1
ATOM 5266 C C . HIS A 1 703 ? -10.719 -18.032 34.524 1.00 78.19 703 HIS A C 1
ATOM 5268 O O . HIS A 1 703 ? -10.938 -18.215 33.330 1.00 78.19 703 HIS A O 1
ATOM 5274 N N . THR A 1 704 ? -11.064 -18.928 35.448 1.00 72.88 704 THR A N 1
ATOM 5275 C CA . THR A 1 704 ? -11.871 -20.118 35.157 1.00 72.88 704 THR A CA 1
ATOM 5276 C C . THR A 1 704 ? -13.171 -20.130 35.941 1.00 72.88 704 THR A C 1
ATOM 5278 O O . THR A 1 704 ? -13.179 -19.939 37.159 1.00 72.88 704 THR A O 1
ATOM 5281 N N . ARG A 1 705 ? -14.276 -20.429 35.250 1.00 67.25 705 ARG A N 1
ATOM 5282 C CA . ARG A 1 705 ? -15.608 -20.545 35.853 1.00 67.25 705 ARG A CA 1
ATOM 5283 C C . ARG A 1 705 ? -16.096 -21.990 35.791 1.00 67.25 705 ARG A C 1
ATOM 5285 O O . ARG A 1 705 ? -16.049 -22.627 34.743 1.00 67.25 705 ARG A O 1
ATOM 5292 N N . GLY A 1 706 ? -16.562 -22.515 36.926 1.00 66.88 706 GLY A N 1
ATOM 5293 C CA . GLY A 1 706 ? -17.116 -23.874 37.010 1.00 66.88 706 GLY A CA 1
ATOM 5294 C C . GLY A 1 706 ? -16.087 -25.016 36.986 1.00 66.88 706 GLY A C 1
ATOM 5295 O O . GLY A 1 706 ? -16.487 -26.165 36.828 1.00 66.88 706 GLY A O 1
ATOM 529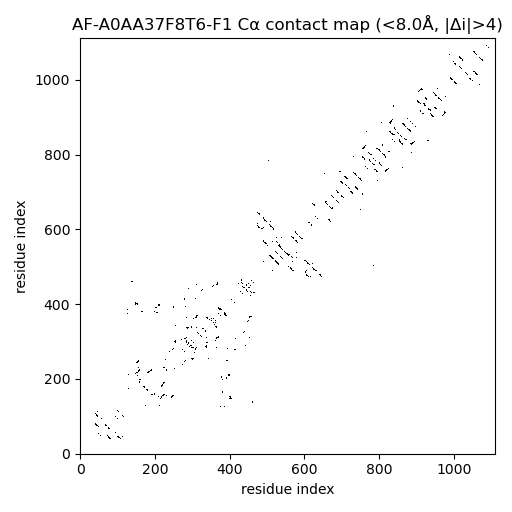6 N N . LEU A 1 707 ? -14.792 -24.727 37.161 1.00 73.31 707 LEU A N 1
ATOM 5297 C CA . LEU A 1 707 ? -13.707 -25.719 37.241 1.00 73.31 707 LEU A CA 1
ATOM 5298 C C . LEU A 1 707 ? -13.089 -25.766 38.642 1.00 73.31 707 LEU A C 1
ATOM 5300 O O . LEU A 1 707 ? -13.146 -24.757 39.334 1.00 73.31 707 LEU A O 1
ATOM 5304 N N . PRO A 1 708 ? -12.508 -26.897 39.088 1.00 81.19 708 PRO A N 1
ATOM 5305 C CA . PRO A 1 708 ? -11.711 -26.950 40.314 1.00 81.19 708 PRO A CA 1
ATOM 5306 C C . PRO A 1 708 ? -10.354 -26.238 40.137 1.00 81.19 708 PRO A C 1
ATOM 5308 O O . PRO A 1 708 ? -9.903 -26.096 39.003 1.00 81.19 708 PRO A O 1
ATOM 5311 N N . PRO A 1 709 ? -9.664 -25.839 41.230 1.00 85.44 709 PRO A N 1
ATOM 5312 C CA . PRO A 1 709 ? -8.355 -25.199 41.144 1.00 85.44 709 PRO A CA 1
ATOM 5313 C C . PRO A 1 709 ? -7.340 -26.080 40.409 1.00 85.44 709 PRO A C 1
ATOM 5315 O O . PRO A 1 709 ? -7.201 -27.266 40.715 1.00 85.44 709 PRO A O 1
ATOM 5318 N N . GLY A 1 710 ? -6.594 -25.471 39.497 1.00 89.62 710 GLY A N 1
ATOM 5319 C CA . GLY A 1 710 ? -5.644 -26.131 38.615 1.00 89.62 710 GLY A CA 1
ATOM 5320 C C . GLY A 1 710 ? -4.358 -25.333 38.415 1.00 89.62 710 GLY A C 1
ATOM 5321 O O . GLY A 1 710 ? -4.059 -24.390 39.156 1.00 89.62 710 GLY A O 1
ATOM 5322 N N . VAL A 1 711 ? -3.587 -25.739 37.413 1.00 93.81 711 VAL A N 1
ATOM 5323 C CA . VAL A 1 711 ? -2.326 -25.129 36.990 1.00 93.81 711 VAL A CA 1
ATOM 5324 C C . VAL A 1 711 ? -2.529 -24.475 35.629 1.00 93.81 711 VAL A C 1
ATOM 5326 O O . VAL A 1 711 ? -3.092 -25.077 34.716 1.00 93.81 711 VAL A O 1
ATOM 5329 N N . TRP A 1 712 ? -2.047 -23.246 35.495 1.00 93.19 712 TRP A N 1
ATOM 5330 C CA . TRP A 1 712 ? -2.006 -22.526 34.233 1.00 93.19 712 TRP A CA 1
ATOM 5331 C C . TRP A 1 712 ? -0.685 -22.769 33.514 1.00 93.19 712 TRP A C 1
ATOM 5333 O O . TRP A 1 712 ? 0.387 -22.681 34.121 1.00 93.19 712 TRP A O 1
ATOM 5343 N N . TYR A 1 713 ? -0.770 -22.995 32.209 1.00 89.12 713 TYR A N 1
ATOM 5344 C CA . TYR A 1 713 ? 0.355 -23.122 31.300 1.00 89.12 713 TYR A CA 1
ATOM 5345 C C . TYR A 1 713 ? 0.242 -22.096 30.179 1.00 89.12 713 TYR A C 1
ATOM 5347 O O . TYR A 1 713 ? -0.845 -21.871 29.653 1.00 89.12 713 TYR A O 1
ATOM 5355 N N . VAL A 1 714 ? 1.369 -21.531 29.764 1.00 82.56 714 VAL A N 1
ATOM 5356 C CA . VAL A 1 714 ? 1.486 -20.697 28.563 1.00 82.56 714 VAL A CA 1
ATOM 5357 C C . VAL A 1 714 ? 2.543 -21.329 27.665 1.00 82.56 714 VAL A C 1
ATOM 5359 O O . VAL A 1 714 ? 3.665 -21.572 28.109 1.00 82.56 714 VAL A O 1
ATOM 5362 N N . ASN A 1 715 ? 2.176 -21.661 26.425 1.00 81.75 715 ASN A N 1
ATOM 5363 C CA . ASN A 1 715 ? 3.010 -22.408 25.474 1.00 81.75 715 ASN A CA 1
ATOM 5364 C C . ASN A 1 715 ? 3.625 -23.676 26.100 1.00 81.75 715 ASN A C 1
ATOM 5366 O O . ASN A 1 715 ? 4.814 -23.954 25.960 1.00 81.75 715 ASN A O 1
ATOM 5370 N N . GLY A 1 716 ? 2.812 -24.415 26.862 1.00 79.69 716 GLY A N 1
ATOM 5371 C CA . GLY A 1 716 ? 3.224 -25.647 27.544 1.00 79.69 716 GLY A CA 1
ATOM 5372 C C . GLY A 1 716 ? 4.090 -25.452 28.796 1.00 79.69 716 GLY A C 1
ATOM 5373 O O . GLY A 1 716 ? 4.443 -26.435 29.441 1.00 79.69 716 GLY A O 1
ATOM 5374 N N . THR A 1 717 ? 4.407 -24.213 29.187 1.00 88.62 717 THR A N 1
ATOM 5375 C CA . THR A 1 717 ? 5.192 -23.912 30.396 1.00 88.62 717 THR A CA 1
ATOM 5376 C C . THR A 1 717 ? 4.271 -23.523 31.546 1.00 88.62 717 THR A C 1
ATOM 5378 O O . THR A 1 717 ? 3.454 -22.625 31.380 1.00 88.62 717 THR A O 1
ATOM 5381 N N . ALA A 1 718 ? 4.397 -24.166 32.711 1.00 92.69 718 ALA A N 1
ATOM 5382 C CA . ALA A 1 718 ? 3.595 -23.835 33.893 1.00 92.69 718 ALA A CA 1
ATOM 5383 C C . ALA A 1 718 ? 3.971 -22.452 34.452 1.00 92.69 718 ALA A C 1
ATOM 5385 O O . ALA A 1 718 ? 5.152 -22.179 34.671 1.00 92.69 718 ALA A O 1
ATOM 5386 N N . VAL A 1 719 ? 2.977 -21.600 34.709 1.00 92.69 719 VAL A N 1
ATOM 5387 C CA . VAL A 1 719 ? 3.193 -20.185 35.078 1.00 92.69 719 VAL A CA 1
ATOM 5388 C C . VAL A 1 719 ? 2.459 -19.740 36.345 1.00 92.69 719 VAL A C 1
ATOM 5390 O O . VAL A 1 719 ? 2.933 -18.833 37.023 1.00 92.69 719 VAL A O 1
ATOM 5393 N N . SER A 1 720 ? 1.328 -20.359 36.701 1.00 92.69 720 SER A N 1
ATOM 5394 C CA . SER A 1 720 ? 0.540 -20.001 37.894 1.00 92.69 720 SER A CA 1
ATOM 5395 C C . SER A 1 720 ? -0.348 -21.164 38.356 1.00 92.69 720 SER A C 1
ATOM 5397 O O . SER A 1 720 ? -0.555 -22.125 37.616 1.00 92.69 720 SER A O 1
ATOM 5399 N N . THR A 1 721 ? -0.905 -21.083 39.567 1.00 90.94 721 THR A N 1
ATOM 5400 C CA . THR A 1 721 ? -1.904 -22.023 40.100 1.00 90.94 721 THR A CA 1
ATOM 5401 C C . THR A 1 721 ? -3.120 -21.284 40.666 1.00 90.94 721 THR A C 1
ATOM 5403 O O . THR A 1 721 ? -3.021 -20.139 41.102 1.00 90.94 721 THR A O 1
ATOM 5406 N N . GLY A 1 722 ? -4.284 -21.940 40.672 1.00 89.00 722 GLY A N 1
ATOM 5407 C CA . GLY A 1 722 ? -5.543 -21.385 41.186 1.00 89.00 722 GLY A CA 1
ATOM 5408 C C . GLY A 1 722 ? -6.541 -21.008 40.089 1.00 89.00 722 GLY A C 1
ATOM 5409 O O . GLY A 1 722 ? -6.393 -21.399 38.939 1.00 89.00 722 GLY A O 1
ATOM 5410 N N . TYR A 1 723 ? -7.600 -20.276 40.437 1.00 83.25 723 TYR A N 1
ATOM 5411 C CA . TYR A 1 723 ? -8.667 -19.920 39.486 1.00 83.25 723 TYR A CA 1
ATOM 5412 C C . TYR A 1 723 ? -8.299 -18.769 38.550 1.00 83.25 723 TYR A C 1
ATOM 5414 O O . TYR A 1 723 ? -8.921 -18.636 37.502 1.00 83.25 723 TYR A O 1
ATOM 5422 N N . ASN A 1 724 ? -7.317 -17.950 38.940 1.00 85.56 724 ASN A N 1
ATOM 5423 C CA . ASN A 1 724 ? -6.923 -16.723 38.255 1.00 85.56 724 ASN A CA 1
ATOM 5424 C C . ASN A 1 724 ? -5.447 -16.787 37.860 1.00 85.56 724 ASN A C 1
ATOM 5426 O O . ASN A 1 724 ? -4.626 -17.311 38.616 1.00 85.56 724 ASN A O 1
ATOM 5430 N N . MET A 1 725 ? -5.099 -16.174 36.737 1.00 88.06 725 MET A N 1
ATOM 5431 C CA . MET A 1 725 ? -3.718 -15.927 36.337 1.00 88.06 725 MET A CA 1
ATOM 5432 C C . MET A 1 725 ? -3.590 -14.517 35.770 1.00 88.06 725 MET A C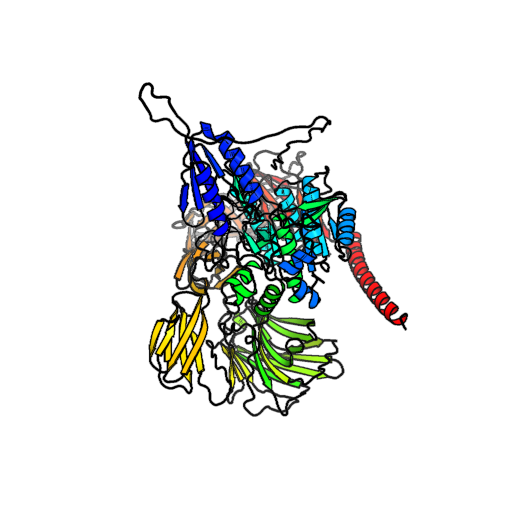 1
ATOM 5434 O O . MET A 1 725 ? -4.411 -14.106 34.963 1.00 88.06 725 MET A O 1
ATOM 5438 N N . THR A 1 726 ? -2.525 -13.814 36.144 1.00 84.06 726 THR A N 1
ATOM 5439 C CA . THR A 1 726 ? -2.023 -12.672 35.373 1.00 84.06 726 THR A CA 1
ATOM 5440 C C . THR A 1 726 ? -0.698 -13.093 34.746 1.00 84.06 726 THR A C 1
ATOM 5442 O O . THR A 1 726 ? 0.148 -13.661 35.438 1.00 84.06 726 THR A O 1
ATOM 5445 N N . PHE A 1 727 ? -0.521 -12.849 33.452 1.00 80.69 727 PHE A N 1
ATOM 5446 C CA . PHE A 1 727 ? 0.664 -13.216 32.692 1.00 80.69 727 PHE A CA 1
ATOM 5447 C C . PHE A 1 727 ? 1.128 -12.036 31.822 1.00 80.69 727 PHE A C 1
ATOM 5449 O O . PHE A 1 727 ? 0.391 -11.624 30.928 1.00 80.69 727 PHE A O 1
ATOM 5456 N N . PRO A 1 728 ? 2.331 -11.485 32.053 1.00 82.12 728 PRO A N 1
ATOM 5457 C CA . PRO A 1 728 ? 2.882 -10.439 31.202 1.00 82.12 728 PRO A CA 1
ATOM 5458 C C . PRO A 1 728 ? 3.443 -11.048 29.911 1.00 82.12 728 PRO A C 1
ATOM 5460 O O . PRO A 1 728 ? 4.366 -11.865 29.937 1.00 82.12 728 PRO A O 1
ATOM 5463 N N . PHE A 1 729 ? 2.916 -10.626 28.769 1.00 66.56 729 PHE A N 1
ATOM 5464 C CA . PHE A 1 729 ? 3.427 -10.990 27.456 1.00 66.56 729 PHE A CA 1
ATOM 5465 C C . PHE A 1 729 ? 4.582 -10.074 27.071 1.00 66.56 729 PHE A C 1
ATOM 5467 O O . PHE A 1 729 ? 4.446 -8.856 26.994 1.00 66.56 729 PHE A O 1
ATOM 5474 N N . SER A 1 730 ? 5.746 -10.669 26.824 1.00 59.88 730 SER A N 1
ATOM 5475 C CA . SER A 1 730 ? 6.962 -9.925 26.495 1.00 59.88 730 SER A CA 1
ATOM 5476 C C . SER A 1 730 ? 6.983 -9.361 25.071 1.00 59.88 730 SER A C 1
ATOM 5478 O O . SER A 1 730 ? 7.809 -8.490 24.807 1.00 59.88 730 SER A O 1
ATOM 5480 N N . ARG A 1 731 ? 6.133 -9.870 24.165 1.00 57.09 731 ARG A N 1
ATOM 5481 C CA . ARG A 1 731 ? 6.009 -9.487 22.745 1.00 57.09 731 ARG A CA 1
ATOM 5482 C C . ARG A 1 731 ? 4.604 -9.792 22.223 1.00 57.09 731 ARG A C 1
ATOM 5484 O O . ARG A 1 731 ? 3.859 -10.525 22.873 1.00 57.09 731 ARG A O 1
ATOM 5491 N N . GLY A 1 732 ? 4.272 -9.276 21.041 1.00 54.56 732 GLY A N 1
ATOM 5492 C CA . GLY A 1 732 ? 3.120 -9.776 20.295 1.00 54.56 732 GLY A CA 1
ATOM 5493 C C . GLY A 1 732 ? 3.323 -11.211 19.808 1.00 54.56 732 GLY A C 1
ATOM 5494 O O . GLY A 1 732 ? 4.450 -11.697 19.676 1.00 54.56 732 GLY A O 1
ATOM 5495 N N . GLY A 1 733 ? 2.223 -11.902 19.538 1.00 47.38 733 GLY A N 1
ATOM 5496 C CA . GLY A 1 733 ? 2.201 -13.262 19.018 1.00 47.38 733 GLY A CA 1
ATOM 5497 C C . GLY A 1 733 ? 1.043 -14.082 19.561 1.00 47.38 733 GLY A C 1
ATOM 5498 O O . GLY A 1 733 ? 0.219 -13.608 20.337 1.00 47.38 733 GLY A O 1
ATOM 5499 N N . ILE A 1 734 ? 0.977 -15.341 19.148 1.00 48.66 734 ILE A N 1
ATOM 5500 C CA . ILE A 1 734 ? -0.060 -16.265 19.600 1.00 48.66 734 ILE A CA 1
ATOM 5501 C C . ILE A 1 734 ? 0.488 -17.137 20.721 1.00 48.66 734 ILE A C 1
ATOM 5503 O O . ILE A 1 734 ? 1.536 -17.769 20.595 1.00 48.66 734 ILE A O 1
ATOM 5507 N N . TYR A 1 735 ? -0.257 -17.182 21.817 1.00 57.28 735 TYR A N 1
ATOM 5508 C CA . TYR A 1 735 ? 0.077 -17.922 23.019 1.00 57.28 735 TYR A CA 1
ATOM 5509 C C . TYR A 1 735 ? -0.983 -18.989 23.269 1.00 57.28 735 TYR A C 1
ATOM 5511 O O . TYR A 1 735 ? -2.166 -18.686 23.395 1.00 57.28 735 TYR A O 1
ATOM 5519 N N . LEU A 1 736 ? -0.573 -20.252 23.364 1.00 66.12 736 LEU A N 1
ATOM 5520 C CA . LEU A 1 736 ? -1.448 -21.332 23.805 1.00 66.12 736 LEU A CA 1
ATOM 5521 C C . LEU A 1 736 ? -1.539 -21.301 25.331 1.00 66.12 736 LEU A C 1
ATOM 5523 O O . LEU A 1 736 ? -0.602 -21.707 26.022 1.00 66.12 736 LEU A O 1
ATOM 5527 N N . VAL A 1 737 ? -2.665 -20.840 25.860 1.00 66.06 737 VAL A N 1
ATOM 5528 C CA . VAL A 1 737 ? -2.946 -20.829 27.295 1.00 66.06 737 VAL A CA 1
ATOM 5529 C C . VAL A 1 737 ? -3.751 -22.066 27.653 1.00 66.06 737 VAL A C 1
ATOM 5531 O O . VAL A 1 737 ? -4.814 -22.303 27.092 1.00 66.06 737 VAL A O 1
ATOM 5534 N N . THR A 1 738 ? -3.239 -22.879 28.571 1.00 77.38 738 THR A N 1
ATOM 5535 C CA . THR A 1 738 ? -3.888 -24.117 29.018 1.00 77.38 738 THR A CA 1
ATOM 5536 C C . THR A 1 738 ? -4.149 -24.068 30.511 1.00 77.38 738 THR A C 1
ATOM 5538 O O . THR A 1 738 ? -3.270 -23.703 31.286 1.00 77.38 738 THR A O 1
ATOM 5541 N N . TYR A 1 739 ? -5.348 -24.463 30.916 1.00 83.06 739 TYR A N 1
ATOM 5542 C CA . TYR A 1 739 ? -5.704 -24.712 32.300 1.00 83.06 739 TYR A CA 1
ATOM 5543 C C . TYR A 1 739 ? -5.862 -26.210 32.518 1.00 83.06 739 TYR A C 1
ATOM 5545 O O . TYR A 1 739 ? -6.679 -26.845 31.852 1.00 83.06 739 TYR A O 1
ATOM 5553 N N . SER A 1 740 ? -5.088 -26.755 33.452 1.00 85.50 740 SER A N 1
ATOM 5554 C CA . SER A 1 740 ? -5.118 -28.171 33.805 1.00 85.50 740 SER A CA 1
ATOM 5555 C C . SER A 1 740 ? -5.573 -28.350 35.244 1.00 85.50 740 SER A C 1
ATOM 5557 O O . SER A 1 740 ? -4.940 -27.843 36.173 1.00 85.50 740 SER A O 1
ATOM 5559 N N . ALA A 1 741 ? -6.664 -29.080 35.443 1.00 85.12 741 ALA A N 1
ATOM 5560 C CA . ALA A 1 741 ? -7.187 -29.443 36.753 1.00 85.12 741 ALA A CA 1
ATOM 5561 C C . ALA A 1 741 ? -7.581 -30.935 36.771 1.00 85.12 741 ALA A C 1
ATOM 5563 O O . ALA A 1 741 ? -7.665 -31.567 35.717 1.00 85.12 741 ALA A O 1
ATOM 5564 N N . PRO A 1 742 ? -7.820 -31.554 37.945 1.00 79.12 742 PRO A N 1
ATOM 5565 C CA . PRO A 1 742 ? -8.147 -32.977 38.013 1.00 79.12 742 PRO A CA 1
ATOM 5566 C C . PRO A 1 742 ? -9.342 -33.358 37.123 1.00 79.12 742 PRO A C 1
ATOM 5568 O O . PRO A 1 742 ? -10.482 -33.005 37.417 1.00 79.12 742 PRO A O 1
ATOM 5571 N N . GLY A 1 743 ? -9.070 -34.105 36.048 1.00 70.00 743 GLY A N 1
ATOM 5572 C CA . GLY A 1 743 ? -10.077 -34.604 35.107 1.00 70.00 743 GLY A CA 1
ATOM 5573 C C . GLY A 1 743 ? -10.510 -33.627 34.007 1.00 70.00 743 GLY A C 1
ATOM 5574 O O . GLY A 1 743 ? -11.408 -33.982 33.248 1.00 70.00 743 GLY A O 1
ATOM 5575 N N . VAL A 1 744 ? -9.903 -32.436 33.907 1.00 71.25 744 VAL A N 1
ATOM 5576 C CA . VAL A 1 744 ? -10.219 -31.437 32.872 1.00 71.25 744 VAL A CA 1
ATOM 5577 C C . VAL A 1 744 ? -8.956 -30.686 32.442 1.00 71.25 744 VAL A C 1
ATOM 5579 O O . VAL A 1 744 ? -8.347 -29.995 33.256 1.00 71.25 744 VAL A O 1
ATOM 5582 N N . ASP A 1 745 ? -8.635 -30.760 31.150 1.00 77.44 745 ASP A N 1
ATOM 5583 C CA . ASP A 1 745 ? -7.661 -29.893 30.482 1.00 77.44 745 ASP A CA 1
ATOM 5584 C C . ASP A 1 745 ? -8.391 -29.065 29.427 1.00 77.44 745 ASP A C 1
ATOM 5586 O O . ASP A 1 745 ? -9.075 -29.616 28.563 1.00 77.44 745 ASP A O 1
ATOM 5590 N N . ILE A 1 746 ? -8.253 -27.744 29.496 1.00 68.31 746 ILE A N 1
ATOM 5591 C CA . ILE A 1 746 ? -8.802 -26.835 28.489 1.00 68.31 746 ILE A CA 1
ATOM 5592 C C . ILE A 1 746 ? -7.720 -25.884 27.998 1.00 68.31 746 ILE A C 1
ATOM 5594 O O . ILE A 1 746 ? -6.983 -25.301 28.792 1.00 68.31 746 ILE A O 1
ATOM 5598 N N . SER A 1 747 ? -7.628 -25.722 26.681 1.00 62.72 747 SER A N 1
ATOM 5599 C CA . SER A 1 747 ? -6.619 -24.890 26.027 1.00 62.72 747 SER A CA 1
ATOM 5600 C C . SER A 1 747 ? -7.274 -23.857 25.124 1.00 62.72 747 SER A C 1
ATOM 5602 O O . SER A 1 747 ? -8.296 -24.130 24.497 1.00 62.72 747 SER A O 1
ATOM 5604 N N . ARG A 1 748 ? -6.670 -22.672 25.039 1.00 55.97 748 ARG A N 1
ATOM 5605 C CA . ARG A 1 748 ? -7.124 -21.578 24.185 1.00 55.97 748 ARG A CA 1
ATOM 5606 C C . ARG A 1 748 ? -5.943 -20.823 23.592 1.00 55.97 748 ARG A C 1
ATOM 5608 O O . ARG A 1 748 ? -4.971 -20.551 24.292 1.00 55.97 748 ARG A O 1
ATOM 5615 N N . TYR A 1 749 ? -6.035 -20.480 22.312 1.00 48.59 749 TYR A N 1
ATOM 5616 C CA . TYR A 1 749 ? -5.074 -19.592 21.667 1.00 48.59 749 TYR A CA 1
ATOM 5617 C C . TYR A 1 749 ? -5.437 -18.136 21.958 1.00 48.59 749 TYR A C 1
ATOM 5619 O O . TYR A 1 749 ? -6.553 -17.695 21.699 1.00 48.59 749 TYR A O 1
ATOM 5627 N N . VAL A 1 750 ? -4.474 -17.401 22.500 1.00 50.62 750 VAL A N 1
ATOM 5628 C CA . VAL A 1 750 ? -4.567 -15.982 22.832 1.00 50.62 750 VAL A CA 1
ATOM 5629 C C . VAL A 1 750 ? -3.647 -15.241 21.880 1.00 50.62 750 VAL A C 1
ATOM 5631 O O . VAL A 1 750 ? -2.428 -15.392 21.965 1.00 50.62 750 VAL A O 1
ATOM 5634 N N . ALA A 1 751 ? -4.212 -14.474 20.954 1.00 47.38 751 ALA A N 1
ATOM 5635 C CA . ALA A 1 751 ? -3.432 -13.593 20.100 1.00 47.38 751 ALA A CA 1
ATOM 5636 C C . ALA A 1 751 ? -3.178 -12.283 20.846 1.00 47.38 751 ALA A C 1
ATOM 5638 O O . ALA A 1 751 ? -4.089 -11.543 21.199 1.00 47.38 751 ALA A O 1
ATOM 5639 N N . VAL A 1 752 ? -1.910 -12.027 21.108 1.00 51.69 752 VAL A N 1
ATOM 5640 C CA . VAL A 1 752 ? -1.410 -10.798 21.697 1.00 51.69 752 VAL A CA 1
ATOM 5641 C C . VAL A 1 752 ? -0.923 -9.940 20.537 1.00 51.69 752 VAL A C 1
ATOM 5643 O O . VAL A 1 752 ? -0.097 -10.404 19.749 1.00 51.69 752 VAL A O 1
ATOM 5646 N N . PRO A 1 753 ? -1.422 -8.714 20.365 1.00 47.97 753 PRO A N 1
ATOM 5647 C CA . PRO A 1 753 ? -0.988 -7.907 19.244 1.00 47.97 753 PRO A CA 1
ATOM 5648 C C . PRO A 1 753 ? 0.501 -7.560 19.299 1.00 47.97 753 PRO A C 1
ATOM 5650 O O . PRO A 1 753 ? 1.075 -7.370 20.365 1.00 47.97 753 PRO A O 1
ATOM 5653 N N . TYR A 1 754 ? 1.100 -7.383 18.122 1.00 48.38 754 TYR A N 1
ATOM 5654 C CA . TYR A 1 754 ? 2.472 -6.884 17.954 1.00 48.38 754 TYR A CA 1
ATOM 5655 C C . TYR A 1 754 ? 2.602 -5.371 18.137 1.00 48.38 754 TYR A C 1
ATOM 5657 O O . TYR A 1 754 ? 3.603 -4.799 17.725 1.00 48.38 754 TYR A O 1
ATOM 5665 N N . PHE A 1 755 ? 1.612 -4.711 18.733 1.00 48.91 755 PHE A N 1
ATOM 5666 C CA . PHE A 1 755 ? 1.652 -3.279 18.999 1.00 48.91 755 PHE A CA 1
ATOM 5667 C C . PHE A 1 755 ? 1.365 -2.997 20.471 1.00 48.91 755 PHE A C 1
ATOM 5669 O O . PHE A 1 755 ? 0.628 -3.717 21.140 1.00 48.91 755 PHE A O 1
ATOM 5676 N N . GLY A 1 756 ? 1.970 -1.928 20.964 1.00 52.91 756 GLY A N 1
ATOM 5677 C CA . GLY A 1 756 ? 1.641 -1.299 22.230 1.00 52.91 756 GLY A CA 1
ATOM 5678 C C . GLY A 1 756 ? 1.594 0.210 22.037 1.00 52.91 756 GLY A C 1
ATOM 5679 O O . GLY A 1 756 ? 1.542 0.711 20.914 1.00 52.91 756 GLY A O 1
ATOM 5680 N N . TYR A 1 757 ? 1.623 0.954 23.137 1.00 61.47 757 TYR A N 1
ATOM 5681 C CA . TYR A 1 757 ? 1.657 2.409 23.064 1.00 61.47 757 TYR A CA 1
ATOM 5682 C C . TYR A 1 757 ? 3.064 2.926 23.313 1.00 61.47 757 TYR A C 1
ATOM 5684 O O . TYR A 1 757 ? 3.747 2.471 24.230 1.00 61.47 757 TYR A O 1
ATOM 5692 N N . ALA A 1 758 ? 3.467 3.912 22.527 1.00 66.25 758 ALA A N 1
ATOM 5693 C CA . ALA A 1 758 ? 4.617 4.744 22.809 1.00 66.25 758 ALA A CA 1
ATOM 5694 C C . ALA A 1 758 ? 4.162 6.157 23.178 1.00 66.25 758 ALA A C 1
ATOM 5696 O O . ALA A 1 758 ? 3.117 6.633 22.732 1.00 66.25 758 ALA A O 1
ATOM 5697 N N . SER A 1 759 ? 4.942 6.833 24.017 1.00 79.44 759 SER A N 1
ATOM 5698 C CA . SER A 1 759 ? 4.680 8.231 24.373 1.00 79.44 759 SER A CA 1
ATOM 5699 C C . SER A 1 759 ? 5.643 9.138 23.621 1.00 79.44 759 SER A C 1
ATOM 5701 O O . SER A 1 759 ? 6.847 9.086 23.862 1.00 79.44 759 SER A O 1
ATOM 5703 N N . LEU A 1 760 ? 5.130 9.985 22.732 1.00 82.94 760 LEU A N 1
ATOM 5704 C CA . LEU A 1 760 ? 5.904 11.053 22.106 1.00 82.94 760 LEU A CA 1
ATOM 5705 C C . LEU A 1 760 ? 5.747 12.312 22.953 1.00 82.94 760 LEU A C 1
ATOM 5707 O O . LEU A 1 760 ? 4.709 12.973 22.917 1.00 82.94 760 LEU A O 1
ATOM 5711 N N . ASN A 1 761 ? 6.765 12.636 23.738 1.00 87.00 761 ASN A N 1
ATOM 5712 C CA . ASN A 1 761 ? 6.787 13.857 24.527 1.00 87.00 761 ASN A CA 1
ATOM 5713 C C . ASN A 1 761 ? 7.473 14.947 23.712 1.00 87.00 761 ASN A C 1
ATOM 5715 O O . ASN A 1 761 ? 8.696 14.957 23.559 1.00 87.00 761 ASN A O 1
ATOM 5719 N N . VAL A 1 762 ? 6.669 15.844 23.161 1.00 84.38 762 VAL A N 1
ATOM 5720 C CA . VAL A 1 762 ? 7.114 16.925 22.294 1.00 84.38 762 VAL A CA 1
ATOM 5721 C C . VAL A 1 762 ? 7.229 18.207 23.109 1.00 84.38 762 VAL A C 1
ATOM 5723 O O . VAL A 1 762 ? 6.360 18.552 23.908 1.00 84.38 762 VAL A O 1
ATOM 5726 N N . SER A 1 763 ? 8.341 18.896 22.911 1.00 81.50 763 SER A N 1
ATOM 5727 C CA . SER A 1 763 ? 8.654 20.196 23.489 1.00 81.50 763 SER A CA 1
ATOM 5728 C C . SER A 1 763 ? 9.175 21.115 22.392 1.00 81.50 763 SER A C 1
ATOM 5730 O O . SER A 1 763 ? 9.678 20.641 21.375 1.00 81.50 763 SER A O 1
ATOM 5732 N N . THR A 1 764 ? 9.096 22.421 22.609 1.00 75.44 764 THR A N 1
ATOM 5733 C CA . THR A 1 764 ? 9.744 23.422 21.757 1.00 75.44 764 THR A CA 1
ATOM 5734 C C . THR A 1 764 ? 10.901 24.056 22.518 1.00 75.44 764 THR A C 1
ATOM 5736 O O . THR A 1 764 ? 10.847 24.197 23.741 1.00 75.44 764 THR A O 1
ATOM 5739 N N . SER A 1 765 ? 11.970 24.441 21.817 1.00 72.50 765 SER A N 1
ATOM 5740 C CA . SER A 1 765 ? 13.021 25.266 22.424 1.00 72.50 765 SER A CA 1
ATOM 5741 C C . SER A 1 765 ? 12.618 26.743 22.563 1.00 72.50 765 SER A C 1
ATOM 5743 O O . SER A 1 765 ? 13.400 27.533 23.095 1.00 72.50 765 SER A O 1
ATOM 5745 N N . ALA A 1 766 ? 11.439 27.142 22.064 1.00 66.00 766 ALA A N 1
ATOM 5746 C CA . ALA A 1 766 ? 10.888 28.481 22.256 1.00 66.00 766 ALA A CA 1
ATOM 5747 C C . ALA A 1 766 ? 10.514 28.734 23.729 1.00 66.00 766 ALA A C 1
ATOM 5749 O O . ALA A 1 766 ? 10.037 27.845 24.431 1.00 66.00 766 ALA A O 1
ATOM 5750 N N . GLN A 1 767 ? 10.695 29.970 24.208 1.00 61.28 767 GLN A N 1
ATOM 5751 C CA . GLN A 1 767 ? 10.336 30.352 25.587 1.00 61.28 767 GLN A CA 1
ATOM 5752 C C . GLN A 1 767 ? 8.815 30.518 25.791 1.00 61.28 767 GLN A C 1
ATOM 5754 O O . GLN A 1 767 ? 8.346 30.602 26.926 1.00 61.28 767 GLN A O 1
ATOM 5759 N N . THR A 1 768 ? 8.034 30.560 24.708 1.00 60.00 768 THR A N 1
ATOM 5760 C CA . THR A 1 768 ? 6.584 30.793 24.704 1.00 60.00 768 THR A CA 1
ATOM 5761 C C . THR A 1 768 ? 5.824 29.466 24.568 1.00 60.00 768 THR A C 1
ATOM 5763 O O . THR A 1 768 ? 5.338 29.092 23.511 1.00 60.00 768 THR A O 1
ATOM 5766 N N . ASP A 1 769 ? 5.721 28.718 25.667 1.00 53.91 769 ASP A N 1
ATOM 5767 C CA . ASP A 1 769 ? 5.206 27.335 25.713 1.00 53.91 769 ASP A CA 1
ATOM 5768 C C . ASP A 1 769 ? 3.654 27.226 25.644 1.00 53.91 769 ASP A C 1
ATOM 5770 O O . ASP A 1 769 ? 3.020 26.484 26.409 1.00 53.91 769 ASP A O 1
ATOM 5774 N N . ARG A 1 770 ? 3.002 28.019 24.776 1.00 56.06 770 ARG A N 1
ATOM 5775 C CA . ARG A 1 770 ? 1.534 28.129 24.691 1.00 56.06 770 ARG A CA 1
ATOM 5776 C C . ARG A 1 770 ? 0.961 27.746 23.318 1.00 56.06 770 ARG A C 1
ATOM 5778 O O . ARG A 1 770 ? 1.021 28.516 22.370 1.00 56.06 770 ARG A O 1
ATOM 5785 N N . TYR A 1 771 ? 0.247 26.615 23.330 1.00 52.69 771 TYR A N 1
ATOM 5786 C CA . TYR A 1 771 ? -0.758 26.151 22.357 1.00 52.69 771 TYR A CA 1
ATOM 5787 C C . TYR A 1 771 ? -0.270 25.753 20.960 1.00 52.69 771 TYR A C 1
ATOM 5789 O O . TYR A 1 771 ? -0.799 26.242 19.961 1.00 52.69 771 TYR A O 1
ATOM 5797 N N . GLU A 1 772 ? 0.635 24.780 20.872 1.00 61.50 772 GLU A N 1
ATOM 5798 C CA . GLU A 1 772 ? 0.884 24.108 19.595 1.00 61.50 772 GLU A CA 1
ATOM 5799 C C . GLU A 1 772 ? 0.172 22.757 19.524 1.00 61.50 772 GLU A C 1
ATOM 5801 O O . GLU A 1 772 ? 0.177 21.967 20.468 1.00 61.50 772 GLU A O 1
ATOM 5806 N N . VAL A 1 773 ? -0.502 22.532 18.396 1.00 66.94 773 VAL A N 1
ATOM 5807 C CA . VAL A 1 773 ? -0.976 21.211 17.989 1.00 66.94 773 VAL A CA 1
ATOM 5808 C C . VAL A 1 773 ? 0.155 20.596 17.174 1.00 66.94 773 VAL A C 1
ATOM 5810 O O . VAL A 1 773 ? 0.442 21.042 16.064 1.00 66.94 773 VAL A O 1
ATOM 5813 N N . TYR A 1 774 ? 0.808 19.597 17.750 1.00 73.88 774 TYR A N 1
ATOM 5814 C CA . TYR A 1 774 ? 1.795 18.760 17.092 1.00 73.88 774 TYR A CA 1
ATOM 5815 C C . TYR A 1 774 ? 1.085 17.680 16.290 1.00 73.88 774 TYR A C 1
ATOM 5817 O O . TYR A 1 774 ? 0.217 16.984 16.817 1.00 73.88 774 TYR A O 1
ATOM 5825 N N . ASN A 1 775 ? 1.496 17.504 15.039 1.00 71.62 775 ASN A N 1
ATOM 5826 C CA . ASN A 1 775 ? 1.054 16.397 14.205 1.00 71.62 775 ASN A CA 1
ATOM 5827 C C . ASN A 1 775 ? 2.179 15.367 14.158 1.00 71.62 775 ASN A C 1
ATOM 5829 O O . ASN A 1 775 ? 3.245 15.644 13.604 1.00 71.62 775 ASN A O 1
ATOM 5833 N N . ALA A 1 776 ? 1.951 14.195 14.739 1.00 66.62 776 ALA A N 1
ATOM 5834 C CA . ALA A 1 776 ? 2.838 13.053 14.604 1.00 66.62 776 ALA A CA 1
ATOM 5835 C C . ALA A 1 776 ? 2.286 12.101 13.547 1.00 66.62 776 ALA A C 1
ATOM 5837 O O . ALA A 1 776 ? 1.100 11.806 13.519 1.00 66.62 776 ALA A O 1
ATOM 5838 N N . THR A 1 777 ? 3.151 11.615 12.675 1.00 58.34 777 THR A N 1
ATOM 5839 C CA . THR A 1 777 ? 2.841 10.557 11.722 1.00 58.34 777 THR A CA 1
ATOM 5840 C C . THR A 1 777 ? 3.735 9.376 12.048 1.00 58.34 777 THR A C 1
ATOM 5842 O O . THR A 1 777 ? 4.956 9.530 12.017 1.00 58.34 777 THR A O 1
ATOM 5845 N N . VAL A 1 778 ? 3.149 8.238 12.411 1.00 56.75 778 VAL A N 1
ATOM 5846 C CA . VAL A 1 778 ? 3.878 6.987 12.660 1.00 56.75 778 VAL A CA 1
ATOM 5847 C C . VAL A 1 778 ? 3.763 6.109 11.426 1.00 56.75 778 VAL A C 1
ATOM 5849 O O . VAL A 1 778 ? 2.676 5.959 10.872 1.00 56.75 778 VAL A O 1
ATOM 5852 N N . ASP A 1 779 ? 4.899 5.595 10.969 1.00 51.19 779 ASP A N 1
ATOM 5853 C CA . ASP A 1 779 ? 5.036 4.777 9.766 1.00 51.19 779 ASP A CA 1
ATOM 5854 C C . ASP A 1 779 ? 4.414 5.376 8.518 1.00 51.19 779 ASP A C 1
ATOM 5856 O O . ASP A 1 779 ? 4.044 4.644 7.620 1.00 51.19 779 ASP A O 1
ATOM 5860 N N . TYR A 1 780 ? 4.344 6.708 8.443 1.00 44.84 780 TYR A N 1
ATOM 5861 C CA . TYR A 1 780 ? 3.771 7.471 7.328 1.00 44.84 780 TYR A CA 1
ATOM 5862 C C . TYR A 1 780 ? 2.241 7.351 7.165 1.00 44.84 780 TYR A C 1
ATOM 5864 O O . TYR A 1 780 ? 1.635 8.271 6.627 1.00 44.84 780 TYR A O 1
ATOM 5872 N N . PHE A 1 781 ? 1.603 6.323 7.736 1.00 41.78 781 PHE A N 1
ATOM 5873 C CA . PHE A 1 781 ? 0.153 6.089 7.650 1.00 41.78 781 PHE A CA 1
ATOM 5874 C C . PHE A 1 781 ? -0.650 6.659 8.827 1.00 41.78 781 PHE A C 1
ATOM 5876 O O . PHE A 1 781 ? -1.785 7.110 8.672 1.00 41.78 781 PHE A O 1
ATOM 5883 N N . TYR A 1 782 ? -0.093 6.612 10.038 1.00 45.62 782 TYR A N 1
ATOM 5884 C CA . TYR A 1 782 ? -0.872 6.851 11.250 1.00 45.62 782 TYR A CA 1
ATOM 5885 C C . TYR A 1 782 ? -0.715 8.280 11.738 1.00 45.62 782 TYR A C 1
ATOM 5887 O O . TYR A 1 782 ? 0.299 8.629 12.344 1.00 45.62 782 TYR A O 1
ATOM 5895 N N . HIS A 1 783 ? -1.734 9.103 11.506 1.00 49.19 783 HIS A N 1
ATOM 5896 C CA . HIS A 1 783 ? -1.723 10.509 11.895 1.00 49.19 783 HIS A CA 1
ATOM 5897 C C . HIS A 1 783 ? -2.328 10.726 13.281 1.00 49.19 783 HIS A C 1
ATOM 5899 O O . HIS A 1 783 ? -3.521 10.539 13.500 1.00 49.19 783 HIS A O 1
ATOM 5905 N N . TYR A 1 784 ? -1.498 11.198 14.201 1.00 55.94 784 TYR A N 1
ATOM 5906 C CA . TYR A 1 784 ? -1.854 11.629 15.543 1.00 55.94 784 TYR A CA 1
ATOM 5907 C C . TYR A 1 784 ? -1.734 13.150 15.624 1.00 55.94 784 TYR A C 1
ATOM 5909 O O . TYR A 1 784 ? -0.788 13.737 15.102 1.00 55.94 784 TYR A O 1
ATOM 5917 N N . THR A 1 785 ? -2.635 13.797 16.354 1.00 57.75 785 THR A N 1
ATOM 5918 C CA . THR A 1 785 ? -2.513 15.220 16.704 1.00 57.75 785 THR A CA 1
ATOM 5919 C C . THR A 1 785 ? -2.477 15.358 18.217 1.00 57.75 785 THR A C 1
ATOM 5921 O O . THR A 1 785 ? -3.198 14.634 18.882 1.00 57.75 785 THR A O 1
ATOM 5924 N N . GLY A 1 786 ? -1.700 16.258 18.806 1.00 64.56 786 GLY A N 1
ATOM 5925 C CA . GLY A 1 786 ? -1.694 16.421 20.263 1.00 64.56 786 GLY A CA 1
ATOM 5926 C C . GLY A 1 786 ? -0.901 17.634 20.719 1.00 64.56 786 GLY A C 1
ATOM 5927 O O . GLY A 1 786 ? -0.313 18.327 19.904 1.00 64.56 786 GLY A O 1
ATOM 5928 N N . SER A 1 787 ? -0.903 17.925 22.020 1.00 67.38 787 SER A N 1
ATOM 5929 C CA . SER A 1 787 ? -0.331 19.179 22.529 1.00 67.38 787 SER A CA 1
ATOM 5930 C C . SER A 1 787 ? 1.070 19.066 23.114 1.00 67.38 787 SER A C 1
ATOM 5932 O O . SER A 1 787 ? 1.833 19.995 22.939 1.00 67.38 787 SER A O 1
ATOM 5934 N N . LYS A 1 788 ? 1.416 17.994 23.843 1.00 71.06 788 LYS A N 1
ATOM 5935 C CA . LYS A 1 788 ? 2.754 17.807 24.465 1.00 71.06 788 LYS A CA 1
ATOM 5936 C C . LYS A 1 788 ? 3.130 16.352 24.681 1.00 71.06 788 LYS A C 1
ATOM 5938 O O . LYS A 1 788 ? 4.293 16.001 24.568 1.00 71.06 788 LYS A O 1
ATOM 5943 N N . SER A 1 789 ? 2.161 15.505 25.010 1.00 78.75 789 SER A N 1
ATOM 5944 C CA . SER A 1 789 ? 2.357 14.060 25.070 1.00 78.75 789 SER A CA 1
ATOM 5945 C C . SER A 1 789 ? 1.363 13.427 24.115 1.00 78.75 789 SER A C 1
ATOM 5947 O O . SER A 1 789 ? 0.152 13.524 24.320 1.00 78.75 789 SER A O 1
ATOM 5949 N N . ILE A 1 790 ? 1.878 12.871 23.026 1.00 70.56 790 ILE A N 1
ATOM 5950 C CA . ILE A 1 790 ? 1.089 12.176 22.019 1.00 70.56 790 ILE A CA 1
ATOM 5951 C C . ILE A 1 790 ? 1.270 10.690 22.288 1.00 70.56 790 ILE A C 1
ATOM 5953 O O . ILE A 1 790 ? 2.373 10.156 22.161 1.00 70.56 790 ILE A O 1
ATOM 5957 N N . ARG A 1 791 ? 0.192 10.024 22.695 1.00 67.00 791 ARG A N 1
ATOM 5958 C CA . ARG A 1 791 ? 0.186 8.570 22.829 1.00 67.00 791 ARG A CA 1
ATOM 5959 C C . ARG A 1 791 ? -0.019 7.990 21.437 1.00 67.00 791 ARG A C 1
ATOM 5961 O O . ARG A 1 791 ? -1.051 8.257 20.829 1.00 67.00 791 ARG A O 1
ATOM 5968 N N . VAL A 1 792 ? 0.964 7.244 20.944 1.00 59.50 792 VAL A N 1
ATOM 5969 C CA . VAL A 1 792 ? 0.914 6.639 19.613 1.00 59.50 792 VAL A CA 1
ATOM 5970 C C . VAL A 1 792 ? 0.875 5.125 19.695 1.00 59.50 792 VAL A C 1
ATOM 5972 O O . VAL A 1 792 ? 1.577 4.547 20.524 1.00 59.50 792 VAL A O 1
ATOM 5975 N N . ALA A 1 793 ? 0.056 4.478 18.868 1.00 53.06 793 ALA A N 1
ATOM 5976 C CA . ALA A 1 793 ? 0.199 3.049 18.639 1.00 53.06 793 ALA A CA 1
ATOM 5977 C C . ALA A 1 793 ? 1.506 2.833 17.870 1.00 53.06 793 ALA A C 1
ATOM 5979 O O . ALA A 1 793 ? 1.785 3.507 16.878 1.00 53.06 793 ALA A O 1
ATOM 5980 N N . ALA A 1 794 ? 2.330 1.935 18.387 1.00 52.00 794 ALA A N 1
ATOM 5981 C CA . ALA A 1 794 ? 3.638 1.602 17.858 1.00 52.00 794 ALA A CA 1
ATOM 5982 C C . ALA A 1 794 ? 3.791 0.087 17.952 1.00 52.00 794 ALA A C 1
ATOM 5984 O O . ALA A 1 794 ? 3.363 -0.517 18.935 1.00 52.00 794 ALA A O 1
ATOM 5985 N N . LEU A 1 795 ? 4.392 -0.547 16.954 1.00 51.91 795 LEU A N 1
ATOM 5986 C CA . LEU A 1 795 ? 4.753 -1.953 17.051 1.00 51.91 795 LEU A CA 1
ATOM 5987 C C . LEU A 1 795 ? 5.821 -2.189 18.125 1.00 51.91 795 LEU A C 1
ATOM 5989 O O . LEU A 1 795 ? 6.572 -1.280 18.477 1.00 51.91 795 LEU A O 1
ATOM 5993 N N . ASP A 1 796 ? 5.956 -3.429 18.591 1.00 53.06 796 ASP A N 1
ATOM 5994 C CA . ASP A 1 796 ? 7.065 -3.898 19.441 1.00 53.06 796 ASP A CA 1
ATOM 5995 C C . ASP A 1 796 ? 8.437 -3.897 18.732 1.00 53.06 796 ASP A C 1
ATOM 5997 O O . ASP A 1 796 ? 9.459 -4.289 19.303 1.00 53.06 796 ASP A O 1
ATOM 6001 N N . THR A 1 797 ? 8.470 -3.401 17.495 1.00 53.22 797 THR A N 1
ATOM 6002 C CA . THR A 1 797 ? 9.669 -3.138 16.701 1.00 53.22 797 THR A CA 1
ATOM 6003 C C . THR A 1 797 ? 9.823 -1.648 16.393 1.00 53.22 797 THR A C 1
ATOM 6005 O O . THR A 1 797 ? 8.956 -0.856 16.730 1.00 53.22 797 THR A O 1
ATOM 6008 N N . SER A 1 798 ? 10.928 -1.245 15.762 1.00 60.84 798 SER A N 1
ATOM 6009 C CA . SER A 1 798 ? 11.173 0.163 15.427 1.00 60.84 798 SER A CA 1
ATOM 6010 C C . SER A 1 798 ? 10.164 0.663 14.384 1.00 60.84 798 SER A C 1
ATOM 6012 O O . SER A 1 798 ? 10.133 0.141 13.275 1.00 60.84 798 SER A O 1
ATOM 6014 N N . ASN A 1 799 ? 9.366 1.664 14.749 1.00 59.88 799 ASN A N 1
ATOM 6015 C CA . ASN A 1 799 ? 8.404 2.361 13.893 1.00 59.88 799 ASN A CA 1
ATOM 6016 C C . ASN A 1 799 ? 8.999 3.718 13.535 1.00 59.88 799 ASN A C 1
ATOM 6018 O O . ASN A 1 799 ? 9.529 4.395 14.417 1.00 59.88 799 ASN A O 1
ATOM 6022 N N . SER A 1 800 ? 8.908 4.145 12.285 1.00 64.44 800 SER A N 1
ATOM 6023 C CA . SER A 1 800 ? 9.310 5.495 11.892 1.00 64.44 800 SER A CA 1
ATOM 6024 C C . SER A 1 800 ? 8.313 6.525 12.420 1.00 64.44 800 SER A C 1
ATOM 6026 O O . SER A 1 800 ? 7.115 6.274 12.506 1.00 64.44 800 SER A O 1
ATOM 6028 N N . VAL A 1 801 ? 8.792 7.700 12.816 1.00 75.44 801 VAL A N 1
ATOM 6029 C CA . VAL A 1 801 ? 7.945 8.779 13.322 1.00 75.44 801 VAL A CA 1
ATOM 6030 C C . VAL A 1 801 ? 8.390 10.118 12.754 1.00 75.44 801 VAL A C 1
ATOM 6032 O O . VAL A 1 801 ? 9.571 10.466 12.780 1.00 75.44 801 VAL A O 1
ATOM 6035 N N . SER A 1 802 ? 7.428 10.887 12.252 1.00 78.62 802 SER A N 1
ATOM 6036 C CA . SER A 1 802 ? 7.607 12.262 11.797 1.00 78.62 802 SER A CA 1
ATOM 6037 C C . SER A 1 802 ? 6.732 13.186 12.627 1.00 78.62 802 SER A C 1
ATOM 6039 O O . SER A 1 802 ? 5.520 13.005 12.663 1.00 78.62 802 SER A O 1
ATOM 6041 N N . ILE A 1 803 ? 7.318 14.185 13.281 1.00 82.38 803 ILE A N 1
ATOM 6042 C CA . ILE A 1 803 ? 6.586 15.158 14.099 1.00 82.38 803 ILE A CA 1
ATOM 6043 C C . ILE A 1 803 ? 6.724 16.527 13.452 1.00 82.38 803 ILE A C 1
ATOM 6045 O O . ILE A 1 803 ? 7.829 16.975 13.143 1.00 82.38 803 ILE A O 1
ATOM 6049 N N . THR A 1 804 ? 5.593 17.188 13.243 1.00 79.31 804 THR A N 1
ATOM 6050 C CA . THR A 1 804 ? 5.521 18.498 12.600 1.00 79.31 804 THR A CA 1
ATOM 6051 C C . THR A 1 804 ? 4.692 19.465 13.435 1.00 79.31 804 THR A C 1
ATOM 6053 O O . THR A 1 804 ? 3.707 19.076 14.065 1.00 79.31 804 THR A O 1
ATOM 6056 N N . ALA A 1 805 ? 5.095 20.733 13.417 1.00 76.00 805 ALA A N 1
ATOM 6057 C CA . ALA A 1 805 ? 4.367 21.855 13.993 1.00 76.00 805 ALA A CA 1
ATOM 6058 C C . ALA A 1 805 ? 4.510 23.083 13.096 1.00 76.00 805 ALA A C 1
ATOM 6060 O O . ALA A 1 805 ? 5.462 23.229 12.322 1.00 76.00 805 ALA A O 1
ATOM 6061 N N . LYS A 1 806 ? 3.526 23.977 13.173 1.00 72.19 806 LYS A N 1
ATOM 6062 C CA . LYS A 1 806 ? 3.521 25.206 12.385 1.00 72.19 806 LYS A CA 1
ATOM 6063 C C . LYS A 1 806 ? 4.619 26.141 12.890 1.00 72.19 806 LYS A C 1
ATOM 6065 O O . LYS A 1 806 ? 4.576 26.573 14.028 1.00 72.19 806 LYS A O 1
ATOM 6070 N N . GLY A 1 807 ? 5.535 26.539 12.008 1.00 68.75 807 GLY A N 1
ATOM 6071 C CA . GLY A 1 807 ? 6.606 27.465 12.384 1.00 68.75 807 GLY A CA 1
ATOM 6072 C C . GLY A 1 807 ? 7.808 26.795 13.053 1.00 68.75 807 GLY A C 1
ATOM 6073 O O . GLY A 1 807 ? 8.710 27.509 13.493 1.00 68.75 807 GLY A O 1
ATOM 6074 N N . GLU A 1 808 ? 7.877 25.461 13.034 1.00 79.31 808 GLU A N 1
ATOM 6075 C CA . GLU A 1 808 ? 8.997 24.676 13.554 1.00 79.31 808 GLU A CA 1
ATOM 6076 C C . GLU A 1 808 ? 9.584 23.729 12.499 1.00 79.31 808 GLU A C 1
ATOM 6078 O O . GLU A 1 808 ? 8.915 23.327 11.543 1.00 79.31 808 GLU A O 1
ATOM 6083 N N . HIS A 1 809 ? 10.854 23.364 12.670 1.00 77.44 809 HIS A N 1
ATOM 6084 C CA . HIS A 1 809 ? 11.507 22.355 11.845 1.00 77.44 809 HIS A CA 1
ATOM 6085 C C . HIS A 1 809 ? 10.940 20.958 12.150 1.00 77.44 809 HIS A C 1
ATOM 6087 O O . HIS A 1 809 ? 10.859 20.587 13.321 1.00 77.44 809 HIS A O 1
ATOM 6093 N N . PRO A 1 810 ? 10.599 20.149 11.129 1.00 78.44 810 PRO A N 1
ATOM 6094 C CA . PRO A 1 810 ? 10.063 18.812 11.346 1.00 78.44 810 PRO A CA 1
ATOM 6095 C C . PRO A 1 810 ? 11.125 17.879 11.938 1.00 78.44 810 PRO A C 1
ATOM 6097 O O . PRO A 1 810 ? 12.286 17.897 11.523 1.00 78.44 810 PRO A O 1
ATOM 6100 N N . TYR A 1 811 ? 10.713 17.019 12.866 1.00 84.31 811 TYR A N 1
ATOM 6101 C CA . TYR A 1 811 ? 11.543 15.941 13.398 1.00 84.31 811 TYR A CA 1
ATOM 6102 C C . TYR A 1 811 ? 11.223 14.627 12.690 1.00 84.31 811 TYR A C 1
ATOM 6104 O O . TYR A 1 811 ? 10.055 14.310 12.485 1.00 84.31 811 TYR A O 1
ATOM 6112 N N . LYS A 1 812 ? 12.256 13.841 12.374 1.00 81.00 812 LYS A N 1
ATOM 6113 C CA . LYS A 1 812 ? 12.135 12.451 11.921 1.00 81.00 812 LYS A CA 1
ATOM 6114 C C . LYS A 1 812 ? 12.982 11.558 12.820 1.00 81.00 812 LYS A C 1
ATOM 6116 O O . LYS A 1 812 ? 14.137 11.884 13.092 1.00 81.00 812 LYS A O 1
ATOM 6121 N N . GLY A 1 813 ? 12.425 10.440 13.255 1.00 79.06 813 GLY A N 1
ATOM 6122 C CA . GLY A 1 813 ? 13.112 9.465 14.095 1.00 79.06 813 GLY A CA 1
ATOM 6123 C C . GLY A 1 813 ? 12.372 8.139 14.106 1.00 79.06 813 GLY A C 1
ATOM 6124 O O . GLY A 1 813 ? 11.536 7.905 13.239 1.00 79.06 813 GLY A O 1
ATOM 6125 N N . ASN A 1 814 ? 12.656 7.304 15.105 1.00 79.50 814 ASN A N 1
ATOM 6126 C CA . ASN A 1 814 ? 11.955 6.042 15.309 1.00 79.50 814 ASN A CA 1
ATOM 6127 C C . ASN A 1 814 ? 11.450 5.914 16.752 1.00 79.50 814 ASN A C 1
ATOM 6129 O O . ASN A 1 814 ? 12.019 6.509 17.668 1.00 79.50 814 ASN A O 1
ATOM 6133 N N . VAL A 1 815 ? 10.414 5.105 16.957 1.00 75.50 815 VAL A N 1
ATOM 6134 C CA . VAL A 1 815 ? 9.829 4.798 18.264 1.00 75.50 815 VAL A CA 1
ATOM 6135 C C . VAL A 1 815 ? 9.394 3.331 18.332 1.00 75.50 815 VAL A C 1
ATOM 6137 O O . VAL A 1 815 ? 9.000 2.756 17.322 1.00 75.50 815 VAL A O 1
ATOM 6140 N N . THR A 1 816 ? 9.453 2.716 19.511 1.00 68.88 816 THR A N 1
ATOM 6141 C CA . THR A 1 816 ? 9.015 1.330 19.755 1.00 68.88 816 THR A CA 1
ATOM 6142 C C . THR A 1 816 ? 7.916 1.312 20.820 1.00 68.88 816 THR A C 1
ATOM 6144 O O . THR A 1 816 ? 7.886 2.180 21.695 1.00 68.88 816 THR A O 1
ATOM 6147 N N . ALA A 1 817 ? 7.019 0.326 20.780 1.00 61.56 817 ALA A N 1
ATOM 6148 C CA . ALA A 1 817 ? 6.027 0.102 21.831 1.00 61.56 817 ALA A CA 1
ATOM 6149 C C . ALA A 1 817 ? 6.665 0.049 23.229 1.00 61.56 817 ALA A C 1
ATOM 6151 O O . ALA A 1 817 ? 7.689 -0.602 23.432 1.00 61.56 817 ALA A O 1
ATOM 6152 N N . GLY A 1 818 ? 6.034 0.702 24.209 1.00 64.00 818 GLY A N 1
ATOM 6153 C CA . GLY A 1 818 ? 6.505 0.746 25.596 1.00 64.00 81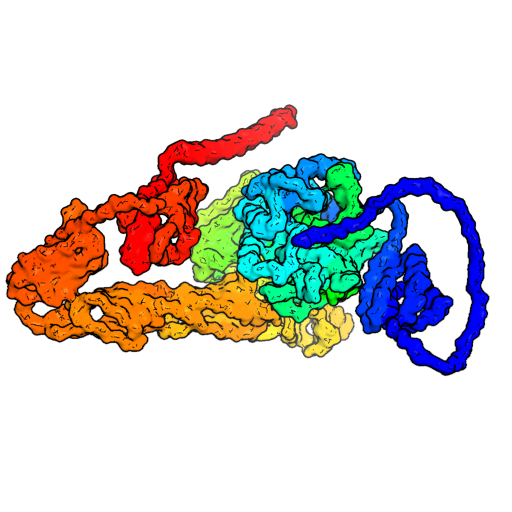8 GLY A CA 1
ATOM 6154 C C . GLY A 1 818 ? 7.645 1.738 25.851 1.00 64.00 818 GLY A C 1
ATOM 6155 O O . GLY A 1 818 ? 8.004 1.957 27.008 1.00 64.00 818 GLY A O 1
ATOM 6156 N N . GLU A 1 819 ? 8.193 2.372 24.812 1.00 75.25 819 GLU A N 1
ATOM 6157 C CA . GLU A 1 819 ? 9.215 3.409 24.945 1.00 75.25 819 GLU A CA 1
ATOM 6158 C C . GLU A 1 819 ? 8.610 4.823 24.937 1.00 75.25 819 GLU A C 1
ATOM 6160 O O . GLU A 1 819 ? 7.501 5.080 24.456 1.00 75.25 819 GLU A O 1
ATOM 6165 N N . GLY A 1 820 ? 9.363 5.768 25.500 1.00 78.06 820 GLY A N 1
ATOM 6166 C CA . GLY A 1 820 ? 9.067 7.193 25.421 1.00 78.06 820 GLY A CA 1
ATOM 6167 C C . GLY A 1 820 ? 10.083 7.892 24.527 1.00 78.06 820 GLY A C 1
ATOM 6168 O O . GLY A 1 820 ? 11.282 7.821 24.795 1.00 78.06 820 GLY A O 1
ATOM 6169 N N . LEU A 1 821 ? 9.613 8.602 23.504 1.00 84.88 821 LEU A N 1
ATOM 6170 C CA . LEU A 1 821 ? 10.451 9.454 22.673 1.00 84.88 821 LEU A CA 1
ATOM 6171 C C . LEU A 1 821 ? 10.287 10.906 23.118 1.00 84.88 821 LEU A C 1
ATOM 6173 O O . LEU A 1 821 ? 9.207 11.477 23.001 1.00 84.88 821 LEU A O 1
ATOM 6177 N N . ASN A 1 822 ? 11.362 11.511 23.617 1.00 90.00 822 ASN A N 1
ATOM 6178 C CA . ASN A 1 822 ? 11.378 12.933 23.947 1.00 90.00 822 ASN A CA 1
ATOM 6179 C C . ASN A 1 822 ? 11.959 13.711 22.765 1.00 90.00 822 ASN A C 1
ATOM 6181 O O . ASN A 1 822 ? 13.102 13.472 22.373 1.00 90.00 822 ASN A O 1
ATOM 6185 N N . VAL A 1 823 ? 11.185 14.641 22.217 1.00 85.44 823 VAL A N 1
ATOM 6186 C CA . VAL A 1 823 ? 11.580 15.461 21.070 1.00 85.44 823 VAL A CA 1
ATOM 6187 C C . VAL A 1 823 ? 11.514 16.930 21.456 1.00 85.44 823 VAL A C 1
ATOM 6189 O O . VAL A 1 823 ? 10.534 17.386 22.042 1.00 85.44 823 VAL A O 1
ATOM 6192 N N . THR A 1 824 ? 12.559 17.678 21.112 1.00 86.75 824 THR A N 1
ATOM 6193 C CA . THR A 1 824 ? 12.560 19.141 21.184 1.00 86.75 824 THR A CA 1
ATOM 6194 C C . THR A 1 824 ? 12.630 19.686 19.768 1.00 86.75 824 THR A C 1
ATOM 6196 O O . THR A 1 824 ? 13.662 19.564 19.106 1.00 86.75 824 THR A O 1
ATOM 6199 N N . LEU A 1 825 ? 11.523 20.242 19.289 1.00 83.50 825 LEU A N 1
ATOM 6200 C CA . LEU A 1 825 ? 11.456 20.900 17.995 1.00 83.50 825 LEU A CA 1
ATOM 6201 C C . LEU A 1 825 ? 12.139 22.267 18.068 1.00 83.50 825 LEU A C 1
ATOM 6203 O O . LEU A 1 825 ? 12.139 22.946 19.100 1.00 83.50 825 LEU A O 1
ATOM 6207 N N . MET A 1 826 ? 12.779 22.632 16.959 1.00 81.81 826 MET A N 1
ATOM 6208 C CA . MET A 1 826 ? 13.474 23.906 16.821 1.00 81.81 826 MET A CA 1
ATOM 6209 C C . MET A 1 826 ? 12.589 24.867 16.024 1.00 81.81 826 MET A C 1
ATOM 6211 O O . MET A 1 826 ? 12.254 24.554 14.877 1.00 81.81 826 MET A O 1
ATOM 6215 N N . PRO A 1 827 ? 12.222 26.032 16.578 1.00 79.00 827 PRO A N 1
ATOM 6216 C CA . PRO A 1 827 ? 11.426 27.009 15.858 1.00 79.00 827 PRO A CA 1
ATOM 6217 C C . PRO A 1 827 ? 12.242 27.675 14.745 1.00 79.00 827 PRO A C 1
ATOM 6219 O O . PRO A 1 827 ? 13.449 27.893 14.881 1.00 79.00 827 PRO A O 1
ATOM 6222 N N . TYR A 1 828 ? 11.573 28.072 13.661 1.00 78.56 828 TYR A N 1
ATOM 6223 C CA . TYR A 1 828 ? 12.167 28.996 12.695 1.00 78.56 828 TYR A CA 1
ATOM 6224 C C . TYR A 1 828 ? 12.362 30.382 13.329 1.00 78.56 828 TYR A C 1
ATOM 6226 O O . TYR A 1 828 ? 11.574 30.818 14.173 1.00 78.56 828 TYR A O 1
ATOM 6234 N N . ASN A 1 829 ? 13.382 31.116 12.875 1.00 78.19 829 ASN A N 1
ATOM 6235 C CA . ASN A 1 829 ? 13.560 32.513 13.269 1.00 78.19 829 ASN A CA 1
ATOM 6236 C C . ASN A 1 829 ? 12.379 33.371 12.798 1.00 78.19 829 ASN A C 1
ATOM 6238 O O . ASN A 1 829 ? 11.908 33.247 11.666 1.00 78.19 829 ASN A O 1
ATOM 6242 N N . VAL A 1 830 ? 11.954 34.287 13.661 1.00 77.44 830 VAL A N 1
ATOM 6243 C CA . VAL A 1 830 ? 10.885 35.251 13.411 1.00 77.44 830 VAL A CA 1
ATOM 6244 C C . VAL A 1 830 ? 11.498 36.606 13.095 1.00 77.44 830 VAL A C 1
ATOM 6246 O O . VAL A 1 830 ? 12.458 37.039 13.736 1.00 77.44 830 VAL A O 1
ATOM 6249 N N . THR A 1 831 ? 10.933 37.289 12.101 1.00 80.94 831 THR A N 1
ATOM 6250 C CA . THR A 1 831 ? 11.349 38.645 11.736 1.00 80.94 831 THR A CA 1
ATOM 6251 C C . THR A 1 831 ? 10.366 39.673 12.285 1.00 80.94 831 THR A C 1
ATOM 6253 O O . THR A 1 831 ? 9.159 39.571 12.058 1.00 80.94 831 THR A O 1
ATOM 6256 N N . VAL A 1 832 ? 10.895 40.681 12.975 1.00 81.88 832 VAL A N 1
ATOM 6257 C CA . VAL A 1 832 ? 10.178 41.885 13.395 1.00 81.88 832 VAL A CA 1
ATOM 6258 C C . VAL A 1 832 ? 10.634 43.052 12.539 1.00 81.88 832 VAL A C 1
ATOM 6260 O O . VAL A 1 832 ? 11.829 43.331 12.423 1.00 81.88 832 VAL A O 1
ATOM 6263 N N . THR A 1 833 ? 9.670 43.747 11.962 1.00 82.56 833 THR A N 1
ATOM 6264 C CA . THR A 1 833 ? 9.876 44.982 11.220 1.00 82.56 833 THR A CA 1
ATOM 6265 C C . THR A 1 833 ? 9.378 46.151 12.062 1.00 82.56 833 THR A C 1
ATOM 6267 O O . THR A 1 833 ? 8.190 46.228 12.350 1.00 82.56 833 THR A O 1
ATOM 6270 N N . LEU A 1 834 ? 10.276 47.045 12.473 1.00 80.88 834 LEU A N 1
ATOM 6271 C CA . LEU A 1 834 ? 9.957 48.194 13.318 1.00 80.88 834 LEU A CA 1
ATOM 6272 C C . LEU A 1 834 ? 10.253 49.506 12.583 1.00 80.88 834 LEU A C 1
ATOM 6274 O O . LEU A 1 834 ? 11.375 49.729 12.120 1.00 80.88 834 LEU A O 1
ATOM 6278 N N . TYR A 1 835 ? 9.261 50.390 12.534 1.00 78.50 835 TYR A N 1
ATOM 6279 C CA . TYR A 1 835 ? 9.404 51.760 12.041 1.00 78.50 835 TYR A CA 1
ATOM 6280 C C . TYR A 1 835 ? 9.486 52.719 13.224 1.00 78.50 835 TYR A C 1
ATOM 6282 O O . TYR A 1 835 ? 8.636 52.663 14.109 1.00 78.50 835 TYR A O 1
ATOM 6290 N N . VAL A 1 836 ? 10.485 53.605 13.256 1.00 76.56 836 VAL A N 1
ATOM 6291 C CA . VAL A 1 836 ? 10.632 54.571 14.356 1.00 76.56 836 VAL A CA 1
ATOM 6292 C C . VAL A 1 836 ? 10.596 56.017 13.874 1.00 76.56 836 VAL A C 1
ATOM 6294 O O . VAL A 1 836 ? 11.164 56.363 12.838 1.00 76.56 836 VAL A O 1
ATOM 6297 N N . SER A 1 837 ? 9.938 56.868 14.657 1.00 73.56 837 SER A N 1
ATOM 6298 C CA . SER A 1 837 ? 9.869 58.316 14.466 1.00 73.56 837 SER A CA 1
ATOM 6299 C C . SER A 1 837 ? 10.306 59.018 15.761 1.00 73.56 837 SER A C 1
ATOM 6301 O O . SER A 1 837 ? 9.752 58.700 16.813 1.00 73.56 837 SER A O 1
ATOM 6303 N N . PRO A 1 838 ? 11.291 59.939 15.738 1.00 66.81 838 PRO A N 1
ATOM 6304 C CA . PRO A 1 838 ? 12.047 60.395 14.570 1.00 66.81 838 PRO A CA 1
ATOM 6305 C C . PRO A 1 838 ? 12.933 59.275 13.997 1.00 66.81 838 PRO A C 1
ATOM 6307 O O . PRO A 1 838 ? 13.447 58.450 14.741 1.00 66.81 838 PRO A O 1
ATOM 6310 N N . GLY A 1 839 ? 13.191 59.259 12.689 1.00 64.19 839 GLY A N 1
ATOM 6311 C CA . GLY A 1 839 ? 14.017 58.235 12.029 1.00 64.19 839 GLY A CA 1
ATOM 6312 C C . GLY A 1 839 ? 15.481 58.220 12.492 1.00 64.19 839 GLY A C 1
ATOM 6313 O O . GLY A 1 839 ? 16.211 57.260 12.250 1.00 64.19 839 GLY A O 1
ATOM 6314 N N . THR A 1 840 ? 15.928 59.260 13.204 1.00 69.94 840 THR A N 1
ATOM 6315 C CA . THR A 1 840 ? 17.214 59.303 13.922 1.00 69.94 840 THR A CA 1
ATOM 6316 C C . THR A 1 840 ? 17.204 58.535 15.244 1.00 69.94 840 THR A C 1
ATOM 6318 O O . THR A 1 840 ? 18.276 58.341 15.818 1.00 69.94 840 THR A O 1
ATOM 6321 N N . ALA A 1 841 ? 16.038 58.097 15.725 1.00 79.19 841 ALA A N 1
ATOM 6322 C CA . ALA A 1 841 ? 15.920 57.288 16.924 1.00 79.19 841 ALA A CA 1
ATOM 6323 C C . ALA A 1 841 ? 16.699 55.983 16.772 1.00 79.19 841 ALA A C 1
ATOM 6325 O O . ALA A 1 841 ? 16.777 55.388 15.695 1.00 79.19 841 ALA A O 1
ATOM 6326 N N . THR A 1 842 ? 17.290 55.559 17.879 1.00 82.00 842 THR A N 1
ATOM 6327 C CA . THR A 1 842 ? 17.990 54.291 18.009 1.00 82.00 842 THR A CA 1
ATOM 6328 C C . THR A 1 842 ? 17.110 53.295 18.738 1.00 82.00 842 THR A C 1
ATOM 6330 O O . THR A 1 842 ? 16.476 53.642 19.735 1.00 82.00 842 THR A O 1
ATOM 6333 N N . VAL A 1 843 ? 17.106 52.057 18.252 1.00 83.25 843 VAL A N 1
ATOM 6334 C CA . VAL A 1 843 ? 16.441 50.928 18.898 1.00 83.25 843 VAL A CA 1
ATOM 6335 C C . VAL A 1 843 ? 17.510 50.102 19.593 1.00 83.25 843 VAL A C 1
ATOM 6337 O O . VAL A 1 843 ? 18.430 49.613 18.938 1.00 83.25 843 VAL A O 1
ATOM 6340 N N . ASP A 1 844 ? 17.391 49.956 20.907 1.00 82.25 844 ASP A N 1
ATOM 6341 C CA . ASP A 1 844 ? 18.143 48.952 21.651 1.00 82.25 844 ASP A CA 1
ATOM 6342 C C . ASP A 1 844 ? 17.283 47.690 21.778 1.00 82.25 844 ASP A C 1
ATOM 6344 O O . ASP A 1 844 ? 16.168 47.726 22.306 1.00 82.25 844 ASP A O 1
ATOM 6348 N N . ALA A 1 845 ? 17.803 46.580 21.257 1.00 72.88 845 ALA A N 1
ATOM 6349 C CA . ALA A 1 845 ? 17.194 45.260 21.332 1.00 72.88 845 ALA A CA 1
ATOM 6350 C C . ALA A 1 845 ? 18.244 44.288 21.872 1.00 72.88 845 ALA A C 1
ATOM 6352 O O . ALA A 1 845 ? 19.181 43.892 21.171 1.00 72.88 845 ALA A O 1
ATOM 6353 N N . LYS A 1 846 ? 18.112 43.908 23.143 1.00 66.19 846 LYS A N 1
ATOM 6354 C CA . LYS A 1 846 ? 19.070 42.997 23.775 1.00 66.19 846 LYS A CA 1
ATOM 6355 C C . LYS A 1 846 ? 19.022 41.625 23.093 1.00 66.19 846 LYS A C 1
ATOM 6357 O O . LYS A 1 846 ? 17.954 41.044 22.957 1.00 66.19 846 LYS A O 1
ATOM 6362 N N . HIS A 1 847 ? 20.195 41.095 22.732 1.00 54.72 847 HIS A N 1
ATOM 6363 C CA . HIS A 1 847 ? 20.400 39.736 22.201 1.00 54.72 847 HIS A CA 1
ATOM 6364 C C . HIS A 1 847 ? 19.826 39.438 20.802 1.00 54.72 847 HIS A C 1
ATOM 6366 O O . HIS A 1 847 ? 19.524 38.282 20.509 1.00 54.72 847 HIS A O 1
ATOM 6372 N N . VAL A 1 848 ? 19.721 40.432 19.909 1.00 62.31 848 VAL A N 1
ATOM 6373 C CA . VAL A 1 848 ? 19.193 40.209 18.550 1.00 62.31 848 VAL A CA 1
ATOM 6374 C C . VAL A 1 848 ? 20.046 40.873 17.465 1.00 62.31 848 VAL A C 1
ATOM 6376 O O . VAL A 1 848 ? 20.635 41.929 17.680 1.00 62.31 848 VAL A O 1
ATOM 6379 N N . SER A 1 849 ? 20.136 40.248 16.285 1.00 59.91 849 SER A N 1
ATOM 6380 C CA . SER A 1 849 ? 20.755 40.863 15.102 1.00 59.91 849 SER A CA 1
ATOM 6381 C C . SER A 1 849 ? 19.797 41.864 14.463 1.00 59.91 849 SER A C 1
ATOM 6383 O O . SER A 1 849 ? 18.631 41.545 14.224 1.00 59.91 849 SER A O 1
ATOM 6385 N N . MET A 1 850 ? 20.299 43.064 14.181 1.00 70.44 850 MET A N 1
ATOM 6386 C CA . MET A 1 850 ? 19.502 44.196 13.726 1.00 70.44 850 MET A CA 1
ATOM 6387 C C . MET A 1 850 ? 20.161 44.863 12.520 1.00 70.44 850 MET A C 1
ATOM 6389 O O . MET A 1 850 ? 21.358 45.152 12.539 1.00 70.44 850 MET A O 1
ATOM 6393 N N . VAL A 1 851 ? 19.370 45.139 11.485 1.00 65.94 851 VAL A N 1
ATOM 6394 C CA . VAL A 1 851 ? 19.788 45.951 10.335 1.00 65.94 851 VAL A CA 1
ATOM 6395 C C . VAL A 1 851 ? 19.005 47.257 10.368 1.00 65.94 851 VAL A C 1
ATOM 6397 O O . VAL A 1 851 ? 17.776 47.231 10.431 1.00 65.94 851 VAL A O 1
ATOM 6400 N N . ARG A 1 852 ? 19.724 48.387 10.355 1.00 73.00 852 ARG A N 1
ATOM 6401 C CA . ARG A 1 852 ? 19.151 49.738 10.334 1.00 73.00 852 ARG A CA 1
ATOM 6402 C C . ARG A 1 852 ? 19.273 50.344 8.945 1.00 73.00 852 ARG A C 1
ATOM 6404 O O . ARG A 1 852 ? 20.379 50.412 8.412 1.00 73.00 852 ARG A O 1
ATOM 6411 N N . ASP A 1 853 ? 18.177 50.905 8.453 1.00 63.03 853 ASP A N 1
ATOM 6412 C CA . ASP A 1 853 ? 18.162 51.750 7.261 1.00 63.03 853 ASP A CA 1
ATOM 6413 C C . ASP A 1 853 ? 17.247 52.966 7.487 1.00 63.03 853 ASP A C 1
ATOM 6415 O O . ASP A 1 853 ? 16.034 52.836 7.565 1.00 63.03 853 ASP A O 1
ATOM 6419 N N . GLY A 1 854 ? 17.814 54.156 7.705 1.00 60.06 854 GLY A N 1
ATOM 6420 C CA . GLY A 1 854 ? 17.049 55.418 7.753 1.00 60.06 854 GLY A CA 1
ATOM 6421 C C . GLY A 1 854 ? 15.981 55.617 8.853 1.00 60.06 854 GLY A C 1
ATOM 6422 O O . GLY A 1 854 ? 15.312 56.643 8.827 1.00 60.06 854 GLY A O 1
ATOM 6423 N N . GLY A 1 855 ? 15.842 54.716 9.834 1.00 65.19 855 GLY A N 1
ATOM 6424 C CA . GLY A 1 855 ? 14.732 54.709 10.815 1.00 65.19 855 GLY A CA 1
ATOM 6425 C C . GLY A 1 855 ? 13.815 53.483 10.685 1.00 65.19 855 GLY A C 1
ATOM 6426 O O . GLY A 1 855 ? 12.868 53.313 11.447 1.00 65.19 855 GLY A O 1
ATOM 6427 N N . PHE A 1 856 ? 14.138 52.600 9.743 1.00 71.69 856 PHE A N 1
ATOM 6428 C CA . PHE A 1 856 ? 13.617 51.249 9.624 1.00 71.69 856 PHE A CA 1
ATOM 6429 C C . PHE A 1 856 ? 14.564 50.246 10.286 1.00 71.69 856 PHE A C 1
ATOM 6431 O O . PHE A 1 856 ? 15.784 50.292 10.082 1.00 71.69 856 PHE A O 1
ATOM 6438 N N . TYR A 1 857 ? 13.990 49.320 11.047 1.00 77.44 857 TYR A N 1
ATOM 6439 C CA . TYR A 1 857 ? 14.711 48.279 11.761 1.00 77.44 857 TYR A CA 1
ATOM 6440 C C . TYR A 1 857 ? 14.132 46.906 11.430 1.00 77.44 857 TYR A C 1
ATOM 6442 O O . TYR A 1 857 ? 12.951 46.650 11.646 1.00 77.44 857 TYR A O 1
ATOM 6450 N N . THR A 1 858 ? 14.973 46.002 10.924 1.00 78.69 858 THR A N 1
ATOM 6451 C CA . THR A 1 858 ? 14.635 44.574 10.820 1.00 78.69 858 THR A CA 1
ATOM 6452 C C . THR A 1 858 ? 15.391 43.805 11.885 1.00 78.69 858 THR A C 1
ATOM 6454 O O . THR A 1 858 ? 16.620 43.872 11.953 1.00 78.69 858 THR A O 1
ATOM 6457 N N . ILE A 1 859 ? 14.646 43.084 12.712 1.00 81.88 859 ILE A N 1
ATOM 6458 C CA . ILE A 1 859 ? 15.136 42.363 13.880 1.00 81.88 859 ILE A CA 1
ATOM 6459 C C . ILE A 1 859 ? 14.783 40.889 13.677 1.00 81.88 859 ILE A C 1
ATOM 6461 O O . ILE A 1 859 ? 13.613 40.550 13.537 1.00 81.88 859 ILE A O 1
ATOM 6465 N N . SER A 1 860 ? 15.781 40.007 13.637 1.00 80.62 860 SER A N 1
ATOM 6466 C CA . SER A 1 860 ? 15.567 38.559 13.485 1.00 80.62 860 SER A CA 1
ATOM 6467 C C . SER A 1 860 ? 15.881 37.854 14.794 1.00 80.62 860 SER A C 1
ATOM 6469 O O . SER A 1 860 ? 17.047 37.802 15.185 1.00 80.62 860 SER A O 1
ATOM 6471 N N . SER A 1 861 ? 14.873 37.277 15.443 1.00 79.62 861 SER A N 1
ATOM 6472 C CA . SER A 1 861 ? 15.012 36.607 16.740 1.00 79.62 861 SER A CA 1
ATOM 6473 C C . SER A 1 861 ? 14.376 35.221 16.727 1.00 79.62 861 SER A C 1
ATOM 6475 O O . SER A 1 861 ? 13.456 34.959 15.954 1.00 79.62 861 SER A O 1
ATOM 6477 N N . THR A 1 862 ? 14.837 34.331 17.604 1.00 78.38 862 THR A N 1
ATOM 6478 C CA . THR A 1 862 ? 14.062 33.133 17.949 1.00 78.38 862 THR A CA 1
ATOM 6479 C C . THR A 1 862 ? 12.777 33.549 18.677 1.00 78.38 862 THR A C 1
ATOM 6481 O O . THR A 1 862 ? 12.791 34.581 19.349 1.00 78.38 862 THR A O 1
ATOM 6484 N N . PRO A 1 863 ? 11.680 32.780 18.590 1.00 80.12 863 PRO A N 1
ATOM 6485 C CA . PRO A 1 863 ? 10.448 33.074 19.324 1.00 80.12 863 PRO A CA 1
ATOM 6486 C C . PRO A 1 863 ? 10.683 33.223 20.833 1.00 80.12 863 PRO A C 1
ATOM 6488 O O . PRO A 1 863 ? 11.132 32.292 21.507 1.00 80.12 863 PRO A O 1
ATOM 6491 N N . GLN A 1 864 ? 10.426 34.426 21.340 1.00 80.56 864 GLN A N 1
ATOM 6492 C CA . GLN A 1 864 ? 10.577 34.828 22.736 1.00 80.56 864 GLN A CA 1
ATOM 6493 C C . GLN A 1 864 ? 9.879 36.176 22.962 1.00 80.56 864 GLN A C 1
ATOM 6495 O O . GLN A 1 864 ? 9.518 36.870 22.007 1.00 80.56 864 GLN A O 1
ATOM 6500 N N . GLU A 1 865 ? 9.749 36.582 24.220 1.00 84.12 865 GLU A N 1
ATOM 6501 C CA . GLU A 1 865 ? 9.434 37.973 24.541 1.00 84.12 865 GLU A CA 1
ATOM 6502 C C . GLU A 1 865 ? 10.667 38.856 24.324 1.00 84.12 865 GLU A C 1
ATOM 6504 O O . GLU A 1 865 ? 11.755 38.575 24.835 1.00 84.12 865 GLU A O 1
ATOM 6509 N N . ILE A 1 866 ? 10.495 39.944 23.577 1.00 84.31 866 ILE A N 1
ATOM 6510 C CA . ILE A 1 866 ? 11.524 40.966 23.393 1.00 84.31 866 ILE A CA 1
ATOM 6511 C C . ILE A 1 866 ? 11.002 42.331 23.833 1.00 84.31 866 ILE A C 1
ATOM 6513 O O . ILE A 1 866 ? 9.843 42.676 23.617 1.00 84.31 866 ILE A O 1
ATOM 6517 N N . ASN A 1 867 ? 11.890 43.129 24.422 1.00 86.00 867 ASN A N 1
ATOM 6518 C CA . ASN A 1 867 ? 11.633 44.534 24.720 1.00 86.00 867 ASN A CA 1
ATOM 6519 C C . ASN A 1 867 ? 12.483 45.387 23.782 1.00 86.00 867 ASN A C 1
ATOM 6521 O O . ASN A 1 867 ? 13.707 45.241 23.749 1.00 86.00 867 ASN A O 1
ATOM 6525 N N . LEU A 1 868 ? 11.827 46.266 23.036 1.00 87.94 868 LEU A N 1
ATOM 6526 C CA . LEU A 1 868 ? 12.451 47.203 22.117 1.00 87.94 868 LEU A CA 1
ATOM 6527 C C . LEU A 1 868 ? 12.384 48.590 22.739 1.00 87.94 868 LEU A C 1
ATOM 6529 O O . LEU A 1 868 ? 11.315 49.194 22.791 1.00 87.94 868 LEU A O 1
ATOM 6533 N N . THR A 1 869 ? 13.517 49.091 23.226 1.00 88.06 869 THR A N 1
ATOM 6534 C CA . THR A 1 869 ? 13.591 50.450 23.767 1.00 88.06 869 THR A CA 1
ATOM 6535 C C . THR A 1 869 ? 14.018 51.399 22.661 1.00 88.06 869 THR A C 1
ATOM 6537 O O . THR A 1 869 ? 15.126 51.304 22.129 1.00 88.06 869 THR A O 1
ATOM 6540 N N . VAL A 1 870 ? 13.132 52.327 22.322 1.00 88.94 870 VAL A N 1
ATOM 6541 C CA . VAL A 1 870 ? 13.328 53.317 21.268 1.00 88.94 870 VAL A CA 1
ATOM 6542 C C . VAL A 1 870 ? 13.656 54.656 21.919 1.00 88.94 870 VAL A C 1
ATOM 6544 O O . VAL A 1 870 ? 12.943 55.125 22.805 1.00 88.94 870 VAL A O 1
ATOM 6547 N N . SER A 1 871 ? 14.767 55.274 21.519 1.00 85.44 871 SER A N 1
ATOM 6548 C CA . SER A 1 871 ? 15.234 56.529 22.121 1.00 85.44 871 SER A CA 1
ATOM 6549 C C . SER A 1 871 ? 15.879 57.465 21.102 1.00 85.44 871 SER A C 1
ATOM 6551 O O . SER A 1 871 ? 16.543 57.026 20.164 1.00 85.44 871 SER A O 1
ATOM 6553 N N . ALA A 1 872 ? 15.700 58.771 21.296 1.00 83.75 872 ALA A N 1
ATOM 6554 C CA . ALA A 1 872 ? 16.325 59.824 20.500 1.00 83.75 872 ALA A CA 1
ATOM 6555 C C . ALA A 1 872 ? 16.664 61.031 21.388 1.00 83.75 872 ALA A C 1
ATOM 6557 O O . ALA A 1 872 ? 15.947 61.336 22.340 1.00 83.75 872 ALA A O 1
ATOM 6558 N N . SER A 1 873 ? 17.752 61.744 21.081 1.00 79.94 873 SER A N 1
ATOM 6559 C CA . SER A 1 873 ? 18.115 62.963 21.817 1.00 79.94 873 SER A CA 1
ATOM 6560 C C . SER A 1 873 ? 17.043 64.041 21.624 1.00 79.94 873 SER A C 1
ATOM 6562 O O . SER A 1 873 ? 16.692 64.352 20.489 1.00 79.94 873 SER A O 1
ATOM 6564 N N . GLY A 1 874 ? 16.530 64.601 22.725 1.00 77.38 874 GLY A N 1
ATOM 6565 C CA . GLY A 1 874 ? 15.456 65.601 22.699 1.00 77.38 874 GLY A CA 1
ATOM 6566 C C . GLY A 1 874 ? 14.030 65.035 22.745 1.00 77.38 874 GLY A C 1
ATOM 6567 O O . GLY A 1 874 ? 13.098 65.825 22.641 1.00 77.38 874 GLY A O 1
ATOM 6568 N N . TYR A 1 875 ? 13.852 63.719 22.929 1.00 84.31 875 TYR A N 1
ATOM 6569 C CA . TYR A 1 875 ? 12.551 63.032 22.972 1.00 84.31 875 TYR A CA 1
ATOM 6570 C C . TYR A 1 875 ? 12.413 62.142 24.220 1.00 84.31 875 TYR A C 1
ATOM 6572 O O . TYR A 1 875 ? 13.419 61.679 24.768 1.00 84.31 875 TYR A O 1
ATOM 6580 N N . TYR A 1 876 ? 11.180 61.876 24.661 1.00 83.88 876 TYR A N 1
ATOM 6581 C CA . TYR A 1 876 ? 10.899 60.825 25.646 1.00 83.88 876 TYR A CA 1
ATOM 6582 C C . TYR A 1 876 ? 11.145 59.447 25.017 1.00 83.88 876 TYR A C 1
ATOM 6584 O O . TYR A 1 876 ? 10.748 59.204 23.883 1.00 83.88 876 TYR A O 1
ATOM 6592 N N . SER A 1 877 ? 11.825 58.549 25.734 1.00 87.00 877 SER A N 1
ATOM 6593 C CA . SER A 1 877 ? 12.027 57.167 25.280 1.00 87.00 877 SER A CA 1
ATOM 6594 C C . SER A 1 877 ? 10.754 56.343 25.441 1.00 87.00 877 SER A C 1
ATOM 6596 O O . SER A 1 877 ? 10.074 56.488 26.458 1.00 87.00 877 SER A O 1
ATOM 6598 N N . ASP A 1 878 ? 10.523 55.406 24.529 1.00 86.50 878 ASP A N 1
ATOM 6599 C CA . ASP A 1 878 ? 9.422 54.445 24.604 1.00 86.50 878 ASP A CA 1
ATOM 6600 C C . ASP A 1 878 ? 9.957 53.005 24.645 1.00 86.50 878 ASP A C 1
ATOM 6602 O O . ASP A 1 878 ? 11.083 52.732 24.223 1.00 86.50 878 ASP A O 1
ATOM 6606 N N . THR A 1 879 ? 9.191 52.074 25.208 1.00 87.56 879 THR A N 1
ATOM 6607 C CA . THR A 1 879 ? 9.545 50.650 25.242 1.00 87.56 879 THR A CA 1
ATOM 6608 C C . THR A 1 879 ? 8.370 49.806 24.785 1.00 87.56 879 THR A C 1
ATOM 6610 O O . THR A 1 879 ? 7.355 49.717 25.470 1.00 87.56 879 THR A O 1
ATOM 6613 N N . ILE A 1 880 ? 8.557 49.127 23.656 1.00 87.69 880 ILE A N 1
ATOM 6614 C CA . ILE A 1 880 ? 7.569 48.221 23.079 1.00 87.69 880 ILE A CA 1
ATOM 6615 C C . ILE A 1 880 ? 7.902 46.802 23.528 1.00 87.69 880 ILE A C 1
ATOM 6617 O O . ILE A 1 880 ? 9.010 46.313 23.295 1.00 87.69 880 ILE A O 1
ATOM 6621 N N . GLN A 1 881 ? 6.944 46.140 24.171 1.00 87.06 881 GLN A N 1
ATOM 6622 C CA . GLN A 1 881 ? 7.052 44.728 24.528 1.00 87.06 881 GLN A CA 1
ATOM 6623 C C . GLN A 1 881 ? 6.365 43.892 23.451 1.00 87.06 881 GLN A C 1
ATOM 6625 O O . GLN A 1 881 ? 5.183 44.101 23.181 1.00 87.06 881 GLN A O 1
ATOM 6630 N N . LEU A 1 882 ? 7.093 42.959 22.839 1.00 84.75 882 LEU A N 1
ATOM 6631 C CA . LEU A 1 882 ? 6.569 42.080 21.797 1.00 84.75 882 LEU A CA 1
ATOM 6632 C C . LEU A 1 882 ? 6.739 40.620 22.188 1.00 84.75 882 LEU A C 1
ATOM 6634 O O . LEU A 1 882 ? 7.831 40.184 22.548 1.00 84.75 882 LEU A O 1
ATOM 6638 N N . GLU A 1 883 ? 5.663 39.858 22.037 1.00 83.19 883 GLU A N 1
ATOM 6639 C CA . GLU A 1 883 ? 5.684 38.402 22.111 1.00 83.19 883 GLU A CA 1
ATOM 6640 C C . GLU A 1 883 ? 5.859 37.838 20.696 1.00 83.19 883 GLU A C 1
ATOM 6642 O O . GLU A 1 883 ? 4.983 37.981 19.838 1.00 83.19 883 GLU A O 1
ATOM 6647 N N . LEU A 1 884 ? 7.007 37.209 20.430 1.00 80.94 884 LEU A N 1
ATOM 6648 C CA . LEU A 1 884 ? 7.271 36.570 19.144 1.00 80.94 884 LEU A CA 1
ATOM 6649 C C . LEU A 1 884 ? 6.863 35.100 19.198 1.00 80.94 884 LEU A C 1
ATOM 6651 O O . LEU A 1 884 ? 7.395 34.331 19.997 1.00 80.94 884 LEU A O 1
ATOM 6655 N N . LEU A 1 885 ? 5.945 34.711 18.313 1.00 75.25 885 LEU A N 1
ATOM 6656 C CA . LEU A 1 885 ? 5.449 33.339 18.186 1.00 75.25 885 LEU A CA 1
ATOM 6657 C C . LEU A 1 885 ? 6.071 32.642 16.962 1.00 75.25 885 LEU A C 1
ATOM 6659 O O . LEU A 1 885 ? 6.280 33.313 15.942 1.00 75.25 885 LEU A O 1
ATOM 6663 N N . PRO A 1 886 ? 6.332 31.319 17.014 1.00 70.44 886 PRO A N 1
ATOM 6664 C CA . PRO A 1 886 ? 6.874 30.564 15.882 1.00 70.44 886 PRO A CA 1
ATOM 6665 C C . PRO A 1 886 ? 6.107 30.807 14.571 1.00 70.44 886 PRO A C 1
ATOM 6667 O O . PRO A 1 886 ? 4.877 30.814 14.520 1.00 70.44 886 PRO A O 1
ATOM 6670 N N . GLY A 1 887 ? 6.845 31.058 13.483 1.00 66.25 887 GLY A N 1
ATOM 6671 C CA . GLY A 1 887 ? 6.280 31.256 12.140 1.00 66.25 887 GLY A CA 1
ATOM 6672 C C . GLY A 1 887 ? 5.433 32.524 11.929 1.00 66.25 887 GLY A C 1
ATOM 6673 O O . GLY A 1 887 ? 4.820 32.656 10.866 1.00 66.25 887 GLY A O 1
ATOM 6674 N N . ARG A 1 888 ? 5.377 33.460 12.891 1.00 73.75 888 ARG A N 1
ATOM 6675 C CA . ARG A 1 888 ? 4.587 34.700 12.792 1.00 73.75 888 ARG A CA 1
ATOM 6676 C C . ARG A 1 888 ? 5.479 35.941 12.781 1.00 73.75 888 ARG A C 1
ATOM 6678 O O . ARG A 1 888 ? 5.846 36.447 13.833 1.00 73.75 888 ARG A O 1
ATOM 6685 N N . ASN A 1 889 ? 5.765 36.474 11.593 1.00 78.25 889 ASN A N 1
ATOM 6686 C CA . ASN A 1 889 ? 6.442 37.770 11.468 1.00 78.25 889 ASN A CA 1
ATOM 6687 C C . ASN A 1 889 ? 5.572 38.908 12.024 1.00 78.25 889 ASN A C 1
ATOM 6689 O O . ASN A 1 889 ? 4.344 38.872 11.914 1.00 78.25 889 ASN A O 1
ATOM 6693 N N . VAL A 1 890 ? 6.221 39.913 12.609 1.00 77.88 890 VAL A N 1
ATOM 6694 C CA . VAL A 1 890 ? 5.569 41.029 13.311 1.00 77.88 890 VAL A CA 1
ATOM 6695 C C . VAL A 1 890 ? 5.983 42.352 12.669 1.00 77.88 890 VAL A C 1
ATOM 6697 O O . VAL A 1 890 ? 7.120 42.507 12.225 1.00 77.88 890 VAL A O 1
ATOM 6700 N N . THR A 1 891 ? 5.066 43.313 12.591 1.00 78.25 891 THR A N 1
ATOM 6701 C CA . THR A 1 891 ? 5.346 44.670 12.104 1.00 78.25 891 THR A CA 1
ATOM 6702 C C . THR A 1 891 ? 4.765 45.684 13.076 1.00 78.25 891 THR A C 1
ATOM 6704 O O . THR A 1 891 ? 3.589 45.578 13.404 1.00 78.25 891 THR A O 1
ATOM 6707 N N . GLU A 1 892 ? 5.582 46.633 13.528 1.00 81.06 892 GLU A N 1
ATOM 6708 C CA . GLU A 1 892 ? 5.242 47.595 14.585 1.00 81.06 892 GLU A CA 1
ATOM 6709 C C . GLU A 1 892 ? 5.771 49.001 14.273 1.00 81.06 892 GLU A C 1
ATOM 6711 O O . GLU A 1 892 ? 6.711 49.170 13.489 1.00 81.06 892 GLU A O 1
ATOM 6716 N N . GLU A 1 893 ? 5.193 50.016 14.919 1.00 77.94 893 GLU A N 1
ATOM 6717 C CA . GLU A 1 893 ? 5.596 51.422 14.795 1.00 77.94 893 GLU A CA 1
ATOM 6718 C C . GLU A 1 893 ? 5.827 52.055 16.180 1.00 77.94 893 GLU A C 1
ATOM 6720 O O . GLU A 1 893 ? 5.020 51.875 17.088 1.00 77.94 893 GLU A O 1
ATOM 6725 N N . ALA A 1 894 ? 6.904 52.831 16.337 1.00 80.31 894 ALA A N 1
ATOM 6726 C CA . ALA A 1 894 ? 7.210 53.599 17.547 1.00 80.31 894 ALA A CA 1
ATOM 6727 C C . ALA A 1 894 ? 7.293 55.097 17.231 1.00 80.31 894 ALA A C 1
ATOM 6729 O O . ALA A 1 894 ? 8.105 55.516 16.400 1.00 80.31 894 ALA A O 1
ATOM 6730 N N . GLN A 1 895 ? 6.496 55.919 17.912 1.00 79.94 895 GLN A N 1
ATOM 6731 C CA . GLN A 1 895 ? 6.496 57.375 17.742 1.00 79.94 895 GLN A CA 1
ATOM 6732 C C . GLN A 1 895 ? 6.901 58.040 19.060 1.00 79.94 895 GLN A C 1
ATOM 6734 O O . GLN A 1 895 ? 6.185 57.934 20.049 1.00 79.94 895 GLN A O 1
ATOM 6739 N N . LEU A 1 896 ? 8.057 58.707 19.082 1.00 81.06 896 LEU A N 1
ATOM 6740 C CA . LEU A 1 896 ? 8.560 59.393 20.271 1.00 81.06 896 LEU A CA 1
ATOM 6741 C C . LEU A 1 896 ? 8.059 60.840 20.331 1.00 81.06 896 LEU A C 1
ATOM 6743 O O . LEU A 1 896 ? 8.090 61.564 19.334 1.00 81.06 896 LEU A O 1
ATOM 6747 N N . GLU A 1 897 ? 7.683 61.293 21.526 1.00 77.88 897 GLU A N 1
ATOM 6748 C CA . GLU A 1 897 ? 7.253 62.673 21.773 1.00 77.88 897 GLU A CA 1
ATOM 6749 C C . GLU A 1 897 ? 8.446 63.590 22.123 1.00 77.88 897 GLU A C 1
ATOM 6751 O O . GLU A 1 897 ? 9.309 63.187 22.915 1.00 77.88 897 GLU A O 1
ATOM 6756 N N . PRO A 1 898 ? 8.533 64.822 21.574 1.00 77.44 898 PRO A N 1
ATOM 6757 C CA . PRO A 1 898 ? 9.606 65.763 21.905 1.00 77.44 898 PRO A CA 1
ATOM 6758 C C . PRO A 1 898 ? 9.550 66.259 23.359 1.00 77.44 898 PRO A C 1
ATOM 6760 O O . PRO A 1 898 ? 8.478 66.426 23.932 1.00 77.44 898 PRO A O 1
ATOM 6763 N N . LEU A 1 899 ? 10.710 66.599 23.932 1.00 77.56 899 LEU A N 1
ATOM 6764 C CA . LEU A 1 899 ? 10.831 67.209 25.269 1.00 77.56 899 LEU A CA 1
ATOM 6765 C C . LEU A 1 899 ? 10.508 68.718 25.293 1.00 77.56 899 LEU A C 1
ATOM 6767 O O . LEU A 1 899 ? 10.333 69.290 26.369 1.00 77.56 899 LEU A O 1
ATOM 6771 N N . ALA A 1 900 ? 10.492 69.384 24.134 1.00 71.00 900 ALA A N 1
ATOM 6772 C CA . ALA A 1 900 ? 10.166 70.808 24.020 1.00 71.00 900 ALA A CA 1
ATOM 6773 C C . ALA A 1 900 ? 8.659 71.053 24.235 1.00 71.00 900 ALA A C 1
ATOM 6775 O O . ALA A 1 900 ? 7.849 70.191 23.920 1.00 71.00 900 ALA A O 1
ATOM 6776 N N . THR A 1 901 ? 8.258 72.223 24.745 1.00 65.06 901 THR A N 1
ATOM 6777 C CA . THR A 1 901 ? 6.830 72.552 24.975 1.00 65.06 901 THR A CA 1
ATOM 6778 C C . THR A 1 901 ? 6.152 73.245 23.795 1.00 65.06 901 THR A C 1
ATOM 6780 O O . THR A 1 901 ? 4.927 73.253 23.723 1.00 65.06 901 THR A O 1
ATOM 6783 N N . ASP A 1 902 ? 6.937 73.798 22.869 1.00 69.69 902 ASP A N 1
ATOM 6784 C CA . ASP A 1 902 ? 6.457 74.682 21.802 1.00 69.69 902 ASP A CA 1
ATOM 6785 C C . ASP A 1 902 ? 6.617 74.018 20.419 1.00 69.69 902 ASP A C 1
ATOM 6787 O O . ASP A 1 902 ? 7.102 74.639 19.478 1.00 69.69 902 ASP A O 1
ATOM 6791 N N . TYR A 1 903 ? 6.252 72.737 20.290 1.00 75.00 903 TYR A N 1
ATOM 6792 C CA . TYR A 1 903 ? 6.234 72.021 19.006 1.00 75.00 903 TYR A CA 1
ATOM 6793 C C . TYR A 1 903 ? 4.855 72.078 18.333 1.00 75.00 903 TYR A C 1
ATOM 6795 O O . TYR A 1 903 ? 3.823 72.290 18.971 1.00 75.00 903 TYR A O 1
ATOM 6803 N N . VAL A 1 904 ? 4.828 71.826 17.027 1.00 78.94 904 VAL A N 1
ATOM 6804 C CA . VAL A 1 904 ? 3.620 71.633 16.224 1.00 78.94 904 VAL A CA 1
ATOM 6805 C C . VAL A 1 904 ? 3.556 70.198 15.709 1.00 78.94 904 VAL A C 1
ATOM 6807 O O . VAL A 1 904 ? 4.567 69.610 15.321 1.00 78.94 904 VAL A O 1
ATOM 6810 N N . VAL A 1 905 ? 2.349 69.626 15.712 1.00 83.38 905 VAL A N 1
ATOM 6811 C CA . VAL A 1 905 ? 2.096 68.285 15.171 1.00 83.38 905 VAL A CA 1
ATOM 6812 C C . VAL A 1 905 ? 1.674 68.419 13.715 1.00 83.38 905 VAL A C 1
ATOM 6814 O O . VAL A 1 905 ? 0.632 69.006 13.412 1.00 83.38 905 VAL A O 1
ATOM 6817 N N . VAL A 1 906 ? 2.479 67.866 12.819 1.00 82.62 906 VAL A N 1
ATOM 6818 C CA . VAL A 1 906 ? 2.189 67.775 11.391 1.00 82.62 906 VAL A CA 1
ATOM 6819 C C . VAL A 1 906 ? 1.696 66.366 11.116 1.00 82.62 906 VAL A C 1
ATOM 6821 O O . VAL A 1 906 ? 2.462 65.406 11.162 1.00 82.62 906 VAL A O 1
ATOM 6824 N N . GLN A 1 907 ? 0.403 66.241 10.844 1.00 86.19 907 GLN A N 1
ATOM 6825 C CA . GLN A 1 907 ? -0.163 65.001 10.324 1.00 86.19 907 GLN A CA 1
ATOM 6826 C C . GLN A 1 907 ? -0.202 65.121 8.813 1.00 86.19 907 GLN A C 1
ATOM 6828 O O . GLN A 1 907 ? -0.752 66.085 8.290 1.00 86.19 907 GLN A O 1
ATOM 6833 N N . GLY A 1 908 ? 0.357 64.172 8.085 1.00 85.25 908 GLY A N 1
ATOM 6834 C CA . GLY A 1 908 ? 0.276 64.231 6.641 1.00 85.25 908 GLY A CA 1
ATOM 6835 C C . GLY A 1 908 ? 0.008 62.908 5.980 1.00 85.25 908 GLY A C 1
ATOM 6836 O O . GLY A 1 908 ? 0.132 61.854 6.588 1.00 85.25 908 GLY A O 1
ATOM 6837 N N . ALA A 1 909 ? -0.387 62.988 4.722 1.00 86.31 909 ALA A N 1
ATOM 6838 C CA . ALA A 1 909 ? -0.537 61.841 3.850 1.00 86.31 909 ALA A CA 1
ATOM 6839 C C . ALA A 1 909 ? 0.382 62.028 2.652 1.00 86.31 909 ALA A C 1
ATOM 6841 O O . ALA A 1 909 ? 0.581 63.150 2.180 1.00 86.31 909 ALA A O 1
ATOM 6842 N N . VAL A 1 910 ? 0.951 60.936 2.166 1.00 87.69 910 VAL A N 1
ATOM 6843 C CA . VAL A 1 910 ? 1.597 60.912 0.863 1.00 87.69 910 VAL A CA 1
ATOM 6844 C C . VAL A 1 910 ? 0.699 60.113 -0.049 1.00 87.69 910 VAL A C 1
ATOM 6846 O O . VAL A 1 910 ? 0.422 58.945 0.207 1.00 87.69 910 VAL A O 1
ATOM 6849 N N . GLU A 1 911 ? 0.241 60.750 -1.111 1.00 86.44 911 GLU A N 1
ATOM 6850 C CA . GLU A 1 911 ? -0.632 60.136 -2.094 1.00 86.44 911 GLU A CA 1
ATOM 6851 C C . GLU A 1 911 ? 0.017 60.172 -3.473 1.00 86.44 911 GLU A C 1
ATOM 6853 O O . GLU A 1 911 ? 0.827 61.043 -3.799 1.00 86.44 911 GLU A O 1
ATOM 6858 N N . ASP A 1 912 ? -0.343 59.206 -4.304 1.00 84.44 912 ASP A N 1
ATOM 6859 C CA . ASP A 1 912 ? -0.035 59.239 -5.721 1.00 84.44 912 ASP A CA 1
ATOM 6860 C C . ASP A 1 912 ? -0.720 60.461 -6.352 1.00 84.44 912 ASP A C 1
ATOM 6862 O O . ASP A 1 912 ? -1.910 60.708 -6.153 1.00 84.44 912 ASP A O 1
ATOM 6866 N N . ALA A 1 913 ? 0.038 61.240 -7.122 1.00 76.94 913 ALA A N 1
ATOM 6867 C CA . ALA A 1 913 ? -0.438 62.498 -7.684 1.00 76.94 913 ALA A CA 1
ATOM 6868 C C . ALA A 1 913 ? -1.479 62.346 -8.805 1.00 76.94 913 ALA A C 1
ATOM 6870 O O . ALA A 1 913 ? -2.030 63.354 -9.246 1.00 76.94 913 ALA A O 1
ATOM 6871 N N . LEU A 1 914 ? -1.705 61.129 -9.311 1.00 62.28 914 LEU A N 1
ATOM 6872 C CA . LEU A 1 914 ? -2.563 60.854 -10.463 1.00 62.28 914 LEU A CA 1
ATOM 6873 C C . LEU A 1 914 ? -3.887 60.179 -10.063 1.00 62.28 914 LEU A C 1
ATOM 6875 O O . LEU A 1 914 ? -4.931 60.478 -10.639 1.00 62.28 914 LEU A O 1
ATOM 6879 N N . TYR A 1 915 ? -3.843 59.286 -9.079 1.00 58.69 915 TYR A N 1
ATOM 6880 C CA . TYR A 1 915 ? -4.938 58.431 -8.629 1.00 58.69 915 TYR A CA 1
ATOM 6881 C C . TYR A 1 915 ? -5.304 58.642 -7.157 1.00 58.69 915 TYR A C 1
ATOM 6883 O O . TYR A 1 915 ? -6.296 58.067 -6.710 1.00 58.69 915 TYR A O 1
ATOM 6891 N N . HIS A 1 916 ? -4.546 59.463 -6.419 1.00 70.00 916 HIS A N 1
ATOM 6892 C CA . HIS A 1 916 ? -4.799 59.790 -5.011 1.00 70.00 916 HIS A CA 1
ATOM 6893 C C . HIS A 1 916 ? -4.817 58.560 -4.086 1.00 70.00 916 HIS A C 1
ATOM 6895 O O . HIS A 1 916 ? -5.523 58.518 -3.081 1.00 70.00 916 HIS A O 1
ATOM 6901 N N . TYR A 1 917 ? -4.056 57.517 -4.438 1.00 67.75 917 TYR A N 1
ATOM 6902 C CA . TYR A 1 917 ? -3.879 56.356 -3.567 1.00 67.75 917 TYR A CA 1
ATOM 6903 C C . TYR A 1 917 ? -2.771 56.611 -2.551 1.00 67.75 917 TYR A C 1
ATOM 6905 O O . TYR A 1 917 ? -1.751 57.194 -2.925 1.00 67.75 917 TYR A O 1
ATOM 6913 N N . PRO A 1 918 ? -2.904 56.132 -1.305 1.00 71.88 918 PRO A N 1
ATOM 6914 C CA . PRO A 1 918 ? -1.853 56.321 -0.322 1.00 71.88 918 PRO A CA 1
ATOM 6915 C C . PRO A 1 918 ? -0.563 55.597 -0.723 1.00 71.88 918 PRO A C 1
ATOM 6917 O O . PRO A 1 918 ? -0.571 54.409 -1.057 1.00 71.88 918 PRO A O 1
ATOM 6920 N N . VAL A 1 919 ? 0.560 56.309 -0.669 1.00 78.56 919 VAL A N 1
ATOM 6921 C CA . VAL A 1 919 ? 1.895 55.777 -0.951 1.00 78.56 919 VAL A CA 1
ATOM 6922 C C . VAL A 1 919 ? 2.500 55.298 0.360 1.00 78.56 919 VAL A C 1
ATOM 6924 O O . VAL A 1 919 ? 3.019 56.079 1.151 1.00 78.56 919 VAL A O 1
ATOM 6927 N N . VAL A 1 920 ? 2.393 53.992 0.596 1.00 72.69 920 VAL A N 1
ATOM 6928 C CA . VAL A 1 920 ? 2.867 53.325 1.815 1.00 72.69 920 VAL A CA 1
ATOM 6929 C C . VAL A 1 920 ? 4.400 53.270 1.854 1.00 72.69 920 VAL A C 1
ATOM 6931 O O . VAL A 1 920 ? 5.048 53.089 0.823 1.00 72.69 920 VAL A O 1
ATOM 6934 N N . ASN A 1 921 ? 4.980 53.374 3.054 1.00 68.69 921 ASN A N 1
ATOM 6935 C CA . ASN A 1 921 ? 6.427 53.397 3.311 1.00 68.69 921 ASN A CA 1
ATOM 6936 C C . ASN A 1 921 ? 7.219 54.493 2.560 1.00 68.69 921 ASN A C 1
ATOM 6938 O O . ASN A 1 921 ? 8.427 54.344 2.365 1.00 68.69 921 ASN A O 1
ATOM 6942 N N . ALA A 1 922 ? 6.582 55.592 2.141 1.00 77.38 922 ALA A N 1
ATOM 6943 C CA . ALA A 1 922 ? 7.298 56.754 1.629 1.00 77.38 922 ALA A CA 1
ATOM 6944 C C . ALA A 1 922 ? 8.168 57.360 2.742 1.00 77.38 922 ALA A C 1
ATOM 6946 O O . ALA A 1 922 ? 7.704 57.580 3.864 1.00 77.38 922 ALA A O 1
ATOM 6947 N N . ASN A 1 923 ? 9.432 57.631 2.427 1.00 80.06 923 ASN A N 1
ATOM 6948 C CA . ASN A 1 923 ? 10.355 58.327 3.309 1.00 80.06 923 ASN A CA 1
ATOM 6949 C C . ASN A 1 923 ? 10.083 59.831 3.214 1.00 80.06 923 ASN A C 1
ATOM 6951 O O . ASN A 1 923 ? 10.282 60.431 2.158 1.00 80.06 923 ASN A O 1
ATOM 6955 N N . VAL A 1 924 ? 9.617 60.434 4.302 1.00 84.88 924 VAL A N 1
ATOM 6956 C CA . VAL A 1 924 ? 9.273 61.851 4.411 1.00 84.88 924 VAL A CA 1
ATOM 6957 C C . VAL A 1 924 ? 10.305 62.528 5.299 1.00 84.88 924 VAL A C 1
ATOM 6959 O O . VAL A 1 924 ? 10.447 62.217 6.475 1.00 84.88 924 VAL A O 1
ATOM 6962 N N . SER A 1 925 ? 11.019 63.498 4.752 1.00 84.06 925 SER A N 1
ATOM 6963 C CA . SER A 1 925 ? 11.974 64.309 5.501 1.00 84.06 925 SER A CA 1
ATOM 6964 C C . SER A 1 925 ? 11.471 65.741 5.638 1.00 84.06 925 SER A C 1
ATOM 6966 O O . SER A 1 925 ? 11.078 66.348 4.646 1.00 84.06 925 SER A O 1
ATOM 6968 N N . LEU A 1 926 ? 11.475 66.276 6.860 1.00 84.00 926 LEU A N 1
ATOM 6969 C CA . LEU A 1 926 ? 11.189 67.674 7.189 1.00 84.00 926 LEU A CA 1
ATOM 6970 C C . LEU A 1 926 ? 12.479 68.290 7.758 1.00 84.00 926 LEU A C 1
ATOM 6972 O O . LEU A 1 926 ? 12.785 68.180 8.946 1.00 84.00 926 LEU A O 1
ATOM 6976 N N . GLY A 1 927 ? 13.301 68.893 6.901 1.00 81.31 927 GLY A N 1
ATOM 6977 C CA . GLY A 1 927 ? 14.648 69.337 7.263 1.00 81.31 927 GLY A CA 1
ATOM 6978 C C . GLY A 1 927 ? 15.573 68.155 7.576 1.00 81.31 927 GLY A C 1
ATOM 6979 O O . GLY A 1 927 ? 15.875 67.351 6.699 1.00 81.31 927 GLY A O 1
ATOM 6980 N N . SER A 1 928 ? 16.059 68.062 8.817 1.00 69.25 928 SER A N 1
ATOM 6981 C CA . SER A 1 928 ? 16.873 66.933 9.300 1.00 69.25 928 SER A CA 1
ATOM 6982 C C . SER A 1 928 ? 16.051 65.808 9.942 1.00 69.25 928 SER A C 1
ATOM 6984 O O . SER A 1 928 ? 16.616 64.764 10.276 1.00 69.25 928 SER A O 1
ATOM 6986 N N . LEU A 1 929 ? 14.744 66.010 10.131 1.00 72.88 929 LEU A N 1
ATOM 6987 C CA . LEU A 1 929 ? 13.832 65.016 10.685 1.00 72.88 929 LEU A CA 1
ATOM 6988 C C . LEU A 1 929 ? 13.373 64.067 9.576 1.00 72.88 929 LEU A C 1
ATOM 6990 O O . LEU A 1 929 ? 12.882 64.530 8.554 1.00 72.88 929 LEU A O 1
ATOM 6994 N N . TYR A 1 930 ? 13.492 62.759 9.796 1.00 72.88 930 TYR A N 1
ATOM 6995 C CA . TYR A 1 930 ? 12.976 61.724 8.897 1.00 72.88 930 TYR A CA 1
ATOM 6996 C C . TYR A 1 930 ? 11.802 61.016 9.564 1.00 72.88 930 TYR A C 1
ATOM 6998 O O . TYR A 1 930 ? 11.891 60.672 10.740 1.00 72.88 930 TYR A O 1
ATOM 7006 N N . VAL A 1 931 ? 10.721 60.796 8.831 1.00 72.44 931 VAL A N 1
ATOM 7007 C CA . VAL A 1 931 ? 9.557 60.011 9.242 1.00 72.44 931 VAL A CA 1
ATOM 7008 C C . VAL A 1 931 ? 9.099 59.168 8.058 1.00 72.44 931 VAL A C 1
ATOM 7010 O O . VAL A 1 931 ? 9.355 59.506 6.906 1.00 72.44 931 VAL A O 1
ATOM 7013 N N . TYR A 1 932 ? 8.416 58.066 8.325 1.00 72.62 932 TYR A N 1
ATOM 7014 C CA . TYR A 1 932 ? 7.850 57.227 7.275 1.00 72.62 932 TYR A CA 1
ATOM 7015 C C . TYR A 1 932 ? 6.338 57.353 7.288 1.00 72.62 932 TYR A C 1
ATOM 7017 O O . TYR A 1 932 ? 5.728 57.573 8.336 1.00 72.62 932 TYR A O 1
ATOM 7025 N N . THR A 1 933 ? 5.722 57.190 6.124 1.00 73.38 933 THR A N 1
ATOM 7026 C CA . THR A 1 933 ? 4.290 56.917 6.090 1.00 73.38 933 THR A CA 1
ATOM 7027 C C . THR A 1 933 ? 4.027 55.515 6.623 1.00 73.38 933 THR A C 1
ATOM 7029 O O . THR A 1 933 ? 4.685 54.566 6.190 1.00 73.38 933 THR A O 1
ATOM 7032 N N . ASN A 1 934 ? 3.030 55.386 7.482 1.00 66.06 934 ASN A N 1
ATOM 7033 C CA . ASN A 1 934 ? 2.511 54.128 7.982 1.00 66.06 934 ASN A CA 1
ATOM 7034 C C . ASN A 1 934 ? 1.964 53.236 6.853 1.00 66.06 934 ASN A C 1
ATOM 7036 O O . ASN A 1 934 ? 1.882 53.636 5.684 1.00 66.06 934 ASN A O 1
ATOM 7040 N N . GLY A 1 935 ? 1.491 52.044 7.224 1.00 58.72 935 GLY A N 1
ATOM 7041 C CA . GLY A 1 935 ? 0.841 51.071 6.330 1.00 58.72 935 GLY A CA 1
ATOM 7042 C C . GLY A 1 935 ? -0.350 51.593 5.499 1.00 58.72 935 GLY A C 1
ATOM 7043 O O . GLY A 1 935 ? -0.850 50.875 4.637 1.00 58.72 935 GLY A O 1
ATOM 7044 N N . THR A 1 936 ? -0.806 52.827 5.737 1.00 64.12 936 THR A N 1
ATOM 7045 C CA . THR A 1 936 ? -1.920 53.497 5.047 1.00 64.12 936 THR A CA 1
ATOM 7046 C C . THR A 1 936 ? -1.510 54.787 4.329 1.00 64.12 936 THR A C 1
ATOM 7048 O O . THR A 1 936 ? -2.386 55.548 3.940 1.00 64.12 936 THR A O 1
ATOM 7051 N N . GLY A 1 937 ? -0.208 55.057 4.163 1.00 73.19 937 GLY A N 1
ATOM 7052 C CA . GLY A 1 937 ? 0.313 56.249 3.474 1.00 73.19 937 GLY A CA 1
ATOM 7053 C C . GLY A 1 937 ? 0.264 57.546 4.295 1.00 73.19 937 GLY A C 1
ATOM 7054 O O . GLY A 1 937 ? 0.578 58.611 3.772 1.00 73.19 937 GLY A O 1
ATOM 7055 N N . ASN A 1 938 ? -0.073 57.468 5.585 1.00 79.25 938 ASN A N 1
ATOM 7056 C CA . ASN A 1 938 ? -0.124 58.611 6.499 1.00 79.25 938 ASN A CA 1
ATOM 7057 C C . ASN A 1 938 ? 1.133 58.677 7.370 1.00 79.25 938 ASN A C 1
ATOM 7059 O O . ASN A 1 938 ? 1.591 57.653 7.854 1.00 79.25 938 ASN A O 1
ATOM 7063 N N . PHE A 1 939 ? 1.670 59.859 7.639 1.00 82.44 939 PHE A N 1
ATOM 7064 C CA . PHE A 1 939 ? 2.773 60.076 8.571 1.00 82.44 939 PHE A CA 1
ATOM 7065 C C . PHE A 1 939 ? 2.390 61.114 9.631 1.00 82.44 939 PHE A C 1
ATOM 7067 O O . PHE A 1 939 ? 1.567 61.999 9.397 1.00 82.44 939 PHE A O 1
ATOM 7074 N N . THR A 1 940 ? 3.043 61.038 10.786 1.00 79.94 940 THR A N 1
ATOM 7075 C CA . THR A 1 940 ? 2.976 62.073 11.823 1.00 79.94 940 THR A CA 1
ATOM 7076 C C . THR A 1 940 ? 4.392 62.525 12.142 1.00 79.94 940 THR A C 1
ATOM 7078 O O . THR A 1 940 ? 5.282 61.702 12.361 1.00 79.94 940 THR A O 1
ATOM 7081 N N . ALA A 1 941 ? 4.604 63.836 12.166 1.00 79.44 941 ALA A N 1
ATOM 7082 C CA . ALA A 1 941 ? 5.868 64.453 12.530 1.00 79.44 941 ALA A CA 1
ATOM 7083 C C . ALA A 1 941 ? 5.654 65.555 13.570 1.00 79.44 941 ALA A C 1
ATOM 7085 O O . ALA A 1 941 ? 4.663 66.282 13.532 1.00 79.44 941 ALA A O 1
ATOM 7086 N N . TYR A 1 942 ? 6.619 65.700 14.471 1.00 80.75 942 TYR A N 1
ATOM 7087 C CA . TYR A 1 942 ? 6.653 66.759 15.472 1.00 80.75 942 TYR A CA 1
ATOM 7088 C C . TYR A 1 942 ? 7.819 67.691 15.137 1.00 80.75 942 TYR A C 1
ATOM 7090 O O . TYR A 1 942 ? 8.967 67.250 15.103 1.00 80.75 942 TYR A O 1
ATOM 7098 N N . VAL A 1 943 ? 7.535 68.961 14.845 1.00 78.50 943 VAL A N 1
ATOM 7099 C CA . VAL A 1 943 ? 8.542 69.965 14.447 1.00 78.50 943 VAL A CA 1
ATOM 7100 C C . VAL A 1 943 ? 8.336 71.267 15.223 1.00 78.50 943 VAL A C 1
ATOM 7102 O O . VAL A 1 943 ? 7.271 71.480 15.789 1.00 78.50 943 VAL A O 1
ATOM 7105 N N . GLU A 1 944 ? 9.338 72.141 15.298 1.00 79.69 944 GLU A N 1
ATOM 7106 C CA . GLU A 1 944 ? 9.155 73.491 15.860 1.00 79.69 944 GLU A CA 1
ATOM 7107 C C . GLU A 1 944 ? 8.399 74.388 14.857 1.00 79.69 944 GLU A C 1
ATOM 7109 O O . GLU A 1 944 ? 8.392 74.094 13.662 1.00 79.69 944 GLU A O 1
ATOM 7114 N N . PRO A 1 945 ? 7.747 75.484 15.287 1.00 80.75 945 PRO A N 1
ATOM 7115 C CA . PRO A 1 945 ? 7.138 76.427 14.362 1.00 80.75 945 PRO A CA 1
ATOM 7116 C C . PRO A 1 945 ? 8.166 77.030 13.397 1.00 80.75 945 PRO A C 1
ATOM 7118 O O . PRO A 1 945 ? 9.137 77.658 13.824 1.00 80.75 945 PRO A O 1
ATOM 7121 N N . GLY A 1 946 ? 7.967 76.867 12.089 1.00 83.00 946 GLY A N 1
ATOM 7122 C CA . GLY A 1 946 ? 8.913 77.387 11.106 1.00 83.00 946 GLY A CA 1
ATOM 7123 C C . GLY A 1 946 ? 8.760 76.819 9.703 1.00 83.00 946 GLY A C 1
ATOM 7124 O O . GLY A 1 946 ? 7.858 76.037 9.410 1.00 83.00 946 GLY A O 1
ATOM 7125 N N . THR A 1 947 ? 9.654 77.242 8.807 1.00 84.94 947 THR A N 1
ATOM 7126 C CA . THR A 1 947 ? 9.687 76.769 7.415 1.00 84.94 947 THR A CA 1
ATOM 7127 C C . THR A 1 947 ? 10.730 75.671 7.247 1.00 84.94 947 THR A C 1
ATOM 7129 O O . THR A 1 947 ? 11.913 75.901 7.500 1.00 84.94 947 THR A O 1
ATOM 7132 N N . TYR A 1 948 ? 10.296 74.500 6.786 1.00 86.62 948 TYR A N 1
ATOM 7133 C CA . TYR A 1 948 ? 11.122 73.310 6.598 1.00 86.62 948 TYR A CA 1
ATOM 7134 C C . TYR A 1 948 ? 11.230 72.951 5.122 1.00 86.62 948 TYR A C 1
ATOM 7136 O O . TYR A 1 948 ? 10.256 73.039 4.379 1.00 86.62 948 TYR A O 1
ATOM 7144 N N . SER A 1 949 ? 12.413 72.485 4.719 1.00 87.12 949 SER A N 1
ATOM 7145 C CA . SER A 1 949 ? 12.587 71.802 3.436 1.00 87.12 949 SER A CA 1
ATOM 7146 C C . SER A 1 949 ? 12.010 70.398 3.556 1.00 87.12 949 SER A C 1
ATOM 7148 O O . SER A 1 949 ? 12.547 69.566 4.288 1.00 87.12 949 SER A O 1
ATOM 7150 N N . VAL A 1 950 ? 10.890 70.159 2.886 1.00 89.38 950 VAL A N 1
ATOM 7151 C CA . VAL A 1 950 ? 10.223 68.866 2.814 1.00 89.38 950 VAL A CA 1
ATOM 7152 C C . VAL A 1 950 ? 10.784 68.095 1.635 1.00 89.38 950 VAL A C 1
ATOM 7154 O O . VAL A 1 950 ? 10.717 68.576 0.507 1.00 89.38 950 VAL A O 1
ATOM 7157 N N . ARG A 1 951 ? 11.300 66.888 1.859 1.00 89.06 951 ARG A N 1
ATOM 7158 C CA . ARG A 1 951 ? 11.684 65.972 0.781 1.00 89.06 951 ARG A CA 1
ATOM 7159 C C . ARG A 1 951 ? 11.053 64.609 0.992 1.00 89.06 951 ARG A C 1
ATOM 7161 O O . ARG A 1 951 ? 11.218 64.013 2.051 1.00 89.06 951 ARG A O 1
ATOM 7168 N N . ILE A 1 952 ? 10.354 64.119 -0.025 1.00 88.12 952 ILE A N 1
ATOM 7169 C CA . ILE A 1 952 ? 9.640 62.844 0.030 1.00 88.12 952 ILE A CA 1
ATOM 7170 C C . ILE A 1 952 ? 10.168 61.927 -1.059 1.00 88.12 952 ILE A C 1
ATOM 7172 O O . ILE A 1 952 ? 10.238 62.312 -2.227 1.00 88.12 952 ILE A O 1
ATOM 7176 N N . GLU A 1 953 ? 10.527 60.712 -0.668 1.00 83.62 953 GLU A N 1
ATOM 7177 C CA . GLU A 1 953 ? 11.062 59.684 -1.548 1.00 83.62 953 GLU A CA 1
ATOM 7178 C C . GLU A 1 953 ? 10.274 58.394 -1.367 1.00 83.62 953 GLU A C 1
ATOM 7180 O O . GLU A 1 953 ? 10.135 57.884 -0.258 1.00 83.62 953 GLU A O 1
ATOM 7185 N N . ALA A 1 954 ? 9.781 57.840 -2.466 1.00 77.44 954 ALA A N 1
ATOM 7186 C CA . ALA A 1 954 ? 9.189 56.514 -2.482 1.00 77.44 954 ALA A CA 1
ATOM 7187 C C . ALA A 1 954 ? 9.694 55.763 -3.720 1.00 77.44 954 ALA A C 1
ATOM 7189 O O . ALA A 1 954 ? 9.822 56.373 -4.789 1.00 77.44 954 ALA A O 1
ATOM 7190 N N . PRO A 1 955 ? 9.987 54.453 -3.618 1.00 68.00 955 PRO A N 1
ATOM 7191 C CA . PRO A 1 955 ? 10.339 53.647 -4.781 1.00 68.00 955 PRO A CA 1
ATOM 7192 C C . PRO A 1 955 ? 9.284 53.789 -5.885 1.00 68.00 955 PRO A C 1
ATOM 7194 O O . PRO A 1 955 ? 8.095 53.741 -5.593 1.00 68.00 955 PRO A O 1
ATOM 7197 N N . LEU A 1 956 ? 9.718 53.923 -7.145 1.00 61.75 956 LEU A N 1
ATOM 7198 C CA . LEU A 1 956 ? 8.864 54.125 -8.334 1.00 61.75 956 LEU A CA 1
ATOM 7199 C C . LEU A 1 956 ? 8.220 55.521 -8.467 1.00 61.75 956 LEU A C 1
ATOM 7201 O O . LEU A 1 956 ? 7.524 55.770 -9.451 1.00 61.75 956 LEU A O 1
ATOM 7205 N N . TYR A 1 957 ? 8.507 56.458 -7.558 1.00 77.75 957 TYR A N 1
ATOM 7206 C CA . TYR A 1 957 ? 8.043 57.847 -7.622 1.00 77.75 957 TYR A CA 1
ATOM 7207 C C . TYR A 1 957 ? 9.204 58.830 -7.803 1.00 77.75 957 TYR A C 1
ATOM 7209 O O . TYR A 1 957 ? 10.354 58.564 -7.447 1.00 77.75 957 TYR A O 1
ATOM 7217 N N . ARG A 1 958 ? 8.930 59.983 -8.420 1.00 80.25 958 ARG A N 1
ATOM 7218 C CA . ARG A 1 958 ? 9.883 61.095 -8.488 1.00 80.25 958 ARG A CA 1
ATOM 7219 C C . ARG A 1 958 ? 9.947 61.726 -7.110 1.00 80.25 958 ARG A C 1
ATOM 7221 O O . ARG A 1 958 ? 8.910 62.057 -6.545 1.00 80.25 958 ARG A O 1
ATOM 7228 N N . ASN A 1 959 ? 11.160 61.922 -6.606 1.00 85.44 959 ASN A N 1
ATOM 7229 C CA . ASN A 1 959 ? 11.360 62.561 -5.314 1.00 85.44 959 ASN A CA 1
ATOM 7230 C C . ASN A 1 959 ? 10.728 63.957 -5.343 1.00 85.44 959 ASN A C 1
ATOM 7232 O O . ASN A 1 959 ? 11.018 64.756 -6.238 1.00 85.44 959 ASN A O 1
ATOM 7236 N N . LEU A 1 960 ? 9.868 64.240 -4.373 1.00 88.50 960 LEU A N 1
ATOM 7237 C CA . LEU A 1 960 ? 9.298 65.565 -4.182 1.00 88.50 960 LEU A CA 1
ATOM 7238 C C . LEU A 1 960 ? 10.228 66.369 -3.281 1.00 88.50 960 LEU A C 1
ATOM 7240 O O . LEU A 1 960 ? 10.803 65.839 -2.331 1.00 88.50 960 LEU A O 1
ATOM 7244 N N . SER A 1 961 ? 10.395 67.653 -3.581 1.00 87.69 961 SER A N 1
ATOM 7245 C CA . SER A 1 961 ? 11.058 68.595 -2.684 1.00 87.69 961 SER A CA 1
ATOM 7246 C C . SER A 1 961 ? 10.320 69.931 -2.704 1.00 87.69 961 SER A C 1
ATOM 7248 O O . SER A 1 961 ? 10.172 70.527 -3.771 1.00 87.69 961 SER A O 1
ATOM 7250 N N . SER A 1 962 ? 9.846 70.386 -1.546 1.00 88.31 962 SER A N 1
ATOM 7251 C CA . SER A 1 962 ? 9.156 71.669 -1.358 1.00 88.31 962 SER A CA 1
ATOM 7252 C C . SER A 1 962 ? 9.617 72.349 -0.065 1.00 88.31 962 SER A C 1
ATOM 7254 O O . SER A 1 962 ? 10.334 71.752 0.729 1.00 88.31 962 SER A O 1
ATOM 7256 N N . ASN A 1 963 ? 9.257 73.617 0.139 1.00 88.00 963 ASN A N 1
ATOM 7257 C CA . ASN A 1 963 ? 9.448 74.293 1.423 1.00 88.00 963 ASN A CA 1
ATOM 7258 C C . ASN A 1 963 ? 8.070 74.588 2.005 1.00 88.00 963 ASN A C 1
ATOM 7260 O O . ASN A 1 963 ? 7.304 75.318 1.380 1.00 88.00 963 ASN A O 1
ATOM 7264 N N . GLU A 1 964 ? 7.784 74.056 3.188 1.00 87.56 964 GLU A N 1
ATOM 7265 C CA . GLU A 1 964 ? 6.488 74.206 3.853 1.00 87.56 964 GLU A CA 1
ATOM 7266 C C . GLU A 1 964 ? 6.656 74.904 5.200 1.00 87.56 964 GLU A C 1
ATOM 7268 O O . GLU A 1 964 ? 7.605 74.633 5.938 1.00 87.56 964 GLU A O 1
ATOM 7273 N N . THR A 1 965 ? 5.731 75.806 5.522 1.00 86.00 965 THR A N 1
ATOM 7274 C CA . THR A 1 965 ? 5.710 76.529 6.797 1.00 86.00 965 THR A CA 1
ATOM 7275 C C . THR A 1 965 ? 4.656 75.933 7.722 1.00 86.00 965 THR A C 1
ATOM 7277 O O . THR A 1 965 ? 3.472 75.903 7.387 1.00 86.00 965 THR A O 1
ATOM 7280 N N . PHE A 1 966 ? 5.079 75.494 8.906 1.00 86.25 966 PHE A N 1
ATOM 7281 C CA . PHE A 1 966 ? 4.213 74.907 9.923 1.00 86.25 966 PHE A CA 1
ATOM 7282 C C . PHE A 1 966 ? 4.201 75.801 11.165 1.00 86.25 966 PHE A C 1
ATOM 7284 O O . PHE A 1 966 ? 5.100 75.712 11.985 1.00 86.25 966 PHE A O 1
ATOM 7291 N N . ASP A 1 967 ? 3.187 76.659 11.320 1.00 77.69 967 ASP A N 1
ATOM 7292 C CA . ASP A 1 967 ? 3.087 77.594 12.465 1.00 77.69 967 ASP A CA 1
ATOM 7293 C C . ASP A 1 967 ? 2.076 77.143 13.542 1.00 77.69 967 ASP A C 1
ATOM 7295 O O . ASP A 1 967 ? 1.950 77.753 14.603 1.00 77.69 967 ASP A O 1
ATOM 7299 N N . ARG A 1 968 ? 1.307 76.084 13.259 1.00 77.50 968 ARG A N 1
ATOM 7300 C CA . ARG A 1 968 ? 0.338 75.433 14.158 1.00 77.50 968 ARG A CA 1
ATOM 7301 C C . ARG A 1 968 ? 0.102 73.996 13.698 1.00 77.50 968 ARG A C 1
ATOM 7303 O O . ARG A 1 968 ? 0.369 73.684 12.534 1.00 77.50 968 ARG A O 1
ATOM 7310 N N . SER A 1 969 ? -0.453 73.149 14.567 1.00 77.62 969 SER A N 1
ATOM 7311 C CA . SER A 1 969 ? -0.832 71.785 14.180 1.00 77.62 969 SER A CA 1
ATOM 7312 C C . SER A 1 969 ? -1.705 71.807 12.926 1.00 77.62 969 SER A C 1
ATOM 7314 O O . SER A 1 969 ? -2.698 72.539 12.853 1.00 77.62 969 SER A O 1
ATOM 7316 N N . SER A 1 970 ? -1.281 71.066 11.911 1.00 69.62 970 SER A N 1
ATOM 7317 C CA . SER A 1 970 ? -1.801 71.168 10.549 1.00 69.62 970 SER A CA 1
ATOM 7318 C C . SER A 1 970 ? -1.813 69.799 9.878 1.00 69.62 970 SER A C 1
ATOM 7320 O O . SER A 1 970 ? -1.009 68.928 10.212 1.00 69.62 970 SER A O 1
ATOM 7322 N N . SER A 1 971 ? -2.764 69.614 8.956 1.00 79.56 971 SER A N 1
ATOM 7323 C CA . SER A 1 971 ? -2.841 68.425 8.112 1.00 79.56 971 SER A CA 1
ATOM 7324 C C . SER A 1 971 ? -2.398 68.763 6.692 1.00 79.56 971 SER A C 1
ATOM 7326 O O . SER A 1 971 ? -2.900 69.736 6.124 1.00 79.56 971 SER A O 1
ATOM 7328 N N . VAL A 1 972 ? -1.454 68.000 6.138 1.00 85.69 972 VAL A N 1
ATOM 7329 C CA . VAL A 1 972 ? -0.898 68.240 4.797 1.00 85.69 972 VAL A CA 1
ATOM 7330 C C . VAL A 1 972 ? -0.881 66.963 3.970 1.00 85.69 972 VAL A C 1
ATOM 7332 O O . VAL A 1 972 ? -0.395 65.932 4.413 1.00 85.69 972 VAL A O 1
ATOM 7335 N N . VAL A 1 973 ? -1.365 67.041 2.732 1.00 87.69 973 VAL A N 1
ATOM 7336 C CA . VAL A 1 973 ? -1.267 65.941 1.767 1.00 87.69 973 VAL A CA 1
ATOM 7337 C C . VAL A 1 973 ? -0.228 66.301 0.716 1.00 87.69 973 VAL A C 1
ATOM 7339 O O . VAL A 1 973 ? -0.322 67.351 0.077 1.00 87.69 973 VAL A O 1
ATOM 7342 N N . PHE A 1 974 ? 0.758 65.429 0.539 1.00 91.38 974 PHE A N 1
ATOM 7343 C CA . PHE A 1 974 ? 1.788 65.550 -0.480 1.00 91.38 974 PHE A CA 1
ATOM 7344 C C . PHE A 1 974 ? 1.519 64.582 -1.621 1.00 91.38 974 PHE A C 1
ATOM 7346 O O . PHE A 1 974 ? 1.287 63.397 -1.402 1.00 91.38 974 PHE A O 1
ATOM 7353 N N . TYR A 1 975 ? 1.611 65.085 -2.847 1.00 86.69 975 TYR A N 1
ATOM 7354 C CA . TYR A 1 975 ? 1.351 64.300 -4.045 1.00 86.69 975 TYR A CA 1
ATOM 7355 C C . TYR A 1 975 ? 2.663 63.926 -4.734 1.00 86.69 975 TYR A C 1
ATOM 7357 O O . TYR A 1 975 ? 3.370 64.794 -5.253 1.00 86.69 975 TYR A O 1
ATOM 7365 N N . LEU A 1 976 ? 2.991 62.635 -4.754 1.00 81.81 976 LEU A N 1
ATOM 7366 C CA . LEU A 1 976 ? 4.151 62.109 -5.466 1.00 81.81 976 LEU A CA 1
ATOM 7367 C C . LEU A 1 976 ? 3.784 61.758 -6.906 1.00 81.81 976 LEU A C 1
ATOM 7369 O O . LEU A 1 976 ? 2.877 60.974 -7.167 1.00 81.81 976 LEU A O 1
ATOM 7373 N N . GLN A 1 977 ? 4.529 62.310 -7.858 1.00 76.50 977 GLN A N 1
ATOM 7374 C CA . GLN A 1 977 ? 4.403 61.946 -9.269 1.00 76.50 977 GLN A CA 1
ATOM 7375 C C . GLN A 1 977 ? 5.149 60.626 -9.516 1.00 76.50 977 GLN A C 1
ATOM 7377 O O . GLN A 1 977 ? 6.327 60.550 -9.157 1.00 76.50 977 GLN A O 1
ATOM 7382 N N . PRO A 1 978 ? 4.546 59.602 -10.143 1.00 66.38 978 PRO A N 1
ATOM 7383 C CA . PRO A 1 978 ? 5.271 58.401 -10.558 1.00 66.38 978 PRO A CA 1
ATOM 7384 C C . PRO A 1 978 ? 6.503 58.738 -11.417 1.00 66.38 978 PRO A C 1
ATOM 7386 O O . PRO A 1 978 ? 6.484 59.678 -12.217 1.00 66.38 978 PRO A O 1
ATOM 7389 N N . GLN A 1 979 ? 7.601 57.991 -11.269 1.00 64.88 979 GLN A N 1
ATOM 7390 C CA . GLN A 1 979 ? 8.749 58.109 -12.175 1.00 64.88 979 GLN A CA 1
ATOM 7391 C C . GLN A 1 979 ? 8.349 57.656 -13.583 1.00 64.88 979 GLN A C 1
ATOM 7393 O O . GLN A 1 979 ? 7.811 56.567 -13.759 1.00 64.88 979 GLN A O 1
ATOM 7398 N N . GLU A 1 980 ? 8.643 58.473 -14.603 1.00 48.03 980 GLU A N 1
ATOM 7399 C CA . GLU A 1 980 ? 8.579 58.023 -15.998 1.00 48.03 980 GLU A CA 1
ATOM 7400 C C . GLU A 1 980 ? 9.553 56.855 -16.184 1.00 48.03 980 GLU A C 1
ATOM 7402 O O . GLU A 1 980 ? 10.773 57.030 -16.203 1.00 48.03 980 GLU A O 1
ATOM 7407 N N . VAL A 1 981 ? 9.006 55.648 -16.299 1.00 39.62 981 VAL A N 1
ATOM 7408 C CA . VAL A 1 981 ? 9.778 54.450 -16.606 1.00 39.62 981 VAL A CA 1
ATOM 7409 C C . VAL A 1 981 ? 10.115 54.488 -18.095 1.00 39.62 981 VAL A C 1
ATOM 7411 O O . VAL A 1 981 ? 9.236 54.363 -18.947 1.00 39.62 981 VAL A O 1
ATOM 7414 N N . ASN A 1 982 ? 11.398 54.657 -18.421 1.00 33.97 982 ASN A N 1
ATOM 7415 C CA . ASN A 1 982 ? 11.904 54.438 -19.773 1.00 33.97 982 ASN A CA 1
ATOM 7416 C C . ASN A 1 982 ? 11.706 52.957 -20.133 1.00 33.97 982 ASN A C 1
ATOM 7418 O O . ASN A 1 982 ? 12.463 52.093 -19.688 1.00 33.97 982 ASN A O 1
ATOM 7422 N N . VAL A 1 983 ? 10.689 52.656 -20.939 1.00 32.81 983 VAL A N 1
ATOM 7423 C CA . VAL A 1 983 ? 10.498 51.321 -21.514 1.00 32.81 983 VAL A CA 1
ATOM 7424 C C . VAL A 1 983 ? 11.426 51.190 -22.722 1.00 32.81 983 VAL A C 1
ATOM 7426 O O . VAL A 1 983 ? 11.039 51.435 -23.861 1.00 32.81 983 VAL A O 1
ATOM 7429 N N . SER A 1 984 ? 12.682 50.820 -22.464 1.00 34.00 984 SER A N 1
ATOM 7430 C CA . SER A 1 984 ? 13.562 50.274 -23.500 1.00 34.00 984 SER A CA 1
ATOM 7431 C C . SER A 1 984 ? 13.213 48.807 -23.761 1.00 34.00 984 SER A C 1
ATOM 7433 O O . SER A 1 984 ? 12.940 48.023 -22.854 1.00 34.00 984 SER A O 1
ATOM 7435 N N . VAL A 1 985 ? 13.205 48.456 -25.039 1.00 32.50 985 VAL A N 1
ATOM 7436 C CA . VAL A 1 985 ? 12.682 47.222 -25.630 1.00 32.50 985 VAL A CA 1
ATOM 7437 C C . VAL A 1 985 ? 13.526 45.978 -25.244 1.00 32.50 985 VAL A C 1
ATOM 7439 O O . VAL A 1 985 ? 14.611 45.806 -25.782 1.00 32.50 985 VAL A O 1
ATOM 7442 N N . ILE A 1 986 ? 12.964 45.110 -24.373 1.00 46.12 986 ILE A N 1
ATOM 7443 C CA . ILE A 1 986 ? 12.918 43.610 -24.412 1.00 46.12 986 ILE A CA 1
ATOM 7444 C C . ILE A 1 986 ? 14.237 42.821 -24.150 1.00 46.12 986 ILE A C 1
ATOM 7446 O O . ILE A 1 986 ? 15.231 43.050 -24.831 1.00 46.12 986 ILE A O 1
ATOM 7450 N N . PRO A 1 987 ? 14.263 41.844 -23.199 1.00 42.97 987 PRO A N 1
ATOM 7451 C CA . PRO A 1 987 ? 13.549 40.560 -23.312 1.00 42.97 987 PRO A CA 1
ATOM 7452 C C . PRO A 1 987 ? 12.250 40.521 -22.514 1.00 42.97 987 PRO A C 1
ATOM 7454 O O . PRO A 1 987 ? 12.220 40.746 -21.309 1.00 42.97 987 PRO A O 1
ATOM 7457 N N . HIS A 1 988 ? 11.166 40.224 -23.213 1.00 57.56 988 HIS A N 1
ATOM 7458 C CA . HIS A 1 988 ? 9.824 40.100 -22.683 1.00 57.56 988 HIS A CA 1
ATOM 7459 C C . HIS A 1 988 ? 9.691 38.738 -22.017 1.00 57.56 988 HIS A C 1
ATOM 7461 O O . HIS A 1 988 ? 9.968 37.708 -22.630 1.00 57.56 988 HIS A O 1
ATOM 7467 N N . ILE A 1 989 ? 9.236 38.751 -20.768 1.00 51.72 989 ILE A N 1
ATOM 7468 C CA . ILE A 1 989 ? 8.693 37.563 -20.129 1.00 51.72 989 ILE A CA 1
ATOM 7469 C C . ILE A 1 989 ? 7.287 37.375 -20.695 1.00 51.72 989 ILE A C 1
ATOM 7471 O O . ILE A 1 989 ? 6.388 38.162 -20.400 1.00 51.72 989 ILE A O 1
ATOM 7475 N N . TYR A 1 990 ? 7.108 36.367 -21.543 1.00 53.22 990 TYR A N 1
ATOM 7476 C CA . TYR A 1 990 ? 5.815 36.036 -22.130 1.00 53.22 990 TYR A CA 1
ATOM 7477 C C . TYR A 1 990 ? 5.162 34.916 -21.348 1.00 53.22 990 TYR A C 1
ATOM 7479 O O . TYR A 1 990 ? 5.794 33.894 -21.097 1.00 53.22 990 TYR A O 1
ATOM 7487 N N . LEU A 1 991 ? 3.881 35.067 -21.031 1.00 52.62 991 LEU A N 1
ATOM 7488 C CA . LEU A 1 991 ? 3.078 33.926 -20.629 1.00 52.62 991 LEU A CA 1
ATOM 7489 C C . LEU A 1 991 ? 2.873 33.001 -21.831 1.00 52.62 991 LEU A C 1
ATOM 7491 O O . LEU A 1 991 ? 2.478 33.458 -22.901 1.00 52.62 991 LEU A O 1
ATOM 7495 N N . LEU A 1 992 ? 3.132 31.711 -21.655 1.00 52.47 992 LEU A N 1
ATOM 7496 C CA . LEU A 1 992 ? 3.076 30.727 -22.734 1.00 52.47 992 LEU A CA 1
ATOM 7497 C C . LEU A 1 992 ? 1.711 30.037 -22.818 1.00 52.47 992 LEU A C 1
ATOM 7499 O O . LEU A 1 992 ? 1.225 29.792 -23.921 1.00 52.47 992 LEU A O 1
ATOM 7503 N N . ARG A 1 993 ? 1.080 29.724 -21.677 1.00 55.09 993 ARG A N 1
ATOM 7504 C CA . ARG A 1 993 ? -0.231 29.058 -21.599 1.00 55.09 993 ARG A CA 1
ATOM 7505 C C . ARG A 1 993 ? -0.986 29.474 -20.337 1.00 55.09 993 ARG A C 1
ATOM 7507 O O . ARG A 1 993 ? -0.376 29.667 -19.287 1.00 55.09 993 ARG A O 1
ATOM 7514 N N . ASN A 1 994 ? -2.308 29.582 -20.469 1.00 53.69 994 ASN A N 1
ATOM 7515 C CA . ASN A 1 994 ? -3.258 29.678 -19.366 1.00 53.69 994 ASN A CA 1
ATOM 7516 C C . ASN A 1 994 ? -4.510 28.877 -19.738 1.00 53.69 994 ASN A C 1
ATOM 7518 O O . ASN A 1 994 ? -5.228 29.257 -20.663 1.00 53.69 994 ASN A O 1
ATOM 7522 N N . PHE A 1 995 ? -4.729 27.754 -19.060 1.00 56.44 995 PHE A N 1
ATOM 7523 C CA . PHE A 1 995 ? -5.911 26.917 -19.240 1.00 56.44 995 PHE A CA 1
ATOM 7524 C C . PHE A 1 995 ? -6.523 26.629 -17.868 1.00 56.44 995 PHE A C 1
ATOM 7526 O O . PHE A 1 995 ? -5.819 26.105 -17.000 1.00 56.44 995 PHE A O 1
ATOM 7533 N N . PRO A 1 996 ? -7.808 26.952 -17.654 1.00 54.78 996 PRO A N 1
ATOM 7534 C CA . PRO A 1 996 ? -8.514 26.476 -16.482 1.00 54.78 996 PRO A CA 1
ATOM 7535 C C . PRO A 1 996 ? -8.934 25.014 -16.693 1.00 54.78 996 PRO A C 1
ATOM 7537 O O . PRO A 1 996 ? -9.559 24.686 -17.705 1.00 54.78 996 PRO A O 1
ATOM 7540 N N . PHE A 1 997 ? -8.596 24.144 -15.743 1.00 53.06 997 PHE A N 1
ATOM 7541 C CA . PHE A 1 997 ? -8.957 22.724 -15.755 1.00 53.06 997 PHE A CA 1
ATOM 7542 C C . PHE A 1 997 ? -9.828 22.435 -14.534 1.00 53.06 997 PHE A C 1
ATOM 7544 O O . PHE A 1 997 ? -9.409 22.694 -13.407 1.00 53.06 997 PHE A O 1
ATOM 7551 N N . LEU A 1 998 ? -11.051 21.939 -14.765 1.00 56.44 998 LEU A N 1
ATOM 7552 C CA . LEU A 1 998 ? -12.072 21.736 -13.726 1.00 56.44 998 LEU A CA 1
ATOM 7553 C C . LEU A 1 998 ? -12.353 23.030 -12.921 1.00 56.44 998 LEU A C 1
ATOM 7555 O O . LEU A 1 998 ? -11.779 24.087 -13.169 1.00 56.44 998 LEU A O 1
ATOM 7559 N N . PHE A 1 999 ? -13.347 23.029 -12.037 1.00 56.28 999 PHE A N 1
ATOM 7560 C CA . PHE A 1 999 ? -13.925 24.269 -11.490 1.00 56.28 999 PHE A CA 1
ATOM 7561 C C . PHE A 1 999 ? -13.001 25.050 -10.516 1.00 56.28 999 PHE A C 1
ATOM 7563 O O . PHE A 1 999 ? -13.469 26.022 -9.931 1.00 56.28 999 PHE A O 1
ATOM 7570 N N . TYR A 1 1000 ? -11.729 24.659 -10.318 1.00 59.69 1000 TYR A N 1
ATOM 7571 C CA . TYR A 1 1000 ? -10.890 25.206 -9.236 1.00 59.69 1000 TYR A CA 1
ATOM 7572 C C . TYR A 1 1000 ? -9.399 25.427 -9.546 1.00 59.69 1000 TYR A C 1
ATOM 7574 O O . TYR A 1 1000 ? -8.728 26.003 -8.693 1.00 59.69 1000 TYR A O 1
ATOM 7582 N N . PHE A 1 1001 ? -8.861 25.044 -10.713 1.00 62.28 1001 PHE A N 1
ATOM 7583 C CA . PHE A 1 1001 ? -7.416 25.151 -10.984 1.00 62.28 1001 PHE A CA 1
ATOM 7584 C C . PHE A 1 1001 ? -7.081 25.955 -12.245 1.00 62.28 1001 PHE A C 1
ATOM 7586 O O . PHE A 1 1001 ? -7.811 25.915 -13.238 1.00 62.28 1001 PHE A O 1
ATOM 7593 N N . ALA A 1 1002 ? -5.938 26.649 -12.232 1.00 65.56 1002 ALA A N 1
ATOM 7594 C CA . ALA A 1 1002 ? -5.368 27.294 -13.416 1.00 65.56 1002 ALA A CA 1
ATOM 7595 C C . ALA A 1 1002 ? -3.861 27.041 -13.538 1.00 65.56 1002 ALA A C 1
ATOM 7597 O O . ALA A 1 1002 ? -3.095 27.323 -12.620 1.00 65.56 1002 ALA A O 1
ATOM 7598 N N . TYR A 1 1003 ? -3.419 26.561 -14.701 1.00 71.88 1003 TYR A N 1
ATOM 7599 C CA . TYR A 1 1003 ? -1.994 26.441 -15.018 1.00 71.88 1003 TYR A CA 1
ATOM 7600 C C . TYR A 1 1003 ? -1.464 27.755 -15.597 1.00 71.88 1003 TYR A C 1
ATOM 7602 O O . TYR A 1 1003 ? -2.025 28.270 -16.564 1.00 71.88 1003 TYR A O 1
ATOM 7610 N N . VAL A 1 1004 ? -0.370 28.279 -15.046 1.00 73.25 1004 VAL A N 1
ATOM 7611 C CA . VAL A 1 1004 ? 0.252 29.538 -15.476 1.00 73.25 1004 VAL A CA 1
ATOM 7612 C C . VAL A 1 1004 ? 1.740 29.307 -15.721 1.00 73.25 1004 VAL A C 1
ATOM 7614 O O . VAL A 1 1004 ? 2.471 28.961 -14.801 1.00 73.25 1004 VAL A O 1
ATOM 7617 N N . SER A 1 1005 ? 2.220 29.542 -16.943 1.00 79.81 1005 SER A N 1
ATOM 7618 C CA . SER A 1 1005 ? 3.644 29.382 -17.298 1.00 79.81 1005 SER A CA 1
ATOM 7619 C C . SER A 1 1005 ? 4.185 30.567 -18.079 1.00 79.81 1005 SER A C 1
ATOM 7621 O O . SER A 1 1005 ? 3.494 31.048 -18.973 1.00 79.81 1005 SER A O 1
ATOM 7623 N N . TRP A 1 1006 ? 5.429 30.971 -17.847 1.00 82.62 1006 TRP A N 1
ATOM 7624 C CA . TRP A 1 1006 ? 6.083 32.087 -18.528 1.00 82.62 1006 TRP A CA 1
ATOM 7625 C C . TRP A 1 1006 ? 7.437 31.706 -19.136 1.00 82.62 1006 TRP A C 1
ATOM 7627 O O . TRP A 1 1006 ? 8.006 30.662 -18.844 1.00 82.62 1006 TRP A O 1
ATOM 7637 N N . SER A 1 1007 ? 7.970 32.547 -20.018 1.00 78.06 1007 SER A N 1
ATOM 7638 C CA . SER A 1 1007 ? 9.303 32.352 -20.583 1.00 78.06 1007 SER A CA 1
ATOM 7639 C C . SER A 1 1007 ? 10.387 32.620 -19.538 1.00 78.06 1007 SER A C 1
ATOM 7641 O O . SER A 1 1007 ? 10.327 33.611 -18.807 1.00 78.06 1007 SER A O 1
ATOM 7643 N N . GLN A 1 1008 ? 11.422 31.783 -19.521 1.00 79.31 1008 GLN A N 1
ATOM 7644 C CA . GLN A 1 1008 ? 12.570 31.944 -18.634 1.00 79.31 1008 GLN A CA 1
ATOM 7645 C C . GLN A 1 1008 ? 13.285 33.286 -18.841 1.00 79.31 1008 GLN A C 1
ATOM 7647 O O . GLN A 1 1008 ? 13.550 33.695 -19.969 1.00 79.31 1008 GLN A O 1
ATOM 7652 N N . TYR A 1 1009 ? 13.658 33.948 -17.746 1.00 79.25 1009 TYR A N 1
ATOM 7653 C CA . TYR A 1 1009 ? 14.538 35.110 -17.784 1.00 79.25 1009 TYR A CA 1
ATOM 7654 C C . TYR A 1 1009 ? 15.946 34.693 -18.207 1.00 79.25 1009 TYR A C 1
ATOM 7656 O O . TYR A 1 1009 ? 16.568 33.849 -17.562 1.00 79.25 1009 TYR A O 1
ATOM 7664 N N . THR A 1 1010 ? 16.459 35.298 -19.276 1.00 72.44 1010 THR A N 1
ATOM 7665 C CA . THR A 1 1010 ? 17.770 34.973 -19.863 1.00 72.44 1010 THR A CA 1
ATOM 7666 C C . THR A 1 1010 ? 18.856 36.007 -19.555 1.00 72.44 1010 THR A C 1
ATOM 7668 O O . THR A 1 1010 ? 19.991 35.845 -19.998 1.00 72.44 1010 THR A O 1
ATOM 7671 N N . GLY A 1 1011 ? 18.533 37.076 -18.819 1.00 67.62 1011 GLY A N 1
ATOM 7672 C CA . GLY A 1 1011 ? 19.504 38.097 -18.421 1.00 67.62 1011 GLY A CA 1
ATOM 7673 C C . GLY A 1 1011 ? 20.371 37.672 -17.229 1.00 67.62 1011 GLY A C 1
ATOM 7674 O O . GLY A 1 1011 ? 20.111 36.669 -16.560 1.00 67.62 1011 GLY A O 1
ATOM 7675 N N . SER A 1 1012 ? 21.421 38.445 -16.949 1.00 68.06 1012 SER A N 1
ATOM 7676 C CA . SER A 1 1012 ? 22.287 38.227 -15.786 1.00 68.06 1012 SER A CA 1
ATOM 7677 C C . SER A 1 1012 ? 21.666 38.786 -14.500 1.00 68.06 1012 SER A C 1
ATOM 7679 O O . SER A 1 1012 ? 20.752 39.614 -14.532 1.00 68.06 1012 SER A O 1
ATOM 7681 N N . GLY A 1 1013 ? 22.157 38.301 -13.355 1.00 74.50 1013 GLY A N 1
ATOM 7682 C CA . GLY A 1 1013 ? 21.764 38.797 -12.037 1.00 74.50 1013 GLY A CA 1
ATOM 7683 C C . GLY A 1 1013 ? 20.374 38.361 -11.580 1.00 74.50 1013 GLY A C 1
ATOM 7684 O O . GLY A 1 1013 ? 19.767 39.086 -10.813 1.00 74.50 1013 GLY A O 1
ATOM 7685 N N . PHE A 1 1014 ? 19.833 37.229 -12.035 1.00 83.50 1014 PHE A N 1
ATOM 7686 C CA . PHE A 1 1014 ? 18.542 36.731 -11.545 1.00 83.50 1014 PHE A CA 1
ATOM 7687 C C . PHE A 1 1014 ? 18.551 36.532 -10.020 1.00 83.50 1014 PHE A C 1
ATOM 7689 O O . PHE A 1 1014 ? 19.478 35.930 -9.480 1.00 83.50 1014 PHE A O 1
ATOM 7696 N N . GLN A 1 1015 ? 17.504 37.004 -9.345 1.00 83.00 1015 GLN A N 1
ATOM 7697 C CA . GLN A 1 1015 ? 17.301 36.794 -7.912 1.00 83.00 1015 GLN A CA 1
ATOM 7698 C C . GLN A 1 1015 ? 16.054 35.945 -7.653 1.00 83.00 1015 GLN A C 1
ATOM 7700 O O . GLN A 1 1015 ? 16.125 34.937 -6.951 1.00 83.00 1015 GLN A O 1
ATOM 7705 N N . SER A 1 1016 ? 14.913 36.335 -8.224 1.00 82.19 1016 SER A N 1
ATOM 7706 C CA . SER A 1 1016 ? 13.665 35.580 -8.101 1.00 82.19 1016 SER A CA 1
ATOM 7707 C C . SER A 1 1016 ? 12.648 35.956 -9.177 1.00 82.19 1016 SER A C 1
ATOM 7709 O O . SER A 1 1016 ? 12.678 37.060 -9.723 1.00 82.19 1016 SER A O 1
ATOM 7711 N N . TYR A 1 1017 ? 11.712 35.045 -9.443 1.00 84.56 1017 TYR A N 1
ATOM 7712 C CA . TYR A 1 1017 ? 10.387 35.388 -9.948 1.00 84.56 1017 TYR A CA 1
ATOM 7713 C C . TYR A 1 1017 ? 9.460 35.635 -8.759 1.00 84.56 1017 TYR A C 1
ATOM 7715 O O . TYR A 1 1017 ? 9.556 34.973 -7.729 1.00 84.56 1017 TYR A O 1
ATOM 7723 N N . THR A 1 1018 ? 8.534 36.566 -8.897 1.00 86.25 1018 THR A N 1
ATOM 7724 C CA . THR A 1 1018 ? 7.417 36.780 -7.985 1.00 86.25 1018 THR A CA 1
ATOM 7725 C C . THR A 1 1018 ? 6.162 36.814 -8.832 1.00 86.25 1018 THR A C 1
ATOM 7727 O O . THR A 1 1018 ? 5.969 37.739 -9.620 1.00 86.25 1018 THR A O 1
ATOM 7730 N N . LEU A 1 1019 ? 5.332 35.788 -8.715 1.00 84.19 1019 LEU A N 1
ATOM 7731 C CA . LEU A 1 1019 ? 4.015 35.785 -9.323 1.00 84.19 1019 LEU A CA 1
ATOM 7732 C C . LEU A 1 1019 ? 3.051 36.498 -8.383 1.00 84.19 1019 LEU A C 1
ATOM 7734 O O . LEU A 1 1019 ? 2.987 36.168 -7.205 1.00 84.19 1019 LEU A O 1
ATOM 7738 N N . TYR A 1 1020 ? 2.299 37.443 -8.920 1.00 83.06 1020 TYR A N 1
ATOM 7739 C CA . TYR A 1 1020 ? 1.207 38.124 -8.247 1.00 83.06 1020 TYR A CA 1
ATOM 7740 C C . TYR A 1 1020 ? -0.093 37.601 -8.829 1.00 83.06 1020 TYR A C 1
ATOM 7742 O O . TYR A 1 1020 ? -0.214 37.494 -10.050 1.00 83.06 1020 TYR A O 1
ATOM 7750 N N . ILE A 1 1021 ? -1.064 37.308 -7.971 1.00 83.31 1021 ILE A N 1
ATOM 7751 C CA . ILE A 1 1021 ? -2.398 36.862 -8.372 1.00 83.31 1021 ILE A CA 1
ATOM 7752 C C . ILE A 1 1021 ? -3.404 37.690 -7.597 1.00 83.31 1021 ILE A C 1
ATOM 7754 O O . ILE A 1 1021 ? -3.335 37.774 -6.376 1.00 83.31 1021 ILE A O 1
ATOM 7758 N N . SER A 1 1022 ? -4.357 38.298 -8.286 1.00 81.56 1022 SER A N 1
ATOM 7759 C CA . SER A 1 1022 ? -5.421 39.069 -7.660 1.00 81.56 1022 SER A CA 1
ATOM 7760 C C . SER A 1 1022 ? -6.762 38.763 -8.301 1.00 81.56 1022 SER A C 1
ATOM 7762 O O . SER A 1 1022 ? -6.849 38.364 -9.455 1.00 81.56 1022 SER A O 1
ATOM 7764 N N . ASN A 1 1023 ? -7.837 38.982 -7.557 1.00 76.62 1023 ASN A N 1
ATOM 7765 C CA . ASN A 1 1023 ? -9.199 38.995 -8.089 1.00 76.62 1023 ASN A CA 1
ATOM 7766 C C . ASN A 1 1023 ? -9.591 40.369 -8.676 1.00 76.62 1023 ASN A C 1
ATOM 7768 O O . ASN A 1 1023 ? -10.725 40.543 -9.118 1.00 76.62 1023 ASN A O 1
ATOM 7772 N N . SER A 1 1024 ? -8.667 41.338 -8.686 1.00 77.19 1024 SER A N 1
ATOM 7773 C CA . SER A 1 1024 ? -8.852 42.683 -9.233 1.00 77.19 1024 SER A CA 1
ATOM 7774 C C . SER A 1 1024 ? -7.746 43.032 -10.228 1.00 77.19 1024 SER A C 1
ATOM 7776 O O . SER A 1 1024 ? -6.576 42.765 -9.959 1.00 77.19 1024 SER A O 1
ATOM 7778 N N . SER A 1 1025 ? -8.092 43.693 -11.341 1.00 68.75 1025 SER A N 1
ATOM 7779 C CA . SER A 1 1025 ? -7.113 44.177 -12.333 1.00 68.75 1025 SER A CA 1
ATOM 7780 C C . SER A 1 1025 ? -6.173 45.225 -11.753 1.00 68.75 1025 SER A C 1
ATOM 7782 O O . SER A 1 1025 ? -5.070 45.414 -12.235 1.00 68.75 1025 SER A O 1
ATOM 7784 N N . SER A 1 1026 ? -6.594 45.911 -10.692 1.00 68.25 1026 SER A N 1
ATOM 7785 C CA . SER A 1 1026 ? -5.757 46.879 -9.985 1.00 68.25 1026 SER A CA 1
ATOM 7786 C C . SER A 1 1026 ? -4.771 46.238 -9.002 1.00 68.25 1026 SER A C 1
ATOM 7788 O O . SER A 1 1026 ? -4.038 46.973 -8.351 1.00 68.25 1026 SER A O 1
ATOM 7790 N N . PHE A 1 1027 ? -4.779 44.903 -8.842 1.00 65.50 1027 PHE A N 1
ATOM 7791 C CA . PHE A 1 1027 ? -3.987 44.172 -7.842 1.00 65.50 1027 PHE A CA 1
ATOM 7792 C C . PHE A 1 1027 ? -4.053 44.810 -6.446 1.00 65.50 1027 PHE A C 1
ATOM 7794 O O . PHE A 1 1027 ? -3.047 44.970 -5.770 1.00 65.50 1027 PHE A O 1
ATOM 7801 N N . THR A 1 1028 ? -5.240 45.205 -5.990 1.00 59.50 1028 THR A N 1
ATOM 7802 C CA . THR A 1 1028 ? -5.407 45.847 -4.673 1.00 59.50 1028 THR A CA 1
ATOM 7803 C C . THR A 1 1028 ? -5.445 44.851 -3.511 1.00 59.50 1028 THR A C 1
ATOM 7805 O O . THR A 1 1028 ? -5.178 45.238 -2.383 1.00 59.50 1028 THR A O 1
ATOM 7808 N N . ASN A 1 1029 ? -5.734 43.573 -3.784 1.00 58.94 1029 ASN A N 1
ATOM 7809 C CA . ASN A 1 1029 ? -5.683 42.452 -2.838 1.00 58.94 1029 ASN A CA 1
ATOM 7810 C C . ASN A 1 1029 ? -5.088 41.246 -3.567 1.00 58.94 1029 ASN A C 1
ATOM 7812 O O . ASN A 1 1029 ? -5.815 40.448 -4.169 1.00 58.94 1029 ASN A O 1
ATOM 7816 N N . TYR A 1 1030 ? -3.764 41.177 -3.623 1.00 76.00 1030 TYR A N 1
ATOM 7817 C CA . TYR A 1 1030 ? -3.055 40.119 -4.330 1.00 76.00 1030 TYR A CA 1
ATOM 7818 C C . TYR A 1 1030 ? -2.371 39.168 -3.357 1.00 76.00 1030 TYR A C 1
ATOM 7820 O O . TYR A 1 1030 ? -1.940 39.559 -2.276 1.00 76.00 1030 TYR A O 1
ATOM 7828 N N . THR A 1 1031 ? -2.236 37.919 -3.774 1.00 73.38 1031 THR A N 1
ATOM 7829 C CA . THR A 1 1031 ? -1.316 36.961 -3.173 1.00 73.38 1031 THR A CA 1
ATOM 7830 C C . THR A 1 1031 ? -0.052 36.892 -4.017 1.00 73.38 1031 THR A C 1
ATOM 7832 O O . THR A 1 1031 ? -0.083 37.156 -5.225 1.00 73.38 1031 THR A O 1
ATOM 7835 N N . THR A 1 1032 ? 1.077 36.577 -3.382 1.00 77.62 1032 THR A N 1
ATOM 7836 C CA . THR A 1 1032 ? 2.343 36.377 -4.087 1.00 77.62 1032 THR A CA 1
ATOM 7837 C C . THR A 1 1032 ? 2.895 34.989 -3.880 1.00 77.62 1032 THR A C 1
ATOM 7839 O O . THR A 1 1032 ? 2.746 34.382 -2.823 1.00 77.62 1032 THR A O 1
ATOM 7842 N N . MET A 1 1033 ? 3.599 34.520 -4.901 1.00 73.62 1033 MET A N 1
ATOM 7843 C CA . MET A 1 1033 ? 4.433 33.337 -4.820 1.00 73.62 1033 MET A CA 1
ATOM 7844 C C . MET A 1 1033 ? 5.817 33.672 -5.360 1.00 73.62 1033 MET A C 1
ATOM 7846 O O . MET A 1 1033 ? 5.953 34.135 -6.494 1.00 73.62 1033 MET A O 1
ATOM 7850 N N . THR A 1 1034 ? 6.845 33.449 -4.543 1.00 83.06 1034 THR A N 1
ATOM 7851 C CA . THR A 1 1034 ? 8.233 33.744 -4.909 1.00 83.06 1034 THR A CA 1
ATOM 7852 C C . THR A 1 1034 ? 8.957 32.466 -5.295 1.00 83.06 1034 THR A C 1
ATOM 7854 O O . THR A 1 1034 ? 8.983 31.502 -4.536 1.00 83.06 1034 THR A O 1
ATOM 7857 N N . ILE A 1 1035 ? 9.590 32.480 -6.462 1.00 79.12 1035 ILE A N 1
ATOM 7858 C CA . ILE A 1 1035 ? 10.342 31.359 -7.015 1.00 79.12 1035 ILE A CA 1
ATOM 7859 C C . ILE A 1 1035 ? 11.789 31.814 -7.195 1.00 79.12 1035 ILE A C 1
ATOM 7861 O O . ILE A 1 1035 ? 12.095 32.664 -8.027 1.00 79.12 1035 ILE A O 1
ATOM 7865 N N . THR A 1 1036 ? 12.697 31.254 -6.401 1.00 81.19 1036 THR A N 1
ATOM 7866 C CA . THR A 1 1036 ? 14.126 31.624 -6.385 1.00 81.19 1036 THR A CA 1
ATOM 7867 C C . THR A 1 1036 ? 14.968 30.833 -7.387 1.00 81.19 1036 THR A C 1
ATOM 7869 O O . THR A 1 1036 ? 16.156 31.096 -7.549 1.00 81.19 1036 THR A O 1
ATOM 7872 N N . SER A 1 1037 ? 14.364 29.879 -8.101 1.00 83.81 1037 SER A N 1
ATOM 7873 C CA . SER A 1 1037 ? 15.023 29.134 -9.174 1.00 83.81 1037 SER A CA 1
ATOM 7874 C C . SER A 1 1037 ? 14.748 29.778 -10.526 1.00 83.81 1037 SER A C 1
ATOM 7876 O O . SER A 1 1037 ? 13.608 29.814 -10.983 1.00 83.81 1037 SER A O 1
ATOM 7878 N N . GLN A 1 1038 ? 15.806 30.210 -11.218 1.00 82.31 1038 GLN A N 1
ATOM 7879 C CA . GLN A 1 1038 ? 15.698 30.804 -12.557 1.00 82.31 1038 GLN A CA 1
ATOM 7880 C C . GLN A 1 1038 ? 15.065 29.846 -13.575 1.00 82.31 1038 GLN A C 1
ATOM 7882 O O . GLN A 1 1038 ? 14.447 30.307 -14.531 1.00 82.31 1038 GLN A O 1
ATOM 7887 N N . LYS A 1 1039 ? 15.210 28.530 -13.369 1.00 76.88 1039 LYS A N 1
ATOM 7888 C CA . LYS A 1 1039 ? 14.707 27.480 -14.269 1.00 76.88 1039 LYS A CA 1
ATOM 7889 C C . LYS A 1 1039 ? 13.227 27.147 -14.049 1.00 76.88 1039 LYS A C 1
ATOM 7891 O O . LYS A 1 1039 ? 12.600 26.576 -14.934 1.00 76.88 1039 LYS A O 1
ATOM 7896 N N . HIS A 1 1040 ? 12.665 27.492 -12.893 1.00 84.81 1040 HIS A N 1
ATOM 7897 C CA . HIS A 1 1040 ? 11.283 27.170 -12.550 1.00 84.81 1040 HIS A CA 1
ATOM 7898 C C . HIS A 1 1040 ? 10.367 28.308 -13.029 1.00 84.81 1040 HIS A C 1
ATOM 7900 O O . HIS A 1 1040 ? 10.373 29.400 -12.467 1.00 84.81 1040 HIS A O 1
ATOM 7906 N N . THR A 1 1041 ? 9.631 28.067 -14.117 1.00 84.06 1041 THR A N 1
ATOM 7907 C CA . THR A 1 1041 ? 8.927 29.107 -14.898 1.00 84.06 1041 THR A CA 1
ATOM 7908 C C . THR A 1 1041 ? 7.431 28.838 -15.080 1.00 84.06 1041 THR A C 1
ATOM 7910 O O . THR A 1 1041 ? 6.802 29.323 -16.019 1.00 84.06 1041 THR A O 1
ATOM 7913 N N . TYR A 1 1042 ? 6.841 28.051 -14.186 1.00 83.88 1042 TYR A N 1
ATOM 7914 C CA . TYR A 1 1042 ? 5.411 27.771 -14.170 1.00 83.88 1042 TYR A CA 1
ATOM 7915 C C . TYR A 1 1042 ? 4.895 27.615 -12.740 1.00 83.88 1042 TYR A C 1
ATOM 7917 O O . TYR A 1 1042 ? 5.678 27.482 -11.804 1.00 83.88 1042 TYR A O 1
ATOM 7925 N N . VAL A 1 1043 ? 3.574 27.643 -12.586 1.00 77.75 1043 VAL A N 1
ATOM 7926 C CA . VAL A 1 1043 ? 2.862 27.333 -11.347 1.00 77.75 1043 VAL A CA 1
ATOM 7927 C C . VAL A 1 1043 ? 1.476 26.765 -11.665 1.00 77.75 1043 VAL A C 1
ATOM 7929 O O . VAL A 1 1043 ? 0.884 27.091 -12.699 1.00 77.75 1043 VAL A O 1
ATOM 7932 N N . ILE A 1 1044 ? 0.942 25.950 -10.759 1.00 77.31 1044 ILE A N 1
ATOM 7933 C CA . ILE A 1 1044 ? -0.474 25.576 -10.734 1.00 77.31 1044 ILE A CA 1
ATOM 7934 C C . ILE A 1 1044 ? -1.139 26.380 -9.623 1.00 77.31 1044 ILE A C 1
ATOM 7936 O O . ILE A 1 1044 ? -0.702 26.344 -8.477 1.00 77.31 1044 ILE A O 1
ATOM 7940 N N . LEU A 1 1045 ? -2.174 27.128 -9.983 1.00 72.56 1045 LEU A N 1
ATOM 7941 C CA . LEU A 1 1045 ? -2.983 27.895 -9.051 1.00 72.56 1045 LEU A CA 1
ATOM 7942 C C . LEU A 1 1045 ? -4.180 27.054 -8.637 1.00 72.56 1045 LEU A C 1
ATOM 7944 O O . LEU A 1 1045 ? -4.934 26.605 -9.501 1.00 72.56 1045 LEU A O 1
ATOM 7948 N N . ASP A 1 1046 ? -4.363 26.878 -7.337 1.00 66.69 1046 ASP A N 1
ATOM 7949 C CA . ASP A 1 1046 ? -5.594 26.373 -6.748 1.00 66.69 1046 ASP A CA 1
ATOM 7950 C C . ASP A 1 1046 ? -6.589 27.530 -6.510 1.00 66.69 1046 ASP A C 1
ATOM 7952 O O . ASP A 1 1046 ? -6.247 28.713 -6.571 1.00 66.69 1046 ASP A O 1
ATOM 7956 N N . ASN A 1 1047 ? -7.864 27.206 -6.279 1.00 68.12 1047 ASN A N 1
ATOM 7957 C CA . ASN A 1 1047 ? -8.925 28.164 -5.935 1.00 68.12 1047 ASN A CA 1
ATOM 7958 C C . ASN A 1 1047 ? -9.293 29.216 -7.011 1.00 68.12 1047 ASN A C 1
ATOM 7960 O O . ASN A 1 1047 ? -9.702 30.341 -6.689 1.00 68.12 1047 ASN A O 1
ATOM 7964 N N . VAL A 1 1048 ? -9.228 28.854 -8.296 1.00 67.44 1048 VAL A N 1
ATOM 7965 C CA . VAL A 1 1048 ? -9.690 29.697 -9.417 1.00 67.44 1048 VAL A CA 1
ATOM 7966 C C . VAL A 1 1048 ? -11.129 29.330 -9.804 1.00 67.44 1048 VAL A C 1
ATOM 7968 O O . VAL A 1 1048 ? -11.361 28.371 -10.533 1.00 67.44 1048 VAL A O 1
ATOM 7971 N N . TYR A 1 1049 ? -12.108 30.104 -9.326 1.00 66.06 1049 TYR A N 1
ATOM 7972 C CA . TYR A 1 1049 ? -13.537 29.784 -9.463 1.00 66.06 1049 TYR A CA 1
ATOM 7973 C C . TYR A 1 1049 ? -14.161 30.322 -10.773 1.00 66.06 1049 TYR A C 1
ATOM 7975 O O . TYR A 1 1049 ? -13.929 31.481 -11.142 1.00 66.06 1049 TYR A O 1
ATOM 7983 N N . PRO A 1 1050 ? -15.043 29.553 -11.441 1.00 62.56 1050 PRO A N 1
ATOM 7984 C CA . PRO A 1 1050 ? -15.797 29.998 -12.606 1.00 62.56 1050 PRO A CA 1
ATOM 7985 C C . PRO A 1 1050 ? -16.654 31.237 -12.356 1.00 62.56 1050 PRO A C 1
ATOM 7987 O O . PRO A 1 1050 ? -17.199 31.441 -11.273 1.00 62.56 1050 PRO A O 1
ATOM 7990 N N . GLY A 1 1051 ? -16.769 32.088 -13.377 1.00 60.94 1051 GLY A N 1
ATOM 7991 C CA . GLY A 1 1051 ? -17.467 33.373 -13.285 1.00 60.94 1051 GLY A CA 1
ATOM 7992 C C . GLY A 1 1051 ? -16.673 34.479 -12.581 1.00 60.94 1051 GLY A C 1
ATOM 7993 O O . GLY A 1 1051 ? -17.098 35.634 -12.608 1.00 60.94 1051 GLY A O 1
ATOM 7994 N N . LYS A 1 1052 ? -15.502 34.171 -12.009 1.00 64.62 1052 LYS A N 1
ATOM 7995 C CA . LYS A 1 1052 ? -14.566 35.169 -11.487 1.00 64.62 1052 LYS A CA 1
ATOM 7996 C C . LYS A 1 1052 ? -13.408 35.364 -12.462 1.00 64.62 1052 LYS A C 1
ATOM 7998 O O . LYS A 1 1052 ? -12.946 34.429 -13.114 1.00 64.62 1052 LYS A O 1
ATOM 8003 N N . THR A 1 1053 ? -12.983 36.615 -12.609 1.00 73.19 1053 THR A N 1
ATOM 8004 C CA . THR A 1 1053 ? -11.778 36.959 -13.368 1.00 73.19 1053 THR A CA 1
ATOM 8005 C C . THR A 1 1053 ? -10.674 37.231 -12.374 1.00 73.19 1053 THR A C 1
ATOM 8007 O O . THR A 1 1053 ? -10.827 38.079 -11.499 1.00 73.19 1053 THR A O 1
ATOM 8010 N N . TYR A 1 1054 ? -9.578 36.509 -12.527 1.00 77.69 1054 TYR A N 1
ATOM 8011 C CA . TYR A 1 1054 ? -8.351 36.752 -11.801 1.00 77.69 1054 TYR A CA 1
ATOM 8012 C C . TYR A 1 1054 ? -7.359 37.425 -12.735 1.00 77.69 1054 TYR A C 1
ATOM 8014 O O . TYR A 1 1054 ? -7.467 37.360 -13.959 1.00 77.69 1054 TYR A O 1
ATOM 8022 N N . TYR A 1 1055 ? -6.402 38.100 -12.145 1.00 81.44 1055 TYR A N 1
ATOM 8023 C CA . TYR A 1 1055 ? -5.397 38.893 -12.809 1.00 81.44 1055 TYR A CA 1
ATOM 8024 C C . TYR A 1 1055 ? -4.071 38.434 -12.264 1.00 81.44 1055 TYR A C 1
ATOM 8026 O O . TYR A 1 1055 ? -3.916 38.298 -11.051 1.00 81.44 1055 TYR A O 1
ATOM 8034 N N . ALA A 1 1056 ? -3.139 38.144 -13.157 1.00 78.88 1056 ALA A N 1
ATOM 8035 C CA . ALA A 1 1056 ? -1.828 37.701 -12.750 1.00 78.88 1056 ALA A CA 1
ATOM 8036 C C . ALA A 1 1056 ? -0.730 38.454 -13.494 1.00 78.88 1056 ALA A C 1
ATOM 8038 O O . ALA A 1 1056 ? -0.923 38.960 -14.601 1.00 78.88 1056 ALA A O 1
ATOM 8039 N N . MET A 1 1057 ? 0.412 38.579 -12.827 1.00 82.12 1057 MET A N 1
ATOM 8040 C CA . MET A 1 1057 ? 1.629 39.157 -13.385 1.00 82.12 1057 MET A CA 1
ATOM 8041 C C . MET A 1 1057 ? 2.837 38.469 -12.763 1.00 82.12 1057 MET A C 1
ATOM 8043 O O . MET A 1 1057 ? 2.871 38.212 -11.562 1.00 82.12 1057 MET A O 1
ATOM 8047 N N . VAL A 1 1058 ? 3.835 38.162 -13.581 1.00 79.94 1058 VAL A N 1
ATOM 8048 C CA . VAL A 1 1058 ? 5.104 37.596 -13.134 1.00 79.94 1058 VAL A CA 1
ATOM 8049 C C . VAL A 1 1058 ? 6.135 38.701 -13.141 1.00 79.94 1058 VAL A C 1
ATOM 8051 O O . VAL A 1 1058 ? 6.343 39.349 -14.160 1.00 79.94 1058 VAL A O 1
ATOM 8054 N N . ILE A 1 1059 ? 6.820 38.887 -12.025 1.00 78.75 1059 ILE A N 1
ATOM 8055 C CA . ILE A 1 1059 ? 7.873 39.880 -11.887 1.00 78.75 1059 ILE A CA 1
ATOM 8056 C C . ILE A 1 1059 ? 9.200 39.177 -11.633 1.00 78.75 1059 ILE A C 1
ATOM 8058 O O . ILE A 1 1059 ? 9.334 38.438 -10.669 1.00 78.75 1059 ILE A O 1
ATOM 8062 N N . VAL A 1 1060 ? 10.208 39.435 -12.455 1.00 78.19 1060 VAL A N 1
ATOM 8063 C CA . VAL A 1 1060 ? 11.600 39.096 -12.160 1.00 78.19 1060 VAL A CA 1
ATOM 8064 C C . VAL A 1 1060 ? 12.242 40.232 -11.413 1.00 78.19 1060 VAL A C 1
ATOM 8066 O O . VAL A 1 1060 ? 12.203 41.374 -11.867 1.00 78.19 1060 VAL A O 1
ATOM 8069 N N . ARG A 1 1061 ? 12.897 39.893 -10.310 1.00 78.50 1061 ARG A N 1
ATOM 8070 C CA . ARG A 1 1061 ? 13.839 40.775 -9.635 1.00 78.50 1061 ARG A CA 1
ATOM 8071 C C . ARG A 1 1061 ? 15.249 40.312 -9.929 1.00 78.50 1061 ARG A C 1
ATOM 8073 O O . ARG A 1 1061 ? 15.544 39.113 -9.886 1.00 78.50 1061 ARG A O 1
ATOM 8080 N N . THR A 1 1062 ? 16.118 41.268 -10.214 1.00 74.81 1062 THR A N 1
ATOM 8081 C CA . THR A 1 1062 ? 17.546 41.020 -10.348 1.00 74.81 1062 THR A CA 1
ATOM 8082 C C . THR A 1 1062 ? 18.327 41.591 -9.173 1.00 74.81 1062 THR A C 1
ATOM 8084 O O . THR A 1 1062 ? 17.911 42.537 -8.509 1.00 74.81 1062 THR A O 1
ATOM 8087 N N . SER A 1 1063 ? 19.509 41.034 -8.933 1.00 60.12 1063 SER A N 1
ATOM 8088 C CA . SER A 1 1063 ? 20.431 41.396 -7.859 1.00 60.12 1063 SER A CA 1
ATOM 8089 C C . SER A 1 1063 ? 20.941 42.839 -7.938 1.00 60.12 1063 SER A C 1
ATOM 8091 O O . SER A 1 1063 ? 21.456 43.353 -6.954 1.00 60.12 1063 SER A O 1
ATOM 8093 N N . ASN A 1 1064 ? 20.813 43.499 -9.093 1.00 53.94 1064 ASN A N 1
ATOM 8094 C CA . ASN A 1 1064 ? 21.110 44.924 -9.279 1.00 53.94 1064 ASN A CA 1
ATOM 8095 C C . ASN A 1 1064 ? 19.866 45.826 -9.121 1.00 53.94 1064 ASN A C 1
ATOM 8097 O O . ASN A 1 1064 ? 19.921 47.001 -9.476 1.00 53.94 1064 ASN A O 1
ATOM 8101 N N . GLY A 1 1065 ? 18.752 45.284 -8.618 1.00 51.75 1065 GLY A N 1
ATOM 8102 C CA . GLY A 1 1065 ? 17.523 46.026 -8.336 1.00 51.75 1065 GLY A CA 1
ATOM 8103 C C . GLY A 1 1065 ? 16.646 46.307 -9.556 1.00 51.75 1065 GLY A C 1
ATOM 8104 O O . GLY A 1 1065 ? 15.665 47.036 -9.432 1.00 51.75 1065 GLY A O 1
ATOM 8105 N N . GLN A 1 1066 ? 16.968 45.750 -10.730 1.00 57.47 1066 GLN A N 1
ATOM 8106 C CA . GLN A 1 1066 ? 16.099 45.865 -11.900 1.00 57.47 1066 GLN A CA 1
ATOM 8107 C C . GLN A 1 1066 ? 14.908 44.912 -11.776 1.00 57.47 1066 GLN A C 1
ATOM 8109 O O . GLN A 1 1066 ? 14.982 43.837 -11.175 1.00 57.47 1066 GLN A O 1
ATOM 8114 N N . ILE A 1 1067 ? 13.784 45.343 -12.342 1.00 59.22 1067 ILE A N 1
ATOM 8115 C CA . ILE A 1 1067 ? 12.521 44.625 -12.272 1.00 59.22 1067 ILE A CA 1
ATOM 8116 C C . ILE A 1 1067 ? 11.984 44.455 -13.688 1.00 59.22 1067 ILE A C 1
ATOM 8118 O O . ILE A 1 1067 ? 11.827 45.433 -14.417 1.00 59.22 1067 ILE A O 1
ATOM 8122 N N . PHE A 1 1068 ? 11.686 43.216 -14.067 1.00 67.31 1068 PHE A N 1
ATOM 8123 C CA . PHE A 1 1068 ? 11.094 42.889 -15.361 1.00 67.31 1068 PHE A CA 1
ATOM 8124 C C . PHE A 1 1068 ? 9.747 42.215 -15.134 1.00 67.31 1068 PHE A C 1
ATOM 8126 O O . PHE A 1 1068 ? 9.685 41.172 -14.497 1.00 67.31 1068 PHE A O 1
ATOM 8133 N N . GLY A 1 1069 ? 8.664 42.801 -15.632 1.00 62.59 1069 GLY A N 1
ATOM 8134 C CA . GLY A 1 1069 ? 7.327 42.223 -15.521 1.00 62.59 1069 GLY A CA 1
ATOM 8135 C C . GLY A 1 1069 ? 6.903 41.525 -16.808 1.00 62.59 1069 GLY A C 1
ATOM 8136 O O . GLY A 1 1069 ? 7.167 42.024 -17.904 1.00 62.59 1069 GLY A O 1
ATOM 8137 N N . SER A 1 1070 ? 6.179 40.416 -16.692 1.00 64.75 1070 SER A N 1
ATOM 8138 C CA . SER A 1 1070 ? 5.153 40.110 -17.681 1.00 64.75 1070 SER A CA 1
ATOM 8139 C C . SER A 1 1070 ? 4.070 41.181 -17.540 1.00 64.75 1070 SER A C 1
ATOM 8141 O O . SER A 1 1070 ? 3.749 41.581 -16.420 1.00 64.75 1070 SER A O 1
ATOM 8143 N N . GLY A 1 1071 ? 3.482 41.653 -18.638 1.00 65.69 1071 GLY A N 1
ATOM 8144 C CA . GLY A 1 1071 ? 2.268 42.468 -18.528 1.00 65.69 1071 GLY A CA 1
ATOM 8145 C C . GLY A 1 1071 ? 1.183 41.744 -17.715 1.00 65.69 1071 GLY A C 1
ATOM 8146 O O . GLY A 1 1071 ? 1.239 40.521 -17.539 1.00 65.69 1071 GLY A O 1
ATOM 8147 N N . GLU A 1 1072 ? 0.195 42.494 -17.228 1.00 69.50 1072 GLU A N 1
ATOM 8148 C CA . GLU A 1 1072 ? -1.006 41.907 -16.631 1.00 69.50 1072 GLU A CA 1
ATOM 8149 C C . GLU A 1 1072 ? -1.694 41.007 -17.656 1.00 69.50 1072 GLU A C 1
ATOM 8151 O O . GLU A 1 1072 ? -1.924 41.398 -18.805 1.00 69.50 1072 GLU A O 1
ATOM 8156 N N . PHE A 1 1073 ? -2.075 39.811 -17.226 1.00 67.00 1073 PHE A N 1
ATOM 8157 C CA . PHE A 1 1073 ? -2.937 38.949 -18.011 1.00 67.00 1073 PHE A CA 1
ATOM 8158 C C . PHE A 1 1073 ? -4.130 38.495 -17.183 1.00 67.00 1073 PHE A C 1
ATOM 8160 O O . PHE A 1 1073 ? -4.059 38.272 -15.972 1.00 67.00 1073 PHE A O 1
ATOM 8167 N N . ARG A 1 1074 ? -5.258 38.363 -17.876 1.00 70.31 1074 ARG A N 1
ATOM 8168 C CA . ARG A 1 1074 ? -6.524 37.962 -17.277 1.00 70.31 1074 ARG A CA 1
ATOM 8169 C C . ARG A 1 1074 ? -6.635 36.448 -17.294 1.00 70.31 1074 ARG A C 1
ATOM 8171 O O . ARG A 1 1074 ? -6.633 35.824 -18.353 1.00 70.31 1074 ARG A O 1
ATOM 8178 N N . ILE A 1 1075 ? -6.793 35.872 -16.119 1.00 67.94 1075 ILE A N 1
ATOM 8179 C CA . ILE A 1 1075 ? -7.253 34.508 -15.899 1.00 67.94 1075 ILE A CA 1
ATOM 8180 C C . ILE A 1 1075 ? -8.774 34.588 -15.737 1.00 67.94 1075 ILE A C 1
ATOM 8182 O O . ILE A 1 1075 ? -9.321 34.638 -14.637 1.00 67.94 1075 ILE A O 1
ATOM 8186 N N . GLY A 1 1076 ? -9.463 34.726 -16.866 1.00 59.19 1076 GLY A N 1
ATOM 8187 C CA . GLY A 1 1076 ? -10.916 34.843 -16.907 1.00 59.19 1076 GLY A CA 1
ATOM 8188 C C . GLY A 1 1076 ? -11.573 33.527 -17.292 1.00 59.19 1076 GLY A C 1
ATOM 8189 O O . GLY A 1 1076 ? -11.354 33.026 -18.392 1.00 59.19 1076 GLY A O 1
ATOM 8190 N N . TYR A 1 1077 ? -12.475 33.031 -16.448 1.00 57.41 1077 TYR A N 1
ATOM 8191 C CA . TYR A 1 1077 ? -13.427 31.974 -16.809 1.00 57.41 1077 TYR A CA 1
ATOM 8192 C C . TYR A 1 1077 ? -14.662 32.588 -17.506 1.00 57.41 1077 TYR A C 1
ATOM 8194 O O . TYR A 1 1077 ? -15.805 32.344 -17.128 1.00 57.41 1077 TYR A O 1
ATOM 8202 N N . THR A 1 1078 ? -14.437 33.495 -18.462 1.00 48.22 1078 THR A N 1
ATOM 8203 C CA . THR A 1 1078 ? -15.482 34.350 -19.065 1.00 48.22 1078 THR A CA 1
ATOM 8204 C C . THR A 1 1078 ? -15.739 34.059 -20.535 1.00 48.22 1078 THR A C 1
ATOM 8206 O O . THR A 1 1078 ? -16.649 34.648 -21.120 1.00 48.22 1078 THR A O 1
ATOM 8209 N N . ASN A 1 1079 ? -14.996 33.133 -21.151 1.00 53.91 1079 ASN A N 1
ATOM 8210 C CA . ASN A 1 1079 ? -15.361 32.675 -22.481 1.00 53.91 1079 ASN A CA 1
ATOM 8211 C C . ASN A 1 1079 ? -16.666 31.881 -22.366 1.00 53.91 1079 ASN A C 1
ATOM 8213 O O . ASN A 1 1079 ? -16.667 30.717 -21.962 1.00 53.91 1079 ASN A O 1
ATOM 8217 N N . ILE A 1 1080 ? -17.779 32.522 -22.730 1.00 54.53 1080 ILE A N 1
ATOM 8218 C CA . ILE A 1 1080 ? -19.097 31.892 -22.746 1.00 54.53 1080 ILE A CA 1
ATOM 8219 C C . ILE A 1 1080 ? -19.097 30.642 -23.627 1.00 54.53 1080 ILE A C 1
ATOM 8221 O O . ILE A 1 1080 ? -19.904 29.765 -23.390 1.00 54.53 1080 ILE A O 1
ATOM 8225 N N . GLY A 1 1081 ? -18.172 30.526 -24.587 1.00 57.00 1081 GLY A N 1
ATOM 8226 C CA . GLY A 1 1081 ? -17.948 29.328 -25.386 1.00 57.00 1081 GLY A CA 1
ATOM 8227 C C . GLY A 1 1081 ? -17.315 28.176 -24.608 1.00 57.00 1081 GLY A C 1
ATOM 8228 O O . GLY A 1 1081 ? -17.697 27.045 -24.851 1.00 57.00 1081 GLY A O 1
ATOM 8229 N N . LEU A 1 1082 ? -16.420 28.428 -23.644 1.00 57.25 1082 LEU A N 1
ATOM 8230 C CA . LEU A 1 1082 ? -15.847 27.387 -22.771 1.00 57.25 1082 LEU A CA 1
ATOM 8231 C C . LEU A 1 1082 ? -16.793 27.024 -21.625 1.00 57.25 1082 LEU A C 1
ATOM 8233 O O . LEU A 1 1082 ? -16.914 25.854 -21.285 1.00 57.25 1082 LEU A O 1
ATOM 8237 N N . LEU A 1 1083 ? -17.525 28.001 -21.081 1.00 56.66 1083 LEU A N 1
ATOM 8238 C CA . LEU A 1 1083 ? -18.618 27.722 -20.151 1.00 56.66 1083 LEU A CA 1
ATOM 8239 C C . LEU A 1 1083 ? -19.746 26.964 -20.862 1.00 56.66 1083 LEU A C 1
ATOM 8241 O O . LEU A 1 1083 ? -20.229 25.978 -20.330 1.00 56.66 1083 LEU A O 1
ATOM 8245 N N . ALA A 1 1084 ? -20.127 27.368 -22.078 1.00 60.06 1084 ALA A N 1
ATOM 8246 C CA . ALA A 1 1084 ? -21.087 26.640 -22.900 1.00 60.06 1084 ALA A CA 1
ATOM 8247 C C . ALA A 1 1084 ? -20.539 25.281 -23.321 1.00 60.06 1084 ALA A C 1
ATOM 8249 O O . ALA A 1 1084 ? -21.318 24.349 -23.346 1.00 60.06 1084 ALA A O 1
ATOM 8250 N N . LEU A 1 1085 ? -19.240 25.123 -23.595 1.00 61.91 1085 LEU A N 1
ATOM 8251 C CA . LEU A 1 1085 ? -18.638 23.821 -23.882 1.00 61.91 1085 LEU A CA 1
ATOM 8252 C C . LEU A 1 1085 ? -18.687 22.921 -22.648 1.00 61.91 1085 LEU A C 1
ATOM 8254 O O . LEU A 1 1085 ? -19.126 21.790 -22.768 1.00 61.91 1085 LEU A O 1
ATOM 8258 N N . ASN A 1 1086 ? -18.344 23.422 -21.461 1.00 62.75 1086 ASN A N 1
ATOM 8259 C CA . ASN A 1 1086 ? -18.433 22.663 -20.211 1.00 62.75 1086 ASN A CA 1
ATOM 8260 C C . ASN A 1 1086 ? -19.888 22.361 -19.831 1.00 62.75 1086 ASN A C 1
ATOM 8262 O O . ASN A 1 1086 ? -20.187 21.250 -19.414 1.00 62.75 1086 ASN A O 1
ATOM 8266 N N . VAL A 1 1087 ? -20.820 23.292 -20.054 1.00 67.12 1087 VAL A N 1
ATOM 8267 C CA . VAL A 1 1087 ? -22.262 23.049 -19.905 1.00 67.12 1087 VAL A CA 1
ATOM 8268 C C . VAL A 1 1087 ? -22.757 22.072 -20.969 1.00 67.12 1087 VAL A C 1
ATOM 8270 O O . VAL A 1 1087 ? -23.566 21.227 -20.641 1.00 67.12 1087 VAL A O 1
ATOM 8273 N N . VAL A 1 1088 ? -22.270 22.106 -22.211 1.00 72.19 1088 VAL A N 1
ATOM 8274 C CA . VAL A 1 1088 ? -22.607 21.142 -23.275 1.00 72.19 1088 VAL A CA 1
ATOM 8275 C C . VAL A 1 1088 ? -22.006 19.773 -22.981 1.00 72.19 1088 VAL A C 1
ATOM 8277 O O . VAL A 1 1088 ? -22.652 18.776 -23.271 1.00 72.19 1088 VAL A O 1
ATOM 8280 N N . ILE A 1 1089 ? -20.825 19.700 -22.369 1.00 67.94 1089 ILE A N 1
ATOM 8281 C CA . ILE A 1 1089 ? -20.213 18.454 -21.906 1.00 67.94 1089 ILE A CA 1
ATOM 8282 C C . ILE A 1 1089 ? -21.038 17.897 -20.749 1.00 67.94 1089 ILE A C 1
ATOM 8284 O O . ILE A 1 1089 ? -21.460 16.752 -20.817 1.00 67.94 1089 ILE A O 1
ATOM 8288 N N . VAL A 1 1090 ? -21.370 18.700 -19.736 1.00 69.75 1090 VAL A N 1
ATOM 8289 C CA . VAL A 1 1090 ? -22.179 18.258 -18.588 1.00 69.75 1090 VAL A CA 1
ATOM 8290 C C . VAL A 1 1090 ? -23.615 17.919 -19.005 1.00 69.75 1090 VAL A C 1
ATOM 8292 O O . VAL A 1 1090 ? -24.117 16.859 -18.654 1.00 69.75 1090 VAL A O 1
ATOM 8295 N N . VAL A 1 1091 ? -24.279 18.753 -19.808 1.00 74.25 1091 VAL A N 1
ATOM 8296 C CA . VAL A 1 1091 ? -25.611 18.481 -20.379 1.00 74.25 1091 VAL A CA 1
ATOM 8297 C C . VAL A 1 1091 ? -25.549 17.305 -21.348 1.00 74.25 1091 VAL A C 1
ATOM 8299 O O . VAL A 1 1091 ? -26.484 16.518 -21.384 1.00 74.25 1091 VAL A O 1
ATOM 8302 N N . GLY A 1 1092 ? -24.461 17.138 -22.098 1.00 76.06 1092 GLY A N 1
ATOM 8303 C CA . GLY A 1 1092 ? -24.210 15.996 -22.973 1.00 76.06 1092 GLY A CA 1
ATOM 8304 C C . GLY A 1 1092 ? -24.064 14.701 -22.184 1.00 76.06 1092 GLY A C 1
ATOM 8305 O O . GLY A 1 1092 ? -24.701 13.716 -22.536 1.00 76.06 1092 GLY A O 1
ATOM 8306 N N . ILE A 1 1093 ? -23.332 14.725 -21.070 1.00 73.62 1093 ILE A N 1
ATOM 8307 C CA . ILE A 1 1093 ? -23.219 13.617 -20.116 1.00 73.62 1093 ILE A CA 1
ATOM 8308 C C . ILE A 1 1093 ? -24.592 13.321 -19.504 1.00 73.62 1093 ILE A C 1
ATOM 8310 O O . ILE A 1 1093 ? -25.039 12.180 -19.539 1.00 73.62 1093 ILE A O 1
ATOM 8314 N N . VAL A 1 1094 ? -25.324 14.329 -19.026 1.00 77.00 1094 VAL A N 1
ATOM 8315 C CA . VAL A 1 1094 ? -26.657 14.145 -18.425 1.00 77.00 1094 VAL A CA 1
ATOM 8316 C C . VAL A 1 1094 ? -27.682 13.646 -19.449 1.00 77.00 1094 VAL A C 1
ATOM 8318 O O . VAL A 1 1094 ? -28.470 12.757 -19.134 1.00 77.00 1094 VAL A O 1
ATOM 8321 N N . LEU A 1 1095 ? -27.682 14.158 -20.684 1.00 77.31 1095 LEU A N 1
ATOM 8322 C CA . LEU A 1 1095 ? -28.551 13.692 -21.769 1.00 77.31 1095 LEU A CA 1
ATOM 8323 C C . LEU A 1 1095 ? -28.161 12.292 -22.230 1.00 77.31 1095 LEU A C 1
ATOM 8325 O O . LEU A 1 1095 ? -29.057 11.488 -22.462 1.00 77.31 1095 LEU A O 1
ATOM 8329 N N . TYR A 1 1096 ? -26.869 11.981 -22.326 1.00 78.00 1096 TYR A N 1
ATOM 8330 C CA . TYR A 1 1096 ? -26.378 10.641 -22.635 1.00 78.00 1096 TYR A CA 1
ATOM 8331 C C . TYR A 1 1096 ? -26.824 9.649 -21.564 1.00 78.00 1096 TYR A C 1
ATOM 8333 O O . TYR A 1 1096 ? -27.446 8.646 -21.898 1.00 78.00 1096 TYR A O 1
ATOM 8341 N N . VAL A 1 1097 ? -26.631 9.969 -20.283 1.00 76.56 1097 VAL A N 1
ATOM 8342 C CA . VAL A 1 1097 ? -27.091 9.149 -19.156 1.00 76.56 1097 VAL A CA 1
ATOM 8343 C C . VAL A 1 1097 ? -28.616 9.023 -19.167 1.00 76.56 1097 VAL A C 1
ATOM 8345 O O . VAL A 1 1097 ? -29.146 7.921 -19.078 1.00 76.56 1097 VAL A O 1
ATOM 8348 N N . THR A 1 1098 ? -29.359 10.110 -19.378 1.00 79.00 1098 THR A N 1
ATOM 8349 C CA . THR A 1 1098 ? -30.832 10.081 -19.424 1.00 79.00 1098 THR A CA 1
ATOM 8350 C C . THR A 1 1098 ? -31.360 9.290 -20.628 1.00 79.00 1098 THR A C 1
ATOM 8352 O O . THR A 1 1098 ? -32.362 8.579 -20.514 1.00 79.00 1098 THR A O 1
ATOM 8355 N N . TYR A 1 1099 ? -30.709 9.391 -21.790 1.00 74.31 1099 TYR A N 1
ATOM 8356 C CA . TYR A 1 1099 ? -31.064 8.670 -23.014 1.00 74.31 1099 TYR A CA 1
ATOM 8357 C C . TYR A 1 1099 ? -30.679 7.195 -22.923 1.00 74.31 1099 TYR A C 1
ATOM 8359 O O . TYR A 1 1099 ? -31.488 6.348 -23.293 1.00 74.31 1099 TYR A O 1
ATOM 8367 N N . ALA A 1 1100 ? -29.522 6.878 -22.340 1.00 69.75 1100 ALA A N 1
ATOM 8368 C CA . ALA A 1 1100 ? -29.128 5.522 -21.983 1.00 69.75 1100 ALA A CA 1
ATOM 8369 C C . ALA A 1 1100 ? -30.160 4.915 -21.024 1.00 69.75 1100 ALA A C 1
ATOM 8371 O O . ALA A 1 1100 ? -30.760 3.893 -21.345 1.00 69.75 1100 ALA A O 1
ATOM 8372 N N . VAL A 1 1101 ? -30.502 5.597 -19.925 1.00 76.19 1101 VAL A N 1
ATOM 8373 C CA . VAL A 1 1101 ? -31.532 5.152 -18.969 1.00 76.19 1101 VAL A CA 1
ATOM 8374 C C . VAL A 1 1101 ? -32.903 4.985 -19.644 1.00 76.19 1101 VAL A C 1
ATOM 8376 O O . VAL A 1 1101 ? -33.610 4.014 -19.371 1.00 76.19 1101 VAL A O 1
ATOM 8379 N N . ARG A 1 1102 ? -33.302 5.869 -20.572 1.00 71.25 1102 ARG A N 1
ATOM 8380 C CA . ARG A 1 1102 ? -34.546 5.715 -21.354 1.00 71.25 1102 ARG A CA 1
ATOM 8381 C C . ARG A 1 1102 ? -34.494 4.568 -22.363 1.00 71.25 1102 ARG A C 1
ATOM 8383 O O . ARG A 1 1102 ? -35.519 3.911 -22.528 1.00 71.25 1102 ARG A O 1
ATOM 8390 N N . ILE A 1 1103 ? -33.366 4.317 -23.028 1.00 66.38 1103 ILE A N 1
ATOM 8391 C CA . ILE A 1 1103 ? -33.168 3.163 -23.920 1.00 66.38 1103 ILE A CA 1
ATOM 8392 C C . ILE A 1 1103 ? -33.235 1.871 -23.116 1.00 66.38 1103 ILE A C 1
ATOM 8394 O O . ILE A 1 1103 ? -33.945 0.954 -23.520 1.00 66.38 1103 ILE A O 1
ATOM 8398 N N . PHE A 1 1104 ? -32.589 1.817 -21.953 1.00 60.75 1104 PHE A N 1
ATOM 8399 C CA . PHE A 1 1104 ? -32.665 0.666 -21.061 1.00 60.75 1104 PHE A CA 1
ATOM 8400 C C . PHE A 1 1104 ? -34.094 0.460 -20.529 1.00 60.75 1104 PHE A C 1
ATOM 8402 O O . PHE A 1 1104 ? -34.599 -0.661 -20.551 1.00 60.75 1104 PHE A O 1
ATOM 8409 N N . ARG A 1 1105 ? -34.828 1.533 -20.194 1.00 60.09 1105 ARG A N 1
ATOM 8410 C CA . ARG A 1 1105 ? -36.256 1.445 -19.823 1.00 60.09 1105 ARG A CA 1
ATOM 8411 C C . ARG A 1 1105 ? -37.187 1.083 -20.994 1.00 60.09 1105 ARG A C 1
ATOM 8413 O O . ARG A 1 1105 ? -38.188 0.412 -20.763 1.00 60.09 1105 ARG A O 1
ATOM 8420 N N . LYS A 1 1106 ? -36.890 1.480 -22.241 1.00 51.09 1106 LYS A N 1
ATOM 8421 C CA . LYS A 1 1106 ? -37.665 1.089 -23.443 1.00 51.09 1106 LYS A CA 1
ATOM 8422 C C . LYS A 1 1106 ? -37.350 -0.330 -23.919 1.00 51.09 1106 LYS A C 1
ATOM 8424 O O . LYS A 1 1106 ? -38.271 -1.008 -24.360 1.00 51.09 1106 LYS A O 1
ATOM 8429 N N . ARG A 1 1107 ? -36.106 -0.806 -23.788 1.00 51.06 1107 ARG A N 1
ATOM 8430 C CA . ARG A 1 1107 ? -35.749 -2.218 -24.018 1.00 51.06 1107 ARG A CA 1
ATOM 8431 C C . ARG A 1 1107 ? -36.447 -3.146 -23.022 1.00 51.06 1107 ARG A C 1
ATOM 8433 O O . ARG A 1 1107 ? -36.831 -4.238 -23.409 1.00 51.06 1107 ARG A O 1
ATOM 8440 N N . LYS A 1 1108 ? -36.754 -2.665 -21.811 1.00 48.66 1108 LYS A N 1
ATOM 8441 C CA . LYS A 1 1108 ? -37.599 -3.383 -20.841 1.00 48.66 1108 LYS A CA 1
ATOM 8442 C C . LYS A 1 1108 ? -39.100 -3.436 -21.203 1.00 48.66 1108 LYS A C 1
ATOM 8444 O O . LYS A 1 1108 ? -39.837 -4.138 -20.533 1.00 48.66 1108 LYS A O 1
ATOM 8449 N N . ARG A 1 1109 ? -39.569 -2.708 -22.233 1.00 48.56 1109 ARG A N 1
ATOM 8450 C CA . ARG A 1 1109 ? -40.978 -2.704 -22.709 1.00 48.56 1109 ARG A CA 1
ATOM 8451 C C . ARG A 1 1109 ? -41.196 -3.316 -24.102 1.00 48.56 1109 ARG A C 1
ATOM 8453 O O . ARG A 1 1109 ? -42.334 -3.379 -24.541 1.00 48.56 1109 ARG A O 1
ATOM 8460 N N . TYR A 1 1110 ? -40.135 -3.728 -24.797 1.00 46.06 1110 TYR A N 1
ATOM 8461 C CA . TYR A 1 1110 ? -40.203 -4.487 -26.063 1.00 46.06 1110 TYR A CA 1
ATOM 8462 C C . TYR A 1 1110 ? -39.618 -5.905 -25.919 1.00 46.06 1110 TYR A C 1
ATOM 8464 O O . TYR A 1 1110 ? -39.343 -6.572 -26.911 1.00 46.06 1110 TYR A O 1
ATOM 8472 N N . GLY A 1 1111 ? -39.404 -6.331 -24.672 1.00 50.03 1111 GLY A N 1
ATOM 8473 C CA . GLY A 1 1111 ? -39.135 -7.712 -24.275 1.00 50.03 1111 GLY A CA 1
ATOM 8474 C C . GLY A 1 1111 ? -40.311 -8.319 -23.501 1.00 50.03 1111 GLY A C 1
ATOM 8475 O O . GLY A 1 1111 ? -40.076 -9.118 -22.602 1.00 50.03 1111 GLY A O 1
ATOM 8476 N N . GLU A 1 1112 ? -41.535 -7.881 -23.817 1.00 36.59 1112 GLU A N 1
ATOM 8477 C CA . GLU A 1 1112 ? -42.788 -8.632 -23.646 1.00 36.59 1112 GLU A CA 1
ATOM 8478 C C . GLU A 1 1112 ? -43.394 -8.862 -25.032 1.00 36.59 1112 GLU A C 1
ATOM 8480 O O . GLU A 1 1112 ? -43.385 -7.891 -25.832 1.00 36.59 1112 GLU A O 1
#

Foldseek 3Di:
DDDDDDDDDDDDDDDDDDDDDDDDDDDDDDDDDDDPPPQQWKKKKKWQAQDPVLVCVVVVVCVVVVWDWDDDRRMIMTIDGPVCCVVVVVVQVVSCVVAQIDMDMDTDPDDFDGDGRDDDPDDDDQEDALVRQCVLQVLVVLVVVVQQLAPFEEEEQFELEAPCQQVFLVLSCVVRVADRAQEDEDEPPDHAPDHDQVRHQLNLLLRNLLCSSRVNHHYYYYYFNHPDPVSSLVSLLVCLVVVVTQEYFEADWAWPVPDDPVRLVVSLVSLVSQLVVLHAYEYEFAFFFQQNPHLDGTTTPPQQRPSHQYEFAWAWDPDVNIDIAFDWADDDSTIGGTTWDFHPNAADFQLPDDPADDDRGHTDNQAYDHFHLSHAHWGGGPNDTGGHGGSSNVRSNVSSLQSSLCVLLVHRNRRCSSVLSVCLQAPCLVVFADAHDADGRHPWGGHPRATGRGRSHRTSSVSNSVSSNLLQPWFKWKFWDDDPLKPFQKKKWKKWFAFQPQFQWFFKWKFWWKWKDDDPQFIWTWDWIADQQAIKTKIWGGDNNDIDIDIDGDDGGRVVNHGWMWMWMWGADQQFIWTWIQGPVRDIDIDTDRDRRPPVGTMTIMTMITMHRGSHLETFRGKMFIAPMATNNHGDDDDGDTDRDRDPPRLPLAYFGFDWDADPRGIITGGDFRQPPPPPDPDDKDKGWGWDFDLAFIKIKIFIDPDFKFFKDKQNHTDDTGGIDIDGDRAFHWIWIWTDDVPDIDIGIHGGDQKGKEKEFEAEPAPPLDDKWKWKDKSNNMTGTDRGITIDIFGQDWIWMWIDTAQWDIDIDTDHRSYYHYYYTYGDKAKEKEAEWQLQKDKDKPPWDWDHDSRIIITTGGFDWTWIWIDDPQWDIDIDIDGGDRPDHYYYYYYTHGPDPAKAKEKEFEAAQPPRATQAQKWKDFAPGIHGQHPRRITIHIGHFAKTFIWIDDPQWDIDTDIDGDRHHDYYYHHTYGDDDPPDDDDAWDWDDWDDDPFWKIKTFTDFDPDPQWQWKKKWKALDPVSPPTDIDIGRDSPDTIDMGTGRGAPTKMKMKIWTAGPVGDIHIRPIDINHNPPVVVVVVVVCVVVVVVVVVVVVVVVVVVVVVVVD

Organism: NCBI:txid399579